Protein AF-A0A0G4M1A8-F1 (afdb_monomer_lite)

Radius of gyration: 38.31 Å; chains: 1; bounding box: 132×104×86 Å

Sequence (1268 aa):
MLSERKLGTSKRIHSDARVDEVEFDEALILASLCRKYLNLLHATSPAFDHCYAYTPDEILELPLMKVRIDEVLHDLPRRKSKRAMLAGSIADLLFPCHAGSLSPIIRYDADRVKLHAWAVLQRRYDMIVATVRNGRTRHGLTGQADPGVPAPVWASRILAQGPWNKDSHPISLKGPQALPMPVQIAEADDLAPFFHHLEQGGTHKLGASTTGHALDDGNGEPYYHVQGAEFPRGVVYEDGRMDLCKQVVGPDHIGDLMNSLRANEHVKHFLLGNNIIGPVGAHRIASFINALPSRMDTWYLAGNCIDAPSFKTLVDAMIKSDAITNVWLKRNPLGRSAAHDVYRLITETRNLRTLDLDQTEIGDAGFVEVFTNLAAYKDRLLPLENLYMNGTGFSEAAARALAQFLASPNCRLTSIYLSSNPIGDDGAAALASAFEVAPQVSRLLLQSTGLTTRGAQIICEALTSHPGIRCLDLGQAYATHDLGQAYNYIDEGAIQAITGLLTSTPSLASLNLGHCPITPLVLGQITTAALQSSLLAYVAVSIIPDSNIKKLGFVPSRDSKMRNASSYAASTKEQKALDQALQQHMEANVRSVYGEDMTYNRFMGEERRWLTNDRTDVRKIDSVYRNRDMGLARRGLVTLIKNWKEGDDTLERLFAAMPFFTIRSLVTALLLGNALALPAHEAETATKSPKDICNDGKLAAGNPRAAFFRKLVGDSAYSNHSRCPSPKDGPFKVGIIGGGVAGLYAAMILDSLDIDYDIHEASGRVGGRIFTHRFDQAAWDKSTPEDPAYYDYYDVGAMRFPPMPYMDRVIGNESWSLIPYLNARVSERDQVVQKSYIFQTNNTFRRFNGVTALIQEPNSASAERYDIPLFNATFDALSASEVWSDQVQTMVTALSNDFTTGFNKLMSYDSMSVRDFLLTKGFTNSEVDWMETMNDATGHYDTYSMAQAVLEEWIFTSADINKWTLINGGMDMITKAMNLIVKNKPVLNHRVTDVKKKPDGTLKVVVNGADEYDYAHVISTAPLGALQIINMTELGLSYYQNTAIRSLNYDPAAKIGLKFKTRWWEKLATGPFQGGQSFTDLPIRRCVYPSYGIDVPVAPGTMIASYTWGQDASRLGSYLNPHNPTNQEPYQPESIKTLVEVTLRDLAELNGVTYEFLESEFVDFHVYDWYGSAYSNGAFAIFGPGEFSSLMPWLMTPAANGHMHFGGEALSSGHAWIIGAVNSAWRTVYEILSVEGMNDKMKQFVDHWGIIDEVDMGWYNWSPEGKP

Structure (mmCIF, N/CA/C/O backbone):
data_AF-A0A0G4M1A8-F1
#
_entry.id   AF-A0A0G4M1A8-F1
#
loop_
_atom_site.group_PDB
_atom_site.id
_atom_site.type_symbol
_atom_site.label_atom_id
_atom_site.label_alt_id
_atom_site.label_comp_id
_atom_site.label_asym_id
_atom_site.label_entity_id
_atom_site.label_seq_id
_atom_site.pdbx_PDB_ins_code
_atom_site.Cartn_x
_atom_site.Cartn_y
_atom_site.Cartn_z
_atom_site.occupancy
_atom_site.B_iso_or_equiv
_atom_site.auth_seq_id
_atom_site.auth_comp_id
_atom_site.auth_asym_id
_atom_site.auth_atom_id
_atom_site.pdbx_PDB_model_num
ATOM 1 N N . MET A 1 1 ? -88.414 4.586 1.979 1.00 31.80 1 MET A N 1
ATOM 2 C CA . MET A 1 1 ? -89.621 3.986 1.374 1.00 31.80 1 MET A CA 1
ATOM 3 C C . MET A 1 1 ? -89.195 3.103 0.220 1.00 31.80 1 MET A C 1
ATOM 5 O O . MET A 1 1 ? -88.219 3.417 -0.445 1.00 31.80 1 MET A O 1
ATOM 9 N N . LEU A 1 2 ? -89.901 1.987 0.089 1.00 31.41 2 LEU A N 1
ATOM 10 C CA . LEU A 1 2 ? -89.702 0.859 -0.819 1.00 31.41 2 LEU A CA 1
ATOM 11 C C . LEU A 1 2 ? -89.771 1.209 -2.316 1.00 31.41 2 LEU A C 1
ATOM 13 O O . LEU A 1 2 ? -90.536 2.089 -2.701 1.00 31.41 2 LEU A O 1
ATOM 17 N N . SER A 1 3 ? -89.053 0.430 -3.135 1.00 28.64 3 SER A N 1
ATOM 18 C CA . SER A 1 3 ? -89.534 -0.359 -4.304 1.00 28.64 3 SER A CA 1
ATOM 19 C C . SER A 1 3 ? -88.384 -0.520 -5.313 1.00 28.64 3 SER A C 1
ATOM 21 O O . SER A 1 3 ? -87.838 0.453 -5.812 1.00 28.64 3 SER A O 1
ATOM 23 N N . GLU A 1 4 ? -87.732 -1.679 -5.419 1.00 31.84 4 GLU A N 1
ATOM 24 C CA . GLU A 1 4 ? -88.121 -2.919 -6.120 1.00 31.84 4 GLU A CA 1
ATOM 25 C C . GLU A 1 4 ? -88.467 -2.800 -7.624 1.00 31.84 4 GLU A C 1
ATOM 27 O O . GLU A 1 4 ? -89.561 -2.400 -8.000 1.00 31.84 4 GLU A O 1
ATOM 32 N N . ARG A 1 5 ? -87.528 -3.353 -8.419 1.00 34.56 5 ARG A N 1
ATOM 33 C CA . ARG A 1 5 ? -87.663 -4.265 -9.583 1.00 34.56 5 ARG A CA 1
ATOM 34 C C . ARG A 1 5 ? -88.269 -3.763 -10.905 1.00 34.56 5 ARG A C 1
ATOM 36 O O . ARG A 1 5 ? -89.436 -3.404 -10.969 1.00 34.56 5 ARG A O 1
ATOM 43 N N . LYS A 1 6 ? -87.528 -4.021 -12.001 1.00 29.86 6 LYS A N 1
ATOM 44 C CA . LYS A 1 6 ? -87.830 -5.002 -13.088 1.00 29.86 6 LYS A CA 1
ATOM 45 C C . LYS A 1 6 ? -86.693 -4.986 -14.141 1.00 29.86 6 LYS A C 1
ATOM 47 O O . LYS A 1 6 ? -86.309 -3.919 -14.587 1.00 29.86 6 LYS A O 1
ATOM 52 N N . LEU A 1 7 ? -85.960 -6.096 -14.325 1.00 30.05 7 LEU A N 1
ATOM 53 C CA . LEU A 1 7 ? -86.125 -7.205 -15.306 1.00 30.05 7 LEU A CA 1
ATOM 54 C C . LEU A 1 7 ? -85.423 -6.955 -16.657 1.00 30.05 7 LEU A C 1
ATOM 56 O O . LEU A 1 7 ? -85.746 -5.986 -17.330 1.00 30.05 7 LEU A O 1
ATOM 60 N N . GLY A 1 8 ? -84.562 -7.893 -17.094 1.00 24.55 8 GLY A N 1
ATOM 61 C CA . GLY A 1 8 ? -84.143 -7.982 -18.505 1.00 24.55 8 GLY A CA 1
ATOM 62 C C . GLY A 1 8 ? -82.822 -8.703 -18.827 1.00 24.55 8 GLY A C 1
ATOM 63 O O . GLY A 1 8 ? -81.864 -8.070 -19.236 1.00 24.55 8 GLY A O 1
ATOM 64 N N . THR A 1 9 ? -82.798 -10.024 -18.642 1.00 26.33 9 THR A N 1
ATOM 65 C CA . THR A 1 9 ? -82.062 -11.085 -19.382 1.00 26.33 9 THR A CA 1
ATOM 66 C C . THR A 1 9 ? -81.020 -10.774 -20.490 1.00 26.33 9 THR A C 1
ATOM 68 O O . THR A 1 9 ? -81.358 -10.227 -21.531 1.00 26.33 9 THR A O 1
ATOM 71 N N . SER A 1 10 ? -79.838 -11.402 -20.326 1.00 31.33 10 SER A N 1
ATOM 72 C CA . SER A 1 10 ? -79.071 -12.269 -21.265 1.00 31.33 10 SER A CA 1
ATOM 73 C C . SER A 1 10 ? -78.675 -11.786 -22.678 1.00 31.33 10 SER A C 1
ATOM 75 O O . SER A 1 10 ? -79.507 -11.768 -23.581 1.00 31.33 10 SER A O 1
ATOM 77 N N . LYS A 1 11 ? -77.356 -11.658 -22.930 1.00 28.28 11 LYS A N 1
ATOM 78 C CA . LYS A 1 11 ? -76.605 -12.557 -23.843 1.00 28.28 11 LYS A CA 1
ATOM 79 C C . LYS A 1 11 ? -75.080 -12.340 -23.791 1.00 28.28 11 LYS A C 1
ATOM 81 O O . LYS A 1 11 ? -74.595 -11.221 -23.695 1.00 28.28 11 LYS A O 1
ATOM 86 N N . ARG A 1 12 ? -74.374 -13.473 -23.864 1.00 33.91 12 ARG A N 1
ATOM 87 C CA . ARG A 1 12 ? -72.918 -13.709 -23.875 1.00 33.91 12 ARG A CA 1
ATOM 88 C C . ARG A 1 12 ? -72.150 -12.935 -24.952 1.00 33.91 12 ARG A C 1
ATOM 90 O O . ARG A 1 12 ? -72.615 -12.900 -26.086 1.00 33.91 12 ARG A O 1
ATOM 97 N N . ILE A 1 13 ? -70.893 -12.598 -24.644 1.00 27.44 13 ILE A N 1
ATOM 98 C CA . ILE A 1 13 ? -69.745 -12.847 -25.534 1.00 27.44 13 ILE A CA 1
ATOM 99 C C . ILE A 1 13 ? -68.613 -13.452 -24.683 1.00 27.44 13 ILE A C 1
ATOM 101 O O . ILE A 1 13 ? -68.282 -12.929 -23.625 1.00 27.44 13 ILE A O 1
ATOM 105 N N . HIS A 1 14 ? -68.095 -14.600 -25.124 1.00 35.84 14 HIS A N 1
ATOM 106 C CA . HIS A 1 14 ? -66.885 -15.246 -24.611 1.00 35.84 14 HIS A CA 1
ATOM 107 C C . HIS A 1 14 ? -65.640 -14.566 -25.197 1.00 35.84 14 HIS A C 1
ATOM 109 O O . HIS A 1 14 ? -65.536 -14.493 -26.418 1.00 35.84 14 HIS A O 1
ATOM 115 N N . SER A 1 15 ? -64.712 -14.164 -24.327 1.00 31.41 15 SER A N 1
ATOM 116 C CA . SER A 1 15 ? -63.248 -14.017 -24.502 1.00 31.41 15 SER A CA 1
ATOM 117 C C . SER A 1 15 ? -62.772 -13.320 -23.216 1.00 31.41 15 SER A C 1
ATOM 119 O O . SER A 1 15 ? -63.342 -12.292 -22.875 1.00 31.41 15 SER A O 1
ATOM 121 N N . ASP A 1 16 ? -61.858 -13.791 -22.377 1.00 33.62 16 ASP A N 1
ATOM 122 C CA . ASP A 1 16 ? -60.583 -14.447 -22.633 1.00 33.62 16 ASP A CA 1
ATOM 123 C C . ASP A 1 16 ? -60.143 -15.108 -21.312 1.00 33.62 16 ASP A C 1
ATOM 125 O O . ASP A 1 16 ? -59.979 -14.427 -20.302 1.00 33.62 16 ASP A O 1
ATOM 129 N N . ALA A 1 17 ? -59.957 -16.426 -21.286 1.00 36.88 17 ALA A N 1
ATOM 130 C CA . ALA A 1 17 ? -59.594 -17.177 -20.077 1.00 36.88 17 ALA A CA 1
ATOM 131 C C . ALA A 1 17 ? -58.076 -17.166 -19.795 1.00 36.88 17 ALA A C 1
ATOM 133 O O . ALA A 1 17 ? -57.524 -18.170 -19.366 1.00 36.88 17 ALA A O 1
ATOM 134 N N . ARG A 1 18 ? -57.377 -16.060 -20.089 1.00 37.94 18 ARG A N 1
ATOM 135 C CA . ARG A 1 18 ? -55.917 -15.939 -19.871 1.00 37.94 18 ARG A CA 1
ATOM 136 C C . ARG A 1 18 ? -55.494 -14.782 -18.962 1.00 37.94 18 ARG A C 1
ATOM 138 O O . ARG A 1 18 ? -54.322 -14.706 -18.620 1.00 37.94 18 ARG A O 1
ATOM 145 N N . VAL A 1 19 ? -56.414 -13.898 -18.562 1.00 41.03 19 VAL A N 1
ATOM 146 C CA . VAL A 1 19 ? -56.104 -12.768 -17.660 1.00 41.03 19 VAL A CA 1
ATOM 147 C C . VAL A 1 19 ? -56.340 -13.129 -16.182 1.00 41.03 19 VAL A C 1
ATOM 149 O O . VAL A 1 19 ? -55.617 -12.635 -15.324 1.00 41.03 19 VAL A O 1
ATOM 152 N N . ASP A 1 20 ? -57.261 -14.056 -15.885 1.00 52.03 20 ASP A N 1
ATOM 153 C CA . ASP A 1 20 ? -57.608 -14.434 -14.503 1.00 52.03 20 ASP A CA 1
ATOM 154 C C . ASP A 1 20 ? -56.571 -15.354 -13.822 1.00 52.03 20 ASP A C 1
ATOM 156 O O . ASP A 1 20 ? -56.407 -15.287 -12.607 1.00 52.03 20 ASP A O 1
ATOM 160 N N . GLU A 1 21 ? -55.834 -16.185 -14.572 1.00 53.28 21 GLU A N 1
ATOM 161 C CA . GLU A 1 21 ? -54.804 -17.067 -13.986 1.00 53.28 21 GLU A CA 1
ATOM 162 C C . GLU A 1 21 ? -53.546 -16.289 -13.563 1.00 53.28 21 GLU A C 1
ATOM 164 O O . GLU A 1 21 ? -53.005 -16.534 -12.488 1.00 53.28 21 GLU A O 1
ATOM 169 N N . VAL A 1 22 ? -53.129 -15.279 -14.341 1.00 54.22 22 VAL A N 1
ATOM 170 C CA . VAL A 1 22 ? -51.917 -14.488 -14.051 1.00 54.22 22 VAL A CA 1
ATOM 171 C C . VAL A 1 22 ? -52.103 -13.582 -12.827 1.00 54.22 22 VAL A C 1
ATOM 173 O O . VAL A 1 22 ? -51.199 -13.486 -11.997 1.00 54.22 22 VAL A O 1
ATOM 176 N N . GLU A 1 23 ? -53.270 -12.941 -12.667 1.00 63.88 23 GLU A N 1
ATOM 177 C CA . GLU A 1 23 ? -53.552 -12.146 -11.459 1.00 63.88 23 GLU A CA 1
ATOM 178 C C . GLU A 1 23 ? -53.715 -13.027 -10.211 1.00 63.88 23 GLU A C 1
ATOM 180 O O . GLU A 1 23 ? -53.376 -12.586 -9.110 1.00 63.88 23 GLU A O 1
ATOM 185 N N . PHE A 1 24 ? -54.195 -14.267 -10.358 1.00 72.56 24 PHE A N 1
ATOM 186 C CA . PHE A 1 24 ? -54.314 -15.204 -9.242 1.00 72.56 24 PHE A CA 1
ATOM 187 C C . PHE A 1 24 ? -52.947 -15.726 -8.778 1.00 72.56 24 PHE A C 1
ATOM 189 O O . PHE A 1 24 ? -52.682 -15.727 -7.575 1.00 72.56 24 PHE A O 1
ATOM 196 N N . ASP A 1 25 ? -52.054 -16.082 -9.704 1.00 78.50 25 ASP A N 1
ATOM 197 C CA . ASP A 1 25 ? -50.681 -16.489 -9.381 1.00 78.50 25 ASP A CA 1
ATOM 198 C C . ASP A 1 25 ? -49.896 -15.346 -8.719 1.00 78.50 25 ASP A C 1
ATOM 200 O O . ASP A 1 25 ? -49.219 -15.548 -7.705 1.00 78.50 25 ASP A O 1
ATOM 204 N N . GLU A 1 26 ? -50.050 -14.114 -9.216 1.00 87.19 26 GLU A N 1
ATOM 205 C CA . GLU A 1 26 ? -49.466 -12.929 -8.581 1.00 87.19 26 GLU A CA 1
ATOM 206 C C . GLU A 1 26 ? -50.050 -12.697 -7.177 1.00 87.19 26 GLU A C 1
ATOM 208 O O . GLU A 1 26 ? -49.302 -12.438 -6.229 1.00 87.19 26 GLU A O 1
ATOM 213 N N . ALA A 1 27 ? -51.370 -12.839 -7.000 1.00 87.50 27 ALA A N 1
ATOM 214 C CA . ALA A 1 27 ? -52.011 -12.731 -5.691 1.00 87.50 27 ALA A CA 1
ATOM 215 C C . ALA A 1 27 ? -51.476 -13.778 -4.705 1.00 87.50 27 ALA A C 1
ATOM 217 O O . ALA A 1 27 ? -51.257 -13.457 -3.535 1.00 87.50 27 ALA A O 1
ATOM 218 N N . LEU A 1 28 ? -51.236 -15.006 -5.171 1.00 88.00 28 LEU A N 1
ATOM 219 C CA . LEU A 1 28 ? -50.718 -16.111 -4.369 1.00 88.00 28 LEU A CA 1
ATOM 220 C C . LEU A 1 28 ? -49.285 -15.843 -3.896 1.00 88.00 28 LEU A C 1
ATOM 222 O O . LEU A 1 28 ? -48.985 -15.996 -2.708 1.00 88.00 28 LEU A O 1
ATOM 226 N N . ILE A 1 29 ? -48.418 -15.386 -4.805 1.00 88.75 29 ILE A N 1
ATOM 227 C CA . ILE A 1 29 ? -47.031 -15.017 -4.499 1.00 88.75 29 ILE A CA 1
ATOM 228 C C . ILE A 1 29 ? -47.008 -13.859 -3.497 1.00 88.75 29 ILE A C 1
ATOM 230 O O . ILE A 1 29 ? -46.365 -13.955 -2.449 1.00 88.75 29 ILE A O 1
ATOM 234 N N . LEU A 1 30 ? -47.757 -12.785 -3.768 1.00 91.75 30 LEU A N 1
ATOM 235 C CA . LEU A 1 30 ? -47.801 -11.609 -2.899 1.00 91.75 30 LEU A CA 1
ATOM 236 C C . LEU A 1 30 ? -48.398 -11.937 -1.525 1.00 91.75 30 LEU A C 1
ATOM 238 O O . LEU A 1 30 ? -47.857 -11.497 -0.513 1.00 91.75 30 LEU A O 1
ATOM 242 N N . ALA A 1 31 ? -49.458 -12.747 -1.453 1.00 90.94 31 ALA A N 1
ATOM 243 C CA . ALA A 1 31 ? -50.037 -13.197 -0.187 1.00 90.94 31 ALA A CA 1
ATOM 244 C C . ALA A 1 31 ? -49.063 -14.078 0.612 1.00 90.94 31 ALA A C 1
ATOM 246 O O . ALA A 1 31 ? -48.939 -13.910 1.827 1.00 90.94 31 ALA A O 1
ATOM 247 N N . SER A 1 32 ? -48.335 -14.982 -0.051 1.00 91.56 32 SER A N 1
ATOM 248 C CA . SER A 1 32 ? -47.306 -15.816 0.581 1.00 91.56 32 SER A CA 1
ATOM 249 C C . SER A 1 32 ? -46.194 -14.962 1.197 1.00 91.56 32 SER A C 1
ATOM 251 O O . SER A 1 32 ? -45.882 -15.098 2.386 1.00 91.56 32 SER A O 1
ATOM 253 N N . LEU A 1 33 ? -45.662 -14.005 0.431 1.00 90.94 33 LEU A N 1
ATOM 254 C CA . LEU A 1 33 ? -44.632 -13.081 0.905 1.00 90.94 33 LEU A CA 1
ATOM 255 C C . LEU A 1 33 ? -45.161 -12.172 2.025 1.00 90.94 33 LEU A C 1
ATOM 257 O O . LEU A 1 33 ? -44.501 -12.030 3.054 1.00 90.94 33 LEU A O 1
ATOM 261 N N . CYS A 1 34 ? -46.372 -11.617 1.894 1.00 92.38 34 CYS A N 1
ATOM 262 C CA . CYS A 1 34 ? -47.015 -10.848 2.962 1.00 92.38 34 CYS A CA 1
ATOM 263 C C . CYS A 1 34 ? -47.115 -11.664 4.255 1.00 92.38 34 CYS A C 1
ATOM 265 O O . CYS A 1 34 ? -46.738 -11.168 5.313 1.00 92.38 34 CYS A O 1
ATOM 267 N N . ARG A 1 35 ? -47.573 -12.920 4.187 1.00 92.44 35 ARG A N 1
ATOM 268 C CA . ARG A 1 35 ? -47.689 -13.799 5.360 1.00 92.44 35 ARG A CA 1
ATOM 269 C C . ARG A 1 35 ? -46.325 -14.075 5.992 1.00 92.44 35 ARG A C 1
ATOM 271 O O . ARG A 1 35 ? -46.188 -13.943 7.206 1.00 92.44 35 ARG A O 1
ATOM 278 N N . LYS A 1 36 ? -45.316 -14.399 5.177 1.00 92.06 36 LYS A N 1
ATOM 279 C CA . LYS A 1 36 ? -43.928 -14.602 5.621 1.00 92.06 36 LYS A CA 1
ATOM 280 C C . LYS A 1 36 ? -43.411 -13.383 6.388 1.00 92.06 36 LYS A C 1
ATOM 282 O O . LYS A 1 36 ? -42.967 -13.523 7.526 1.00 92.06 36 LYS A O 1
ATOM 287 N N . TYR A 1 37 ? -43.495 -12.192 5.795 1.00 91.25 37 TYR A N 1
ATOM 288 C CA . TYR A 1 37 ? -42.906 -10.990 6.384 1.00 91.25 37 TYR A CA 1
ATOM 289 C C . TYR A 1 37 ? -43.718 -10.414 7.542 1.00 91.25 37 TYR A C 1
ATOM 291 O O . TYR A 1 37 ? -43.115 -9.907 8.480 1.00 91.25 37 TYR A O 1
ATOM 299 N N . LEU A 1 38 ? -45.049 -10.536 7.549 1.00 89.31 38 LEU A N 1
ATOM 300 C CA . LEU A 1 38 ? -45.862 -10.155 8.711 1.00 89.31 38 LEU A CA 1
ATOM 301 C C . LEU A 1 38 ? -45.547 -11.032 9.926 1.00 89.31 38 LEU A C 1
ATOM 303 O O . LEU A 1 38 ? -45.407 -10.506 11.028 1.00 89.31 38 LEU A O 1
ATOM 307 N N . ASN A 1 39 ? -45.379 -12.344 9.726 1.00 89.19 39 ASN A N 1
ATOM 308 C CA . ASN A 1 39 ? -44.982 -13.258 10.797 1.00 89.19 39 ASN A CA 1
ATOM 309 C C . ASN A 1 39 ? -43.575 -12.939 11.312 1.00 89.19 39 ASN A C 1
ATOM 311 O O . ASN A 1 39 ? -43.364 -12.882 12.522 1.00 89.19 39 ASN A O 1
ATOM 315 N N . LEU A 1 40 ? -42.631 -12.687 10.400 1.00 86.56 40 LEU A N 1
ATOM 316 C CA . LEU A 1 40 ? -41.264 -12.326 10.760 1.00 86.56 40 LEU A CA 1
ATOM 317 C C . LEU A 1 40 ? -41.226 -11.008 11.545 1.00 86.56 40 LEU A C 1
ATOM 319 O O . LEU A 1 40 ? -40.658 -10.969 12.630 1.00 86.56 40 LEU A O 1
ATOM 323 N N . LEU A 1 41 ? -41.907 -9.968 11.053 1.00 86.50 41 LEU A N 1
ATOM 324 C CA . LEU A 1 41 ? -42.015 -8.666 11.713 1.00 86.50 41 LEU A CA 1
ATOM 325 C C . LEU A 1 41 ? -42.644 -8.786 13.108 1.00 86.50 41 LEU A C 1
ATOM 327 O O . LEU A 1 41 ? -42.177 -8.155 14.053 1.00 86.50 41 LEU A O 1
ATOM 331 N N . HIS A 1 42 ? -43.685 -9.612 13.251 1.00 85.88 42 HIS A N 1
ATOM 332 C CA . HIS A 1 42 ? -44.322 -9.858 14.542 1.00 85.88 42 HIS A CA 1
ATOM 333 C C . HIS A 1 42 ? -43.381 -10.561 15.530 1.00 85.88 42 HIS A C 1
ATOM 335 O O . HIS A 1 42 ? -43.376 -10.213 16.708 1.00 85.88 42 HIS A O 1
ATOM 341 N N . ALA A 1 43 ? -42.561 -11.503 15.055 1.00 84.62 43 ALA A N 1
ATOM 342 C CA . ALA A 1 43 ? -41.608 -12.234 15.884 1.00 84.62 43 ALA A CA 1
ATOM 343 C C . ALA A 1 43 ? -40.397 -11.382 16.301 1.00 84.62 43 ALA A C 1
ATOM 345 O O . ALA A 1 43 ? -39.940 -11.476 17.437 1.00 84.62 43 ALA A O 1
ATOM 346 N N . THR A 1 44 ? -39.868 -10.547 15.403 1.00 82.50 44 THR A N 1
ATOM 347 C CA . THR A 1 44 ? -38.614 -9.810 15.636 1.00 82.50 44 THR A CA 1
ATOM 348 C C . THR A 1 44 ? -38.817 -8.390 16.145 1.00 82.50 44 THR A C 1
ATOM 350 O O . THR A 1 44 ? -37.904 -7.803 16.721 1.00 82.50 44 THR A O 1
ATOM 353 N N . SER A 1 45 ? -39.965 -7.775 15.865 1.00 84.69 45 SER A N 1
ATOM 354 C CA . SER A 1 45 ? -40.238 -6.369 16.187 1.00 84.69 45 SER A CA 1
ATOM 355 C C . SER A 1 45 ? -41.718 -6.149 16.526 1.00 84.69 45 SER A C 1
ATOM 357 O O . SER A 1 45 ? -42.390 -5.341 15.880 1.00 84.69 45 SER A O 1
ATOM 359 N N . PRO A 1 46 ? -42.250 -6.824 17.567 1.00 81.31 46 PRO A N 1
ATOM 360 C CA . PRO A 1 46 ? -43.665 -6.736 17.944 1.00 81.31 46 PRO A CA 1
ATOM 361 C C . PRO A 1 46 ? -44.104 -5.320 18.349 1.00 81.31 46 PRO A C 1
ATOM 363 O O . PRO A 1 46 ? -45.284 -4.996 18.245 1.00 81.31 46 PRO A O 1
ATOM 366 N N . ALA A 1 47 ? -43.160 -4.476 18.778 1.00 82.31 47 ALA A N 1
ATOM 367 C CA . ALA A 1 47 ? -43.383 -3.081 19.159 1.00 82.31 47 ALA A CA 1
ATOM 368 C C . ALA A 1 47 ? -43.287 -2.083 17.985 1.00 82.31 47 ALA A C 1
ATOM 370 O O . ALA A 1 47 ? -43.336 -0.877 18.211 1.00 82.31 47 ALA A O 1
ATOM 371 N N . PHE A 1 48 ? -43.122 -2.548 16.739 1.00 88.88 48 PHE A N 1
ATOM 372 C CA . PHE A 1 48 ? -43.036 -1.656 15.583 1.00 88.88 48 PHE A CA 1
ATOM 373 C C . PHE A 1 48 ? -44.325 -0.839 15.398 1.00 88.88 48 PHE A C 1
ATOM 375 O O . PHE A 1 48 ? -45.408 -1.393 15.179 1.00 88.88 48 PHE A O 1
ATOM 382 N N . ASP A 1 49 ? -44.187 0.487 15.407 1.00 89.31 49 ASP A N 1
ATOM 383 C CA . ASP A 1 49 ? -45.277 1.429 15.192 1.00 89.31 49 ASP A CA 1
ATOM 384 C C . ASP A 1 49 ? -44.994 2.305 13.967 1.00 89.31 49 ASP A C 1
ATOM 386 O O . ASP A 1 49 ? -44.198 3.238 13.984 1.00 89.31 49 ASP A O 1
ATOM 390 N N . HIS A 1 50 ? -45.722 2.042 12.886 1.00 88.44 50 HIS A N 1
ATOM 391 C CA . HIS A 1 50 ? -45.640 2.810 11.647 1.00 88.44 50 HIS A CA 1
ATOM 392 C C . HIS A 1 50 ? -46.050 4.292 11.795 1.00 88.44 50 HIS A C 1
ATOM 394 O O . HIS A 1 50 ? -45.809 5.081 10.875 1.00 88.44 50 HIS A O 1
ATOM 400 N N . CYS A 1 51 ? -46.674 4.686 12.908 1.00 89.12 51 CYS A N 1
ATOM 401 C CA . CYS A 1 51 ? -47.019 6.068 13.244 1.00 89.12 51 CYS A CA 1
ATOM 402 C C . CYS A 1 51 ? -46.004 6.750 14.179 1.00 89.12 51 CYS A C 1
ATOM 404 O O . CYS A 1 51 ? -46.102 7.966 14.365 1.00 89.12 51 CYS A O 1
ATOM 406 N N . TYR A 1 52 ? -45.034 6.013 14.728 1.00 89.00 52 TYR A N 1
ATOM 407 C CA . TYR A 1 52 ? -43.977 6.564 15.575 1.00 89.00 52 TYR A CA 1
ATOM 408 C C . TYR A 1 52 ? -42.952 7.357 14.750 1.00 89.00 52 TYR A C 1
ATOM 410 O O . TYR A 1 52 ? -42.708 7.067 13.577 1.00 89.00 52 TYR A O 1
ATOM 418 N N . ALA A 1 53 ? -42.370 8.394 15.357 1.00 86.06 53 ALA A N 1
ATOM 419 C CA . ALA A 1 53 ? -41.372 9.251 14.728 1.00 86.06 53 ALA A CA 1
ATOM 420 C C . ALA A 1 53 ? -39.960 8.765 15.089 1.00 86.06 53 ALA A C 1
ATOM 422 O O . ALA A 1 53 ? -39.460 9.099 16.156 1.00 86.06 53 ALA A O 1
ATOM 423 N N . TYR A 1 54 ? -39.314 8.023 14.186 1.00 85.38 54 TYR A N 1
ATOM 424 C CA . TYR A 1 54 ? -37.995 7.418 14.408 1.00 85.38 54 TYR A CA 1
ATOM 425 C C . TYR A 1 54 ? -36.847 8.372 14.057 1.00 85.38 54 TYR A C 1
ATOM 427 O O . TYR A 1 54 ? -36.744 8.843 12.923 1.00 85.38 54 TYR A O 1
ATOM 435 N N . THR A 1 55 ? -35.955 8.652 14.997 1.00 76.94 55 THR A N 1
ATOM 436 C CA . THR A 1 55 ? -34.686 9.360 14.758 1.00 76.94 55 THR A CA 1
ATOM 437 C C . THR A 1 55 ? -33.732 8.527 13.884 1.00 76.94 55 THR A C 1
ATOM 439 O O . THR A 1 55 ? -33.901 7.312 13.783 1.00 76.94 55 THR A O 1
ATOM 442 N N . PRO A 1 56 ? -32.717 9.129 13.229 1.00 75.38 56 PRO A N 1
ATOM 443 C CA . PRO A 1 56 ? -31.718 8.369 12.471 1.00 75.38 56 PRO A CA 1
ATOM 444 C C . PRO A 1 56 ? -31.046 7.242 13.274 1.00 75.38 56 PRO A C 1
ATOM 446 O O . PRO A 1 56 ? -30.830 6.169 12.715 1.00 75.38 56 PRO A O 1
ATOM 449 N N . ASP A 1 57 ? -30.770 7.472 14.561 1.00 72.75 57 ASP A N 1
ATOM 450 C CA . ASP A 1 57 ? -30.134 6.492 15.450 1.00 72.75 57 ASP A CA 1
ATOM 451 C C . ASP A 1 57 ? -31.088 5.337 15.776 1.00 72.75 57 ASP A C 1
ATOM 453 O O . ASP A 1 57 ? -30.737 4.178 15.578 1.00 72.75 57 ASP A O 1
ATOM 457 N N . GLU A 1 58 ? -32.346 5.634 16.125 1.00 81.81 58 GLU A N 1
ATOM 458 C CA . GLU A 1 58 ? -33.370 4.597 16.320 1.00 81.81 58 GLU A CA 1
ATOM 459 C C . GLU A 1 58 ? -33.594 3.772 15.039 1.00 81.81 58 GLU A C 1
ATOM 461 O O . GLU A 1 58 ? -33.847 2.575 15.119 1.00 81.81 58 GLU A O 1
ATOM 466 N N . ILE A 1 59 ? -33.476 4.370 13.842 1.00 86.12 59 ILE A N 1
ATOM 467 C CA . ILE A 1 59 ? -33.547 3.621 12.573 1.00 86.12 59 ILE A CA 1
ATOM 468 C C . ILE A 1 59 ? -32.360 2.660 12.432 1.00 86.12 59 ILE A C 1
ATOM 470 O O . ILE A 1 59 ? -32.558 1.547 11.950 1.00 86.12 59 ILE A O 1
ATOM 474 N N . LEU A 1 60 ? -31.148 3.069 12.825 1.00 80.94 60 LEU A N 1
ATOM 475 C CA . LEU A 1 60 ? -29.953 2.217 12.789 1.00 80.94 60 LEU A CA 1
ATOM 476 C C . LEU A 1 60 ? -30.024 1.049 13.784 1.00 80.94 60 LEU A C 1
ATOM 478 O O . LEU A 1 60 ? -29.456 -0.008 13.513 1.00 80.94 60 LEU A O 1
ATOM 482 N N . GLU A 1 61 ? -30.738 1.225 14.894 1.00 84.56 61 GLU A N 1
ATOM 483 C CA . GLU A 1 61 ? -30.965 0.187 15.906 1.00 84.56 61 GLU A CA 1
ATOM 484 C C . GLU A 1 61 ? -32.044 -0.833 15.506 1.00 84.56 61 GLU A C 1
ATOM 486 O O . GLU A 1 61 ? -32.079 -1.947 16.038 1.00 84.56 61 GLU A O 1
ATOM 491 N N . LEU A 1 62 ? -32.921 -0.501 14.549 1.00 87.56 62 LEU A N 1
ATOM 492 C CA . LEU A 1 62 ? -33.919 -1.449 14.054 1.00 87.56 62 LEU A CA 1
ATOM 493 C C . LEU A 1 62 ? -33.245 -2.651 13.363 1.00 87.56 62 LEU A C 1
ATOM 495 O O . LEU A 1 62 ? -32.252 -2.494 12.649 1.00 87.56 62 LEU A O 1
ATOM 499 N N . PRO A 1 63 ? -33.818 -3.867 13.462 1.00 87.06 63 PRO A N 1
ATOM 500 C CA . PRO A 1 63 ? -33.263 -5.084 12.863 1.00 87.06 63 PRO A CA 1
ATOM 501 C C . PRO A 1 63 ? -33.458 -5.160 11.333 1.00 87.06 63 PRO A C 1
ATOM 503 O O . PRO A 1 63 ? -33.779 -6.215 10.787 1.00 87.06 63 PRO A O 1
ATOM 506 N N . LEU A 1 64 ? -33.243 -4.058 10.611 1.00 86.19 64 LEU A N 1
ATOM 507 C CA . LEU A 1 64 ? -33.500 -3.910 9.172 1.00 86.19 64 LEU A CA 1
ATOM 508 C C . LEU A 1 64 ? -32.520 -4.703 8.291 1.00 86.19 64 LEU A C 1
ATOM 510 O O . LEU A 1 64 ? -32.824 -4.963 7.130 1.00 86.19 64 LEU A O 1
ATOM 514 N N . MET A 1 65 ? -31.384 -5.151 8.841 1.00 78.25 65 MET A N 1
ATOM 515 C CA . MET A 1 65 ? -30.489 -6.127 8.197 1.00 78.25 65 MET A CA 1
ATOM 516 C C . MET A 1 65 ? -30.982 -7.572 8.332 1.00 78.25 65 MET A C 1
ATOM 518 O O . MET A 1 65 ? -30.726 -8.384 7.449 1.00 78.25 65 MET A O 1
ATOM 522 N N . LYS A 1 66 ? -31.683 -7.892 9.427 1.00 77.69 66 LYS A N 1
ATOM 523 C CA . LYS A 1 66 ? -32.207 -9.239 9.713 1.00 77.69 66 LYS A CA 1
ATOM 524 C C . LYS A 1 66 ? -33.589 -9.451 9.092 1.00 77.69 66 LYS A C 1
ATOM 526 O O . LYS A 1 66 ? -33.920 -10.560 8.689 1.00 77.69 66 LYS A O 1
ATOM 531 N N . VAL A 1 67 ? -34.387 -8.387 9.003 1.00 82.06 67 VAL A N 1
ATOM 532 C CA . VAL A 1 67 ? -35.739 -8.398 8.433 1.00 82.06 67 VAL A CA 1
ATOM 533 C C . VAL A 1 67 ? -35.797 -7.438 7.255 1.00 82.06 67 VAL A C 1
ATOM 535 O O . VAL A 1 67 ? -36.146 -6.264 7.387 1.00 82.06 67 VAL A O 1
ATOM 538 N N . ARG A 1 68 ? -35.441 -7.972 6.088 1.00 87.00 68 ARG A N 1
ATOM 539 C CA . ARG A 1 68 ? -35.541 -7.307 4.789 1.00 87.00 68 ARG A CA 1
ATOM 540 C C . ARG A 1 68 ? -36.815 -7.786 4.091 1.00 87.00 68 ARG A C 1
ATOM 542 O O . ARG A 1 68 ? -36.949 -8.972 3.817 1.00 87.00 68 ARG A O 1
ATOM 549 N N . ILE A 1 69 ? -37.752 -6.881 3.832 1.00 86.69 69 ILE A N 1
ATOM 550 C CA . ILE A 1 69 ? -38.913 -7.126 2.972 1.00 86.69 69 ILE A CA 1
ATOM 551 C C . ILE A 1 69 ? -38.467 -6.991 1.513 1.00 86.69 69 ILE A C 1
ATOM 553 O O . ILE A 1 69 ? -37.765 -6.032 1.180 1.00 86.69 69 ILE A O 1
ATOM 557 N N . ASP A 1 70 ? -38.890 -7.939 0.673 1.00 84.56 70 ASP A N 1
ATOM 558 C CA . ASP A 1 70 ? -38.600 -7.959 -0.764 1.00 84.56 70 ASP A CA 1
ATOM 559 C C . ASP A 1 70 ? -39.175 -6.743 -1.489 1.00 84.56 70 ASP A C 1
ATOM 561 O O . ASP A 1 70 ? -40.271 -6.265 -1.174 1.00 84.56 70 ASP A O 1
ATOM 565 N N . GLU A 1 71 ? -38.468 -6.287 -2.527 1.00 77.44 71 GLU A N 1
ATOM 566 C CA . GLU A 1 71 ? -38.830 -5.049 -3.215 1.00 77.44 71 GLU A CA 1
ATOM 567 C C . GLU A 1 71 ? -40.231 -5.089 -3.840 1.00 77.44 71 GLU A C 1
ATOM 569 O O . GLU A 1 71 ? -40.938 -4.080 -3.863 1.00 77.44 71 GLU A O 1
ATOM 574 N N . VAL A 1 72 ? -40.669 -6.275 -4.270 1.00 80.69 72 VAL A N 1
ATOM 575 C CA . VAL A 1 72 ? -41.988 -6.502 -4.875 1.00 80.69 72 VAL A CA 1
ATOM 576 C C . VAL A 1 72 ? -43.151 -6.102 -3.950 1.00 80.69 72 VAL A C 1
ATOM 578 O O . VAL A 1 72 ? -44.229 -5.746 -4.421 1.00 80.69 72 VAL A O 1
ATOM 581 N N . LEU A 1 73 ? -42.945 -6.093 -2.627 1.00 83.75 73 LEU A N 1
ATOM 582 C CA . LEU A 1 73 ? -43.971 -5.703 -1.655 1.00 83.75 73 LEU A CA 1
ATOM 583 C C . LEU A 1 73 ? -44.030 -4.191 -1.379 1.00 83.75 73 LEU A C 1
ATOM 585 O O . LEU A 1 73 ? -44.942 -3.741 -0.678 1.00 83.75 73 LEU A O 1
ATOM 589 N N . HIS A 1 74 ? -43.116 -3.384 -1.933 1.00 78.88 74 HIS A N 1
ATOM 590 C CA . HIS A 1 74 ? -43.191 -1.921 -1.819 1.00 78.88 74 HIS A CA 1
ATOM 591 C C . HIS A 1 74 ? -44.446 -1.350 -2.491 1.00 78.88 74 HIS A C 1
ATOM 593 O O . HIS A 1 74 ? -45.029 -0.393 -1.982 1.00 78.88 74 HIS A O 1
ATOM 599 N N . ASP A 1 75 ? -44.891 -1.960 -3.589 1.00 82.25 75 ASP A N 1
ATOM 600 C CA . ASP A 1 75 ? -45.965 -1.438 -4.438 1.00 82.25 75 ASP A CA 1
ATOM 601 C C . ASP A 1 75 ? -47.284 -2.214 -4.289 1.00 82.25 75 ASP A C 1
ATOM 603 O O . ASP A 1 75 ? -48.121 -2.235 -5.196 1.00 82.25 75 ASP A O 1
ATOM 607 N N . LEU A 1 76 ? -47.505 -2.828 -3.117 1.00 89.06 76 LEU A N 1
ATOM 608 C CA . LEU A 1 76 ? -48.737 -3.558 -2.816 1.00 89.06 76 LEU A CA 1
ATOM 609 C C . LEU A 1 76 ? -49.994 -2.713 -3.127 1.00 89.06 76 LEU A C 1
ATOM 611 O O . LEU A 1 76 ? -50.098 -1.553 -2.689 1.00 89.06 76 LEU A O 1
ATOM 615 N N . PRO A 1 77 ? -50.976 -3.283 -3.850 1.00 89.81 77 PRO A N 1
ATOM 616 C CA . PRO A 1 77 ? -52.124 -2.539 -4.345 1.00 89.81 77 PRO A CA 1
ATOM 617 C C . PRO A 1 77 ? -53.036 -2.055 -3.210 1.00 89.81 77 PRO A C 1
ATOM 619 O O . PRO A 1 77 ? -53.204 -2.698 -2.181 1.00 89.81 77 PRO A O 1
ATOM 622 N N . ARG A 1 78 ? -53.664 -0.888 -3.390 1.00 89.06 78 ARG A N 1
ATOM 623 C CA . ARG A 1 78 ? -54.635 -0.336 -2.421 1.00 89.06 78 ARG A CA 1
ATOM 624 C C . ARG A 1 78 ? -56.054 -0.714 -2.825 1.00 89.06 78 ARG A C 1
ATOM 626 O O . ARG A 1 78 ? -56.349 -0.730 -4.023 1.00 89.06 78 ARG A O 1
ATOM 633 N N . ARG A 1 79 ? -56.976 -0.823 -1.860 1.00 84.38 79 ARG A N 1
ATOM 634 C CA . ARG A 1 79 ? -58.405 -1.102 -2.134 1.00 84.38 79 ARG A CA 1
ATOM 635 C C . ARG A 1 79 ? -59.093 -0.118 -3.100 1.00 84.38 79 ARG A C 1
ATOM 637 O O . ARG A 1 79 ? -60.106 -0.453 -3.693 1.00 84.38 79 ARG A O 1
ATOM 644 N N . LYS A 1 80 ? -58.578 1.115 -3.233 1.00 84.38 80 LYS A N 1
ATOM 645 C CA . LYS A 1 80 ? -59.091 2.158 -4.154 1.00 84.38 80 LYS A CA 1
ATOM 646 C C . LYS A 1 80 ? -58.159 2.432 -5.346 1.00 84.38 80 LYS A C 1
ATOM 648 O O . LYS A 1 80 ? -58.232 3.502 -5.943 1.00 84.38 80 LYS A O 1
ATOM 653 N N . SER A 1 81 ? -57.218 1.533 -5.637 1.00 86.62 81 SER A N 1
ATOM 654 C CA . SER A 1 81 ? -56.271 1.685 -6.752 1.00 86.62 81 SER A CA 1
ATOM 655 C C . SER A 1 81 ? -56.798 1.056 -8.045 1.00 86.62 81 SER A C 1
ATOM 657 O O . SER A 1 81 ? -57.787 0.329 -8.029 1.00 86.62 81 SER A O 1
ATOM 659 N N . LYS A 1 82 ? -56.099 1.279 -9.168 1.00 83.88 82 LYS A N 1
ATOM 660 C CA . LYS A 1 82 ? -56.384 0.597 -10.445 1.00 83.88 82 LYS A CA 1
ATOM 661 C C . LYS A 1 82 ? -56.269 -0.935 -10.349 1.00 83.88 82 LYS A C 1
ATOM 663 O O . LYS A 1 82 ? -56.863 -1.624 -11.162 1.00 83.88 82 LYS A O 1
ATOM 668 N N . ARG A 1 83 ? -55.554 -1.450 -9.339 1.00 87.88 83 ARG A N 1
ATOM 669 C CA . ARG A 1 83 ? -55.367 -2.882 -9.042 1.00 87.88 83 ARG A CA 1
ATOM 670 C C . ARG A 1 83 ? -56.210 -3.341 -7.839 1.00 87.88 83 ARG A C 1
ATOM 672 O O . ARG A 1 83 ? -55.779 -4.179 -7.052 1.00 87.88 83 ARG A O 1
ATOM 679 N N . ALA A 1 84 ? -57.389 -2.746 -7.631 1.00 84.88 84 ALA A N 1
ATOM 680 C CA . ALA A 1 84 ? -58.249 -3.061 -6.484 1.00 84.88 84 ALA A CA 1
ATOM 681 C C . ALA A 1 84 ? -58.705 -4.534 -6.447 1.00 84.88 84 ALA A C 1
ATOM 683 O O . ALA A 1 84 ? -58.857 -5.081 -5.358 1.00 84.88 84 ALA A O 1
ATOM 684 N N . MET A 1 85 ? -58.868 -5.177 -7.611 1.00 83.88 85 MET A N 1
ATOM 685 C CA . MET A 1 85 ? -59.209 -6.605 -7.723 1.00 83.88 85 MET A CA 1
ATOM 686 C C . MET A 1 85 ? -58.097 -7.508 -7.171 1.00 83.88 85 MET A C 1
ATOM 688 O O . MET A 1 85 ? -58.367 -8.390 -6.355 1.00 83.88 85 MET A O 1
ATOM 692 N N . LEU A 1 86 ? -56.837 -7.221 -7.513 1.00 87.44 86 LEU A N 1
ATOM 693 C CA . LEU A 1 86 ? -55.674 -7.909 -6.948 1.00 87.44 86 LEU A CA 1
ATOM 694 C C . LEU A 1 86 ? -55.560 -7.694 -5.429 1.00 87.44 86 LEU A C 1
ATOM 696 O O . LEU A 1 86 ? -55.296 -8.638 -4.691 1.00 87.44 86 LEU A O 1
ATOM 700 N N . ALA A 1 87 ? -55.819 -6.474 -4.937 1.00 88.56 87 ALA A N 1
ATOM 701 C CA . ALA A 1 87 ? -55.857 -6.204 -3.494 1.00 88.56 87 ALA A CA 1
ATOM 702 C C . ALA A 1 87 ? -56.929 -7.043 -2.772 1.00 88.56 87 ALA A C 1
ATOM 704 O O . ALA A 1 87 ? -56.672 -7.544 -1.679 1.00 88.56 87 ALA A O 1
ATOM 705 N N . GLY A 1 88 ? -58.106 -7.212 -3.388 1.00 86.31 88 GLY A N 1
ATOM 706 C CA . GLY A 1 88 ? -59.158 -8.118 -2.913 1.00 86.31 88 GLY A CA 1
ATOM 707 C C . GLY A 1 88 ? -58.680 -9.566 -2.834 1.00 86.31 88 GLY A C 1
ATOM 708 O O . GLY A 1 88 ? -58.773 -10.186 -1.779 1.00 86.31 88 GLY A O 1
ATOM 709 N N . SER A 1 89 ? -58.071 -10.057 -3.914 1.00 88.75 89 SER A N 1
ATOM 710 C CA . SER A 1 89 ? -57.583 -11.438 -4.015 1.00 88.75 89 SER A CA 1
ATOM 711 C C . SER A 1 89 ? -56.489 -11.755 -2.986 1.00 88.75 89 SER A C 1
ATOM 713 O O . SER A 1 89 ? -56.546 -12.784 -2.315 1.00 88.75 89 SER A O 1
ATOM 715 N N . ILE A 1 90 ? -55.529 -10.845 -2.777 1.00 91.25 90 ILE A N 1
ATOM 716 C CA . ILE A 1 90 ? -54.495 -10.993 -1.737 1.00 91.25 90 ILE A CA 1
ATOM 717 C C . ILE A 1 90 ? -55.129 -11.011 -0.338 1.00 91.25 90 ILE A C 1
ATOM 719 O O . ILE A 1 90 ? -54.740 -11.814 0.513 1.00 91.25 90 ILE A O 1
ATOM 723 N N . ALA A 1 91 ? -56.100 -10.128 -0.085 1.00 90.50 91 ALA A N 1
ATOM 724 C CA . ALA A 1 91 ? -56.763 -10.026 1.209 1.00 90.50 91 ALA A CA 1
ATOM 725 C C . ALA A 1 91 ? -57.529 -11.305 1.574 1.00 90.50 91 ALA A C 1
ATOM 727 O O . ALA A 1 91 ? -57.415 -11.769 2.710 1.00 90.50 91 ALA A O 1
ATOM 728 N N . ASP A 1 92 ? -58.246 -11.893 0.615 1.00 88.75 92 ASP A N 1
ATOM 729 C CA . ASP A 1 92 ? -59.001 -13.133 0.811 1.00 88.75 92 ASP A CA 1
ATOM 730 C C . ASP A 1 92 ? -58.074 -14.339 1.045 1.00 88.75 92 ASP A C 1
ATOM 732 O O . ASP A 1 92 ? -58.361 -15.185 1.894 1.00 88.75 92 ASP A O 1
ATOM 736 N N . LEU A 1 93 ? -56.918 -14.388 0.369 1.00 90.62 93 LEU A N 1
ATOM 737 C CA . LEU A 1 93 ? -55.890 -15.417 0.587 1.00 90.62 93 LEU A CA 1
ATOM 738 C C . LEU A 1 93 ? -55.208 -15.292 1.958 1.00 90.62 93 LEU A C 1
ATOM 740 O O . LEU A 1 93 ? -54.880 -16.299 2.597 1.00 90.62 93 LEU A O 1
ATOM 744 N N . LEU A 1 94 ? -54.980 -14.061 2.425 1.00 89.25 94 LEU A N 1
ATOM 745 C CA . LEU A 1 94 ? -54.371 -13.793 3.727 1.00 89.25 94 LEU A CA 1
ATOM 746 C C . LEU A 1 94 ? -55.336 -14.054 4.885 1.00 89.25 94 LEU A C 1
ATOM 748 O O . LEU A 1 94 ? -54.913 -14.645 5.884 1.00 89.25 94 LEU A O 1
ATOM 752 N N . PHE A 1 95 ? -56.602 -13.650 4.738 1.00 90.25 95 PHE A N 1
ATOM 753 C CA . PHE A 1 95 ? -57.628 -13.681 5.783 1.00 90.25 95 PHE A CA 1
ATOM 754 C C . PHE A 1 95 ? -58.944 -14.302 5.280 1.00 90.25 95 PHE A C 1
ATOM 756 O O . PHE A 1 95 ? -59.929 -13.581 5.103 1.00 90.25 95 PHE A O 1
ATOM 763 N N . PRO A 1 96 ? -59.007 -15.632 5.095 1.00 84.25 96 PRO A N 1
ATOM 764 C CA . PRO A 1 96 ? -60.207 -16.291 4.590 1.00 84.25 96 PRO A CA 1
ATOM 765 C C . PRO A 1 96 ? -61.424 -16.027 5.489 1.00 84.25 96 PRO A C 1
ATOM 767 O O . PRO A 1 96 ? -61.361 -16.215 6.707 1.00 84.25 96 PRO A O 1
ATOM 770 N N . CYS A 1 97 ? -62.551 -15.612 4.906 1.00 82.50 97 CYS A N 1
ATOM 771 C CA . CYS A 1 97 ? -63.817 -15.446 5.624 1.00 82.50 97 CYS A CA 1
ATOM 772 C C . CYS A 1 97 ? -65.036 -15.724 4.727 1.00 82.50 97 CYS A C 1
ATOM 774 O O . CYS A 1 97 ? -64.901 -16.004 3.540 1.00 82.50 97 CYS A O 1
ATOM 776 N N . HIS A 1 98 ? -66.248 -15.631 5.284 1.00 76.31 98 HIS A N 1
ATOM 777 C CA . HIS A 1 98 ? -67.487 -15.814 4.521 1.00 76.31 98 HIS A CA 1
ATOM 778 C C . HIS A 1 98 ? -67.646 -14.769 3.403 1.00 76.31 98 HIS A C 1
ATOM 780 O O . HIS A 1 98 ? -67.307 -13.595 3.580 1.00 76.31 98 HIS A O 1
ATOM 786 N N . ALA A 1 99 ? -68.203 -15.202 2.269 1.00 69.88 99 ALA A N 1
ATOM 787 C CA . ALA A 1 99 ? -68.400 -14.372 1.085 1.00 69.88 99 ALA A CA 1
ATOM 788 C C . ALA A 1 99 ? -69.210 -13.096 1.401 1.00 69.88 99 ALA A C 1
ATOM 790 O O . ALA A 1 99 ? -70.279 -13.163 2.007 1.00 69.88 99 ALA A O 1
ATOM 791 N N . GLY A 1 100 ? -68.697 -11.934 0.979 1.00 69.38 100 GLY A N 1
ATOM 792 C CA . GLY A 1 100 ? -69.339 -10.620 1.150 1.00 69.38 100 GLY A CA 1
ATOM 793 C C . GLY A 1 100 ? -68.889 -9.802 2.371 1.00 69.38 100 GLY A C 1
ATOM 794 O O . GLY A 1 100 ? -69.351 -8.676 2.548 1.00 69.38 100 GLY A O 1
ATOM 795 N N . SER A 1 101 ? -67.986 -10.320 3.207 1.00 80.88 101 SER A N 1
ATOM 796 C CA . SER A 1 101 ? -67.421 -9.583 4.347 1.00 80.88 101 SER A CA 1
ATOM 797 C C . SER A 1 101 ? -66.303 -8.621 3.915 1.00 80.88 101 SER A C 1
ATOM 799 O O . SER A 1 101 ? -65.396 -8.996 3.181 1.00 80.88 101 SER A O 1
ATOM 801 N N . LEU A 1 102 ? -66.329 -7.377 4.415 1.00 84.19 102 LEU A N 1
ATOM 802 C CA . LEU A 1 102 ? -65.269 -6.375 4.188 1.00 84.19 102 LEU A CA 1
ATOM 803 C C . LEU A 1 102 ? -64.065 -6.534 5.136 1.00 84.19 102 LEU A C 1
ATOM 805 O O . LEU A 1 102 ? -63.085 -5.796 5.025 1.00 84.19 102 LEU A O 1
ATOM 809 N N . SER A 1 103 ? -64.126 -7.468 6.084 1.00 85.50 103 SER A N 1
ATOM 810 C CA . SER A 1 103 ? -63.080 -7.660 7.093 1.00 85.50 103 SER A CA 1
ATOM 811 C C . SER A 1 103 ? -61.700 -8.014 6.510 1.00 85.50 103 SER A C 1
ATOM 813 O O . SER A 1 103 ? -60.725 -7.419 6.977 1.00 85.50 103 SER A O 1
ATOM 815 N N . PRO A 1 104 ? -61.566 -8.894 5.489 1.00 88.50 104 PRO A N 1
ATOM 816 C CA . PRO A 1 104 ? -60.265 -9.233 4.904 1.00 88.50 104 PRO A CA 1
ATOM 817 C C . PRO A 1 104 ? -59.573 -8.016 4.303 1.00 88.50 104 PRO A C 1
ATOM 819 O O . PRO A 1 104 ? -58.424 -7.733 4.634 1.00 88.50 104 PRO A O 1
ATOM 822 N N . ILE A 1 105 ? -60.289 -7.240 3.482 1.00 88.25 105 ILE A N 1
ATOM 823 C CA . ILE A 1 105 ? -59.708 -6.090 2.782 1.00 88.25 105 ILE A CA 1
ATOM 824 C C . ILE A 1 105 ? -59.345 -4.944 3.738 1.00 88.25 105 ILE A C 1
ATOM 826 O O . ILE A 1 105 ? -58.363 -4.242 3.510 1.00 88.25 105 ILE A O 1
ATOM 830 N N . ILE A 1 106 ? -60.087 -4.769 4.841 1.00 86.81 106 ILE A N 1
ATOM 831 C CA . ILE A 1 106 ? -59.746 -3.795 5.894 1.00 86.81 106 ILE A CA 1
ATOM 832 C C . ILE A 1 106 ? -58.466 -4.215 6.626 1.00 86.81 106 ILE A C 1
ATOM 834 O O . ILE A 1 106 ? -57.593 -3.379 6.863 1.00 86.81 106 ILE A O 1
ATOM 838 N N . ARG A 1 107 ? -58.341 -5.502 6.970 1.00 89.56 107 ARG A N 1
ATOM 839 C CA . ARG A 1 107 ? -57.169 -6.037 7.674 1.00 89.56 107 ARG A CA 1
ATOM 840 C C . ARG A 1 107 ? -55.924 -6.019 6.787 1.00 89.56 107 ARG A C 1
ATOM 842 O O . ARG A 1 107 ? -54.873 -5.566 7.230 1.00 89.56 107 ARG A O 1
ATOM 849 N N . TYR A 1 108 ? -56.078 -6.385 5.516 1.00 92.75 108 TYR A N 1
ATOM 850 C CA . TYR A 1 108 ? -55.042 -6.246 4.498 1.00 92.75 108 TYR A CA 1
ATOM 851 C C . TYR A 1 108 ? -54.550 -4.803 4.363 1.00 92.75 108 TYR A C 1
ATOM 853 O O . TYR A 1 108 ? -53.346 -4.579 4.382 1.00 92.75 108 TYR A O 1
ATOM 861 N N . ASP A 1 109 ? -55.444 -3.810 4.280 1.00 89.12 109 ASP A N 1
ATOM 862 C CA . ASP A 1 109 ? -55.025 -2.407 4.156 1.00 89.12 109 ASP A CA 1
ATOM 863 C C . ASP A 1 109 ? -54.185 -1.949 5.364 1.00 89.12 109 ASP A C 1
ATOM 865 O O . ASP A 1 109 ? -53.229 -1.190 5.186 1.00 89.12 109 ASP A O 1
ATOM 869 N N . ALA A 1 110 ? -54.504 -2.422 6.575 1.00 86.69 110 ALA A N 1
ATOM 870 C CA . ALA A 1 110 ? -53.726 -2.135 7.781 1.00 86.69 110 ALA A CA 1
ATOM 871 C C . ALA A 1 110 ? -52.337 -2.801 7.749 1.00 86.69 110 ALA A C 1
ATOM 873 O O . ALA A 1 110 ? -51.326 -2.142 8.007 1.00 86.69 110 ALA A O 1
ATOM 874 N N . ASP A 1 111 ? -52.267 -4.078 7.377 1.00 90.19 111 ASP A N 1
ATOM 875 C CA . ASP A 1 111 ? -51.007 -4.825 7.302 1.00 90.19 111 ASP A CA 1
ATOM 876 C C . ASP A 1 111 ? -50.115 -4.351 6.144 1.00 90.19 111 ASP A C 1
ATOM 878 O O . ASP A 1 111 ? -48.897 -4.236 6.292 1.00 90.19 111 ASP A O 1
ATOM 882 N N . ARG A 1 112 ? -50.716 -3.935 5.027 1.00 91.31 112 ARG A N 1
ATOM 883 C CA . ARG A 1 112 ? -50.035 -3.286 3.900 1.00 91.31 112 ARG A CA 1
ATOM 884 C C . ARG A 1 112 ? -49.339 -1.995 4.328 1.00 91.31 112 ARG A C 1
ATOM 886 O O . ARG A 1 112 ? -48.211 -1.744 3.911 1.00 91.31 112 ARG A O 1
ATOM 893 N N . VAL A 1 113 ? -49.994 -1.160 5.143 1.00 88.75 113 VAL A N 1
ATOM 894 C CA . VAL A 1 113 ? -49.385 0.078 5.665 1.00 88.75 113 VAL A CA 1
ATOM 895 C C . VAL A 1 113 ? -48.179 -0.242 6.548 1.00 88.75 113 VAL A C 1
ATOM 897 O O . VAL A 1 113 ? -47.158 0.433 6.421 1.00 88.75 113 VAL A O 1
ATOM 900 N N . LYS A 1 114 ? -48.256 -1.288 7.381 1.00 88.44 114 LYS A N 1
ATOM 901 C CA . LYS A 1 114 ? -47.126 -1.735 8.210 1.00 88.44 114 LYS A CA 1
ATOM 902 C C . LYS A 1 114 ? -45.949 -2.231 7.370 1.00 88.44 114 LYS A C 1
ATOM 904 O O . LYS A 1 114 ? -44.836 -1.753 7.571 1.00 88.44 114 LYS A O 1
ATOM 909 N N . LEU A 1 115 ? -46.190 -3.126 6.408 1.00 89.81 115 LEU A N 1
ATOM 910 C CA . LEU A 1 115 ? -45.142 -3.643 5.517 1.00 89.81 115 LEU A CA 1
ATOM 911 C C . LEU A 1 115 ? -44.494 -2.517 4.703 1.00 89.81 115 LEU A C 1
ATOM 913 O O . LEU A 1 115 ? -43.272 -2.423 4.644 1.00 89.81 115 LEU A O 1
ATOM 917 N N . HIS A 1 116 ? -45.298 -1.605 4.149 1.00 87.94 116 HIS A N 1
ATOM 918 C CA . HIS A 1 116 ? -44.785 -0.444 3.423 1.00 87.94 116 HIS A CA 1
ATOM 919 C C . HIS A 1 116 ? -43.939 0.466 4.322 1.00 87.94 116 HIS A C 1
ATOM 921 O O . HIS A 1 116 ? -42.866 0.904 3.916 1.00 87.94 116 HIS A O 1
ATOM 927 N N . ALA A 1 117 ? -44.393 0.754 5.545 1.00 89.62 117 ALA A N 1
ATOM 928 C CA . ALA A 1 117 ? -43.652 1.583 6.491 1.00 89.62 117 ALA A CA 1
ATOM 929 C C . ALA A 1 117 ? -42.296 0.961 6.867 1.00 89.62 117 ALA A C 1
ATOM 931 O O . ALA A 1 117 ? -41.287 1.664 6.864 1.00 89.62 117 ALA A O 1
ATOM 932 N N . TRP A 1 118 ? -42.246 -0.351 7.109 1.00 90.50 118 TRP A N 1
ATOM 933 C CA . TRP A 1 118 ? -40.992 -1.066 7.364 1.00 90.50 118 TRP A CA 1
ATOM 934 C C . TRP A 1 118 ? -40.049 -1.025 6.157 1.00 90.50 118 TRP A C 1
ATOM 936 O O . TRP A 1 118 ? -38.866 -0.720 6.285 1.00 90.50 118 TRP A O 1
ATOM 946 N N . ALA A 1 119 ? -40.584 -1.222 4.956 1.00 87.38 119 ALA A N 1
ATOM 947 C CA . ALA A 1 119 ? -39.802 -1.178 3.730 1.00 87.38 119 ALA A CA 1
ATOM 948 C C . ALA A 1 119 ? -39.269 0.245 3.425 1.00 87.38 119 ALA A C 1
ATOM 950 O O . ALA A 1 119 ? -38.154 0.419 2.928 1.00 87.38 119 ALA A O 1
ATOM 951 N N . VAL A 1 120 ? -40.021 1.294 3.779 1.00 86.94 120 VAL A N 1
ATOM 952 C CA . VAL A 1 120 ? -39.529 2.682 3.754 1.00 86.94 120 VAL A CA 1
ATOM 953 C C . VAL A 1 120 ? -38.384 2.870 4.752 1.00 86.94 120 VAL A C 1
ATOM 955 O O . VAL A 1 120 ? -37.386 3.499 4.398 1.00 86.94 120 VAL A O 1
ATOM 958 N N . LEU A 1 121 ? -38.486 2.309 5.961 1.00 88.81 121 LEU A N 1
ATOM 959 C CA . LEU A 1 121 ? -37.396 2.336 6.940 1.00 88.81 121 LEU A CA 1
ATOM 960 C C . LEU A 1 121 ? -36.159 1.580 6.447 1.00 88.81 121 LEU A C 1
ATOM 962 O O . LEU A 1 121 ? -35.070 2.115 6.604 1.00 88.81 121 LEU A O 1
ATOM 966 N N . GLN A 1 122 ? -36.294 0.437 5.761 1.00 89.75 122 GLN A N 1
ATOM 967 C CA . GLN A 1 122 ? -35.162 -0.261 5.125 1.00 89.75 122 GLN A CA 1
ATOM 968 C C . GLN A 1 122 ? -34.407 0.657 4.154 1.00 89.75 122 GLN A C 1
ATOM 970 O O . GLN A 1 122 ? -33.196 0.815 4.266 1.00 89.75 122 GLN A O 1
ATOM 975 N N . ARG A 1 123 ? -35.121 1.351 3.254 1.00 84.75 123 ARG A N 1
ATOM 976 C CA . ARG A 1 123 ? -34.491 2.307 2.321 1.00 84.75 123 ARG A CA 1
ATOM 977 C C . ARG A 1 123 ? -33.812 3.470 3.048 1.00 84.75 123 ARG A C 1
ATOM 979 O O . ARG A 1 123 ? -32.809 4.004 2.572 1.00 84.75 123 ARG A O 1
ATOM 986 N N . ARG A 1 124 ? -34.370 3.914 4.182 1.00 84.44 124 ARG A N 1
ATOM 987 C CA . ARG A 1 124 ? -33.747 4.952 5.020 1.00 84.44 124 ARG A CA 1
ATOM 988 C C . ARG A 1 124 ? -32.506 4.427 5.714 1.00 84.44 124 ARG A C 1
ATOM 990 O O . ARG A 1 124 ? -31.494 5.110 5.655 1.00 84.44 124 ARG A O 1
ATOM 997 N N . TYR A 1 125 ? -32.565 3.235 6.281 1.00 85.75 125 TYR A N 1
ATOM 998 C CA . TYR A 1 125 ? -31.432 2.548 6.876 1.00 85.75 125 TYR A CA 1
ATOM 999 C C . TYR A 1 125 ? -30.291 2.399 5.874 1.00 85.75 125 TYR A C 1
ATOM 1001 O O . TYR A 1 125 ? -29.192 2.851 6.162 1.00 85.75 125 TYR A O 1
ATOM 1009 N N . ASP A 1 126 ? -30.554 1.918 4.658 1.00 80.25 126 ASP A N 1
ATOM 1010 C CA . ASP A 1 126 ? -29.520 1.783 3.621 1.00 80.25 126 ASP A CA 1
ATOM 1011 C C . ASP A 1 126 ? -28.880 3.125 3.266 1.00 80.25 126 ASP A C 1
ATOM 1013 O O . ASP A 1 126 ? -27.662 3.238 3.134 1.00 80.25 126 ASP A O 1
ATOM 1017 N N . MET A 1 127 ? -29.694 4.178 3.168 1.00 72.81 127 MET A N 1
ATOM 1018 C CA . MET A 1 127 ? -29.198 5.531 2.948 1.00 72.81 127 MET A CA 1
ATOM 1019 C C . MET A 1 127 ? -28.357 6.035 4.129 1.00 72.81 127 MET A C 1
ATOM 1021 O O . MET A 1 127 ? -27.335 6.676 3.892 1.00 72.81 127 MET A O 1
ATOM 1025 N N . ILE A 1 128 ? -28.770 5.782 5.374 1.00 72.50 128 ILE A N 1
ATOM 1026 C CA . ILE A 1 128 ? -28.056 6.212 6.583 1.00 72.50 128 ILE A CA 1
ATOM 1027 C C . ILE A 1 128 ? -26.747 5.433 6.719 1.00 72.50 128 ILE A C 1
ATOM 1029 O O . ILE A 1 128 ? -25.703 6.060 6.850 1.00 72.50 128 ILE A O 1
ATOM 1033 N N . VAL A 1 129 ? -26.765 4.107 6.574 1.00 68.75 129 VAL A N 1
ATOM 1034 C CA . VAL A 1 129 ? -25.570 3.251 6.576 1.00 68.75 129 VAL A CA 1
ATOM 1035 C C . VAL A 1 129 ? -24.606 3.662 5.471 1.00 68.75 129 VAL A C 1
ATOM 1037 O O . VAL A 1 129 ? -23.420 3.819 5.733 1.00 68.75 129 VAL A O 1
ATOM 1040 N N . ALA A 1 130 ? -25.084 3.929 4.253 1.00 58.56 130 ALA A N 1
ATOM 1041 C CA . ALA A 1 130 ? -24.230 4.441 3.183 1.00 58.56 130 ALA A CA 1
ATOM 1042 C C . ALA A 1 130 ? -23.667 5.837 3.504 1.00 58.56 130 ALA A C 1
ATOM 1044 O O . ALA A 1 130 ? -22.533 6.144 3.148 1.00 58.56 130 ALA A O 1
ATOM 1045 N N . THR A 1 131 ? -24.439 6.693 4.174 1.00 57.78 131 THR A N 1
ATOM 1046 C CA . THR A 1 131 ? -24.006 8.035 4.599 1.00 57.78 131 THR A CA 1
ATOM 1047 C C . THR A 1 131 ? -22.911 7.942 5.669 1.00 57.78 131 THR A C 1
ATOM 1049 O O . THR A 1 131 ? -21.876 8.592 5.526 1.00 57.78 131 THR A O 1
ATOM 1052 N N . VAL A 1 132 ? -23.093 7.066 6.665 1.00 57.16 132 VAL A N 1
ATOM 1053 C CA . VAL A 1 132 ? -22.122 6.747 7.724 1.00 57.16 132 VAL A CA 1
ATOM 1054 C C . VAL A 1 132 ? -20.856 6.127 7.130 1.00 57.16 132 VAL A C 1
ATOM 1056 O O . VAL A 1 132 ? -19.766 6.650 7.335 1.00 57.16 132 VAL A O 1
ATOM 1059 N N . ARG A 1 133 ? -20.996 5.079 6.309 1.00 47.84 133 ARG A N 1
ATOM 1060 C CA . ARG A 1 133 ? -19.882 4.372 5.659 1.00 47.84 133 ARG A CA 1
ATOM 1061 C C . ARG A 1 133 ? -19.029 5.291 4.793 1.00 47.84 133 ARG A C 1
ATOM 1063 O O . ARG A 1 133 ? -17.813 5.165 4.765 1.00 47.84 133 ARG A O 1
ATOM 1070 N N . ASN A 1 134 ? -19.666 6.206 4.066 1.00 45.44 134 ASN A N 1
ATOM 1071 C CA . ASN A 1 134 ? -18.966 7.084 3.133 1.00 45.44 134 ASN A CA 1
ATOM 1072 C C . ASN A 1 134 ? -18.486 8.393 3.786 1.00 45.44 134 ASN A C 1
ATOM 1074 O O . ASN A 1 134 ? -17.939 9.238 3.077 1.00 45.44 134 ASN A O 1
ATOM 1078 N N . GLY A 1 135 ? -18.728 8.606 5.088 1.00 47.19 135 GLY A N 1
ATOM 1079 C CA . GLY A 1 135 ? -18.347 9.835 5.789 1.00 47.19 135 GLY A CA 1
ATOM 1080 C C . GLY A 1 135 ? -18.915 11.105 5.143 1.00 47.19 135 GLY A C 1
ATOM 1081 O O . GLY A 1 135 ? -18.283 12.161 5.176 1.00 47.19 135 GLY A O 1
ATOM 1082 N N . ARG A 1 136 ? -20.089 11.012 4.507 1.00 47.19 136 ARG A N 1
ATOM 1083 C CA . ARG A 1 136 ? -20.759 12.144 3.849 1.00 47.19 136 ARG A CA 1
ATOM 1084 C C . ARG A 1 136 ? -21.853 12.665 4.770 1.00 47.19 136 ARG A C 1
ATOM 1086 O O . ARG A 1 136 ? -22.519 11.876 5.419 1.00 47.19 136 ARG A O 1
ATOM 1093 N N . THR A 1 137 ? -22.109 13.969 4.786 1.00 49.38 137 THR A N 1
ATOM 1094 C CA . THR A 1 137 ? -23.391 14.486 5.279 1.00 49.38 137 THR A CA 1
ATOM 1095 C C . THR A 1 137 ? -24.340 14.643 4.102 1.00 49.38 137 THR A C 1
ATOM 1097 O O . THR A 1 137 ? -24.027 15.279 3.097 1.00 49.38 137 THR A O 1
ATOM 1100 N N . ARG A 1 138 ? -25.512 14.012 4.189 1.00 46.47 138 ARG A N 1
ATOM 1101 C CA . ARG A 1 138 ? -26.628 14.250 3.265 1.00 46.47 138 ARG A CA 1
ATOM 1102 C C . ARG A 1 138 ? -27.619 15.161 3.980 1.00 46.47 138 ARG A C 1
ATOM 1104 O O . ARG A 1 138 ? -27.754 15.051 5.193 1.00 46.47 138 ARG A O 1
ATOM 1111 N N . HIS A 1 139 ? -28.306 16.047 3.258 1.00 44.03 139 HIS A N 1
ATOM 1112 C CA . HIS A 1 139 ? -29.306 16.953 3.839 1.00 44.03 139 HIS A CA 1
ATOM 1113 C C . HIS A 1 139 ? -30.244 16.209 4.814 1.00 44.03 139 HIS A C 1
ATOM 1115 O O . HIS A 1 139 ? -31.050 15.384 4.386 1.00 44.03 139 HIS A O 1
ATOM 1121 N N . GLY A 1 140 ? -30.111 16.498 6.113 1.00 46.88 140 GLY A N 1
ATOM 1122 C CA . GLY A 1 140 ? -30.883 15.881 7.196 1.00 46.88 140 GLY A CA 1
ATOM 1123 C C . GLY A 1 140 ? -30.307 14.647 7.887 1.00 46.88 140 GLY A C 1
ATOM 1124 O O . GLY A 1 140 ? -31.021 14.053 8.684 1.00 46.88 140 GLY A O 1
ATOM 1125 N N . LEU A 1 141 ? -29.044 14.285 7.646 1.00 53.47 141 LEU A N 1
ATOM 1126 C CA . LEU A 1 141 ? -28.308 13.285 8.428 1.00 53.47 141 LEU A CA 1
ATOM 1127 C C . LEU A 1 141 ? -27.062 13.931 9.042 1.00 53.47 141 LEU A C 1
ATOM 1129 O O . LEU A 1 141 ? -26.266 14.531 8.320 1.00 53.47 141 LEU A O 1
ATOM 1133 N N . THR A 1 142 ? -26.897 13.804 10.360 1.00 51.62 142 THR A N 1
ATOM 1134 C CA . THR A 1 142 ? -25.834 14.471 11.135 1.00 51.62 142 THR A CA 1
ATOM 1135 C C . THR A 1 142 ? -24.453 13.839 10.952 1.00 51.62 142 THR A C 1
ATOM 1137 O O . THR A 1 142 ? -23.475 14.364 11.465 1.00 51.62 142 THR A O 1
ATOM 1140 N N . GLY A 1 143 ? -24.334 12.729 10.209 1.00 50.00 143 GLY A N 1
ATOM 1141 C CA . GLY A 1 143 ? -23.037 12.109 9.921 1.00 50.00 143 GLY A CA 1
ATOM 1142 C C . GLY A 1 143 ? -22.261 11.737 11.188 1.00 50.00 143 GLY A C 1
ATOM 1143 O O . GLY A 1 143 ? -21.057 11.967 11.231 1.00 50.00 143 GLY A O 1
ATOM 1144 N N . GLN A 1 144 ? -22.965 11.192 12.191 1.00 52.94 144 GLN A N 1
ATOM 1145 C CA . GLN A 1 144 ? -22.483 10.898 13.553 1.00 52.94 144 GLN A CA 1
ATOM 1146 C C . GLN A 1 144 ? -22.305 12.115 14.482 1.00 52.94 144 GLN A C 1
ATOM 1148 O O . GLN A 1 144 ? -21.782 11.951 15.578 1.00 52.94 144 GLN A O 1
ATOM 1153 N N . ALA A 1 145 ? -22.719 13.326 14.091 1.00 51.84 145 ALA A N 1
ATOM 1154 C CA . ALA A 1 145 ? -22.793 14.455 15.022 1.00 51.84 145 ALA A CA 1
ATOM 1155 C C . ALA A 1 145 ? -24.061 14.383 15.895 1.00 51.84 145 ALA A C 1
ATOM 1157 O O . ALA A 1 145 ? -25.107 13.896 15.445 1.00 51.84 145 ALA A O 1
ATOM 1158 N N . ASP A 1 146 ? -23.972 14.907 17.120 1.00 54.66 146 ASP A N 1
ATOM 1159 C CA . ASP A 1 146 ? -25.095 14.943 18.056 1.00 54.66 146 ASP A CA 1
ATOM 1160 C C . ASP A 1 146 ? -26.304 15.711 17.486 1.00 54.66 146 ASP A C 1
ATOM 1162 O O . ASP A 1 146 ? -26.150 16.667 16.708 1.00 54.66 146 ASP A O 1
ATOM 1166 N N . PRO A 1 147 ? -27.539 15.338 17.870 1.00 51.88 147 PRO A N 1
ATOM 1167 C CA . PRO A 1 147 ? -28.732 16.074 17.474 1.00 51.88 147 PRO A CA 1
ATOM 1168 C C . PRO A 1 147 ? -28.630 17.563 17.837 1.00 51.88 147 PRO A C 1
ATOM 1170 O O . PRO A 1 147 ? -28.412 17.909 18.993 1.00 51.88 147 PRO A O 1
ATOM 1173 N N . GLY A 1 148 ? -28.822 18.443 16.850 1.00 51.06 148 GLY A N 1
ATOM 1174 C CA . GLY A 1 148 ? -28.724 19.899 17.031 1.00 51.06 148 GLY A CA 1
ATOM 1175 C C . GLY A 1 148 ? -27.405 20.517 16.558 1.00 51.06 148 GLY A C 1
ATOM 1176 O O . GLY A 1 148 ? -27.309 21.740 16.526 1.00 51.06 148 GLY A O 1
ATOM 1177 N N . VAL A 1 149 ? -26.428 19.713 16.121 1.00 57.22 149 VAL A N 1
ATOM 1178 C CA . VAL A 1 149 ? -25.164 20.206 15.554 1.00 57.22 149 VAL A CA 1
ATOM 1179 C C . VAL A 1 149 ? -25.300 20.451 14.039 1.00 57.22 149 VAL A C 1
ATOM 1181 O O . VAL A 1 149 ? -25.526 19.505 13.275 1.00 57.22 149 VAL A O 1
ATOM 1184 N N . PRO A 1 150 ? -25.149 21.695 13.546 1.00 52.03 150 PRO A N 1
ATOM 1185 C CA . PRO A 1 150 ? -25.189 22.006 12.121 1.00 52.03 150 PRO A CA 1
ATOM 1186 C C . PRO A 1 150 ? -23.819 21.740 11.480 1.00 52.03 150 PRO A C 1
ATOM 1188 O O . PRO A 1 150 ? -23.163 22.675 11.024 1.00 52.03 150 PRO A O 1
ATOM 1191 N N . ALA A 1 151 ? -23.347 20.487 11.458 1.00 55.12 151 ALA A N 1
ATOM 1192 C CA . ALA A 1 151 ? -21.989 20.223 10.984 1.00 55.12 151 ALA A CA 1
ATOM 1193 C C . ALA A 1 151 ? -21.797 18.945 10.135 1.00 55.12 151 ALA A C 1
ATOM 1195 O O . ALA A 1 151 ? -22.555 17.983 10.259 1.00 55.12 151 ALA A O 1
ATOM 1196 N N . PRO A 1 152 ? -20.791 18.932 9.236 1.00 59.88 152 PRO A N 1
ATOM 1197 C CA . PRO A 1 152 ? -20.292 17.756 8.528 1.00 59.88 152 PRO A CA 1
ATOM 1198 C C . PRO A 1 152 ? -19.592 16.740 9.443 1.00 59.88 152 PRO A C 1
ATOM 1200 O O . PRO A 1 152 ? -19.267 17.029 10.589 1.00 59.88 152 PRO A O 1
ATOM 1203 N N . VAL A 1 153 ? -19.248 15.582 8.871 1.00 59.09 153 VAL A N 1
ATOM 1204 C CA . VAL A 1 153 ? -18.591 14.424 9.517 1.00 59.09 153 VAL A CA 1
ATOM 1205 C C . VAL A 1 153 ? -17.324 14.747 10.316 1.00 59.09 153 VAL A C 1
ATOM 1207 O O . VAL A 1 153 ? -16.939 13.976 11.183 1.00 59.09 153 VAL A O 1
ATOM 1210 N N . TRP A 1 154 ? -16.643 15.863 10.064 1.00 64.75 154 TRP A N 1
ATOM 1211 C CA . TRP A 1 154 ? -15.458 16.213 10.846 1.00 64.75 154 TRP A CA 1
ATOM 1212 C C . TRP A 1 154 ? -15.801 16.841 12.213 1.00 64.75 154 TRP A C 1
ATOM 1214 O O . TRP A 1 154 ? -14.945 16.828 13.085 1.00 64.75 154 TRP A O 1
ATOM 1224 N N . ALA A 1 155 ? -17.037 17.286 12.472 1.00 73.81 155 ALA A N 1
ATOM 1225 C CA . ALA A 1 155 ? -17.441 17.752 13.804 1.00 73.81 155 ALA A CA 1
ATOM 1226 C C . ALA A 1 155 ? -17.396 16.643 14.859 1.00 73.81 155 ALA A C 1
ATOM 1228 O O . ALA A 1 155 ? -16.849 16.850 15.939 1.00 73.81 155 ALA A O 1
ATOM 1229 N N . SER A 1 156 ? -17.886 15.446 14.522 1.00 71.81 156 SER A N 1
ATOM 1230 C CA . SER A 1 156 ? -17.755 14.279 15.399 1.00 71.81 156 SER A CA 1
ATOM 1231 C C . SER A 1 156 ? -16.290 13.886 15.595 1.00 71.81 156 SER A C 1
ATOM 1233 O O . SER A 1 156 ? -15.919 13.489 16.690 1.00 71.81 156 SER A O 1
ATOM 1235 N N . ARG A 1 157 ? -15.428 14.068 14.582 1.00 81.50 157 ARG A N 1
ATOM 1236 C CA . ARG A 1 157 ? -13.980 13.805 14.691 1.00 81.50 157 ARG A CA 1
ATOM 1237 C C . ARG A 1 157 ? -13.271 14.780 15.630 1.00 81.50 157 ARG A C 1
ATOM 1239 O O . ARG A 1 157 ? -12.468 14.337 16.439 1.00 81.50 157 ARG A O 1
ATOM 1246 N N . ILE A 1 158 ? -13.574 16.079 15.546 1.00 86.25 158 ILE A N 1
ATOM 1247 C CA . ILE A 1 158 ? -13.005 17.094 16.449 1.00 86.25 158 ILE A CA 1
ATOM 1248 C C . ILE A 1 158 ? -13.461 16.829 17.890 1.00 86.25 158 ILE A C 1
ATOM 1250 O O . ILE A 1 158 ? -12.636 16.831 18.798 1.00 86.25 158 ILE A O 1
ATOM 1254 N N . LEU A 1 159 ? -14.755 16.552 18.098 1.00 83.88 159 LEU A N 1
ATOM 1255 C CA . LEU A 1 159 ? -15.294 16.226 19.423 1.00 83.88 159 LEU A CA 1
ATOM 1256 C C . LEU A 1 159 ? -14.701 14.932 19.992 1.00 83.88 159 LEU A C 1
ATOM 1258 O O . LEU A 1 159 ? -14.338 14.902 21.162 1.00 83.88 159 LEU A O 1
ATOM 1262 N N . ALA A 1 160 ? -14.573 13.886 19.169 1.00 83.06 160 ALA A N 1
ATOM 1263 C CA . ALA A 1 160 ? -13.985 12.614 19.580 1.00 83.06 160 ALA A CA 1
ATOM 1264 C C . ALA A 1 160 ? -12.490 12.737 19.903 1.00 83.06 160 ALA A C 1
ATOM 1266 O O . ALA A 1 160 ? -12.012 12.063 20.811 1.00 83.06 160 ALA A O 1
ATOM 1267 N N . GLN A 1 161 ? -11.758 13.591 19.178 1.00 90.62 161 GLN A N 1
ATOM 1268 C CA . GLN A 1 161 ? -10.360 13.885 19.487 1.00 90.62 161 GLN A CA 1
ATOM 1269 C C . GLN A 1 161 ? -10.230 14.645 20.813 1.00 90.62 161 GLN A C 1
ATOM 1271 O O . GLN A 1 161 ? -9.326 14.356 21.594 1.00 90.62 161 GLN A O 1
ATOM 1276 N N . GLY A 1 162 ? -11.096 15.634 21.053 1.00 91.94 162 GLY A N 1
ATOM 1277 C CA . GLY A 1 162 ? -10.894 16.588 22.139 1.00 91.94 162 GLY A CA 1
ATOM 1278 C C . GLY A 1 162 ? -9.652 17.473 21.922 1.00 91.94 162 GLY A C 1
ATOM 1279 O O . GLY A 1 162 ? -9.090 17.523 20.815 1.00 91.94 162 GLY A O 1
ATOM 1280 N N . PRO A 1 163 ? -9.201 18.183 22.975 1.00 94.88 163 PRO A N 1
ATOM 1281 C CA . PRO A 1 163 ? -7.898 18.837 22.988 1.00 94.88 163 PRO A CA 1
ATOM 1282 C C . PRO A 1 163 ? -6.792 17.847 22.633 1.00 94.88 163 PRO A C 1
ATOM 1284 O O . PRO A 1 163 ? -6.709 16.766 23.214 1.00 94.88 163 PRO A O 1
ATOM 1287 N N . TRP A 1 164 ? -5.938 18.209 21.674 1.00 94.69 164 TRP A N 1
ATOM 1288 C CA . TRP A 1 164 ? -4.857 17.324 21.261 1.00 94.69 164 TRP A CA 1
ATOM 1289 C C . TRP A 1 164 ? -3.870 17.098 22.409 1.00 94.69 164 TRP A C 1
ATOM 1291 O O . TRP A 1 164 ? -3.301 18.042 22.955 1.00 94.69 164 TRP A O 1
ATOM 1301 N N . ASN A 1 165 ? -3.644 15.829 22.742 1.00 88.62 165 ASN A N 1
ATOM 1302 C CA . ASN A 1 165 ? -2.628 15.403 23.691 1.00 88.62 165 ASN A CA 1
ATOM 1303 C C . ASN A 1 165 ? -1.543 14.610 22.946 1.00 88.62 165 ASN A C 1
ATOM 1305 O O . ASN A 1 165 ? -1.794 13.502 22.460 1.00 88.62 165 ASN A O 1
ATOM 1309 N N . LYS A 1 166 ? -0.339 15.195 22.899 1.00 87.00 166 LYS A N 1
ATOM 1310 C CA . LYS A 1 166 ? 0.848 14.672 22.204 1.00 87.00 166 LYS A CA 1
ATOM 1311 C C . LYS A 1 166 ? 1.262 13.274 22.679 1.00 87.00 166 LYS A C 1
ATOM 1313 O O . LYS A 1 166 ? 1.732 12.492 21.861 1.00 87.00 166 LYS A O 1
ATOM 1318 N N . ASP A 1 167 ? 1.058 12.955 23.957 1.00 81.56 167 ASP A N 1
ATOM 1319 C CA . ASP A 1 167 ? 1.461 11.671 24.542 1.00 81.56 167 ASP A CA 1
ATOM 1320 C C . ASP A 1 167 ? 0.500 10.549 24.131 1.00 81.56 167 ASP A C 1
ATOM 1322 O O . ASP A 1 167 ? 0.918 9.439 23.813 1.00 81.56 167 ASP A O 1
ATOM 1326 N N . SER A 1 168 ? -0.801 10.851 24.100 1.00 81.31 168 SER A N 1
ATOM 1327 C CA . SER A 1 168 ? -1.843 9.878 23.737 1.00 81.31 168 SER A CA 1
ATOM 1328 C C . SER A 1 168 ? -2.062 9.730 22.228 1.00 81.31 168 SER A C 1
ATOM 1330 O O . SER A 1 168 ? -2.512 8.684 21.766 1.00 81.31 168 SER A O 1
ATOM 1332 N N . HIS A 1 169 ? -1.761 10.775 21.454 1.00 86.31 169 HIS A N 1
ATOM 1333 C CA . HIS A 1 169 ? -1.886 10.791 20.001 1.00 86.31 169 HIS A CA 1
ATOM 1334 C C . HIS A 1 169 ? -0.627 11.415 19.380 1.00 86.31 169 HIS A C 1
ATOM 1336 O O . HIS A 1 169 ? -0.660 12.569 18.929 1.00 86.31 169 HIS A O 1
ATOM 1342 N N . PRO A 1 170 ? 0.503 10.682 19.395 1.00 87.75 170 PRO A N 1
ATOM 1343 C CA . PRO A 1 170 ? 1.748 11.170 18.830 1.00 87.75 170 PRO A CA 1
ATOM 1344 C C . PRO A 1 170 ? 1.630 11.286 17.310 1.00 87.75 170 PRO A C 1
ATOM 1346 O O . PRO A 1 170 ? 1.178 10.367 16.629 1.00 87.75 170 PRO A O 1
ATOM 1349 N N . ILE A 1 171 ? 2.079 12.417 16.773 1.00 92.94 171 ILE A N 1
ATOM 1350 C CA . ILE A 1 171 ? 2.124 12.674 15.333 1.00 92.94 171 ILE A CA 1
ATOM 1351 C C . ILE A 1 171 ? 3.579 12.641 14.874 1.00 92.94 171 ILE A C 1
ATOM 1353 O O . ILE A 1 171 ? 4.462 13.209 15.517 1.00 92.94 171 ILE A O 1
ATOM 1357 N N . SER A 1 172 ? 3.826 11.984 13.741 1.00 91.75 172 SER A N 1
ATOM 1358 C CA . SER A 1 172 ? 5.161 11.876 13.153 1.00 91.75 172 SER A CA 1
ATOM 1359 C C . SER A 1 172 ? 5.762 13.246 12.827 1.00 91.75 172 SER A C 1
ATOM 1361 O O . SER A 1 172 ? 5.190 14.026 12.063 1.00 91.75 172 SER A O 1
ATOM 1363 N N . LEU A 1 173 ? 6.979 13.488 13.321 1.00 95.31 173 LEU A N 1
ATOM 1364 C CA . LEU A 1 173 ? 7.776 14.671 12.978 1.00 95.31 173 LEU A CA 1
ATOM 1365 C C . LEU A 1 173 ? 8.501 14.549 11.628 1.00 95.31 173 LEU A C 1
ATOM 1367 O O . LEU A 1 173 ? 9.124 15.506 11.180 1.00 95.31 173 LEU A O 1
ATOM 1371 N N . LYS A 1 174 ? 8.429 13.390 10.958 1.00 89.00 174 LYS A N 1
ATOM 1372 C CA . LYS A 1 174 ? 8.916 13.235 9.573 1.00 89.00 174 LYS A CA 1
ATOM 1373 C C . LYS A 1 174 ? 7.949 13.846 8.549 1.00 89.00 174 LYS A C 1
ATOM 1375 O O . LYS A 1 174 ? 8.344 14.128 7.425 1.00 89.00 174 LYS A O 1
ATOM 1380 N N . GLY A 1 175 ? 6.700 14.067 8.961 1.00 88.88 175 GLY A N 1
ATOM 1381 C CA . GLY A 1 175 ? 5.602 14.455 8.087 1.00 88.88 175 GLY A CA 1
ATOM 1382 C C . GLY A 1 175 ? 4.900 13.257 7.435 1.00 88.88 175 GLY A C 1
ATOM 1383 O O . GLY A 1 175 ? 5.422 12.142 7.463 1.00 88.88 175 GLY A O 1
ATOM 1384 N N . PRO A 1 176 ? 3.686 13.464 6.896 1.00 88.62 176 PRO A N 1
ATOM 1385 C CA . PRO A 1 176 ? 3.013 12.519 6.010 1.00 88.62 176 PRO A CA 1
ATOM 1386 C C . PRO A 1 176 ? 3.856 12.173 4.780 1.00 88.62 176 PRO A C 1
ATOM 1388 O O . PRO A 1 176 ? 4.571 13.027 4.255 1.00 88.62 176 PRO A O 1
ATOM 1391 N N . GLN A 1 177 ? 3.694 10.947 4.286 1.00 86.06 177 GLN A N 1
ATOM 1392 C CA . GLN A 1 177 ? 4.368 10.466 3.084 1.00 86.06 177 GLN A CA 1
ATOM 1393 C C . GLN A 1 177 ? 3.984 11.296 1.847 1.00 86.06 177 GLN A C 1
ATOM 1395 O O . GLN A 1 177 ? 2.806 11.566 1.588 1.00 86.06 177 GLN A O 1
ATOM 1400 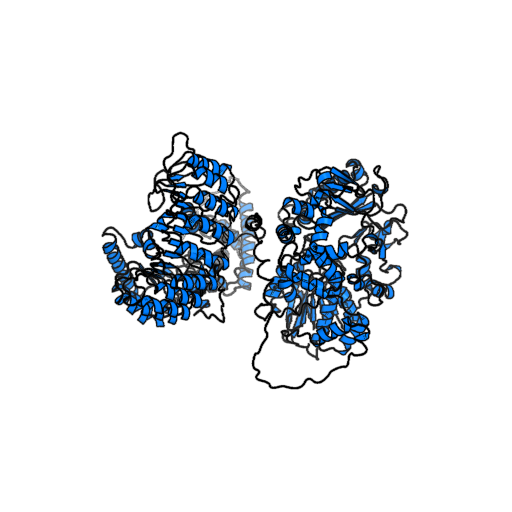N N . ALA A 1 178 ? 4.978 11.660 1.045 1.00 88.75 178 ALA A N 1
ATOM 1401 C CA . ALA A 1 178 ? 4.861 12.457 -0.164 1.00 88.75 178 ALA A CA 1
ATOM 1402 C C . ALA A 1 178 ? 4.549 11.584 -1.390 1.00 88.75 178 ALA A C 1
ATOM 1404 O O . ALA A 1 178 ? 5.288 11.557 -2.371 1.00 88.75 178 ALA A O 1
ATOM 1405 N N . LEU A 1 179 ? 3.428 10.863 -1.359 1.00 82.06 179 LEU A N 1
ATOM 1406 C CA . LEU A 1 179 ? 2.972 10.077 -2.511 1.00 82.06 179 LEU A CA 1
ATOM 1407 C C . LEU A 1 179 ? 2.269 10.983 -3.522 1.00 82.06 179 LEU A C 1
ATOM 1409 O O . LEU A 1 179 ? 1.457 11.784 -3.077 1.00 82.06 179 LEU A O 1
ATOM 1413 N N . PRO A 1 180 ? 2.447 10.869 -4.849 1.00 84.31 180 PRO A N 1
ATOM 1414 C CA . PRO A 1 180 ? 1.549 11.498 -5.828 1.00 84.31 180 PRO A CA 1
ATOM 1415 C C . PRO A 1 180 ? 0.159 10.828 -5.830 1.00 84.31 180 PRO A C 1
ATOM 1417 O O . PRO A 1 180 ? -0.055 9.797 -5.194 1.00 84.31 180 PRO A O 1
ATOM 1420 N N . MET A 1 181 ? -0.825 11.418 -6.512 1.00 83.06 181 MET A N 1
ATOM 1421 C CA . MET A 1 181 ? -2.118 10.762 -6.750 1.00 83.06 181 MET A CA 1
ATOM 1422 C C . MET A 1 181 ? -1.991 9.633 -7.784 1.00 83.06 181 MET A C 1
ATOM 1424 O O . MET A 1 181 ? -1.238 9.826 -8.738 1.00 83.06 181 MET A O 1
ATOM 1428 N N . PRO A 1 182 ? -2.794 8.555 -7.665 1.00 83.12 182 PRO A N 1
ATOM 1429 C CA . PRO A 1 182 ? -2.849 7.463 -8.640 1.00 83.12 182 PRO A CA 1
ATOM 1430 C C . PRO A 1 182 ? -3.126 7.953 -10.055 1.00 83.12 182 PRO A C 1
ATOM 1432 O O . PRO A 1 182 ? -4.124 8.643 -10.286 1.00 83.12 182 PRO A O 1
ATOM 1435 N N . VAL A 1 183 ? -2.238 7.600 -10.983 1.00 82.06 183 VAL A N 1
ATOM 1436 C CA . VAL A 1 183 ? -2.273 8.003 -12.392 1.00 82.06 183 VAL A CA 1
ATOM 1437 C C . VAL A 1 183 ? -1.613 6.953 -13.285 1.00 82.06 183 VAL A C 1
ATOM 1439 O O . VAL A 1 183 ? -0.778 6.189 -12.819 1.00 82.06 183 VAL A O 1
ATOM 1442 N N . GLN A 1 184 ? -1.971 6.950 -14.569 1.00 81.62 184 GLN A N 1
ATOM 1443 C CA . GLN A 1 184 ? -1.385 6.091 -15.603 1.00 81.62 184 GLN A CA 1
ATOM 1444 C C . GLN A 1 184 ? -0.702 6.953 -16.659 1.00 81.62 184 GLN A C 1
ATOM 1446 O O . GLN A 1 184 ? -1.280 7.968 -17.049 1.00 81.62 184 GLN A O 1
ATOM 1451 N N . ILE A 1 185 ? 0.503 6.562 -17.087 1.00 82.81 185 ILE A N 1
ATOM 1452 C CA . ILE A 1 185 ? 1.283 7.280 -18.107 1.00 82.81 185 ILE A CA 1
ATOM 1453 C C . ILE A 1 185 ? 0.462 7.369 -19.398 1.00 82.81 185 ILE A C 1
ATOM 1455 O O . ILE A 1 185 ? -0.180 6.398 -19.795 1.00 82.81 185 ILE A O 1
ATOM 1459 N N . ALA A 1 186 ? 0.418 8.559 -19.996 1.00 87.38 186 ALA A N 1
ATOM 1460 C CA . ALA A 1 186 ? -0.307 8.786 -21.237 1.00 87.38 186 ALA A CA 1
ATOM 1461 C C . ALA A 1 186 ? 0.449 8.202 -22.433 1.00 87.38 186 ALA A C 1
ATOM 1463 O O . ALA A 1 186 ? 1.671 8.274 -22.487 1.00 87.38 186 ALA A O 1
ATOM 1464 N N . GLU A 1 187 ? -0.295 7.698 -23.414 1.00 87.88 187 GLU A N 1
ATOM 1465 C CA . GLU A 1 187 ? 0.266 7.236 -24.682 1.00 87.88 187 GLU A CA 1
ATOM 1466 C C . GLU A 1 187 ? 0.883 8.402 -25.472 1.00 87.88 187 GLU A C 1
ATOM 1468 O O . GLU A 1 187 ? 0.377 9.530 -25.454 1.00 87.88 187 GLU A O 1
ATOM 1473 N N . ALA A 1 188 ? 1.948 8.128 -26.227 1.00 89.69 188 ALA A N 1
ATOM 1474 C CA . ALA A 1 188 ? 2.653 9.151 -27.004 1.00 89.69 188 ALA A CA 1
ATOM 1475 C C . ALA A 1 188 ? 1.735 9.884 -28.006 1.00 89.69 188 ALA A C 1
ATOM 1477 O O . ALA A 1 188 ? 1.836 11.104 -28.169 1.00 89.69 188 ALA A O 1
ATOM 1478 N N . ASP A 1 189 ? 0.803 9.159 -28.634 1.00 91.25 189 ASP A N 1
ATOM 1479 C CA . ASP A 1 189 ? -0.125 9.698 -29.637 1.00 91.25 189 ASP A CA 1
ATOM 1480 C C . ASP A 1 189 ? -1.081 10.754 -29.059 1.00 91.25 189 ASP A C 1
ATOM 1482 O O . ASP A 1 189 ? -1.431 11.720 -29.742 1.00 91.25 189 ASP A O 1
ATOM 1486 N N . ASP A 1 190 ? -1.456 10.623 -27.783 1.00 91.12 190 ASP A N 1
ATOM 1487 C CA . ASP A 1 190 ? -2.312 11.586 -27.082 1.00 91.12 190 ASP A CA 1
ATOM 1488 C C . ASP A 1 190 ? -1.587 12.928 -26.842 1.00 91.12 190 ASP A C 1
ATOM 1490 O O . ASP A 1 190 ? -2.216 13.992 -26.795 1.00 91.12 190 ASP A O 1
ATOM 1494 N N . LEU A 1 191 ? -0.261 12.885 -26.669 1.00 94.56 191 LEU A N 1
ATOM 1495 C CA . LEU A 1 191 ? 0.596 14.034 -26.351 1.00 94.56 191 LEU A CA 1
ATOM 1496 C C . LEU A 1 191 ? 1.160 14.722 -27.604 1.00 94.56 191 LEU A C 1
ATOM 1498 O O . LEU A 1 191 ? 1.388 15.938 -27.595 1.00 94.56 191 LEU A O 1
ATOM 1502 N N . ALA A 1 192 ? 1.355 13.973 -28.692 1.00 95.00 192 ALA A N 1
ATOM 1503 C CA . ALA A 1 192 ? 1.992 14.449 -29.919 1.00 95.00 192 ALA A CA 1
ATOM 1504 C C . ALA A 1 192 ? 1.373 15.739 -30.505 1.00 95.00 192 ALA A C 1
ATOM 1506 O O . ALA A 1 192 ? 2.140 16.645 -30.848 1.00 95.00 192 ALA A O 1
ATOM 1507 N N . PRO A 1 193 ? 0.031 15.916 -30.571 1.00 95.62 193 PRO A N 1
ATOM 1508 C CA . PRO A 1 193 ? -0.578 17.164 -31.038 1.00 95.62 193 PRO A CA 1
ATOM 1509 C C . PRO A 1 193 ? -0.121 18.404 -30.262 1.00 95.62 193 PRO A C 1
ATOM 1511 O O . PRO A 1 193 ? 0.115 19.463 -30.846 1.00 95.62 193 PRO A O 1
ATOM 1514 N N . PHE A 1 194 ? 0.013 18.266 -28.942 1.00 96.25 194 PHE A N 1
ATOM 1515 C CA . PHE A 1 194 ? 0.413 19.352 -28.058 1.00 96.25 194 PHE A CA 1
ATOM 1516 C C . PHE A 1 194 ? 1.896 19.675 -28.209 1.00 96.25 194 PHE A C 1
ATOM 1518 O O . PHE A 1 194 ? 2.268 20.840 -28.352 1.00 96.25 194 PHE A O 1
ATOM 1525 N N . PHE A 1 195 ? 2.743 18.644 -28.236 1.00 96.19 195 PHE A N 1
ATOM 1526 C CA . PHE A 1 195 ? 4.188 18.815 -28.387 1.00 96.19 195 PHE A CA 1
ATOM 1527 C C . PHE A 1 195 ? 4.527 19.436 -29.742 1.00 96.19 195 PHE A C 1
ATOM 1529 O O . PHE A 1 195 ? 5.302 20.386 -29.800 1.00 96.19 195 PHE A O 1
ATOM 1536 N N . HIS A 1 196 ? 3.880 18.992 -30.820 1.00 95.06 196 HIS A N 1
ATOM 1537 C CA . HIS A 1 196 ? 4.079 19.571 -32.147 1.00 95.06 196 HIS A CA 1
ATOM 1538 C C . HIS A 1 196 ? 3.696 21.057 -32.203 1.00 95.06 196 HIS A C 1
ATOM 1540 O O . HIS A 1 196 ? 4.413 21.872 -32.785 1.00 95.06 196 HIS A O 1
ATOM 1546 N N . HIS A 1 197 ? 2.589 21.434 -31.552 1.00 95.75 197 HIS A N 1
ATOM 1547 C CA . HIS A 1 197 ? 2.186 22.838 -31.455 1.00 95.75 197 HIS A CA 1
ATOM 1548 C C . HIS A 1 197 ? 3.229 23.680 -30.713 1.00 95.75 197 HIS A C 1
ATOM 1550 O O . HIS A 1 197 ? 3.574 24.771 -31.164 1.00 95.75 197 HIS A O 1
ATOM 1556 N N . LEU A 1 198 ? 3.771 23.174 -29.601 1.00 95.69 198 LEU A N 1
ATOM 1557 C CA . LEU A 1 198 ? 4.819 23.865 -28.845 1.00 95.69 198 LEU A CA 1
ATOM 1558 C C . LEU A 1 198 ? 6.114 24.013 -29.650 1.00 95.69 198 LEU A C 1
ATOM 1560 O O . LEU A 1 198 ? 6.677 25.110 -29.667 1.00 95.69 198 LEU A O 1
ATOM 1564 N N . GLU A 1 199 ? 6.530 22.956 -30.351 1.00 95.38 199 GLU A N 1
ATOM 1565 C CA . GLU A 1 199 ? 7.739 22.912 -31.183 1.00 95.38 199 GLU A CA 1
ATOM 1566 C C . GLU A 1 199 ? 7.718 23.966 -32.300 1.00 95.38 199 GLU A C 1
ATOM 1568 O O . GLU A 1 199 ? 8.742 24.570 -32.615 1.00 95.38 199 GLU A O 1
ATOM 1573 N N . GLN A 1 200 ? 6.537 24.269 -32.844 1.00 92.81 200 GLN A N 1
ATOM 1574 C CA . GLN A 1 200 ? 6.341 25.322 -33.847 1.00 92.81 200 GLN A CA 1
ATOM 1575 C C . GLN A 1 200 ? 6.252 26.741 -33.258 1.00 92.81 200 GLN A C 1
ATOM 1577 O O . GLN A 1 200 ? 5.950 27.693 -33.979 1.00 92.81 200 GLN A O 1
ATOM 1582 N N . GLY A 1 201 ? 6.487 26.910 -31.953 1.00 92.38 201 GLY A N 1
ATOM 1583 C CA . GLY A 1 201 ? 6.326 28.194 -31.267 1.00 92.38 201 GLY A CA 1
ATOM 1584 C C . GLY A 1 201 ? 4.861 28.580 -31.039 1.00 92.38 201 GLY A C 1
ATOM 1585 O O . GLY A 1 201 ? 4.541 29.763 -30.913 1.00 92.38 201 GLY A O 1
ATOM 1586 N N . GLY A 1 202 ? 3.962 27.594 -31.004 1.00 93.38 202 GLY A N 1
ATOM 1587 C CA . GLY A 1 202 ? 2.530 27.788 -30.829 1.00 93.38 202 GLY A CA 1
ATOM 1588 C C . GLY A 1 202 ? 2.157 28.512 -29.532 1.00 93.38 202 GLY A C 1
ATOM 1589 O O . GLY A 1 202 ? 2.834 28.422 -28.505 1.00 93.38 202 GLY A O 1
ATOM 1590 N N . THR A 1 203 ? 1.042 29.243 -29.584 1.00 95.25 203 THR A N 1
ATOM 1591 C CA . THR A 1 203 ? 0.486 30.024 -28.464 1.00 95.25 203 THR A CA 1
ATOM 1592 C C . THR A 1 203 ? -0.956 29.585 -28.175 1.00 95.25 203 THR A C 1
ATOM 1594 O O . THR A 1 203 ? -1.399 28.545 -28.654 1.00 95.25 203 THR A O 1
ATOM 1597 N N . HIS A 1 204 ? -1.730 30.379 -27.437 1.00 94.75 204 HIS A N 1
ATOM 1598 C CA . HIS A 1 204 ? -3.179 30.184 -27.292 1.00 94.75 204 HIS A CA 1
ATOM 1599 C C . HIS A 1 204 ? -3.973 30.348 -28.603 1.00 94.75 204 HIS A C 1
ATOM 1601 O O . HIS A 1 204 ? -5.153 30.010 -28.647 1.00 94.75 204 HIS A O 1
ATOM 1607 N N . LYS A 1 205 ? -3.366 30.901 -29.665 1.00 93.06 205 LYS A N 1
ATOM 1608 C CA . LYS A 1 205 ? -4.010 31.077 -30.974 1.00 93.06 205 LYS A CA 1
ATOM 1609 C C . LYS A 1 205 ? -3.773 29.855 -31.856 1.00 93.06 205 LYS A C 1
ATOM 1611 O O . LYS A 1 205 ? -2.630 29.450 -32.058 1.00 93.06 205 LYS A O 1
ATOM 1616 N N . LEU A 1 206 ? -4.857 29.318 -32.410 1.00 90.12 206 LEU A N 1
ATOM 1617 C CA . LEU A 1 206 ? -4.842 28.168 -33.314 1.00 90.12 206 LEU A CA 1
ATOM 1618 C C . LEU A 1 206 ? -4.735 28.627 -34.775 1.00 90.12 206 LEU A C 1
ATOM 1620 O O . LEU A 1 206 ? -5.398 29.581 -35.184 1.00 90.12 206 LEU A O 1
ATOM 1624 N N . GLY A 1 207 ? -3.886 27.955 -35.553 1.00 80.12 207 GLY A N 1
ATOM 1625 C CA . GLY A 1 207 ? -3.762 28.138 -36.998 1.00 80.12 207 GLY A CA 1
ATOM 1626 C C . GLY A 1 207 ? -4.644 27.159 -37.780 1.00 80.12 207 GLY A C 1
ATOM 1627 O O . GLY A 1 207 ? -5.213 26.226 -37.221 1.00 80.12 207 GLY A O 1
ATOM 1628 N N . ALA A 1 208 ? -4.731 27.339 -39.102 1.00 71.56 208 ALA A N 1
ATOM 1629 C CA . ALA A 1 208 ? -5.562 26.493 -39.971 1.00 71.56 208 ALA A CA 1
ATOM 1630 C C . ALA A 1 208 ? -5.117 25.015 -40.030 1.00 71.56 208 ALA A C 1
ATOM 1632 O O . ALA A 1 208 ? -5.897 24.161 -40.437 1.00 71.56 208 ALA A O 1
ATOM 1633 N N . SER A 1 209 ? -3.872 24.719 -39.643 1.00 65.38 209 SER A N 1
ATOM 1634 C CA . SER A 1 209 ? -3.284 23.373 -39.610 1.00 65.38 209 SER A CA 1
ATOM 1635 C C . SER A 1 209 ? -3.206 22.766 -38.204 1.00 65.38 209 SER A C 1
ATOM 1637 O O . SER A 1 209 ? -2.636 21.689 -38.046 1.00 65.38 209 SER A O 1
ATOM 1639 N N . THR A 1 210 ? -3.719 23.446 -37.173 1.00 74.69 210 THR A N 1
ATOM 1640 C CA . THR A 1 210 ? -3.610 22.995 -35.779 1.00 74.69 210 THR A CA 1
ATOM 1641 C C . THR A 1 210 ? -4.780 22.078 -35.413 1.00 74.69 210 THR A C 1
ATOM 1643 O O . THR A 1 210 ? -5.924 22.370 -35.743 1.00 74.69 210 THR A O 1
ATOM 1646 N N . THR A 1 211 ? -4.509 20.977 -34.710 1.00 84.25 211 THR A N 1
ATOM 1647 C CA . THR A 1 211 ? -5.512 19.967 -34.312 1.00 84.25 211 THR A CA 1
ATOM 1648 C C . THR A 1 211 ? -6.230 20.277 -32.990 1.00 84.25 211 THR A C 1
ATOM 1650 O O . THR A 1 211 ? -7.145 19.549 -32.608 1.00 84.25 211 THR A O 1
ATOM 1653 N N . GLY A 1 212 ? -5.827 21.338 -32.282 1.00 89.00 212 GLY A N 1
ATOM 1654 C CA . GLY A 1 212 ? -6.475 21.806 -31.051 1.00 89.00 212 GLY A CA 1
ATOM 1655 C C . GLY A 1 212 ? -7.759 22.608 -31.301 1.00 89.00 212 GLY A C 1
ATOM 1656 O O . GLY A 1 212 ? -8.069 22.981 -32.431 1.00 89.00 212 GLY A O 1
ATOM 1657 N N . HIS A 1 213 ? -8.492 22.910 -30.229 1.00 93.62 213 HIS A N 1
ATOM 1658 C CA . HIS A 1 213 ? -9.700 23.744 -30.245 1.00 93.62 213 HIS A CA 1
ATOM 1659 C C . HIS A 1 213 ? -9.631 24.851 -29.183 1.00 93.62 213 HIS A C 1
ATOM 1661 O O . HIS A 1 213 ? -8.802 24.816 -28.273 1.00 93.62 213 HIS A O 1
ATOM 1667 N N . ALA A 1 214 ? -10.454 25.890 -29.334 1.00 93.12 214 ALA A N 1
ATOM 1668 C CA . ALA A 1 214 ? -10.490 26.983 -28.368 1.00 93.12 214 ALA A CA 1
ATOM 1669 C C . ALA A 1 214 ? -11.036 26.483 -27.022 1.00 93.12 214 ALA A C 1
ATOM 1671 O O . ALA A 1 214 ? -12.053 25.791 -26.981 1.00 93.12 214 ALA A O 1
ATOM 1672 N N . LEU A 1 215 ? -10.371 26.859 -25.928 1.00 91.31 215 LEU A N 1
ATOM 1673 C CA . LEU A 1 215 ? -10.768 26.504 -24.569 1.00 91.31 215 LEU A CA 1
ATOM 1674 C C . LEU A 1 215 ? -12.188 27.009 -24.272 1.00 91.31 215 LEU A C 1
ATOM 1676 O O . LEU A 1 215 ? -12.470 28.200 -24.431 1.00 91.31 215 LEU A O 1
ATOM 1680 N N . ASP A 1 216 ? -13.050 26.102 -23.807 1.00 86.62 216 ASP A N 1
ATOM 1681 C CA . ASP A 1 216 ? -14.454 26.375 -23.453 1.00 86.62 216 ASP A CA 1
ATOM 1682 C C . ASP A 1 216 ? -15.230 27.097 -24.573 1.00 86.62 216 ASP A C 1
ATOM 1684 O O . ASP A 1 216 ? -15.877 28.120 -24.346 1.00 86.62 216 ASP A O 1
ATOM 1688 N N . ASP A 1 217 ? -15.095 26.615 -25.813 1.00 84.75 217 ASP A N 1
ATOM 1689 C CA . ASP A 1 217 ? -15.718 27.196 -27.013 1.00 84.75 217 ASP A CA 1
ATOM 1690 C C . ASP A 1 217 ? -15.365 28.683 -27.243 1.00 84.75 217 ASP A C 1
ATOM 1692 O O . ASP A 1 217 ? -16.126 29.442 -27.846 1.00 84.75 217 ASP A O 1
ATOM 1696 N N . GLY A 1 218 ? -14.195 29.120 -26.761 1.00 83.81 218 GLY A N 1
ATOM 1697 C CA . GLY A 1 218 ? -13.723 30.507 -26.855 1.00 83.81 218 GLY A CA 1
ATOM 1698 C C . GLY A 1 218 ? -14.143 31.407 -25.687 1.00 83.81 218 GLY A C 1
ATOM 1699 O O . GLY A 1 218 ? -13.819 32.596 -25.679 1.00 83.81 218 GLY A O 1
ATOM 1700 N N . ASN A 1 219 ? -14.820 30.867 -24.670 1.00 83.75 219 ASN A N 1
ATOM 1701 C CA . ASN A 1 219 ? -15.137 31.608 -23.442 1.00 83.75 219 ASN A CA 1
ATOM 1702 C C . ASN A 1 219 ? -13.940 31.704 -22.476 1.00 83.75 219 ASN A C 1
ATOM 1704 O O . ASN A 1 219 ? -13.951 32.532 -21.557 1.00 83.75 219 ASN A O 1
ATOM 1708 N N . GLY A 1 220 ? -12.893 30.905 -22.714 1.00 85.06 220 GLY A N 1
ATOM 1709 C CA . GLY A 1 220 ? -11.663 30.892 -21.930 1.00 85.06 220 GLY A CA 1
ATOM 1710 C C . GLY A 1 220 ? -11.783 30.125 -20.611 1.00 85.06 220 GLY A C 1
ATOM 1711 O O . GLY A 1 220 ? -12.741 29.407 -20.347 1.00 85.06 220 GLY A O 1
ATOM 1712 N N . GLU A 1 221 ? -10.764 30.248 -19.763 1.00 84.19 221 GLU A N 1
ATOM 1713 C CA . GLU A 1 221 ? -10.713 29.567 -18.470 1.00 84.19 221 GLU A CA 1
ATOM 1714 C C . GLU A 1 221 ? -11.869 30.008 -17.549 1.00 84.19 221 GLU A C 1
ATOM 1716 O O . GLU A 1 221 ? -12.126 31.216 -17.422 1.00 84.19 221 GLU A O 1
ATOM 1721 N N . PRO A 1 222 ? -12.496 29.069 -16.810 1.00 67.75 222 PRO A N 1
ATOM 1722 C CA . PRO A 1 222 ? -13.467 29.404 -15.775 1.00 67.75 222 PRO A CA 1
ATOM 1723 C C . PRO A 1 222 ? -12.915 30.452 -14.793 1.00 67.75 222 PRO A C 1
ATOM 1725 O O . PRO A 1 222 ? -11.750 30.387 -14.403 1.00 67.75 222 PRO A O 1
ATOM 1728 N N . TYR A 1 223 ? -13.760 31.396 -14.366 1.00 70.75 223 TYR A N 1
ATOM 1729 C CA . TYR A 1 223 ? -13.482 32.482 -13.401 1.00 70.75 223 TYR A CA 1
ATOM 1730 C C . TYR A 1 223 ? -12.642 33.665 -13.894 1.00 70.75 223 TYR A C 1
ATOM 1732 O O . TYR A 1 223 ? -12.790 34.759 -13.354 1.00 70.75 223 TYR A O 1
ATOM 1740 N N . TYR A 1 224 ? -11.780 33.482 -14.895 1.00 79.12 224 TYR A N 1
ATOM 1741 C CA . TYR A 1 224 ? -10.845 34.536 -15.311 1.00 79.12 224 TYR A CA 1
ATOM 1742 C C . TYR A 1 224 ? -10.930 34.905 -16.789 1.00 79.12 224 TYR A C 1
ATOM 1744 O O . TYR A 1 224 ? -10.285 35.871 -17.189 1.00 79.12 224 TYR A O 1
ATOM 1752 N N . HIS A 1 225 ? -11.687 34.144 -17.587 1.00 82.19 225 HIS A N 1
ATOM 1753 C CA . HIS A 1 225 ? -11.902 34.385 -19.017 1.00 82.19 225 HIS A CA 1
ATOM 1754 C C . HIS A 1 225 ? -10.603 34.464 -19.840 1.00 82.19 225 HIS A C 1
ATOM 1756 O O . HIS A 1 225 ? -10.562 35.093 -20.896 1.00 82.19 225 HIS A O 1
ATOM 1762 N N . VAL A 1 226 ? -9.529 33.827 -19.356 1.00 91.19 226 VAL A N 1
ATOM 1763 C CA . VAL A 1 226 ? -8.239 33.776 -20.056 1.00 91.19 226 VAL A CA 1
ATOM 1764 C C . VAL A 1 226 ? -8.360 32.818 -21.226 1.00 91.19 226 VAL A C 1
ATOM 1766 O O . VAL A 1 226 ? -8.693 31.648 -21.036 1.00 91.19 226 VAL A O 1
ATOM 1769 N N . GLN A 1 227 ? -8.076 33.307 -22.427 1.00 94.75 227 GLN A N 1
ATOM 1770 C CA . GLN A 1 227 ? -8.177 32.508 -23.642 1.00 94.75 227 GLN A CA 1
ATOM 1771 C C . GLN A 1 227 ? -7.118 31.399 -23.657 1.00 94.75 227 GLN A C 1
ATOM 1773 O O . GLN A 1 227 ? -6.031 31.542 -23.090 1.00 94.75 227 GLN A O 1
ATOM 1778 N N . GLY A 1 228 ? -7.427 30.279 -24.307 1.00 94.62 228 GLY A N 1
ATOM 1779 C CA . GLY A 1 228 ? -6.528 29.131 -24.370 1.00 94.62 228 GLY A CA 1
ATOM 1780 C C . GLY A 1 228 ? -6.775 28.254 -25.590 1.00 94.62 228 GLY A C 1
ATOM 1781 O O . GLY A 1 228 ? -7.884 28.217 -26.119 1.00 94.62 228 GLY A O 1
ATOM 1782 N N . ALA A 1 229 ? -5.732 27.545 -26.008 1.00 95.38 229 ALA A N 1
ATOM 1783 C CA . ALA A 1 229 ? -5.808 26.453 -26.970 1.00 95.38 229 ALA A CA 1
ATOM 1784 C C . ALA A 1 229 ? -5.757 25.126 -26.205 1.00 95.38 229 ALA A C 1
ATOM 1786 O O . ALA A 1 229 ? -4.774 24.859 -25.509 1.00 95.38 229 ALA A O 1
ATOM 1787 N N . GLU A 1 230 ? -6.813 24.325 -26.322 1.00 94.81 230 GLU A N 1
ATOM 1788 C CA . GLU A 1 230 ? -6.960 23.019 -25.684 1.00 94.81 230 GLU A CA 1
ATOM 1789 C C . GLU A 1 230 ? -6.746 21.887 -26.700 1.00 94.81 230 GLU A C 1
ATOM 1791 O O . GLU A 1 230 ? -7.243 21.913 -27.829 1.00 94.81 230 GLU A O 1
ATOM 1796 N N . PHE A 1 231 ? -5.972 20.890 -26.283 1.00 94.81 231 PHE A N 1
ATOM 1797 C CA . PHE A 1 231 ? -5.589 19.711 -27.057 1.00 94.81 231 PHE A CA 1
ATOM 1798 C C . PHE A 1 231 ? -6.107 18.452 -26.347 1.00 94.81 231 PHE A C 1
ATOM 1800 O O . PHE A 1 231 ? -6.559 18.560 -25.205 1.00 94.81 231 PHE A O 1
ATOM 1807 N N . PRO A 1 232 ? -6.035 17.253 -26.964 1.00 93.00 232 PRO A N 1
ATOM 1808 C CA . PRO A 1 232 ? -6.403 16.009 -26.279 1.00 93.00 232 PRO A CA 1
ATOM 1809 C C . PRO A 1 232 ? -5.714 15.864 -24.916 1.00 93.00 232 PRO A C 1
ATOM 1811 O O . PRO A 1 232 ? -6.343 15.475 -23.933 1.00 93.00 232 PRO A O 1
ATOM 1814 N N . ARG A 1 233 ? -4.440 16.271 -24.851 1.00 92.56 233 ARG A N 1
ATOM 1815 C CA . ARG A 1 233 ? -3.683 16.476 -23.619 1.00 92.56 233 ARG A CA 1
ATOM 1816 C C . ARG A 1 233 ? -3.039 17.850 -23.646 1.00 92.56 233 ARG A C 1
ATOM 1818 O O . ARG A 1 233 ? -2.232 18.152 -24.516 1.00 92.56 233 ARG A O 1
ATOM 1825 N N . GLY A 1 234 ? -3.347 18.656 -22.645 1.00 94.62 234 GLY A N 1
ATOM 1826 C CA . GLY A 1 234 ? -2.661 19.917 -22.397 1.00 94.62 234 GLY A CA 1
ATOM 1827 C C . GLY A 1 234 ? -3.379 21.162 -22.910 1.00 94.62 234 GLY A C 1
ATOM 1828 O O . GLY A 1 234 ? -4.234 21.114 -23.793 1.00 94.62 234 GLY A O 1
ATOM 1829 N N . VAL A 1 235 ? -3.046 22.297 -22.295 1.00 95.75 235 VAL A N 1
ATOM 1830 C CA . VAL A 1 235 ? -3.583 23.618 -22.649 1.00 95.75 235 VAL A CA 1
ATOM 1831 C C . VAL A 1 235 ? -2.457 24.647 -22.662 1.00 95.75 235 VAL A C 1
ATOM 1833 O O . VAL A 1 235 ? -1.646 24.685 -21.734 1.00 95.75 235 VAL A O 1
ATOM 1836 N N . VAL A 1 236 ? -2.426 25.512 -23.678 1.00 96.62 236 VAL A N 1
ATOM 1837 C CA . VAL A 1 236 ? -1.600 26.733 -23.683 1.00 96.62 236 VAL A CA 1
ATOM 1838 C C . VAL A 1 236 ? -2.509 27.948 -23.554 1.00 96.62 236 VAL A C 1
ATOM 1840 O O . VAL A 1 236 ? -3.422 28.135 -24.357 1.00 96.62 236 VAL A O 1
ATOM 1843 N N . TYR A 1 237 ? -2.245 28.788 -22.557 1.00 96.19 237 TYR A N 1
ATOM 1844 C CA . TYR A 1 237 ? -3.052 29.967 -22.247 1.00 96.19 237 TYR A CA 1
ATOM 1845 C C . TYR A 1 237 ? -2.442 31.245 -22.816 1.00 96.19 237 TYR A C 1
ATOM 1847 O O . TYR A 1 237 ? -1.237 31.346 -23.059 1.00 96.19 237 TYR A O 1
ATOM 1855 N N . GLU A 1 238 ? -3.288 32.257 -22.985 1.00 95.81 238 GLU A N 1
ATOM 1856 C CA . GLU A 1 238 ? -2.898 33.605 -23.399 1.00 95.81 238 GLU A CA 1
ATOM 1857 C C . GLU A 1 238 ? -1.861 34.222 -22.461 1.00 95.81 238 GLU A C 1
ATOM 1859 O O . GLU A 1 238 ? -0.937 34.893 -22.911 1.00 95.81 238 GLU A O 1
ATOM 1864 N N . ASP A 1 239 ? -1.953 33.921 -21.169 1.00 94.44 239 ASP A N 1
ATOM 1865 C CA . ASP A 1 239 ? -1.125 34.512 -20.125 1.00 94.44 239 ASP A CA 1
ATOM 1866 C C . ASP A 1 239 ? 0.207 33.777 -19.872 1.00 94.44 239 ASP A C 1
ATOM 1868 O O . ASP A 1 239 ? 0.806 33.942 -18.805 1.00 94.44 239 ASP A O 1
ATOM 1872 N N . GLY A 1 240 ? 0.652 32.967 -20.841 1.00 96.06 240 GLY A N 1
ATOM 1873 C CA . GLY A 1 240 ? 1.948 32.279 -20.843 1.00 96.06 240 GLY A CA 1
ATOM 1874 C C . GLY A 1 240 ? 1.992 30.974 -20.042 1.00 96.06 240 GLY A C 1
ATOM 1875 O O . GLY A 1 240 ? 3.072 30.409 -19.858 1.00 96.06 240 GLY A O 1
ATOM 1876 N N . ARG A 1 241 ? 0.854 30.475 -19.542 1.00 97.00 241 ARG A N 1
ATOM 1877 C CA . ARG A 1 241 ? 0.783 29.153 -18.898 1.00 97.00 241 ARG A CA 1
ATOM 1878 C C . ARG A 1 241 ? 0.746 28.027 -19.927 1.00 97.00 241 ARG A C 1
ATOM 1880 O O . ARG A 1 241 ? 0.050 28.121 -20.935 1.00 97.00 241 ARG A O 1
ATOM 1887 N N . MET A 1 242 ? 1.431 26.937 -19.603 1.00 96.38 242 MET A N 1
ATOM 1888 C CA . MET A 1 242 ? 1.265 25.625 -20.221 1.00 96.38 242 MET A CA 1
ATOM 1889 C C . MET A 1 242 ? 0.831 24.643 -19.133 1.00 96.38 242 MET A C 1
ATOM 1891 O O . MET A 1 242 ? 1.547 24.491 -18.146 1.00 96.38 242 MET A O 1
ATOM 1895 N N . ASP A 1 243 ? -0.325 24.001 -19.297 1.00 96.00 243 ASP A N 1
ATOM 1896 C CA . ASP A 1 243 ? -0.936 23.126 -18.292 1.00 96.00 243 ASP A CA 1
ATOM 1897 C C . ASP A 1 243 ? -1.066 21.695 -18.792 1.00 96.00 243 ASP A C 1
ATOM 1899 O O . ASP A 1 243 ? -1.852 21.416 -19.691 1.00 96.00 243 ASP A O 1
ATOM 1903 N N . LEU A 1 244 ? -0.313 20.798 -18.159 1.00 95.19 244 LEU A N 1
ATOM 1904 C CA . LEU A 1 244 ? -0.385 19.347 -18.308 1.00 95.19 244 LEU A CA 1
ATOM 1905 C C . LEU A 1 244 ? -0.685 18.681 -16.955 1.00 95.19 244 LEU A C 1
ATOM 1907 O O . LEU A 1 244 ? -0.304 17.535 -16.715 1.00 95.19 244 LEU A O 1
ATOM 1911 N N . CYS A 1 245 ? -1.347 19.373 -16.022 1.00 92.69 245 CYS A N 1
ATOM 1912 C CA . CYS A 1 245 ? -1.645 18.782 -14.721 1.00 92.69 245 CYS A CA 1
ATOM 1913 C C . CYS A 1 245 ? -2.507 17.521 -14.875 1.00 92.69 245 CYS A C 1
ATOM 1915 O O . CYS A 1 245 ? -3.567 17.552 -15.503 1.00 92.69 245 CYS A O 1
ATOM 1917 N N . LYS A 1 246 ? -2.055 16.423 -14.260 1.00 87.00 246 LYS A N 1
ATOM 1918 C CA . LYS A 1 246 ? -2.650 15.082 -14.316 1.00 87.00 246 LYS A CA 1
ATOM 1919 C C . LYS A 1 246 ? -2.773 14.500 -15.729 1.00 87.00 246 LYS A C 1
ATOM 1921 O O . LYS A 1 246 ? -3.550 13.572 -15.923 1.00 87.00 246 LYS A O 1
ATOM 1926 N N . GLN A 1 247 ? -2.031 15.036 -16.702 1.00 90.88 247 GLN A N 1
ATOM 1927 C CA . GLN A 1 247 ? -1.975 14.480 -18.059 1.00 90.88 247 GLN A CA 1
ATOM 1928 C C . GLN A 1 247 ? -0.924 13.376 -18.201 1.00 90.88 247 GLN A C 1
ATOM 1930 O O . GLN A 1 247 ? -0.903 12.699 -19.215 1.00 90.88 247 GLN A O 1
ATOM 1935 N N . VAL A 1 248 ? -0.137 13.160 -17.144 1.00 87.00 248 VAL A N 1
ATOM 1936 C CA . VAL A 1 248 ? 0.740 12.009 -16.909 1.00 87.00 248 VAL A CA 1
ATOM 1937 C C . VAL A 1 248 ? 1.766 11.790 -18.015 1.00 87.00 248 VAL A C 1
ATOM 1939 O O . VAL A 1 248 ? 1.831 10.745 -18.649 1.00 87.00 248 VAL A O 1
ATOM 1942 N N . VAL A 1 249 ? 2.607 12.802 -18.209 1.00 90.81 249 VAL A N 1
ATOM 1943 C CA . VAL A 1 249 ? 3.742 12.758 -19.141 1.00 90.81 249 VAL A CA 1
ATOM 1944 C C . VAL A 1 249 ? 4.717 11.620 -18.804 1.00 90.81 249 VAL A C 1
ATOM 1946 O O . VAL A 1 249 ? 5.283 11.015 -19.709 1.00 90.81 249 VAL A O 1
ATOM 1949 N N . GLY A 1 250 ? 4.913 11.317 -17.515 1.00 89.44 250 GLY A N 1
ATOM 1950 C CA . GLY A 1 250 ? 5.820 10.258 -17.075 1.00 89.44 250 GLY A CA 1
ATOM 1951 C C . GLY A 1 250 ? 7.298 10.521 -17.412 1.00 89.44 250 GLY A C 1
ATOM 1952 O O . GLY A 1 250 ? 7.653 11.572 -17.961 1.00 89.44 250 GLY A O 1
ATOM 1953 N N . PRO A 1 251 ? 8.194 9.587 -17.056 1.00 85.88 251 PRO A N 1
ATOM 1954 C CA . PRO A 1 251 ? 9.608 9.636 -17.432 1.00 85.88 251 PRO A CA 1
ATOM 1955 C C . PRO A 1 251 ? 9.822 9.461 -18.944 1.00 85.88 251 PRO A C 1
ATOM 1957 O O . PRO A 1 251 ? 10.834 9.928 -19.468 1.00 85.88 251 PRO A O 1
ATOM 1960 N N . ASP A 1 252 ? 8.862 8.846 -19.636 1.00 84.69 252 ASP A N 1
ATOM 1961 C CA . ASP A 1 252 ? 8.985 8.447 -21.039 1.00 84.69 252 ASP A CA 1
ATOM 1962 C C . ASP A 1 252 ? 8.868 9.642 -21.990 1.00 84.69 252 ASP A C 1
ATOM 1964 O O . ASP A 1 252 ? 9.633 9.760 -22.946 1.00 84.69 252 ASP A O 1
ATOM 1968 N N . HIS A 1 253 ? 7.967 10.586 -21.695 1.00 93.81 253 HIS A N 1
ATOM 1969 C CA . HIS A 1 253 ? 7.640 11.680 -22.619 1.00 93.81 253 HIS A CA 1
ATOM 1970 C C . HIS A 1 253 ? 8.143 13.053 -22.162 1.00 93.81 253 HIS A C 1
ATOM 1972 O O . HIS A 1 253 ? 8.070 14.033 -22.907 1.00 93.81 253 HIS A O 1
ATOM 1978 N N . ILE A 1 254 ? 8.700 13.162 -20.950 1.00 95.31 254 ILE A N 1
ATOM 1979 C CA . ILE A 1 254 ? 9.208 14.441 -20.429 1.00 95.31 254 ILE A CA 1
ATOM 1980 C C . ILE A 1 254 ? 10.377 14.974 -21.265 1.00 95.31 254 ILE A C 1
ATOM 1982 O O . ILE A 1 254 ? 10.528 16.185 -21.407 1.00 95.31 254 ILE A O 1
ATOM 1986 N N . GLY A 1 255 ? 11.182 14.093 -21.869 1.00 93.50 255 GLY A N 1
ATOM 1987 C CA . GLY A 1 255 ? 12.236 14.489 -22.806 1.00 93.50 255 GLY A CA 1
ATOM 1988 C C . GLY A 1 255 ? 11.686 15.239 -24.021 1.00 93.50 255 GLY A C 1
ATOM 1989 O O . GLY A 1 255 ? 12.163 16.332 -24.333 1.00 93.50 255 GLY A O 1
ATOM 1990 N N . ASP A 1 256 ? 10.650 14.689 -24.650 1.00 96.25 256 ASP A N 1
ATOM 1991 C CA . ASP A 1 256 ? 10.014 15.265 -25.837 1.00 96.25 256 ASP A CA 1
ATOM 1992 C C . ASP A 1 256 ? 9.270 16.557 -25.510 1.00 96.25 256 ASP A C 1
ATOM 1994 O O . ASP A 1 256 ? 9.415 17.549 -26.227 1.00 96.25 256 ASP A O 1
ATOM 1998 N N . LEU A 1 257 ? 8.585 16.606 -24.362 1.00 97.38 257 LEU A N 1
ATOM 1999 C CA . LEU A 1 257 ? 8.000 17.845 -23.854 1.00 97.38 257 LEU A CA 1
ATOM 2000 C C . LEU A 1 257 ? 9.067 18.938 -23.706 1.00 97.38 257 LEU A C 1
ATOM 2002 O O . LEU A 1 257 ? 8.904 20.038 -24.239 1.00 97.38 257 LEU A O 1
ATOM 2006 N N . MET A 1 258 ? 10.185 18.649 -23.030 1.00 97.75 258 MET A N 1
ATOM 2007 C CA . MET A 1 258 ? 11.250 19.640 -22.850 1.00 97.75 258 MET A CA 1
ATOM 2008 C C . MET A 1 258 ? 11.898 20.055 -24.177 1.00 97.75 258 MET A C 1
ATOM 2010 O O . MET A 1 258 ? 12.297 21.213 -24.316 1.00 97.75 258 MET A O 1
ATOM 2014 N N . ASN A 1 259 ? 11.992 19.150 -25.154 1.00 96.44 259 ASN A N 1
ATOM 2015 C CA . ASN A 1 259 ? 12.501 19.461 -26.490 1.00 96.44 259 ASN A CA 1
ATOM 2016 C C . ASN A 1 259 ? 11.546 20.369 -27.270 1.00 96.44 259 ASN A C 1
ATOM 2018 O O . ASN A 1 259 ? 11.998 21.384 -27.803 1.00 96.44 259 ASN A O 1
ATOM 2022 N N . SER A 1 260 ? 10.242 20.077 -27.255 1.00 96.44 260 SER A N 1
ATOM 2023 C CA . SER A 1 260 ? 9.223 20.906 -27.914 1.00 96.44 260 SER A CA 1
ATOM 2024 C C . SER A 1 260 ? 9.210 22.350 -27.397 1.00 96.44 260 SER A C 1
ATOM 2026 O O . SER A 1 260 ? 8.991 23.297 -28.147 1.00 96.44 260 SER A O 1
ATOM 2028 N N . LEU A 1 261 ? 9.544 22.552 -26.120 1.00 97.19 261 LEU A N 1
ATOM 2029 C CA . LEU A 1 261 ? 9.600 23.875 -25.498 1.00 97.19 261 LEU A CA 1
ATOM 2030 C C . LEU A 1 261 ? 10.846 24.694 -25.856 1.00 97.19 261 LEU A C 1
ATOM 2032 O O . LEU A 1 261 ? 10.896 25.880 -25.535 1.00 97.19 261 LEU A O 1
ATOM 2036 N N . ARG A 1 262 ? 11.867 24.118 -26.507 1.00 95.31 262 ARG A N 1
ATOM 2037 C CA . ARG A 1 262 ? 13.119 24.843 -26.806 1.00 95.31 262 ARG A CA 1
ATOM 2038 C C . ARG A 1 262 ? 12.905 26.013 -27.764 1.00 95.31 262 ARG A C 1
ATOM 2040 O O . ARG A 1 262 ? 13.499 27.072 -27.559 1.00 95.31 262 ARG A O 1
ATOM 2047 N N . ALA A 1 263 ? 12.059 25.822 -28.775 1.00 90.38 263 ALA A N 1
ATOM 2048 C CA . ALA A 1 263 ? 11.696 26.852 -29.748 1.00 90.38 263 ALA A CA 1
ATOM 2049 C C . ALA A 1 263 ? 10.549 27.760 -29.263 1.00 90.38 263 ALA A C 1
ATOM 2051 O O . ALA A 1 263 ? 10.312 28.818 -29.843 1.00 90.38 263 ALA A O 1
ATOM 2052 N N . ASN A 1 264 ? 9.847 27.375 -28.191 1.00 95.75 264 ASN A N 1
ATOM 2053 C CA . ASN A 1 264 ? 8.706 28.120 -27.681 1.00 95.75 264 ASN A CA 1
ATOM 2054 C C . ASN A 1 264 ? 9.141 29.255 -26.743 1.00 95.75 264 ASN A C 1
ATOM 2056 O O . ASN A 1 264 ? 9.721 29.024 -25.682 1.00 95.75 264 ASN A O 1
ATOM 2060 N N . GLU A 1 265 ? 8.826 30.498 -27.109 1.00 94.75 265 GLU A N 1
ATOM 2061 C CA . GLU A 1 265 ? 9.142 31.671 -26.281 1.00 94.75 265 GLU A CA 1
ATOM 2062 C C . GLU A 1 265 ? 7.946 32.224 -25.498 1.00 94.75 265 GLU A C 1
ATOM 2064 O O . GLU A 1 265 ? 8.129 33.073 -24.622 1.00 94.75 265 GLU A O 1
ATOM 2069 N N . HIS A 1 266 ? 6.741 31.740 -25.812 1.00 97.12 266 HIS A N 1
ATOM 2070 C CA . HIS A 1 266 ? 5.476 32.191 -25.231 1.00 97.12 266 HIS A CA 1
ATOM 2071 C C . HIS A 1 266 ? 5.261 31.641 -23.823 1.00 97.12 266 HIS A C 1
ATOM 2073 O O . HIS A 1 266 ? 4.801 32.362 -22.938 1.00 97.12 266 HIS A O 1
ATOM 2079 N N . VAL A 1 267 ? 5.594 30.368 -23.598 1.00 97.88 267 VAL A N 1
ATOM 2080 C CA . VAL A 1 267 ? 5.401 29.731 -22.292 1.00 97.88 267 VAL A CA 1
ATOM 2081 C C . VAL A 1 267 ? 6.400 30.289 -21.274 1.00 97.88 267 VAL A C 1
ATOM 2083 O O . VAL A 1 267 ? 7.611 30.275 -21.493 1.00 97.88 267 VAL A O 1
ATOM 2086 N N . LYS A 1 268 ? 5.861 30.760 -20.144 1.00 97.75 268 LYS A N 1
ATOM 2087 C CA . LYS A 1 268 ? 6.585 31.303 -18.980 1.00 97.75 268 LYS A CA 1
ATOM 2088 C C . LYS A 1 268 ? 6.248 30.599 -17.670 1.00 97.75 268 LYS A C 1
ATOM 2090 O O . LYS A 1 268 ? 7.021 30.671 -16.714 1.00 97.75 268 LYS A O 1
ATOM 2095 N N . HIS A 1 269 ? 5.112 29.909 -17.622 1.00 97.81 269 HIS A N 1
ATOM 2096 C CA . HIS A 1 269 ? 4.644 29.201 -16.438 1.00 97.81 269 HIS A CA 1
ATOM 2097 C C . HIS A 1 269 ? 4.400 27.733 -16.794 1.00 97.81 269 HIS A C 1
ATOM 2099 O O . HIS A 1 269 ? 3.490 27.408 -17.559 1.00 97.81 269 HIS A O 1
ATOM 2105 N N . PHE A 1 270 ? 5.244 26.858 -16.254 1.00 97.81 270 PHE A N 1
ATOM 2106 C CA . PHE A 1 270 ? 5.281 25.435 -16.568 1.00 97.81 270 PHE A CA 1
ATOM 2107 C C . PHE A 1 270 ? 4.505 24.640 -15.511 1.00 97.81 270 PHE A C 1
ATOM 2109 O O . PHE A 1 270 ? 4.976 24.488 -14.381 1.00 97.81 270 PHE A O 1
ATOM 2116 N N . LEU A 1 271 ? 3.297 24.174 -15.853 1.00 97.50 271 LEU A N 1
ATOM 2117 C CA . LEU A 1 271 ? 2.401 23.470 -14.932 1.00 97.50 271 LEU A CA 1
ATOM 2118 C C . LEU A 1 271 ? 2.373 21.983 -15.254 1.00 97.50 271 LEU A C 1
ATOM 2120 O O . LEU A 1 271 ? 1.676 21.529 -16.161 1.00 97.50 271 LEU A O 1
ATOM 2124 N N . LEU A 1 272 ? 3.099 21.222 -14.444 1.00 95.75 272 LEU A N 1
ATOM 2125 C CA . LEU A 1 272 ? 3.277 19.788 -14.600 1.00 95.75 272 LEU A CA 1
ATOM 2126 C C . LEU A 1 272 ? 2.874 19.044 -13.319 1.00 95.75 272 LEU A C 1
ATOM 2128 O O . LEU A 1 272 ? 3.563 18.142 -12.856 1.00 95.75 272 LEU A O 1
ATOM 2132 N N . GLY A 1 273 ? 1.736 19.403 -12.724 1.00 93.25 273 GLY A N 1
ATOM 2133 C CA . GLY A 1 273 ? 1.265 18.780 -11.485 1.00 93.25 273 GLY A CA 1
ATOM 2134 C C . GLY A 1 273 ? 0.807 17.330 -11.671 1.00 93.25 273 GLY A C 1
ATOM 2135 O O . GLY A 1 273 ? -0.003 17.053 -12.544 1.00 93.25 273 GLY A O 1
ATOM 2136 N N . ASN A 1 274 ? 1.252 16.419 -10.814 1.00 91.56 274 ASN A N 1
ATOM 2137 C CA . ASN A 1 274 ? 0.892 15.004 -10.763 1.00 91.56 274 ASN A CA 1
ATOM 2138 C C . ASN A 1 274 ? 1.192 14.225 -12.056 1.00 91.56 274 ASN A C 1
ATOM 2140 O O . ASN A 1 274 ? 0.315 13.535 -12.579 1.00 91.56 274 ASN A O 1
ATOM 2144 N N . ASN A 1 275 ? 2.412 14.383 -12.582 1.00 93.50 275 ASN A N 1
ATOM 2145 C CA . ASN A 1 275 ? 2.874 13.758 -13.827 1.00 93.50 275 ASN A CA 1
ATOM 2146 C C . ASN A 1 275 ? 3.932 12.671 -13.633 1.00 93.50 275 ASN A C 1
ATOM 2148 O O . ASN A 1 275 ? 4.363 12.106 -14.632 1.00 93.50 275 ASN A O 1
ATOM 2152 N N . ILE A 1 276 ? 4.318 12.378 -12.384 1.00 91.62 276 ILE A N 1
ATOM 2153 C CA . ILE A 1 276 ? 5.160 11.230 -12.015 1.00 91.62 276 ILE A CA 1
ATOM 2154 C C . ILE A 1 276 ? 6.459 11.099 -12.838 1.00 91.62 276 ILE A C 1
ATOM 2156 O O . ILE A 1 276 ? 6.880 10.004 -13.176 1.00 91.62 276 ILE A O 1
ATOM 2160 N N . ILE A 1 277 ? 7.107 12.218 -13.177 1.00 91.31 277 ILE A N 1
ATOM 2161 C CA . ILE A 1 277 ? 8.280 12.225 -14.075 1.00 91.31 277 ILE A CA 1
ATOM 2162 C C . ILE A 1 277 ? 9.567 11.641 -13.463 1.00 91.31 277 ILE A C 1
ATOM 2164 O O . ILE A 1 277 ? 10.539 11.403 -14.185 1.00 91.31 277 ILE A O 1
ATOM 2168 N N . GLY A 1 278 ? 9.596 11.470 -12.140 1.00 88.69 278 GLY A N 1
ATOM 2169 C CA . GLY A 1 278 ? 10.707 10.897 -11.391 1.00 88.69 278 GLY A CA 1
ATOM 2170 C C . GLY A 1 278 ? 12.039 11.649 -11.542 1.00 88.69 278 GLY A C 1
ATOM 2171 O O . GLY A 1 278 ? 12.093 12.788 -12.032 1.00 88.69 278 GLY A O 1
ATOM 2172 N N . PRO A 1 279 ? 13.149 10.997 -11.156 1.00 84.75 279 PRO A N 1
ATOM 2173 C CA . PRO A 1 279 ? 14.499 11.528 -11.329 1.00 84.75 279 PRO A CA 1
ATOM 2174 C C . PRO A 1 279 ? 14.832 11.900 -12.777 1.00 84.75 279 PRO A C 1
ATOM 2176 O O . PRO A 1 279 ? 15.445 12.941 -13.024 1.00 84.75 279 PRO A O 1
ATOM 2179 N N . VAL A 1 280 ? 14.395 11.098 -13.754 1.00 84.19 280 VAL A N 1
ATOM 2180 C CA . VAL A 1 280 ? 14.642 11.350 -15.185 1.00 84.19 280 VAL A CA 1
ATOM 2181 C C . VAL A 1 280 ? 14.101 12.719 -15.592 1.00 84.19 280 VAL A C 1
ATOM 2183 O O . VAL A 1 280 ? 14.832 13.535 -16.161 1.00 84.19 280 VAL A O 1
ATOM 2186 N N . GLY A 1 281 ? 12.847 13.018 -15.249 1.00 89.81 281 GLY A N 1
ATOM 2187 C CA . GLY A 1 281 ? 12.237 14.304 -15.565 1.00 89.81 281 GLY A CA 1
ATOM 2188 C C . GLY A 1 281 ? 12.914 15.485 -14.886 1.00 89.81 281 GLY A C 1
ATOM 2189 O O . GLY A 1 281 ? 13.138 16.508 -15.534 1.00 89.81 281 GLY A O 1
ATOM 2190 N N . ALA A 1 282 ? 13.319 15.337 -13.622 1.00 93.81 282 ALA A N 1
ATOM 2191 C CA . ALA A 1 282 ? 14.078 16.367 -12.916 1.00 93.81 282 ALA A CA 1
ATOM 2192 C C . ALA A 1 282 ? 15.391 16.715 -13.644 1.00 93.81 282 ALA A C 1
ATOM 2194 O O . ALA A 1 282 ? 15.699 17.892 -13.840 1.00 93.81 282 ALA A O 1
ATOM 2195 N N . HIS A 1 283 ? 16.122 15.714 -14.146 1.00 88.81 283 HIS A N 1
ATOM 2196 C CA . HIS A 1 283 ? 17.344 15.933 -14.927 1.00 88.81 283 HIS A CA 1
ATOM 2197 C C . HIS A 1 283 ? 17.065 16.597 -16.285 1.00 88.81 283 HIS A C 1
ATOM 2199 O O . HIS A 1 283 ? 17.808 17.492 -16.700 1.00 88.81 283 HIS A O 1
ATOM 2205 N N . ARG A 1 284 ? 15.983 16.214 -16.980 1.00 94.06 284 ARG A N 1
ATOM 2206 C CA . ARG A 1 284 ? 15.576 16.854 -18.247 1.00 94.06 284 ARG A CA 1
ATOM 2207 C C . ARG A 1 284 ? 15.207 18.324 -18.043 1.00 94.06 284 ARG A C 1
ATOM 2209 O O . ARG A 1 284 ? 15.646 19.174 -18.819 1.00 94.06 284 ARG A O 1
ATOM 2216 N N . ILE A 1 285 ? 14.476 18.634 -16.974 1.00 97.81 285 ILE A N 1
ATOM 2217 C CA . ILE A 1 285 ? 14.132 20.007 -16.593 1.00 97.81 285 ILE A CA 1
ATOM 2218 C C . ILE A 1 285 ? 15.393 20.798 -16.223 1.00 97.81 285 ILE A C 1
ATOM 2220 O O . ILE A 1 285 ? 15.593 21.899 -16.735 1.00 97.81 285 ILE A O 1
ATOM 2224 N N . ALA A 1 286 ? 16.291 20.236 -15.410 1.00 97.44 286 ALA A N 1
ATOM 2225 C CA . ALA A 1 286 ? 17.556 20.884 -15.063 1.00 97.44 286 ALA A CA 1
ATOM 2226 C C . ALA A 1 286 ? 18.413 21.176 -16.308 1.00 97.44 286 ALA A C 1
ATOM 2228 O O . ALA A 1 286 ? 18.987 22.258 -16.435 1.00 97.44 286 ALA A O 1
ATOM 2229 N N . SER A 1 287 ? 18.479 20.243 -17.264 1.00 96.44 287 SER A N 1
ATOM 2230 C CA . SER A 1 287 ? 19.168 20.446 -18.545 1.00 96.44 287 SER A CA 1
ATOM 2231 C C . SER A 1 287 ? 18.557 21.600 -19.345 1.00 96.44 287 SER A C 1
ATOM 2233 O O . SER A 1 287 ? 19.286 22.440 -19.877 1.00 96.44 287 SER A O 1
ATOM 2235 N N . PHE A 1 288 ? 17.226 21.690 -19.388 1.00 97.94 288 PHE A N 1
ATOM 2236 C CA . PHE A 1 288 ? 16.529 22.795 -20.037 1.00 97.94 288 PHE A CA 1
ATOM 2237 C C . PHE A 1 288 ? 16.823 24.140 -19.366 1.00 97.94 288 PHE A C 1
ATOM 2239 O O . PHE A 1 288 ? 17.152 25.093 -20.065 1.00 97.94 288 PHE A O 1
ATOM 2246 N N . ILE A 1 289 ? 16.774 24.210 -18.030 1.00 97.81 289 ILE A N 1
ATOM 2247 C CA . ILE A 1 289 ? 17.101 25.430 -17.276 1.00 97.81 289 ILE A CA 1
ATOM 2248 C C . ILE A 1 289 ? 18.547 25.855 -17.547 1.00 97.81 289 ILE A C 1
ATOM 2250 O O . ILE A 1 289 ? 18.791 27.021 -17.822 1.00 97.81 289 ILE A O 1
ATOM 2254 N N . ASN A 1 290 ? 19.511 24.931 -17.535 1.00 96.75 290 ASN A N 1
ATOM 2255 C CA . ASN A 1 290 ? 20.905 25.280 -17.832 1.00 96.75 290 ASN A CA 1
ATOM 2256 C C . ASN A 1 290 ? 21.082 25.807 -19.268 1.00 96.75 290 ASN A C 1
ATOM 2258 O O . ASN A 1 290 ? 21.884 26.711 -19.489 1.00 96.75 290 ASN A O 1
ATOM 2262 N N . ALA A 1 291 ? 20.351 25.254 -20.240 1.00 96.81 291 ALA A N 1
ATOM 2263 C CA . ALA A 1 291 ? 20.423 25.698 -21.631 1.00 96.81 291 ALA A CA 1
ATOM 2264 C C . ALA A 1 291 ? 19.706 27.039 -21.866 1.00 96.81 291 ALA A C 1
ATOM 2266 O O . ALA A 1 291 ? 20.148 27.838 -22.688 1.00 96.81 291 ALA A O 1
ATOM 2267 N N . LEU A 1 292 ? 18.589 27.271 -21.172 1.00 96.75 292 LEU A N 1
ATOM 2268 C CA . LEU A 1 292 ? 17.690 28.408 -21.365 1.00 96.75 292 LEU A CA 1
ATOM 2269 C C . LEU A 1 292 ? 17.269 29.004 -20.002 1.00 96.75 292 LEU A C 1
ATOM 2271 O O . LEU A 1 292 ? 16.084 28.980 -19.652 1.00 96.75 292 LEU A O 1
ATOM 2275 N N . PRO A 1 293 ? 18.209 29.565 -19.215 1.00 94.38 293 PRO A N 1
ATOM 2276 C CA . PRO A 1 293 ? 17.968 29.930 -17.815 1.00 94.38 293 PRO A CA 1
ATOM 2277 C C . PRO A 1 293 ? 16.908 31.014 -17.644 1.00 94.38 293 PRO A C 1
ATOM 2279 O O . PRO A 1 293 ? 16.211 31.032 -16.637 1.00 94.38 293 PRO A O 1
ATOM 2282 N N . SER A 1 294 ? 16.724 31.888 -18.631 1.00 92.75 294 SER A N 1
ATOM 2283 C CA . SER A 1 294 ? 15.739 32.975 -18.578 1.00 92.75 294 SER A CA 1
ATOM 2284 C C . SER A 1 294 ? 14.372 32.604 -19.168 1.00 92.75 294 SER A C 1
ATOM 2286 O O . SER A 1 294 ? 13.554 33.488 -19.432 1.00 92.75 294 SER A O 1
ATOM 2288 N N . ARG A 1 295 ? 14.125 31.320 -19.469 1.00 95.00 295 ARG A N 1
ATOM 2289 C CA . ARG A 1 295 ? 12.933 30.926 -20.230 1.00 95.00 295 ARG A CA 1
ATOM 2290 C C . ARG A 1 295 ? 11.658 30.904 -19.393 1.00 95.00 295 ARG A C 1
ATOM 2292 O O . ARG A 1 295 ? 10.649 31.375 -19.908 1.00 95.00 295 ARG A O 1
ATOM 2299 N N . MET A 1 296 ? 11.711 30.386 -18.164 1.00 96.50 296 MET A N 1
ATOM 2300 C CA . MET A 1 296 ? 10.538 30.129 -17.319 1.00 96.50 296 MET A CA 1
ATOM 2301 C C . MET A 1 296 ? 10.625 30.866 -15.984 1.00 96.50 296 MET A C 1
ATOM 2303 O O . MET A 1 296 ? 11.638 30.782 -15.289 1.00 96.50 296 MET A O 1
ATOM 2307 N N . ASP A 1 297 ? 9.518 31.491 -15.594 1.00 97.50 297 ASP A N 1
ATOM 2308 C CA . ASP A 1 297 ? 9.398 32.240 -14.343 1.00 97.50 297 ASP A CA 1
ATOM 2309 C C . ASP A 1 297 ? 8.830 31.357 -13.223 1.00 97.50 297 ASP A C 1
ATOM 2311 O O . ASP A 1 297 ? 9.108 31.565 -12.040 1.00 97.50 297 ASP A O 1
ATOM 2315 N N . THR A 1 298 ? 7.982 30.384 -13.584 1.00 98.38 298 THR A N 1
ATOM 2316 C CA . THR A 1 298 ? 7.245 29.529 -12.643 1.00 98.38 298 THR A CA 1
ATOM 2317 C C . THR A 1 298 ? 7.380 28.057 -12.997 1.00 98.38 298 THR A C 1
ATOM 2319 O O . THR A 1 298 ? 7.032 27.651 -14.106 1.00 98.38 298 THR A O 1
ATOM 2322 N N . TRP A 1 299 ? 7.803 27.263 -12.014 1.00 98.12 299 TRP A N 1
ATOM 2323 C CA . TRP A 1 299 ? 7.896 25.808 -12.094 1.00 98.12 299 TRP A CA 1
ATOM 2324 C C . TRP A 1 299 ? 6.904 25.174 -11.121 1.00 98.12 299 TRP A C 1
ATOM 2326 O O . TRP A 1 299 ? 7.137 25.150 -9.912 1.00 98.12 299 TRP A O 1
ATOM 2336 N N . TYR A 1 300 ? 5.785 24.669 -11.641 1.00 97.69 300 TYR A N 1
ATOM 2337 C CA . TYR A 1 300 ? 4.796 23.935 -10.858 1.00 97.69 300 TYR A CA 1
ATOM 2338 C C . TYR A 1 300 ? 4.977 22.430 -11.057 1.00 97.69 300 TYR A C 1
ATOM 2340 O O . TYR A 1 300 ? 4.477 21.850 -12.021 1.00 97.69 300 TYR A O 1
ATOM 2348 N N . LEU A 1 301 ? 5.718 21.811 -10.135 1.00 97.25 301 LEU A N 1
ATOM 2349 C CA . LEU A 1 301 ? 6.200 20.429 -10.203 1.00 97.25 301 LEU A CA 1
ATOM 2350 C C . LEU A 1 301 ? 5.613 19.550 -9.088 1.00 97.25 301 LEU A C 1
ATOM 2352 O O . LEU A 1 301 ? 6.233 18.570 -8.677 1.00 97.25 301 LEU A O 1
ATOM 2356 N N . ALA A 1 302 ? 4.407 19.852 -8.610 1.00 94.31 302 ALA A N 1
ATOM 2357 C CA . ALA A 1 302 ? 3.741 19.049 -7.584 1.00 94.31 302 ALA A CA 1
ATOM 2358 C C . ALA A 1 302 ? 3.546 17.582 -8.030 1.00 94.31 302 ALA A C 1
ATOM 2360 O O . ALA A 1 302 ? 3.186 17.358 -9.177 1.00 94.31 302 ALA A O 1
ATOM 2361 N N . GLY A 1 303 ? 3.714 16.589 -7.152 1.00 92.75 303 GLY A N 1
ATOM 2362 C CA . GLY A 1 303 ? 3.373 15.182 -7.418 1.00 92.75 303 GLY A CA 1
ATOM 2363 C C . GLY A 1 303 ? 4.192 14.525 -8.534 1.00 92.75 303 GLY A C 1
ATOM 2364 O O . GLY A 1 303 ? 3.623 13.874 -9.409 1.00 92.75 303 GLY A O 1
ATOM 2365 N N . ASN A 1 304 ? 5.507 14.736 -8.555 1.00 95.06 304 ASN A N 1
ATOM 2366 C CA . ASN A 1 304 ? 6.375 14.295 -9.650 1.00 95.06 304 ASN A CA 1
ATOM 2367 C C . ASN A 1 304 ? 7.412 13.245 -9.259 1.00 95.06 304 ASN A C 1
ATOM 2369 O O . ASN A 1 304 ? 8.238 12.901 -10.098 1.00 95.06 304 ASN A O 1
ATOM 2373 N N . CYS A 1 305 ? 7.357 12.716 -8.035 1.00 92.12 305 CYS A N 1
ATOM 2374 C CA . CYS A 1 305 ? 8.332 11.742 -7.536 1.00 92.12 305 CYS A CA 1
ATOM 2375 C C . CYS A 1 305 ? 9.779 12.276 -7.572 1.00 92.12 305 CYS A C 1
ATOM 2377 O O . CYS A 1 305 ? 10.714 11.527 -7.835 1.00 92.12 305 CYS A O 1
ATOM 2379 N N . ILE A 1 306 ? 9.967 13.580 -7.342 1.00 92.75 306 ILE A N 1
ATOM 2380 C CA . ILE A 1 306 ? 11.293 14.202 -7.246 1.00 92.75 306 ILE A CA 1
ATOM 2381 C C . ILE A 1 306 ? 11.851 13.910 -5.851 1.00 92.75 306 ILE A C 1
ATOM 2383 O O . ILE A 1 306 ? 11.287 14.356 -4.855 1.00 92.75 306 ILE A O 1
ATOM 2387 N N . ASP A 1 307 ? 12.945 13.164 -5.783 1.00 89.50 307 ASP A N 1
ATOM 2388 C CA . ASP A 1 307 ? 13.646 12.844 -4.539 1.00 89.50 307 ASP A CA 1
ATOM 2389 C C . ASP A 1 307 ? 14.715 13.895 -4.176 1.00 89.50 307 ASP A C 1
ATOM 2391 O O . ASP A 1 307 ? 14.951 14.851 -4.922 1.00 89.50 307 ASP A O 1
ATOM 2395 N N . ALA A 1 308 ? 15.375 13.736 -3.023 1.00 90.06 308 ALA A N 1
ATOM 2396 C CA . ALA A 1 308 ? 16.413 14.665 -2.557 1.00 90.06 308 ALA A CA 1
ATOM 2397 C C . ALA A 1 308 ? 17.560 14.876 -3.574 1.00 90.06 308 ALA A C 1
ATOM 2399 O O . ALA A 1 308 ? 17.868 16.031 -3.884 1.00 90.06 308 ALA A O 1
ATOM 2400 N N . PRO A 1 309 ? 18.193 13.817 -4.127 1.00 89.44 309 PRO A N 1
ATOM 2401 C CA . PRO A 1 309 ? 19.257 13.975 -5.121 1.00 89.44 309 PRO A CA 1
ATOM 2402 C C . PRO A 1 309 ? 18.794 14.690 -6.395 1.00 89.44 309 PRO A C 1
ATOM 2404 O O . PRO A 1 309 ? 19.484 15.574 -6.904 1.00 89.44 309 PRO A O 1
ATOM 2407 N N . SER A 1 310 ? 17.606 14.358 -6.899 1.00 91.94 310 SER A N 1
ATOM 2408 C CA . SER A 1 310 ? 17.052 14.993 -8.098 1.00 91.94 310 SER A CA 1
ATOM 2409 C C . SER A 1 310 ? 16.674 16.448 -7.847 1.00 91.94 310 SER A C 1
ATOM 2411 O O . SER A 1 310 ? 16.880 17.308 -8.707 1.00 91.94 310 SER A O 1
ATOM 2413 N N . PHE A 1 311 ? 16.160 16.749 -6.654 1.00 97.62 311 PHE A N 1
ATOM 2414 C CA . PHE A 1 311 ? 15.899 18.113 -6.224 1.00 97.62 311 PHE A CA 1
ATOM 2415 C C . PHE A 1 311 ? 17.184 18.929 -6.144 1.00 97.62 311 PHE A C 1
ATOM 2417 O O . PHE A 1 311 ? 17.219 20.038 -6.670 1.00 97.62 311 PHE A O 1
ATOM 2424 N N . LYS A 1 312 ? 18.267 18.366 -5.601 1.00 96.62 312 LYS A N 1
ATOM 2425 C CA . LYS A 1 312 ? 19.586 18.999 -5.647 1.00 96.62 312 LYS A CA 1
ATOM 2426 C C . LYS A 1 312 ? 20.007 19.344 -7.080 1.00 96.62 312 LYS A C 1
ATOM 2428 O O . LYS A 1 312 ? 20.427 20.474 -7.330 1.00 96.62 312 LYS A O 1
ATOM 2433 N N . THR A 1 313 ? 19.852 18.419 -8.030 1.00 94.88 313 THR A N 1
ATOM 2434 C CA . THR A 1 313 ? 20.152 18.681 -9.451 1.00 94.88 313 THR A CA 1
ATOM 2435 C C . THR A 1 313 ? 19.318 19.836 -10.012 1.00 94.88 313 THR A C 1
ATOM 2437 O O . THR A 1 313 ? 19.835 20.674 -10.757 1.00 94.88 313 THR A O 1
ATOM 2440 N N . LEU A 1 314 ? 18.035 19.915 -9.645 1.00 97.88 314 LEU A N 1
ATOM 2441 C CA . LEU A 1 314 ? 17.179 21.042 -10.015 1.00 97.88 314 LEU A CA 1
ATOM 2442 C C . LEU A 1 314 ? 17.675 22.347 -9.391 1.00 97.88 314 LEU A C 1
ATOM 2444 O O . LEU A 1 314 ? 17.821 23.327 -10.116 1.00 97.88 314 LEU A O 1
ATOM 2448 N N . VAL A 1 315 ? 17.985 22.364 -8.092 1.00 98.50 315 VAL A N 1
ATOM 2449 C CA . VAL A 1 315 ? 18.502 23.549 -7.390 1.00 98.50 315 VAL A CA 1
ATOM 2450 C C . VAL A 1 315 ? 19.788 24.044 -8.047 1.00 98.50 315 VAL A C 1
ATOM 2452 O O . VAL A 1 315 ? 19.873 25.224 -8.375 1.00 98.50 315 VAL A O 1
ATOM 2455 N N . ASP A 1 316 ? 20.738 23.156 -8.352 1.00 97.50 316 ASP A N 1
ATOM 2456 C CA . ASP A 1 316 ? 21.999 23.510 -9.018 1.00 97.50 316 ASP A CA 1
ATOM 2457 C C . ASP A 1 316 ? 21.794 24.176 -10.395 1.00 97.50 316 ASP A C 1
ATOM 2459 O O . ASP A 1 316 ? 22.646 24.947 -10.849 1.00 97.50 316 ASP A O 1
ATOM 2463 N N . ALA A 1 317 ? 20.670 23.910 -11.067 1.00 98.00 317 ALA A N 1
ATOM 2464 C CA . ALA A 1 317 ? 20.271 24.615 -12.283 1.00 98.00 317 ALA A CA 1
ATOM 2465 C C . ALA A 1 317 ? 19.496 25.912 -11.981 1.00 98.00 317 ALA A C 1
ATOM 2467 O O . ALA A 1 317 ? 19.778 26.950 -12.580 1.00 98.00 317 ALA A O 1
ATOM 2468 N N . MET A 1 318 ? 18.537 25.871 -11.052 1.00 98.06 318 MET A N 1
ATOM 2469 C CA . MET A 1 318 ? 17.638 26.983 -10.725 1.00 98.06 318 MET A CA 1
ATOM 2470 C C . MET A 1 318 ? 18.378 28.202 -10.173 1.00 98.06 318 MET A C 1
ATOM 2472 O O . MET A 1 318 ? 18.051 29.321 -10.558 1.00 98.06 318 MET A O 1
ATOM 2476 N N . ILE A 1 319 ? 19.419 28.010 -9.357 1.00 97.31 319 ILE A N 1
ATOM 2477 C CA . ILE A 1 319 ? 20.213 29.116 -8.788 1.00 97.31 319 ILE A CA 1
ATOM 2478 C C . ILE A 1 319 ? 20.949 29.946 -9.852 1.00 97.31 319 ILE A C 1
ATOM 2480 O O . ILE A 1 319 ? 21.360 31.071 -9.590 1.00 97.31 319 ILE A O 1
ATOM 2484 N N . LYS A 1 320 ? 21.118 29.402 -11.065 1.00 95.44 320 LYS A N 1
ATOM 2485 C CA . LYS A 1 320 ? 21.730 30.103 -12.204 1.00 95.44 320 LYS A CA 1
ATOM 2486 C C . LYS A 1 320 ? 20.712 30.913 -13.008 1.00 95.44 320 LYS A C 1
ATOM 2488 O O . LYS A 1 320 ? 21.097 31.633 -13.927 1.00 95.44 320 LYS A O 1
ATOM 2493 N N . SER A 1 321 ? 19.420 30.761 -12.718 1.00 95.94 321 SER A N 1
ATOM 2494 C CA . SER A 1 321 ? 18.352 31.487 -13.390 1.00 95.94 321 SER A CA 1
ATOM 2495 C C . SER A 1 321 ? 18.027 32.784 -12.660 1.00 95.94 321 SER A C 1
ATOM 2497 O O . SER A 1 321 ? 17.625 32.784 -11.498 1.00 95.94 321 SER A O 1
ATOM 2499 N N . ASP A 1 322 ? 18.092 33.892 -13.393 1.00 93.50 322 ASP A N 1
ATOM 2500 C CA . ASP A 1 322 ? 17.562 35.175 -12.932 1.00 93.50 322 ASP A CA 1
ATOM 2501 C C . ASP A 1 322 ? 16.047 35.325 -13.194 1.00 93.50 322 ASP A C 1
ATOM 2503 O O . ASP A 1 322 ? 15.450 36.304 -12.750 1.00 93.50 322 ASP A O 1
ATOM 2507 N N . ALA A 1 323 ? 15.400 34.394 -13.905 1.00 96.56 323 ALA A N 1
ATOM 2508 C CA . ALA A 1 323 ? 13.969 34.487 -14.232 1.00 96.56 323 ALA A CA 1
ATOM 2509 C C . ALA A 1 323 ? 13.062 33.828 -13.184 1.00 96.56 323 ALA A C 1
ATOM 2511 O O . ALA A 1 323 ? 11.932 34.271 -12.980 1.00 96.56 323 ALA A O 1
ATOM 2512 N N . ILE A 1 324 ? 13.543 32.783 -12.502 1.00 98.25 324 ILE A N 1
ATOM 2513 C CA . ILE A 1 324 ? 12.711 31.999 -11.585 1.00 98.25 324 ILE A CA 1
ATOM 2514 C C . ILE A 1 324 ? 12.257 32.855 -10.403 1.00 98.25 324 ILE A C 1
ATOM 2516 O O . ILE A 1 324 ? 13.058 33.367 -9.618 1.00 98.25 324 ILE A O 1
ATOM 2520 N N . THR A 1 325 ? 10.937 32.950 -10.263 1.00 97.81 325 THR A N 1
ATOM 2521 C CA . THR A 1 325 ? 10.274 33.631 -9.149 1.00 97.81 325 THR A CA 1
ATOM 2522 C C . THR A 1 325 ? 9.444 32.682 -8.295 1.00 97.81 325 THR A C 1
ATOM 2524 O O . THR A 1 325 ? 9.249 32.968 -7.116 1.00 97.81 325 THR A O 1
ATOM 2527 N N . ASN A 1 326 ? 9.001 31.545 -8.845 1.00 98.00 326 ASN A N 1
ATOM 2528 C CA . ASN A 1 326 ? 8.046 30.650 -8.191 1.00 98.00 326 ASN A CA 1
ATOM 2529 C C . ASN A 1 326 ? 8.396 29.171 -8.409 1.00 98.00 326 ASN A C 1
ATOM 2531 O O . ASN A 1 326 ? 8.519 28.728 -9.556 1.00 98.00 326 ASN A O 1
ATOM 2535 N N . VAL A 1 327 ? 8.476 28.393 -7.327 1.00 98.38 327 VAL A N 1
ATOM 2536 C CA . VAL A 1 327 ? 8.740 26.944 -7.367 1.00 98.38 327 VAL A CA 1
ATOM 2537 C C . VAL A 1 327 ? 7.748 26.209 -6.466 1.00 98.38 327 VAL A C 1
ATOM 2539 O O . VAL A 1 327 ? 7.621 26.534 -5.288 1.00 98.38 327 VAL A O 1
ATOM 2542 N N . TRP A 1 328 ? 7.054 25.208 -7.011 1.00 97.88 328 TRP A N 1
ATOM 2543 C CA . TRP A 1 328 ? 6.070 24.410 -6.272 1.00 97.88 328 TRP A CA 1
ATOM 2544 C C . TRP A 1 328 ? 6.399 22.925 -6.333 1.00 97.88 328 TRP A C 1
ATOM 2546 O O . TRP A 1 328 ? 6.477 22.354 -7.423 1.00 97.88 328 TRP A O 1
ATOM 2556 N N . LEU A 1 329 ? 6.570 22.307 -5.165 1.00 97.12 329 LEU A N 1
ATOM 2557 C CA . LEU A 1 329 ? 7.107 20.953 -5.015 1.00 97.12 329 LEU A CA 1
ATOM 2558 C C . LEU A 1 329 ? 6.194 20.039 -4.205 1.00 97.12 329 LEU A C 1
ATOM 2560 O O . LEU A 1 329 ? 6.609 18.937 -3.855 1.00 97.12 329 LEU A O 1
ATOM 2564 N N . LYS A 1 330 ? 4.954 20.452 -3.938 1.00 94.75 330 LYS A N 1
ATOM 2565 C CA . LYS A 1 330 ? 3.980 19.669 -3.183 1.00 94.75 330 LYS A CA 1
ATOM 2566 C C . LYS A 1 330 ? 3.980 18.180 -3.527 1.00 94.75 330 LYS A C 1
ATOM 2568 O O . LYS A 1 330 ? 3.839 17.840 -4.700 1.00 94.75 330 LYS A O 1
ATOM 2573 N N . ARG A 1 331 ? 4.008 17.297 -2.522 1.00 93.38 331 ARG A N 1
ATOM 2574 C CA . ARG A 1 331 ? 3.965 15.827 -2.704 1.00 93.38 331 ARG A CA 1
ATOM 2575 C C . ARG A 1 331 ? 5.119 15.298 -3.569 1.00 93.38 331 ARG A C 1
ATOM 2577 O O . ARG A 1 331 ? 4.899 14.515 -4.491 1.00 93.38 331 ARG A O 1
ATOM 2584 N N . ASN A 1 332 ? 6.336 15.756 -3.291 1.00 95.19 332 ASN A N 1
ATOM 2585 C CA . ASN A 1 332 ? 7.570 15.149 -3.789 1.00 95.19 332 ASN A CA 1
ATOM 2586 C C . ASN A 1 332 ? 8.397 14.645 -2.597 1.00 95.19 332 ASN A C 1
ATOM 2588 O O . ASN A 1 332 ? 8.530 15.401 -1.634 1.00 95.19 332 ASN A O 1
ATOM 2592 N N . PRO A 1 333 ? 8.940 13.416 -2.630 1.00 92.31 333 PRO A N 1
ATOM 2593 C CA . PRO A 1 333 ? 9.659 12.811 -1.506 1.00 92.31 333 PRO A CA 1
ATOM 2594 C C . PRO A 1 333 ? 11.073 13.393 -1.347 1.00 92.31 333 PRO A C 1
ATOM 2596 O O . PRO A 1 333 ? 12.077 12.699 -1.496 1.00 92.31 333 PRO A O 1
ATOM 2599 N N . LEU A 1 334 ? 11.166 14.691 -1.044 1.00 94.19 334 LEU A N 1
ATOM 2600 C CA . LEU A 1 334 ? 12.441 15.387 -0.870 1.00 94.19 334 LEU A CA 1
ATOM 2601 C C . LEU A 1 334 ? 13.207 14.847 0.341 1.00 94.19 334 LEU A C 1
ATOM 2603 O O . LEU A 1 334 ? 14.424 14.706 0.288 1.00 94.19 334 LEU A O 1
ATOM 2607 N N . GLY A 1 335 ? 12.498 14.532 1.426 1.00 91.12 335 GLY A N 1
ATOM 2608 C CA . GLY A 1 335 ? 13.105 13.996 2.638 1.00 91.12 335 GLY A CA 1
ATOM 2609 C C . GLY A 1 335 ? 13.961 15.020 3.398 1.00 91.12 335 GLY A C 1
ATOM 2610 O O . GLY A 1 335 ? 14.261 16.119 2.926 1.00 91.12 335 GLY A O 1
ATOM 2611 N N . ARG A 1 336 ? 14.407 14.649 4.604 1.00 94.06 336 ARG A N 1
ATOM 2612 C CA . ARG A 1 336 ? 15.235 15.515 5.467 1.00 94.06 336 ARG A CA 1
ATOM 2613 C C . ARG A 1 336 ? 16.536 15.981 4.805 1.00 94.06 336 ARG A C 1
ATOM 2615 O O . ARG A 1 336 ? 16.969 17.103 5.054 1.00 94.06 336 ARG A O 1
ATOM 2622 N N . SER A 1 337 ? 17.178 15.140 3.994 1.00 91.81 337 SER A N 1
ATOM 2623 C CA . SER A 1 337 ? 18.469 15.458 3.361 1.00 91.81 337 SER A CA 1
ATOM 2624 C C . SER A 1 337 ? 18.398 16.647 2.399 1.00 91.81 337 SER A C 1
ATOM 2626 O O . SER A 1 337 ? 19.422 17.281 2.163 1.00 91.81 337 SER A O 1
ATOM 2628 N N . ALA A 1 338 ? 17.209 17.002 1.902 1.00 96.25 338 ALA A N 1
ATOM 2629 C CA . ALA A 1 338 ? 17.005 18.173 1.055 1.00 96.25 338 ALA A CA 1
ATOM 2630 C C . ALA A 1 338 ? 17.065 19.517 1.810 1.00 96.25 338 ALA A C 1
ATOM 2632 O O . ALA A 1 338 ? 17.044 20.564 1.166 1.00 96.25 338 ALA A O 1
ATOM 2633 N N . ALA A 1 339 ? 17.144 19.526 3.149 1.00 97.81 339 ALA A N 1
ATOM 2634 C CA . ALA A 1 339 ? 17.148 20.749 3.961 1.00 97.81 339 ALA A CA 1
ATOM 2635 C C . ALA A 1 339 ? 18.212 21.765 3.505 1.00 97.81 339 ALA A C 1
ATOM 2637 O O . ALA A 1 339 ? 17.915 22.947 3.311 1.00 97.81 339 ALA A O 1
ATOM 2638 N N . HIS A 1 340 ? 19.435 21.300 3.250 1.00 97.25 340 HIS A N 1
ATOM 2639 C CA . HIS A 1 340 ? 20.504 22.166 2.767 1.00 97.25 340 HIS A CA 1
ATOM 2640 C C . HIS A 1 340 ? 20.202 22.756 1.379 1.00 97.25 340 HIS A C 1
ATOM 2642 O O . HIS A 1 340 ? 20.391 23.952 1.159 1.00 97.25 340 HIS A O 1
ATOM 2648 N N . ASP A 1 341 ? 19.683 21.956 0.446 1.00 98.56 341 ASP A N 1
ATOM 2649 C CA . ASP A 1 341 ? 19.357 22.433 -0.901 1.00 98.56 341 ASP A CA 1
ATOM 2650 C C . ASP A 1 341 ? 18.126 23.354 -0.917 1.00 98.56 341 ASP A C 1
ATOM 2652 O O . ASP A 1 341 ? 18.075 24.279 -1.725 1.00 98.56 341 ASP A O 1
ATOM 2656 N N . VAL A 1 342 ? 17.183 23.207 0.022 1.00 98.69 342 VAL A N 1
ATOM 2657 C CA . VAL A 1 342 ? 16.114 24.200 0.250 1.00 98.69 342 VAL A CA 1
ATOM 2658 C C . VAL A 1 342 ? 16.705 25.532 0.714 1.00 98.69 342 VAL A C 1
ATOM 2660 O O . VAL A 1 342 ? 16.354 26.582 0.174 1.00 98.69 342 VAL A O 1
ATOM 2663 N N . TYR A 1 343 ? 17.632 25.509 1.677 1.00 98.62 343 TYR A N 1
ATOM 2664 C CA . TYR A 1 343 ? 18.343 26.712 2.116 1.00 98.62 343 TYR A CA 1
ATOM 2665 C C . TYR A 1 343 ? 19.077 27.393 0.946 1.00 98.62 343 TYR A C 1
ATOM 2667 O O . TYR A 1 343 ? 18.960 28.610 0.770 1.00 98.62 343 TYR A O 1
ATOM 2675 N N . ARG A 1 344 ? 19.773 26.619 0.104 1.00 98.38 344 ARG A N 1
ATOM 2676 C CA . ARG A 1 344 ? 20.446 27.131 -1.101 1.00 98.38 344 ARG A CA 1
ATOM 2677 C C . ARG A 1 344 ? 19.463 27.711 -2.107 1.00 98.38 344 ARG A C 1
ATOM 2679 O O . ARG A 1 344 ? 19.661 28.828 -2.570 1.00 98.38 344 ARG A O 1
ATOM 2686 N N . LEU A 1 345 ? 18.368 27.010 -2.400 1.00 98.50 345 LEU A N 1
ATOM 2687 C CA . LEU A 1 345 ? 17.335 27.493 -3.315 1.00 98.50 345 LEU A CA 1
ATOM 2688 C C . LEU A 1 345 ? 16.812 28.872 -2.881 1.00 98.50 345 LEU A C 1
ATOM 2690 O O . LEU A 1 345 ? 16.685 29.762 -3.720 1.00 98.50 345 LEU A O 1
ATOM 2694 N N . ILE A 1 346 ? 16.569 29.067 -1.581 1.00 98.50 346 ILE A N 1
ATOM 2695 C CA . ILE A 1 346 ? 16.085 30.336 -1.016 1.00 98.50 346 ILE A CA 1
ATOM 2696 C C . ILE A 1 346 ? 17.149 31.440 -1.083 1.00 98.50 346 ILE A C 1
ATOM 2698 O O . ILE A 1 346 ? 16.838 32.580 -1.433 1.00 98.50 346 ILE A O 1
ATOM 2702 N N . THR A 1 347 ? 18.394 31.132 -0.727 1.00 97.94 347 THR A N 1
ATOM 2703 C CA . THR A 1 347 ? 19.455 32.142 -0.574 1.00 97.94 347 THR A CA 1
ATOM 2704 C C . THR A 1 347 ? 20.135 32.512 -1.890 1.00 97.94 347 THR A C 1
ATOM 2706 O O . THR A 1 347 ? 20.437 33.689 -2.117 1.00 97.94 347 THR A O 1
ATOM 2709 N N . GLU A 1 348 ? 20.313 31.550 -2.792 1.00 97.56 348 GLU A N 1
ATOM 2710 C CA . GLU A 1 348 ? 21.072 31.703 -4.036 1.00 97.56 348 GLU A CA 1
ATOM 2711 C C . GLU A 1 348 ? 20.180 32.054 -5.241 1.00 97.56 348 GLU A C 1
ATOM 2713 O O . GLU A 1 348 ? 20.632 32.767 -6.135 1.00 97.56 348 GLU A O 1
ATOM 2718 N N . THR A 1 349 ? 18.896 31.669 -5.260 1.00 96.81 349 THR A N 1
ATOM 2719 C CA . THR A 1 349 ? 17.992 32.072 -6.357 1.00 96.81 349 THR A CA 1
ATOM 2720 C C . THR A 1 349 ? 17.626 33.544 -6.222 1.00 96.81 349 THR A C 1
ATOM 2722 O O . THR A 1 349 ? 17.020 33.984 -5.238 1.00 96.81 349 THR A O 1
ATOM 2725 N N . ARG A 1 350 ? 17.999 34.351 -7.218 1.00 93.00 350 ARG A N 1
ATOM 2726 C CA . ARG A 1 350 ? 18.000 35.812 -7.085 1.00 93.00 350 ARG A CA 1
ATOM 2727 C C . ARG A 1 350 ? 16.623 36.411 -6.810 1.00 93.00 350 ARG A C 1
ATOM 2729 O O . ARG A 1 350 ? 16.547 37.348 -6.015 1.00 93.00 350 ARG A O 1
ATOM 2736 N N . ASN A 1 351 ? 15.580 35.861 -7.432 1.00 96.38 351 ASN A N 1
ATOM 2737 C CA . ASN A 1 351 ? 14.240 36.448 -7.488 1.00 96.38 351 ASN A CA 1
ATOM 2738 C C . ASN A 1 351 ? 13.127 35.533 -6.936 1.00 96.38 351 ASN A C 1
ATOM 2740 O O . ASN A 1 351 ? 11.954 35.806 -7.180 1.00 96.38 351 ASN A O 1
ATOM 2744 N N . LEU A 1 352 ? 13.461 34.474 -6.183 1.00 97.75 352 LEU A N 1
ATOM 2745 C CA . LEU A 1 352 ? 12.478 33.520 -5.653 1.00 97.75 352 LEU A CA 1
ATOM 2746 C C . LEU A 1 352 ? 11.550 34.170 -4.612 1.00 97.75 352 LEU A C 1
ATOM 2748 O O . LEU A 1 352 ? 11.952 34.419 -3.479 1.00 97.75 352 LEU A O 1
ATOM 2752 N N . ARG A 1 353 ? 10.294 34.413 -4.988 1.00 97.12 353 ARG A N 1
ATOM 2753 C CA . ARG A 1 353 ? 9.261 35.017 -4.133 1.00 97.12 353 ARG A CA 1
ATOM 2754 C C . ARG A 1 353 ? 8.344 33.985 -3.493 1.00 97.12 353 ARG A C 1
ATOM 2756 O O . ARG A 1 353 ? 7.924 34.192 -2.356 1.00 97.12 353 ARG A O 1
ATOM 2763 N N . THR A 1 354 ? 8.069 32.878 -4.182 1.00 98.38 354 THR A N 1
ATOM 2764 C CA . THR A 1 354 ? 7.138 31.851 -3.700 1.00 98.38 354 THR A CA 1
ATOM 2765 C C . THR A 1 354 ? 7.757 30.461 -3.763 1.00 98.38 354 THR A C 1
ATOM 2767 O O . THR A 1 354 ? 8.224 30.027 -4.819 1.00 98.38 354 THR A O 1
ATOM 2770 N N . LEU A 1 355 ? 7.725 29.759 -2.630 1.00 98.50 355 LEU A N 1
ATOM 2771 C CA . LEU A 1 355 ? 8.181 28.379 -2.508 1.00 98.50 355 LEU A CA 1
ATOM 2772 C C . LEU A 1 355 ? 7.116 27.524 -1.819 1.00 98.50 355 LEU A C 1
ATOM 2774 O O . LEU A 1 355 ? 6.641 27.862 -0.735 1.00 98.50 355 LEU A O 1
ATOM 2778 N N . ASP A 1 356 ? 6.766 26.401 -2.436 1.00 98.19 356 ASP A N 1
ATOM 2779 C CA . ASP A 1 356 ? 5.846 25.419 -1.870 1.00 98.19 356 ASP A CA 1
ATOM 2780 C C . ASP A 1 356 ? 6.537 24.080 -1.604 1.00 98.19 356 ASP A C 1
ATOM 2782 O O . ASP A 1 356 ? 7.141 23.483 -2.494 1.00 98.19 356 ASP A O 1
ATOM 2786 N N . LEU A 1 357 ? 6.435 23.644 -0.348 1.00 98.12 357 LEU A N 1
ATOM 2787 C CA . LEU A 1 357 ? 7.037 22.447 0.238 1.00 98.12 357 LEU A CA 1
ATOM 2788 C C . LEU A 1 357 ? 5.985 21.579 0.951 1.00 98.12 357 LEU A C 1
ATOM 2790 O O . LEU A 1 357 ? 6.337 20.749 1.790 1.00 98.12 357 LEU A O 1
ATOM 2794 N N . ASP A 1 358 ? 4.697 21.763 0.645 1.00 97.06 358 ASP A N 1
ATOM 2795 C CA . ASP A 1 358 ? 3.602 20.953 1.186 1.00 97.06 358 ASP A CA 1
ATOM 2796 C C . ASP A 1 358 ? 3.892 19.448 1.032 1.00 97.06 358 ASP A C 1
ATOM 2798 O O . ASP A 1 358 ? 4.082 18.969 -0.085 1.00 97.06 358 ASP A O 1
ATOM 2802 N N . GLN A 1 359 ? 3.839 18.667 2.116 1.00 95.25 359 GLN A N 1
ATOM 2803 C CA . GLN A 1 359 ? 4.023 17.205 2.064 1.00 95.25 359 GLN A CA 1
ATOM 2804 C C . GLN A 1 359 ? 5.274 16.788 1.277 1.00 95.25 359 GLN A C 1
ATOM 2806 O O . GLN A 1 359 ? 5.175 16.089 0.272 1.00 95.25 359 GLN A O 1
ATOM 2811 N N . THR A 1 360 ? 6.443 17.270 1.699 1.00 95.88 360 THR A N 1
ATOM 2812 C CA . THR A 1 360 ? 7.737 16.958 1.062 1.00 95.88 360 THR A CA 1
ATOM 2813 C C . THR A 1 360 ? 8.669 16.101 1.917 1.00 95.88 360 THR A C 1
ATOM 2815 O O . THR A 1 360 ? 9.815 15.867 1.544 1.00 95.88 360 THR A O 1
ATOM 2818 N N . GLU A 1 361 ? 8.199 15.641 3.081 1.00 94.12 361 GLU A N 1
ATOM 2819 C CA . GLU A 1 361 ? 8.962 14.790 4.014 1.00 94.12 361 GLU A CA 1
ATOM 2820 C C . GLU A 1 361 ? 10.288 15.394 4.523 1.00 94.12 361 GLU A C 1
ATOM 2822 O O . GLU A 1 361 ? 11.135 14.685 5.066 1.00 94.12 361 GLU A O 1
ATOM 2827 N N . ILE A 1 362 ? 10.483 16.714 4.404 1.00 96.31 362 ILE A N 1
ATOM 2828 C CA . ILE A 1 362 ? 11.649 17.411 4.984 1.00 96.31 362 ILE A CA 1
ATOM 2829 C C . ILE A 1 362 ? 11.723 17.181 6.504 1.00 96.31 362 ILE A C 1
ATOM 2831 O O . ILE A 1 362 ? 12.810 17.047 7.073 1.00 96.31 362 ILE A O 1
ATOM 2835 N N . GLY A 1 363 ? 10.562 17.087 7.158 1.00 96.88 363 GLY A N 1
ATOM 2836 C CA . GLY A 1 363 ? 10.456 16.832 8.587 1.00 96.88 363 GLY A CA 1
ATOM 2837 C C . GLY A 1 363 ? 10.869 18.021 9.453 1.00 96.88 363 GLY A C 1
ATOM 2838 O O . GLY A 1 363 ? 11.506 18.977 9.007 1.00 96.88 363 GLY A O 1
ATOM 2839 N N . ASP A 1 364 ? 10.529 17.937 10.737 1.00 98.31 364 ASP A N 1
ATOM 2840 C CA . ASP A 1 364 ? 10.832 18.963 11.736 1.00 98.31 364 ASP A CA 1
ATOM 2841 C C . ASP A 1 364 ? 12.326 19.309 11.782 1.00 98.31 364 ASP A C 1
ATOM 2843 O O . ASP A 1 364 ? 12.702 20.469 11.634 1.00 98.31 364 ASP A O 1
ATOM 2847 N N . ALA A 1 365 ? 13.190 18.296 11.8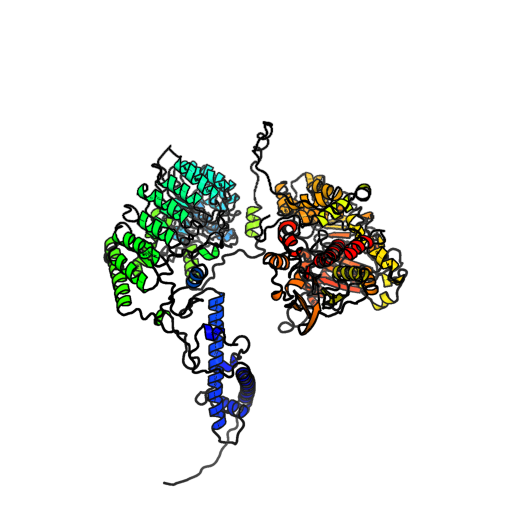95 1.00 96.88 365 ALA A N 1
ATOM 2848 C CA . ALA A 1 365 ? 14.635 18.493 11.983 1.00 96.88 365 ALA A CA 1
ATOM 2849 C C . ALA A 1 365 ? 15.225 19.171 10.733 1.00 96.88 365 ALA A C 1
ATOM 2851 O O . ALA A 1 365 ? 16.172 19.946 10.853 1.00 96.88 365 ALA A O 1
ATOM 2852 N N . GLY A 1 366 ? 14.678 18.891 9.544 1.00 97.75 366 GLY A N 1
ATOM 2853 C CA . GLY A 1 366 ? 15.097 19.555 8.310 1.00 97.75 366 GLY A CA 1
ATOM 2854 C C . GLY A 1 366 ? 14.695 21.030 8.296 1.00 97.75 366 GLY A C 1
ATOM 2855 O O . GLY A 1 366 ? 15.504 21.887 7.948 1.00 97.75 366 GLY A O 1
ATOM 2856 N N . PHE A 1 367 ? 13.484 21.361 8.753 1.00 98.50 367 PHE A N 1
ATOM 2857 C CA . PHE A 1 367 ? 13.058 22.758 8.867 1.00 98.50 367 PHE A CA 1
ATOM 2858 C C . PHE A 1 367 ? 13.779 23.526 9.977 1.00 98.50 367 PHE A C 1
ATOM 2860 O O . PHE A 1 367 ? 14.075 24.703 9.782 1.00 98.50 367 PHE A O 1
ATOM 2867 N N . VAL A 1 368 ? 14.125 22.883 11.098 1.00 98.62 368 VAL A N 1
ATOM 2868 C CA . VAL A 1 368 ? 15.010 23.479 12.113 1.00 98.62 368 VAL A CA 1
ATOM 2869 C C . VAL A 1 368 ? 16.320 23.923 11.463 1.00 98.62 368 VAL A C 1
ATOM 2871 O O . VAL A 1 368 ? 16.699 25.082 11.594 1.00 98.62 368 VAL A O 1
ATOM 2874 N N . GLU A 1 369 ? 16.968 23.040 10.700 1.00 98.06 369 GLU A N 1
ATOM 2875 C CA . GLU A 1 369 ? 18.209 23.360 9.989 1.00 98.06 369 GLU A CA 1
ATOM 2876 C C . GLU A 1 369 ? 18.028 24.522 9.001 1.00 98.06 369 GLU A C 1
ATOM 2878 O O . GLU A 1 369 ? 18.781 25.499 9.055 1.00 98.06 369 GLU A O 1
ATOM 2883 N N . VAL A 1 370 ? 17.003 24.457 8.140 1.00 98.56 370 VAL A N 1
ATOM 2884 C CA . VAL A 1 370 ? 16.699 25.513 7.161 1.00 98.56 370 VAL A CA 1
ATOM 2885 C C . VAL A 1 370 ? 16.544 26.862 7.857 1.00 98.56 370 VAL A C 1
ATOM 2887 O O . VAL A 1 370 ? 17.229 27.818 7.496 1.00 98.56 370 VAL A O 1
ATOM 2890 N N . PHE A 1 371 ? 15.679 26.964 8.866 1.00 98.62 371 PHE A N 1
ATOM 2891 C CA . PHE A 1 371 ? 15.378 28.256 9.478 1.00 98.62 371 PHE A CA 1
ATOM 2892 C C . PHE A 1 371 ? 16.482 28.773 10.391 1.00 98.62 371 PHE A C 1
ATOM 2894 O O . PHE A 1 371 ? 16.706 29.981 10.414 1.00 98.62 371 PHE A O 1
ATOM 2901 N N . THR A 1 372 ? 17.226 27.902 11.076 1.00 98.25 372 THR A N 1
ATOM 2902 C CA . THR A 1 372 ? 18.426 28.323 11.811 1.00 98.25 372 THR A CA 1
ATOM 2903 C C . THR A 1 372 ? 19.456 28.932 10.858 1.00 98.25 372 THR A C 1
ATOM 2905 O O . THR A 1 372 ? 19.977 30.017 11.128 1.00 98.25 372 THR A O 1
ATOM 2908 N N . ASN A 1 373 ? 19.691 28.305 9.702 1.00 98.31 373 ASN A N 1
ATOM 2909 C CA . ASN A 1 373 ? 20.623 28.828 8.704 1.00 98.31 373 ASN A CA 1
ATOM 2910 C C . ASN A 1 373 ? 20.107 30.127 8.059 1.00 98.31 373 ASN A C 1
ATOM 2912 O O . ASN A 1 373 ? 20.865 31.084 7.906 1.00 98.31 373 ASN A O 1
ATOM 2916 N N . LEU A 1 374 ? 18.810 30.216 7.741 1.00 98.44 374 LEU A N 1
ATOM 2917 C CA . LEU A 1 374 ? 18.203 31.442 7.207 1.00 98.44 374 LEU A CA 1
ATOM 2918 C C . LEU A 1 374 ? 18.222 32.602 8.217 1.00 98.44 374 LEU A C 1
ATOM 2920 O O . LEU A 1 374 ? 18.446 33.748 7.831 1.00 98.44 374 LEU A O 1
ATOM 2924 N N . ALA A 1 375 ? 18.037 32.337 9.512 1.00 97.50 375 ALA A N 1
ATOM 2925 C CA . ALA A 1 375 ? 18.162 33.354 10.559 1.00 97.50 375 ALA A CA 1
ATOM 2926 C C . ALA A 1 375 ? 19.602 33.900 10.658 1.00 97.50 375 ALA A C 1
ATOM 2928 O O . ALA A 1 375 ? 19.819 35.103 10.875 1.00 97.50 375 ALA A O 1
ATOM 2929 N N . ALA A 1 376 ? 20.589 33.026 10.443 1.00 97.25 376 ALA A N 1
ATOM 2930 C CA . ALA A 1 376 ? 22.004 33.376 10.405 1.00 97.25 376 ALA A CA 1
ATOM 2931 C C . ALA A 1 376 ? 22.435 34.070 9.099 1.00 97.25 376 ALA A C 1
ATOM 2933 O O . ALA A 1 376 ? 23.472 34.729 9.095 1.00 97.25 376 ALA A O 1
ATOM 2934 N N . TYR A 1 377 ? 21.652 33.990 8.020 1.00 97.19 377 TYR A N 1
ATOM 2935 C CA . TYR A 1 377 ? 22.000 34.553 6.713 1.00 97.19 377 TYR A CA 1
ATOM 2936 C C . TYR A 1 377 ? 22.092 36.088 6.731 1.00 97.19 377 TYR A C 1
ATOM 2938 O O . TYR A 1 377 ? 21.131 36.778 7.096 1.00 97.19 377 TYR A O 1
ATOM 2946 N N . LYS A 1 378 ? 23.248 36.639 6.323 1.00 94.69 378 LYS A N 1
ATOM 2947 C CA . LYS A 1 378 ? 23.536 38.089 6.357 1.00 94.69 378 LYS A CA 1
ATOM 2948 C C . LYS A 1 378 ? 23.816 38.743 5.002 1.00 94.69 378 LYS A C 1
ATOM 2950 O O . LYS A 1 378 ? 23.832 39.969 4.956 1.00 94.69 378 LYS A O 1
ATOM 2955 N N . ASP A 1 379 ? 23.976 37.980 3.923 1.00 94.12 379 ASP A N 1
ATOM 2956 C CA . ASP A 1 379 ? 24.531 38.523 2.673 1.00 94.12 379 ASP A CA 1
ATOM 2957 C C . ASP A 1 379 ? 23.586 39.491 1.952 1.00 94.12 379 ASP A C 1
ATOM 2959 O O . ASP A 1 379 ? 24.028 40.491 1.386 1.00 94.12 379 ASP A O 1
ATOM 2963 N N . ARG A 1 380 ? 22.278 39.204 1.956 1.00 94.81 380 ARG A N 1
ATOM 2964 C CA . ARG A 1 380 ? 21.262 40.064 1.338 1.00 94.81 380 ARG A CA 1
ATOM 2965 C C . ARG A 1 380 ? 19.885 39.876 1.956 1.00 94.81 380 ARG A C 1
ATOM 2967 O O . ARG A 1 380 ? 19.592 38.867 2.594 1.00 94.81 380 ARG A O 1
ATOM 2974 N N . LEU A 1 381 ? 19.011 40.828 1.656 1.00 96.12 381 LEU A N 1
ATOM 2975 C CA . LEU A 1 381 ? 17.579 40.690 1.867 1.00 96.12 381 LEU A CA 1
ATOM 2976 C C . LEU A 1 381 ? 17.023 39.591 0.948 1.00 96.12 381 LEU A C 1
ATOM 2978 O O . LEU A 1 381 ? 17.194 39.660 -0.274 1.00 96.12 381 LEU A O 1
ATOM 2982 N N . LEU A 1 382 ? 16.364 38.587 1.528 1.00 97.50 382 LEU A N 1
ATOM 2983 C CA . LEU A 1 382 ? 15.797 37.475 0.770 1.00 97.50 382 LEU A CA 1
ATOM 2984 C C . LEU A 1 382 ? 14.482 37.899 0.096 1.00 97.50 382 LEU A C 1
ATOM 2986 O O . LEU A 1 382 ? 13.641 38.516 0.750 1.00 97.50 382 LEU A O 1
ATOM 2990 N N . PRO A 1 383 ? 14.273 37.576 -1.194 1.00 96.25 383 PRO A N 1
ATOM 2991 C CA . PRO A 1 383 ? 13.051 37.929 -1.923 1.00 96.25 383 PRO A CA 1
ATOM 2992 C C . PRO A 1 383 ? 11.831 37.077 -1.542 1.00 96.25 383 PRO A C 1
ATOM 2994 O O . PRO A 1 383 ? 10.737 37.379 -2.005 1.00 96.25 383 PRO A O 1
ATOM 2997 N N . LEU A 1 384 ? 12.008 36.027 -0.731 1.00 98.06 384 LEU A N 1
ATOM 2998 C CA . LEU A 1 384 ? 10.955 35.076 -0.384 1.00 98.06 384 LEU A CA 1
ATOM 2999 C C . LEU A 1 384 ? 9.839 35.752 0.428 1.00 98.06 384 LEU A C 1
ATOM 3001 O O . LEU A 1 384 ? 10.061 36.221 1.545 1.00 98.06 384 LEU A O 1
ATOM 3005 N N . GLU A 1 385 ? 8.632 35.758 -0.131 1.00 98.00 385 GLU A N 1
ATOM 3006 C CA . GLU A 1 385 ? 7.437 36.402 0.422 1.00 98.00 385 GLU A CA 1
ATOM 3007 C C . GLU A 1 385 ? 6.366 35.387 0.843 1.00 98.00 385 GLU A C 1
ATOM 3009 O O . GLU A 1 385 ? 5.647 35.650 1.811 1.00 98.00 385 GLU A O 1
ATOM 3014 N N . ASN A 1 386 ? 6.271 34.234 0.168 1.00 98.12 386 ASN A N 1
ATOM 3015 C CA . ASN A 1 386 ? 5.262 33.203 0.430 1.00 98.12 386 ASN A CA 1
ATOM 3016 C C . ASN A 1 386 ? 5.917 31.823 0.584 1.00 98.12 386 ASN A C 1
ATOM 3018 O O . ASN A 1 386 ? 6.643 31.378 -0.309 1.00 98.12 386 ASN A O 1
ATOM 3022 N N . LEU A 1 387 ? 5.640 31.136 1.697 1.00 98.12 387 LEU A N 1
ATOM 3023 C CA . LEU A 1 387 ? 6.215 29.822 1.992 1.00 98.12 387 LEU A CA 1
ATOM 3024 C C . LEU A 1 387 ? 5.146 28.832 2.458 1.00 98.12 387 LEU A C 1
ATOM 3026 O O . LEU A 1 387 ? 4.557 29.003 3.531 1.00 98.12 387 LEU A O 1
ATOM 3030 N N . TYR A 1 388 ? 4.928 27.789 1.655 1.00 98.31 388 TYR A N 1
ATOM 3031 C CA . TYR A 1 388 ? 3.952 26.738 1.934 1.00 98.31 388 TYR A CA 1
ATOM 3032 C C . TYR A 1 388 ? 4.627 25.502 2.530 1.00 98.31 388 TYR A C 1
ATOM 3034 O O . TYR A 1 388 ? 5.560 24.966 1.941 1.00 98.31 388 TYR A O 1
ATOM 3042 N N . MET A 1 389 ? 4.192 25.070 3.715 1.00 97.94 389 MET A N 1
ATOM 3043 C CA . MET A 1 389 ? 4.783 23.958 4.475 1.00 97.94 389 MET A CA 1
ATOM 3044 C C . MET A 1 389 ? 3.696 23.125 5.167 1.00 97.94 389 MET A C 1
ATOM 3046 O O . MET A 1 389 ? 3.867 22.681 6.302 1.00 97.94 389 MET A O 1
ATOM 3050 N N . ASN A 1 390 ? 2.542 22.940 4.528 1.00 97.56 390 ASN A N 1
ATOM 3051 C CA . ASN A 1 390 ? 1.438 22.203 5.132 1.00 97.56 390 ASN A CA 1
ATOM 3052 C C . ASN A 1 390 ? 1.739 20.695 5.145 1.00 97.56 390 ASN A C 1
ATOM 3054 O O . ASN A 1 390 ? 2.139 20.132 4.123 1.00 97.56 390 ASN A O 1
ATOM 3058 N N . GLY A 1 391 ? 1.493 20.021 6.272 1.00 96.38 391 GLY A N 1
ATOM 3059 C CA . GLY A 1 391 ? 1.675 18.571 6.376 1.00 96.38 391 GLY A CA 1
ATOM 3060 C C . GLY A 1 391 ? 3.104 18.125 6.109 1.00 96.38 391 GLY A C 1
ATOM 3061 O O . GLY A 1 391 ? 3.326 17.331 5.206 1.00 96.38 391 GLY A O 1
ATOM 3062 N N . THR A 1 392 ? 4.070 18.638 6.863 1.00 95.75 392 THR A N 1
ATOM 3063 C CA . THR A 1 392 ? 5.496 18.317 6.707 1.00 95.75 392 THR A CA 1
ATOM 3064 C C . THR A 1 392 ? 6.144 17.765 7.976 1.00 95.75 392 THR A C 1
ATOM 3066 O O . THR A 1 392 ? 7.330 17.454 7.964 1.00 95.75 392 THR A O 1
ATOM 3069 N N . GLY A 1 393 ? 5.377 17.606 9.061 1.00 95.75 393 GLY A N 1
ATOM 3070 C CA . GLY A 1 393 ? 5.886 17.153 10.361 1.00 95.75 393 GLY A CA 1
ATOM 3071 C C . GLY A 1 393 ? 6.428 18.287 11.230 1.00 95.75 393 GLY A C 1
ATOM 3072 O O . GLY A 1 393 ? 7.067 18.022 12.238 1.00 95.75 393 GLY A O 1
ATOM 3073 N N . PHE A 1 394 ? 6.168 19.538 10.849 1.00 97.56 394 PHE A N 1
ATOM 3074 C CA . PHE A 1 394 ? 6.660 20.747 11.501 1.00 97.56 394 PHE A CA 1
ATOM 3075 C C . PHE A 1 394 ? 6.159 20.865 12.954 1.00 97.56 394 PHE A C 1
ATOM 3077 O O . PHE A 1 394 ? 4.956 20.960 13.193 1.00 97.56 394 PHE A O 1
ATOM 3084 N N . SER A 1 395 ? 7.065 20.877 13.931 1.00 97.19 395 SER A N 1
ATOM 3085 C CA . SER A 1 395 ? 6.723 20.896 15.359 1.00 97.19 395 SER A CA 1
ATOM 3086 C C . SER A 1 395 ? 7.084 22.220 16.041 1.00 97.19 395 SER A C 1
ATOM 3088 O O . SER A 1 395 ? 7.422 23.215 15.397 1.00 97.19 395 SER A O 1
ATOM 3090 N N . GLU A 1 396 ? 7.036 22.233 17.373 1.00 97.19 396 GLU A N 1
ATOM 3091 C CA . GLU A 1 396 ? 7.539 23.321 18.213 1.00 97.19 396 GLU A CA 1
ATOM 3092 C C . GLU A 1 396 ? 8.995 23.711 17.898 1.00 97.19 396 GLU A C 1
ATOM 3094 O O . GLU A 1 396 ? 9.326 24.899 17.888 1.00 97.19 396 GLU A O 1
ATOM 3099 N N . ALA A 1 397 ? 9.881 22.745 17.639 1.00 97.94 397 ALA A N 1
ATOM 3100 C CA . ALA A 1 397 ? 11.292 23.044 17.409 1.00 97.94 397 ALA A CA 1
ATOM 3101 C C . ALA A 1 397 ? 11.493 23.831 16.105 1.00 97.94 397 ALA A C 1
ATOM 3103 O O . ALA A 1 397 ? 12.129 24.891 16.121 1.00 97.94 397 ALA A O 1
ATOM 3104 N N . ALA A 1 398 ? 10.888 23.379 15.002 1.00 98.44 398 ALA A N 1
ATOM 3105 C CA . ALA A 1 398 ? 10.886 24.125 13.748 1.00 98.44 398 ALA A CA 1
ATOM 3106 C C . ALA A 1 398 ? 10.169 25.480 13.882 1.00 98.44 398 ALA A C 1
ATOM 3108 O O . ALA A 1 398 ? 10.628 26.471 13.315 1.00 98.44 398 ALA A O 1
ATOM 3109 N N . ALA A 1 399 ? 9.104 25.571 14.690 1.00 98.44 399 ALA A N 1
ATOM 3110 C CA . ALA A 1 399 ? 8.410 26.832 14.970 1.00 98.44 399 ALA A CA 1
ATOM 3111 C C . ALA A 1 399 ? 9.319 27.862 15.649 1.00 98.44 399 ALA A C 1
ATOM 3113 O O . ALA A 1 399 ? 9.327 29.031 15.263 1.00 98.44 399 ALA A O 1
ATOM 3114 N N . ARG A 1 400 ? 10.143 27.427 16.606 1.00 98.38 400 ARG A N 1
ATOM 3115 C CA . ARG A 1 400 ? 11.145 28.277 17.261 1.00 98.38 400 ARG A CA 1
ATOM 3116 C C . ARG A 1 400 ? 12.225 28.749 16.286 1.00 98.38 400 ARG A C 1
ATOM 3118 O O . ARG A 1 400 ? 12.609 29.915 16.331 1.00 98.38 400 ARG A O 1
ATOM 3125 N N . ALA A 1 401 ? 12.694 27.878 15.395 1.00 98.56 401 ALA A N 1
ATOM 3126 C CA . ALA A 1 401 ? 13.665 28.257 14.370 1.00 98.56 401 ALA A CA 1
ATOM 3127 C C . ALA A 1 401 ? 13.061 29.254 13.360 1.00 98.56 401 ALA A C 1
ATOM 3129 O O . ALA A 1 401 ? 13.678 30.272 13.048 1.00 98.56 401 ALA A O 1
ATOM 3130 N N . LEU A 1 402 ? 11.821 29.025 12.909 1.00 98.56 402 LEU A N 1
ATOM 3131 C CA . LEU A 1 402 ? 11.097 29.960 12.045 1.00 98.56 402 LEU A CA 1
ATOM 3132 C C . LEU A 1 402 ? 10.909 31.322 12.724 1.00 98.56 402 LEU A C 1
ATOM 3134 O O . LEU A 1 402 ? 11.151 32.343 12.089 1.00 98.56 402 LEU A O 1
ATOM 3138 N N . ALA A 1 403 ? 10.549 31.356 14.009 1.00 98.25 403 ALA A N 1
ATOM 3139 C CA . ALA A 1 403 ? 10.427 32.595 14.777 1.00 98.25 403 ALA A CA 1
ATOM 3140 C C . ALA A 1 403 ? 11.732 33.422 14.760 1.00 98.25 403 ALA A C 1
ATOM 3142 O O . ALA A 1 403 ? 11.698 34.633 14.544 1.00 98.25 403 ALA A O 1
ATOM 3143 N N . GLN A 1 404 ? 12.893 32.769 14.885 1.00 97.81 404 GLN A N 1
ATOM 3144 C CA . GLN A 1 404 ? 14.198 33.435 14.762 1.00 97.81 404 GLN A CA 1
ATOM 3145 C C . GLN A 1 404 ? 14.435 34.001 13.357 1.00 97.81 404 GLN A C 1
ATOM 3147 O O . GLN A 1 404 ? 14.974 35.100 13.220 1.00 97.81 404 GLN A O 1
ATOM 3152 N N . PHE A 1 405 ? 14.025 33.282 12.308 1.00 98.25 405 PHE A N 1
ATOM 3153 C CA . PHE A 1 405 ? 14.131 33.786 10.940 1.00 98.25 405 PHE A CA 1
ATOM 3154 C C . PHE A 1 405 ? 13.192 34.973 10.689 1.00 98.25 405 PHE A C 1
ATOM 3156 O O . PHE A 1 405 ? 13.618 35.954 10.089 1.00 98.25 405 PHE A O 1
ATOM 3163 N N . LEU A 1 406 ? 11.953 34.936 11.186 1.00 97.69 406 LEU A N 1
ATOM 3164 C CA . LEU A 1 406 ? 11.000 36.049 11.071 1.00 97.69 406 LEU A CA 1
ATOM 3165 C C . LEU A 1 406 ? 11.515 37.339 11.721 1.00 97.69 406 LEU A C 1
ATOM 3167 O O . LEU A 1 406 ? 11.282 38.419 11.180 1.00 97.69 406 LEU A O 1
ATOM 3171 N N . ALA A 1 407 ? 12.247 37.218 12.830 1.00 94.88 407 ALA A N 1
ATOM 3172 C CA . ALA A 1 407 ? 12.894 38.335 13.517 1.00 94.88 407 ALA A CA 1
ATOM 3173 C C . ALA A 1 407 ? 14.182 38.834 12.823 1.00 94.88 407 ALA A C 1
ATOM 3175 O O . ALA A 1 407 ? 14.757 39.845 13.230 1.00 94.88 407 ALA A O 1
ATOM 3176 N N . SER A 1 408 ? 14.675 38.137 11.793 1.00 94.88 408 SER A N 1
ATOM 3177 C CA . SER A 1 408 ? 15.874 38.544 11.056 1.00 94.88 408 SER A CA 1
ATOM 3178 C C . SER A 1 408 ? 15.573 39.731 10.128 1.00 94.88 408 SER A C 1
ATOM 3180 O O . SER A 1 408 ? 14.592 39.684 9.385 1.00 94.88 408 SER A O 1
ATOM 3182 N N . PRO A 1 409 ? 16.455 40.749 10.040 1.00 91.88 409 PRO A N 1
ATOM 3183 C CA . PRO A 1 409 ? 16.263 41.893 9.139 1.00 91.88 409 PRO A CA 1
ATOM 3184 C C . PRO A 1 409 ? 16.278 41.517 7.648 1.00 91.88 409 PRO A C 1
ATOM 3186 O O . PRO A 1 409 ? 15.880 42.317 6.806 1.00 91.88 409 PRO A O 1
ATOM 3189 N N . ASN A 1 410 ? 16.743 40.308 7.316 1.00 94.06 410 ASN A N 1
ATOM 3190 C CA . ASN A 1 410 ? 16.814 39.800 5.947 1.00 94.06 410 ASN A CA 1
ATOM 3191 C C . ASN A 1 410 ? 15.594 38.957 5.539 1.00 94.06 410 ASN A C 1
ATOM 3193 O O . ASN A 1 410 ? 15.562 38.442 4.419 1.00 94.06 410 ASN A O 1
ATOM 3197 N N . CYS A 1 411 ? 14.600 38.805 6.417 1.00 96.44 411 CYS A N 1
ATOM 3198 C CA . CYS A 1 411 ? 13.370 38.078 6.130 1.00 96.44 411 CYS A CA 1
ATOM 3199 C C . CYS A 1 411 ? 12.298 39.008 5.545 1.00 96.44 411 CYS A C 1
ATOM 3201 O O . CYS A 1 411 ? 11.971 40.042 6.123 1.00 96.44 411 CYS A O 1
ATOM 3203 N N . ARG A 1 412 ? 11.709 38.616 4.408 1.00 96.12 412 ARG A N 1
ATOM 3204 C CA . ARG A 1 412 ? 10.550 39.291 3.793 1.00 96.12 412 ARG A CA 1
ATOM 3205 C C . ARG A 1 412 ? 9.285 38.440 3.800 1.00 96.12 412 ARG A C 1
ATOM 3207 O O . ARG A 1 412 ? 8.326 38.772 3.109 1.00 96.12 412 ARG A O 1
ATOM 3214 N N . LEU A 1 413 ? 9.273 37.350 4.563 1.00 97.69 413 LEU A N 1
ATOM 3215 C CA . LEU A 1 413 ? 8.177 36.395 4.533 1.00 97.69 413 LEU A CA 1
ATOM 3216 C C . LEU A 1 413 ? 6.886 37.055 5.037 1.00 97.69 413 LEU A C 1
ATOM 3218 O O . LEU A 1 413 ? 6.776 37.423 6.203 1.00 97.69 413 LEU A O 1
ATOM 3222 N N . THR A 1 414 ? 5.913 37.204 4.142 1.00 97.56 414 THR A N 1
ATOM 3223 C CA . THR A 1 414 ? 4.619 37.837 4.430 1.00 97.56 414 THR A CA 1
ATOM 3224 C C . THR A 1 414 ? 3.507 36.817 4.637 1.00 97.56 414 THR A C 1
ATOM 3226 O O . THR A 1 414 ? 2.495 37.142 5.261 1.00 97.56 414 THR A O 1
ATOM 3229 N N . SER A 1 415 ? 3.663 35.604 4.097 1.00 98.25 415 SER A N 1
ATOM 3230 C CA . SER A 1 415 ? 2.625 34.570 4.090 1.00 98.25 415 SER A CA 1
ATOM 3231 C C . SER A 1 415 ? 3.196 33.216 4.486 1.00 98.25 415 SER A C 1
ATOM 3233 O O . SER A 1 415 ? 4.104 32.703 3.830 1.00 98.25 415 SER A O 1
ATOM 3235 N N . ILE A 1 416 ? 2.645 32.650 5.558 1.00 98.25 416 ILE A N 1
ATOM 3236 C CA . ILE A 1 416 ? 3.134 31.434 6.206 1.00 98.25 416 ILE A CA 1
ATOM 3237 C C . ILE A 1 416 ? 1.997 30.414 6.259 1.00 98.25 416 ILE A C 1
ATOM 3239 O O . ILE A 1 416 ? 0.962 30.660 6.889 1.00 98.25 416 ILE A O 1
ATOM 3243 N N . TYR A 1 417 ? 2.205 29.260 5.622 1.00 98.19 417 TYR A N 1
ATOM 3244 C CA . TYR A 1 417 ? 1.225 28.177 5.582 1.00 98.19 417 TYR A CA 1
ATOM 3245 C C . TYR A 1 417 ? 1.768 26.950 6.301 1.00 98.19 417 TYR A C 1
ATOM 3247 O O . TYR A 1 417 ? 2.693 26.297 5.824 1.00 98.19 417 TYR A O 1
ATOM 3255 N N . LEU A 1 418 ? 1.185 26.649 7.456 1.00 98.19 418 LEU A N 1
ATOM 3256 C CA . LEU A 1 418 ? 1.663 25.632 8.390 1.00 98.19 418 LEU A CA 1
ATOM 3257 C C . LEU A 1 418 ? 0.571 24.631 8.774 1.00 98.19 418 LEU A C 1
ATOM 3259 O O . LEU A 1 418 ? 0.722 23.889 9.739 1.00 98.19 418 LEU A O 1
ATOM 3263 N N . SER A 1 419 ? -0.527 24.593 8.031 1.00 97.81 419 SER A N 1
ATOM 3264 C CA . SER A 1 419 ? -1.684 23.763 8.352 1.00 97.81 419 SER A CA 1
ATOM 3265 C C . SER A 1 419 ? -1.333 22.272 8.361 1.00 97.81 419 SER A C 1
ATOM 3267 O O . SER A 1 419 ? -0.484 21.818 7.597 1.00 97.81 419 SER A O 1
ATOM 3269 N N . SER A 1 420 ? -2.045 21.481 9.169 1.00 97.31 420 SER A N 1
ATOM 3270 C CA . SER A 1 420 ? -1.857 20.026 9.271 1.00 97.31 420 SER A CA 1
ATOM 3271 C C . SER A 1 420 ? -0.451 19.630 9.742 1.00 97.31 420 SER A C 1
ATOM 3273 O O . SER A 1 420 ? 0.148 18.729 9.171 1.00 97.31 420 SER A O 1
ATOM 3275 N N . ASN A 1 421 ? 0.084 20.310 10.758 1.00 98.19 421 ASN A N 1
ATOM 3276 C CA . ASN A 1 421 ? 1.396 20.030 11.350 1.00 98.19 421 ASN A CA 1
ATOM 3277 C C . ASN A 1 421 ? 1.324 19.924 12.884 1.00 98.19 421 ASN A C 1
ATOM 3279 O O . ASN A 1 421 ? 0.542 20.650 13.492 1.00 98.19 421 ASN A O 1
ATOM 3283 N N . PRO A 1 422 ? 2.160 19.101 13.540 1.00 96.69 422 PRO A N 1
ATOM 3284 C CA . PRO A 1 422 ? 2.132 18.883 14.991 1.00 96.69 422 PRO A CA 1
ATOM 3285 C C . PRO A 1 422 ? 2.768 20.021 15.819 1.00 96.69 422 PRO A C 1
ATOM 3287 O O . PRO A 1 422 ? 3.685 19.796 16.610 1.00 96.69 422 PRO A O 1
ATOM 3290 N N . ILE A 1 423 ? 2.277 21.252 15.665 1.00 97.31 423 ILE A N 1
ATOM 3291 C CA . ILE A 1 423 ? 2.840 22.453 16.307 1.00 97.31 423 ILE A CA 1
ATOM 3292 C C . ILE A 1 423 ? 2.463 22.510 17.795 1.00 97.31 423 ILE A C 1
ATOM 3294 O O . ILE A 1 423 ? 3.333 22.627 18.662 1.00 97.31 423 ILE A O 1
ATOM 3298 N N . GLY A 1 424 ? 1.167 22.390 18.100 1.00 96.88 424 GLY A N 1
ATOM 3299 C CA . GLY A 1 424 ? 0.625 22.506 19.456 1.00 96.88 424 GLY A CA 1
ATOM 3300 C C . GLY A 1 424 ? 0.849 23.875 20.112 1.00 96.88 424 GLY A C 1
ATOM 3301 O O . GLY A 1 424 ? 1.388 24.805 19.512 1.00 96.88 424 GLY A O 1
ATOM 3302 N N . ASP A 1 425 ? 0.434 23.999 21.373 1.00 98.00 425 ASP A N 1
ATOM 3303 C CA . ASP A 1 425 ? 0.423 25.287 22.084 1.00 98.00 425 ASP A CA 1
ATOM 3304 C C . ASP A 1 425 ? 1.818 25.894 22.282 1.00 98.00 425 ASP A C 1
ATOM 3306 O O . ASP A 1 425 ? 1.991 27.102 22.131 1.00 98.00 425 ASP A O 1
ATOM 3310 N N . ASP A 1 426 ? 2.827 25.075 22.580 1.00 96.62 426 ASP A N 1
ATOM 3311 C CA . ASP A 1 426 ? 4.195 25.564 22.794 1.00 96.62 426 ASP A CA 1
ATOM 3312 C C . ASP A 1 426 ? 4.833 26.052 21.483 1.00 96.62 426 ASP A C 1
ATOM 3314 O O . ASP A 1 426 ? 5.557 27.049 21.468 1.00 96.62 426 ASP A O 1
ATOM 3318 N N . GLY A 1 427 ? 4.505 25.412 20.356 1.00 97.25 427 GLY A N 1
ATOM 3319 C CA . GLY A 1 427 ? 4.901 25.896 19.037 1.00 97.25 427 GLY A CA 1
ATOM 3320 C C . GLY A 1 427 ? 4.185 27.196 18.662 1.00 97.25 427 GLY A C 1
ATOM 3321 O O . GLY A 1 427 ? 4.810 28.102 18.113 1.00 97.25 427 GLY A O 1
ATOM 3322 N N . ALA A 1 428 ? 2.906 27.342 19.026 1.00 97.88 428 ALA A N 1
ATOM 3323 C CA . ALA A 1 428 ? 2.190 28.614 18.908 1.00 97.88 428 ALA A CA 1
ATOM 3324 C C . ALA A 1 428 ? 2.844 29.724 19.744 1.00 97.88 428 ALA A C 1
ATOM 3326 O O . ALA A 1 428 ? 3.030 30.829 19.238 1.00 97.88 428 ALA A O 1
ATOM 3327 N N . ALA A 1 429 ? 3.259 29.428 20.978 1.00 97.88 429 ALA A N 1
ATOM 3328 C CA . ALA A 1 429 ? 3.999 30.370 21.816 1.00 97.88 429 ALA A CA 1
ATOM 3329 C C . ALA A 1 429 ? 5.342 30.779 21.200 1.00 97.88 429 ALA A C 1
ATOM 3331 O O . ALA A 1 429 ? 5.702 31.958 21.225 1.00 97.88 429 ALA A O 1
ATOM 3332 N N . ALA A 1 430 ? 6.057 29.830 20.592 1.00 97.62 430 ALA A N 1
ATOM 3333 C CA . ALA A 1 430 ? 7.290 30.117 19.874 1.00 97.62 430 ALA A CA 1
ATOM 3334 C C . ALA A 1 430 ? 7.053 31.079 18.696 1.00 97.62 430 ALA A C 1
ATOM 3336 O O . ALA A 1 430 ? 7.743 32.092 18.595 1.00 97.62 430 ALA A O 1
ATOM 3337 N N . LEU A 1 431 ? 6.050 30.828 17.847 1.00 97.62 431 LEU A N 1
ATOM 3338 C CA . LEU A 1 431 ? 5.708 31.740 16.745 1.00 97.62 431 LEU A CA 1
ATOM 3339 C C . LEU A 1 431 ? 5.277 33.125 17.245 1.00 97.62 431 LEU A C 1
ATOM 3341 O O . LEU A 1 431 ? 5.753 34.137 16.734 1.00 97.62 431 LEU A O 1
ATOM 3345 N N . ALA A 1 432 ? 4.418 33.164 18.266 1.00 96.81 432 ALA A N 1
ATOM 3346 C CA . ALA A 1 432 ? 3.893 34.392 18.854 1.00 96.81 432 ALA A CA 1
ATOM 3347 C C . ALA A 1 432 ? 5.001 35.356 19.303 1.00 96.81 432 ALA A C 1
ATOM 3349 O O . ALA A 1 432 ? 4.886 36.561 19.091 1.00 96.81 432 ALA A O 1
ATOM 3350 N N . SER A 1 433 ? 6.105 34.826 19.844 1.00 94.88 433 SER A N 1
ATOM 3351 C CA . SER A 1 433 ? 7.242 35.636 20.302 1.00 94.88 433 SER A CA 1
ATOM 3352 C C . SER A 1 433 ? 7.949 36.440 19.201 1.00 94.88 433 SER A C 1
ATOM 3354 O O . SER A 1 433 ? 8.668 37.385 19.514 1.00 94.88 433 SER A O 1
ATOM 3356 N N . ALA A 1 434 ? 7.754 36.096 17.921 1.00 94.00 434 ALA A N 1
ATOM 3357 C CA . ALA A 1 434 ? 8.356 36.824 16.806 1.00 94.00 434 ALA A CA 1
ATOM 3358 C C . ALA A 1 434 ? 7.455 37.922 16.225 1.00 94.00 434 ALA A C 1
ATOM 3360 O O . ALA A 1 434 ? 7.968 38.817 15.557 1.00 94.00 434 ALA A O 1
ATOM 3361 N N . PHE A 1 435 ? 6.135 37.888 16.448 1.00 93.38 435 PHE A N 1
ATOM 3362 C CA . PHE A 1 435 ? 5.214 38.800 15.755 1.00 93.38 435 PHE A CA 1
ATOM 3363 C C . PHE A 1 435 ? 5.377 40.267 16.167 1.00 93.38 435 PHE A C 1
ATOM 3365 O O . PHE A 1 435 ? 5.172 41.146 15.339 1.00 93.38 435 PHE A O 1
ATOM 3372 N N . GLU A 1 436 ? 5.845 40.557 17.383 1.00 87.69 436 GLU A N 1
ATOM 3373 C CA . GLU A 1 436 ? 6.155 41.937 17.791 1.00 87.69 436 GLU A CA 1
ATOM 3374 C C . GLU A 1 436 ? 7.252 42.577 16.915 1.00 87.69 436 GLU A C 1
ATOM 3376 O O . GLU A 1 436 ? 7.219 43.774 16.635 1.00 87.69 436 GLU A O 1
ATOM 3381 N N . VAL A 1 437 ? 8.204 41.769 16.435 1.00 90.81 437 VAL A N 1
ATOM 3382 C CA . VAL A 1 437 ? 9.374 42.218 15.661 1.00 90.81 437 VAL A CA 1
ATOM 3383 C C . VAL A 1 437 ? 9.309 41.840 14.178 1.00 90.81 437 VAL A C 1
ATOM 3385 O O . VAL A 1 437 ? 10.246 42.130 13.436 1.00 90.81 437 VAL A O 1
ATOM 3388 N N . ALA A 1 438 ? 8.205 41.234 13.729 1.00 95.12 438 ALA A N 1
ATOM 3389 C CA . ALA A 1 438 ? 7.994 40.783 12.354 1.00 95.12 438 ALA A CA 1
ATOM 3390 C C . ALA A 1 438 ? 6.759 41.448 11.700 1.00 95.12 438 ALA A C 1
ATOM 3392 O O . ALA A 1 438 ? 5.841 40.751 11.250 1.00 95.12 438 ALA A O 1
ATOM 3393 N N . PRO A 1 439 ? 6.720 42.794 11.586 1.00 94.44 439 PRO A N 1
ATOM 3394 C CA . PRO A 1 439 ? 5.549 43.533 11.100 1.00 94.44 439 PRO A CA 1
ATOM 3395 C C . PRO A 1 439 ? 5.169 43.213 9.646 1.00 94.44 439 PRO A C 1
ATOM 3397 O O . PRO A 1 439 ? 4.064 43.537 9.213 1.00 94.44 439 PRO A O 1
ATOM 3400 N N . GLN A 1 440 ? 6.070 42.588 8.881 1.00 95.38 440 GLN A N 1
ATOM 3401 C CA . GLN A 1 440 ? 5.838 42.146 7.507 1.00 95.38 440 GLN A CA 1
ATOM 3402 C C . GLN A 1 440 ? 4.851 40.973 7.394 1.00 95.38 440 GLN A C 1
ATOM 3404 O O . GLN A 1 440 ? 4.310 40.743 6.310 1.00 95.38 440 GLN A O 1
ATOM 3409 N N . VAL A 1 441 ? 4.619 40.212 8.473 1.00 97.44 441 VAL A N 1
ATOM 3410 C CA . VAL A 1 441 ? 3.738 39.037 8.440 1.00 97.44 441 VAL A CA 1
ATOM 3411 C C . VAL A 1 441 ? 2.288 39.480 8.253 1.00 97.44 441 VAL A C 1
ATOM 3413 O O . VAL A 1 441 ? 1.722 40.220 9.057 1.00 97.44 441 VAL A O 1
ATOM 3416 N N . SER A 1 442 ? 1.674 38.994 7.175 1.00 97.38 442 SER A N 1
ATOM 3417 C CA . SER A 1 442 ? 0.333 39.390 6.740 1.00 97.38 442 SER A CA 1
ATOM 3418 C C . SER A 1 442 ? -0.666 38.239 6.675 1.00 97.38 442 SER A C 1
ATOM 3420 O O . SER A 1 442 ? -1.866 38.460 6.840 1.00 97.38 442 SER A O 1
ATOM 3422 N N . ARG A 1 443 ? -0.208 37.003 6.461 1.00 98.25 443 ARG A N 1
ATOM 3423 C CA . ARG A 1 443 ? -1.069 35.818 6.395 1.00 98.25 443 ARG A CA 1
ATOM 3424 C C . ARG A 1 443 ? -0.463 34.682 7.205 1.00 98.25 443 ARG A C 1
ATOM 3426 O O . ARG A 1 443 ? 0.663 34.270 6.933 1.00 98.25 443 ARG A O 1
ATOM 3433 N N . LEU A 1 444 ? -1.233 34.169 8.159 1.00 98.19 444 LEU A N 1
ATOM 3434 C CA . LEU A 1 444 ? -0.858 33.046 9.011 1.00 98.19 444 LEU A CA 1
ATOM 3435 C C . LEU A 1 444 ? -1.955 31.978 8.971 1.00 98.19 444 LEU A C 1
ATOM 3437 O O . LEU A 1 444 ? -3.080 32.210 9.418 1.00 98.19 444 LEU A O 1
ATOM 3441 N N . LEU A 1 445 ? -1.627 30.811 8.414 1.00 98.06 445 LEU A N 1
ATOM 3442 C CA . LEU A 1 445 ? -2.550 29.684 8.303 1.00 98.06 445 LEU A CA 1
ATOM 3443 C C . LEU A 1 445 ? -2.059 28.521 9.168 1.00 98.06 445 LEU A C 1
ATOM 3445 O O . LEU A 1 445 ? -1.047 27.891 8.863 1.00 98.06 445 LEU A O 1
ATOM 3449 N N . LEU A 1 446 ? -2.808 28.237 10.231 1.00 98.25 446 LEU A N 1
ATOM 3450 C CA . LEU A 1 446 ? -2.531 27.244 11.271 1.00 98.25 446 LEU A CA 1
ATOM 3451 C C . LEU A 1 446 ? -3.717 26.284 11.424 1.00 98.25 446 LEU A C 1
ATOM 3453 O O . LEU A 1 446 ? -4.115 25.934 12.533 1.00 98.25 446 LEU A O 1
ATOM 3457 N N . GLN A 1 447 ? -4.324 25.873 10.312 1.00 97.69 447 GLN A N 1
ATOM 3458 C CA . GLN A 1 447 ? -5.470 24.975 10.368 1.00 97.69 447 GLN A CA 1
ATOM 3459 C C . GLN A 1 447 ? -5.032 23.586 10.814 1.00 97.69 447 GLN A C 1
ATOM 3461 O O . GLN A 1 447 ? -4.102 23.030 10.231 1.00 97.69 447 GLN A O 1
ATOM 3466 N N . SER A 1 448 ? -5.736 22.985 11.771 1.00 96.94 448 SER A N 1
ATOM 3467 C CA . SER A 1 448 ? -5.431 21.635 12.265 1.00 96.94 448 SER A CA 1
ATOM 3468 C C . SER A 1 448 ? -3.948 21.438 12.607 1.00 96.94 448 SER A C 1
ATOM 3470 O O . SER A 1 448 ? -3.265 20.598 12.022 1.00 96.94 448 SER A O 1
ATOM 3472 N N . THR A 1 449 ? -3.430 22.265 13.506 1.00 97.88 449 THR A N 1
ATOM 3473 C CA . THR A 1 449 ? -2.047 22.194 13.989 1.00 97.88 449 THR A CA 1
ATOM 3474 C C . THR A 1 449 ? -1.944 21.694 15.432 1.00 97.88 449 THR A C 1
ATOM 3476 O O . THR A 1 449 ? -0.914 21.853 16.092 1.00 97.88 449 THR A O 1
ATOM 3479 N N . GLY A 1 450 ? -3.029 21.091 15.930 1.00 96.56 450 GLY A N 1
ATOM 3480 C CA . GLY A 1 450 ? -3.147 20.602 17.299 1.00 96.56 450 GLY A CA 1
ATOM 3481 C C . GLY A 1 450 ? -3.221 21.708 18.356 1.00 96.56 450 GLY A C 1
ATOM 3482 O O . GLY A 1 450 ? -2.902 21.460 19.515 1.00 96.56 450 GLY A O 1
ATOM 3483 N N . LEU A 1 451 ? -3.605 22.934 17.989 1.00 97.75 451 LEU A N 1
ATOM 3484 C CA . LEU A 1 451 ? -3.779 24.013 18.964 1.00 97.75 451 LEU A CA 1
ATOM 3485 C C . LEU A 1 451 ? -4.960 23.720 19.879 1.00 97.75 451 LEU A C 1
ATOM 3487 O O . LEU A 1 451 ? -6.043 23.361 19.410 1.00 97.75 451 LEU A O 1
ATOM 3491 N N . THR A 1 452 ? -4.769 23.942 21.174 1.00 97.00 452 THR A N 1
ATOM 3492 C CA . THR A 1 452 ? -5.870 24.028 22.129 1.00 97.00 452 THR A CA 1
ATOM 3493 C C . THR A 1 452 ? -6.305 25.487 22.291 1.00 97.00 452 THR A C 1
ATOM 3495 O O . THR A 1 452 ? -5.738 26.408 21.689 1.00 97.00 452 THR A O 1
ATOM 3498 N N . THR A 1 453 ? -7.294 25.725 23.151 1.00 97.31 453 THR A N 1
ATOM 3499 C CA . THR A 1 453 ? -7.680 27.065 23.607 1.00 97.31 453 THR A CA 1
ATOM 3500 C C . THR A 1 453 ? -6.479 27.919 24.027 1.00 97.31 453 THR A C 1
ATOM 3502 O O . THR A 1 453 ? -6.426 29.093 23.665 1.00 97.31 453 THR A O 1
ATOM 3505 N N . ARG A 1 454 ? -5.483 27.342 24.718 1.00 97.50 454 ARG A N 1
ATOM 3506 C CA . ARG A 1 454 ? -4.283 28.071 25.162 1.00 97.50 454 ARG A CA 1
ATOM 3507 C C . ARG A 1 454 ? -3.459 28.572 23.975 1.00 97.50 454 ARG A C 1
ATOM 3509 O O . ARG A 1 454 ? -3.109 29.747 23.931 1.00 97.50 454 ARG A O 1
ATOM 3516 N N . GLY A 1 455 ? -3.160 27.710 23.005 1.00 97.69 455 GLY A N 1
ATOM 3517 C CA . GLY A 1 455 ? -2.413 28.101 21.808 1.00 97.69 455 GLY A CA 1
ATOM 3518 C C . GLY A 1 455 ? -3.143 29.169 20.993 1.00 97.69 455 GLY A C 1
ATOM 3519 O O . GLY A 1 455 ? -2.523 30.125 20.529 1.00 97.69 455 GLY A O 1
ATOM 3520 N N . ALA A 1 456 ? -4.470 29.058 20.875 1.00 97.88 456 ALA A N 1
ATOM 3521 C CA . ALA A 1 456 ? -5.292 30.060 20.200 1.00 97.88 456 ALA A CA 1
ATOM 3522 C C . ALA A 1 456 ? -5.279 31.423 20.915 1.00 97.88 456 ALA A C 1
ATOM 3524 O O . ALA A 1 456 ? -5.158 32.447 20.245 1.00 97.88 456 ALA A O 1
ATOM 3525 N N . GLN A 1 457 ? -5.358 31.449 22.253 1.00 98.50 457 GLN A N 1
ATOM 3526 C CA . GLN A 1 457 ? -5.225 32.683 23.041 1.00 98.50 457 GLN A CA 1
ATOM 3527 C C . GLN A 1 457 ? -3.884 33.364 22.769 1.00 98.50 457 GLN A C 1
ATOM 3529 O O . GLN A 1 457 ? -3.865 34.531 22.391 1.00 98.50 457 GLN A O 1
ATOM 3534 N N . ILE A 1 458 ? -2.787 32.609 22.861 1.00 98.44 458 ILE A N 1
ATOM 3535 C CA . ILE A 1 458 ? -1.427 33.124 22.667 1.00 98.44 458 ILE A CA 1
ATOM 3536 C C . ILE A 1 458 ? -1.254 33.754 21.277 1.00 98.44 458 ILE A C 1
ATOM 3538 O O . ILE A 1 458 ? -0.722 34.857 21.159 1.00 98.44 458 ILE A O 1
ATOM 3542 N N . ILE A 1 459 ? -1.732 33.088 20.219 1.00 98.44 459 ILE A N 1
ATOM 3543 C CA . ILE A 1 459 ? -1.656 33.622 18.851 1.00 98.44 459 ILE A CA 1
ATOM 3544 C C . ILE A 1 459 ? -2.526 34.876 18.692 1.00 98.44 459 ILE A C 1
ATOM 3546 O O . ILE A 1 459 ? -2.062 35.871 18.139 1.00 98.44 459 ILE A O 1
ATOM 3550 N N . CYS A 1 460 ? -3.773 34.855 19.171 1.00 98.25 460 CYS A N 1
ATOM 3551 C CA . CYS A 1 460 ? -4.682 35.999 19.059 1.00 98.25 460 CYS A CA 1
ATOM 3552 C C . CYS A 1 460 ? -4.176 37.222 19.839 1.00 98.25 460 CYS A C 1
ATOM 3554 O O . CYS A 1 460 ? -4.234 38.338 19.327 1.00 98.25 460 CYS A O 1
ATOM 3556 N N . GLU A 1 461 ? -3.649 37.026 21.047 1.00 97.94 461 GLU A N 1
ATOM 3557 C CA . GLU A 1 461 ? -3.070 38.093 21.869 1.00 97.94 461 GLU A CA 1
ATOM 3558 C C . GLU A 1 461 ? -1.828 38.693 21.206 1.00 97.94 461 GLU A C 1
ATOM 3560 O O . GLU A 1 461 ? -1.743 39.911 21.073 1.00 97.94 461 GLU A O 1
ATOM 3565 N N . ALA A 1 462 ? -0.913 37.863 20.697 1.00 97.19 462 ALA A N 1
ATOM 3566 C CA . ALA A 1 462 ? 0.291 38.341 20.014 1.00 97.19 462 ALA A CA 1
ATOM 3567 C C . ALA A 1 462 ? -0.002 39.089 18.702 1.00 97.19 462 ALA A C 1
ATOM 3569 O O . ALA A 1 462 ? 0.758 39.968 18.301 1.00 97.19 462 ALA A O 1
ATOM 3570 N N . LEU A 1 463 ? -1.103 38.752 18.027 1.00 97.38 463 LEU A N 1
ATOM 3571 C CA . LEU A 1 463 ? -1.545 39.434 16.808 1.00 97.38 463 LEU A CA 1
ATOM 3572 C C . LEU A 1 463 ? -2.452 40.641 17.082 1.00 97.38 463 LEU A C 1
ATOM 3574 O O . LEU A 1 463 ? -2.774 41.384 16.152 1.00 97.38 463 LEU A O 1
ATOM 3578 N N . THR A 1 464 ? -2.862 40.863 18.332 1.00 96.31 464 THR A N 1
ATOM 3579 C CA . THR A 1 464 ? -3.699 42.005 18.702 1.00 96.31 464 THR A CA 1
ATOM 3580 C C . THR A 1 464 ? -2.933 43.303 18.463 1.00 96.31 464 THR A C 1
ATOM 3582 O O . THR A 1 464 ? -1.857 43.517 19.011 1.00 96.31 464 THR A O 1
ATOM 3585 N N . SER A 1 465 ? -3.505 44.202 17.661 1.00 92.81 465 SER A N 1
ATOM 3586 C CA . SER A 1 465 ? -2.859 45.443 17.199 1.00 92.81 465 SER A CA 1
ATOM 3587 C C . SER A 1 465 ? -1.642 45.236 16.282 1.00 92.81 465 SER A C 1
ATOM 3589 O O . SER A 1 465 ? -0.921 46.197 16.008 1.00 92.81 465 SER A O 1
ATOM 3591 N N . HIS A 1 466 ? -1.407 44.022 15.765 1.00 95.75 466 HIS A N 1
ATOM 3592 C CA . HIS A 1 466 ? -0.308 43.778 14.833 1.00 95.75 466 HIS A CA 1
ATOM 3593 C C . HIS A 1 466 ? -0.533 44.561 13.522 1.00 95.75 466 HIS A C 1
ATOM 3595 O O . HIS A 1 466 ? -1.569 44.402 12.864 1.00 95.75 466 HIS A O 1
ATOM 3601 N N . PRO A 1 467 ? 0.427 45.394 13.081 1.00 92.62 467 PRO A N 1
ATOM 3602 C CA . PRO A 1 467 ? 0.186 46.371 12.017 1.00 92.62 467 PRO A CA 1
ATOM 3603 C C . PRO A 1 467 ? -0.016 45.730 10.637 1.00 92.62 467 PRO A C 1
ATOM 3605 O O . PRO A 1 467 ? -0.713 46.292 9.794 1.00 92.62 467 PRO A O 1
ATOM 3608 N N . GLY A 1 468 ? 0.577 44.555 10.403 1.00 93.31 468 GLY A N 1
ATOM 3609 C CA . GLY A 1 468 ? 0.592 43.903 9.092 1.00 93.31 468 GLY A CA 1
ATOM 3610 C C . GLY A 1 468 ? -0.398 42.755 8.902 1.00 93.31 468 GLY A C 1
ATOM 3611 O O . GLY A 1 468 ? -0.607 42.346 7.760 1.00 93.31 468 GLY A O 1
ATOM 3612 N N . ILE A 1 469 ? -1.014 42.222 9.969 1.00 97.31 469 ILE A N 1
ATOM 3613 C CA . ILE A 1 469 ? -1.776 40.967 9.868 1.00 97.31 469 ILE A CA 1
ATOM 3614 C C . ILE A 1 469 ? -3.099 41.203 9.136 1.00 97.31 469 ILE A C 1
ATOM 3616 O O . ILE A 1 469 ? -3.882 42.071 9.502 1.00 97.31 469 ILE A O 1
ATOM 3620 N N . ARG A 1 470 ? -3.355 40.421 8.087 1.00 97.00 470 ARG A N 1
ATOM 3621 C CA . ARG A 1 470 ? -4.558 40.511 7.245 1.00 97.00 470 ARG A CA 1
ATOM 3622 C C . ARG A 1 470 ? -5.387 39.237 7.262 1.00 97.00 470 ARG A C 1
ATOM 3624 O O . ARG A 1 470 ? -6.599 39.317 7.087 1.00 97.00 470 ARG A O 1
ATOM 3631 N N . CYS A 1 471 ? -4.770 38.077 7.459 1.00 97.88 471 CYS A N 1
ATOM 3632 C CA . CYS A 1 471 ? -5.472 36.799 7.503 1.00 97.88 471 CYS A CA 1
ATOM 3633 C C . CYS A 1 471 ? -4.937 35.913 8.623 1.00 97.88 471 CYS A C 1
ATOM 3635 O O . CYS A 1 471 ? -3.743 35.615 8.654 1.00 97.88 471 CYS A O 1
ATOM 3637 N N . LEU A 1 472 ? -5.851 35.428 9.462 1.00 98.25 472 LEU A N 1
ATOM 3638 C CA . LEU A 1 472 ? -5.603 34.371 10.431 1.00 98.25 472 LEU A CA 1
ATOM 3639 C C . LEU A 1 472 ? -6.582 33.217 10.191 1.00 98.25 472 LEU A C 1
ATOM 3641 O O . LEU A 1 472 ? -7.801 33.411 10.199 1.00 98.25 472 LEU A O 1
ATOM 3645 N N . ASP A 1 473 ? -6.052 32.014 9.981 1.00 97.94 473 ASP A N 1
ATOM 3646 C CA . ASP A 1 473 ? -6.855 30.797 9.845 1.00 97.94 473 ASP A CA 1
ATOM 3647 C C . ASP A 1 473 ? -6.446 29.770 10.908 1.00 97.94 473 ASP A C 1
ATOM 3649 O O . ASP A 1 473 ? -5.355 29.208 10.847 1.00 97.94 473 ASP A O 1
ATOM 3653 N N . LEU A 1 474 ? -7.320 29.555 11.890 1.00 97.62 474 LEU A N 1
ATOM 3654 C CA . LEU A 1 474 ? -7.180 28.596 12.992 1.00 97.62 474 LEU A CA 1
ATOM 3655 C C . LEU A 1 474 ? -8.165 27.425 12.865 1.00 97.62 474 LEU A C 1
ATOM 3657 O O . LEU A 1 474 ? -8.296 26.629 13.795 1.00 97.62 474 LEU A O 1
ATOM 3661 N N . GLY A 1 475 ? -8.895 27.338 11.751 1.00 93.44 475 GLY A N 1
ATOM 3662 C CA . GLY A 1 475 ? -9.938 26.340 11.564 1.00 93.44 475 GLY A CA 1
ATOM 3663 C C . GLY A 1 475 ? -9.403 24.929 11.324 1.00 93.44 475 GLY A C 1
ATOM 3664 O O . GLY A 1 475 ? -8.277 24.566 11.660 1.00 93.44 475 GLY A O 1
ATOM 3665 N N . GLN A 1 476 ? -10.236 24.108 10.700 1.00 89.62 476 GLN A N 1
ATOM 3666 C CA . GLN A 1 476 ? -9.897 22.745 10.304 1.00 89.62 476 GLN A CA 1
ATOM 3667 C C . GLN A 1 476 ? -9.516 22.661 8.822 1.00 89.62 476 GLN A C 1
ATOM 3669 O O . GLN A 1 476 ? -10.217 23.184 7.950 1.00 89.62 476 GLN A O 1
ATOM 3674 N N . ALA A 1 477 ? -8.445 21.929 8.523 1.00 90.75 477 ALA A N 1
ATOM 3675 C CA . ALA A 1 477 ? -8.076 21.575 7.157 1.00 90.75 477 ALA A CA 1
ATOM 3676 C C . ALA A 1 477 ? -8.833 20.318 6.685 1.00 90.75 477 ALA A C 1
ATOM 3678 O O . ALA A 1 477 ? -9.051 19.368 7.435 1.00 90.75 477 ALA A O 1
ATOM 3679 N N . TYR A 1 478 ? -9.207 20.266 5.402 1.00 82.69 478 TYR A N 1
ATOM 3680 C CA . TYR A 1 478 ? -9.909 19.100 4.841 1.00 82.69 478 TYR A CA 1
ATOM 3681 C C . TYR A 1 478 ? -9.068 17.816 4.863 1.00 82.69 478 TYR A C 1
ATOM 3683 O O . TYR A 1 478 ? -9.623 16.727 4.989 1.00 82.69 478 TYR A O 1
ATOM 3691 N N . ALA A 1 479 ? -7.745 17.946 4.743 1.00 84.50 479 ALA A N 1
ATOM 3692 C CA . ALA A 1 479 ? -6.818 16.821 4.664 1.00 84.50 479 ALA A CA 1
ATOM 3693 C C . ALA A 1 479 ? -6.409 16.260 6.039 1.00 84.50 479 ALA A C 1
ATOM 3695 O O . ALA A 1 479 ? -5.696 15.269 6.082 1.00 84.50 479 ALA A O 1
ATOM 3696 N N . THR A 1 480 ? -6.849 16.852 7.158 1.00 90.38 480 THR A N 1
ATOM 3697 C CA . THR A 1 480 ? -6.364 16.503 8.509 1.00 90.38 480 THR A CA 1
ATOM 3698 C C . THR A 1 480 ? -6.465 15.018 8.822 1.00 90.38 480 THR A C 1
ATOM 3700 O O . THR A 1 480 ? -5.481 14.415 9.227 1.00 90.38 480 THR A O 1
ATOM 3703 N N . HIS A 1 481 ? -7.626 14.413 8.566 1.00 84.19 481 HIS A N 1
ATOM 3704 C CA . HIS A 1 481 ? -7.814 12.984 8.801 1.00 84.19 481 HIS A CA 1
ATOM 3705 C C . HIS A 1 481 ? -7.012 12.121 7.820 1.00 84.19 481 HIS A C 1
ATOM 3707 O O . HIS A 1 481 ? -6.384 11.159 8.245 1.00 84.19 481 HIS A O 1
ATOM 3713 N N . ASP A 1 482 ? -7.000 12.486 6.532 1.00 82.69 482 ASP A N 1
ATOM 3714 C CA . ASP A 1 482 ? -6.268 11.742 5.495 1.00 82.69 482 ASP A CA 1
ATOM 3715 C C . ASP A 1 482 ? -4.749 11.739 5.762 1.00 82.69 482 ASP A C 1
ATOM 3717 O O . ASP A 1 482 ? -4.059 10.796 5.397 1.00 82.69 482 ASP A O 1
ATOM 3721 N N . LEU A 1 483 ? -4.231 12.792 6.402 1.00 88.00 483 LEU A N 1
ATOM 3722 C CA . LEU A 1 483 ? -2.818 12.953 6.750 1.00 88.00 483 LEU A CA 1
ATOM 3723 C C . LEU A 1 483 ? -2.476 12.466 8.169 1.00 88.00 483 LEU A C 1
ATOM 3725 O O . LEU A 1 483 ? -1.331 12.629 8.595 1.00 88.00 483 LEU A O 1
ATOM 3729 N N . GLY A 1 484 ? -3.448 11.936 8.922 1.00 90.62 484 GLY A N 1
ATOM 3730 C CA . GLY A 1 484 ? -3.249 11.514 10.313 1.00 90.62 484 GLY A CA 1
ATOM 3731 C C . GLY A 1 484 ? -2.780 12.646 11.238 1.00 90.62 484 GLY A C 1
ATOM 3732 O O . GLY A 1 484 ? -1.900 12.436 12.065 1.00 90.62 484 GLY A O 1
ATOM 3733 N N . GLN A 1 485 ? -3.302 13.861 11.046 1.00 94.06 485 GLN A N 1
ATOM 3734 C CA . GLN A 1 485 ? -2.920 15.060 11.803 1.00 94.06 485 GLN A CA 1
ATOM 3735 C C . GLN A 1 485 ? -3.982 15.429 12.846 1.00 94.06 485 GLN A C 1
ATOM 3737 O O . GLN A 1 485 ? -5.137 15.016 12.739 1.00 94.06 485 GLN A O 1
ATOM 3742 N N . ALA A 1 486 ? -3.608 16.254 13.826 1.00 94.75 486 ALA A N 1
ATOM 3743 C CA . ALA A 1 486 ? -4.508 16.694 14.889 1.00 94.75 486 ALA A CA 1
ATOM 3744 C C . ALA A 1 486 ? -5.335 17.915 14.478 1.00 94.75 486 ALA A C 1
ATOM 3746 O O . ALA A 1 486 ? -4.821 18.899 13.945 1.00 94.75 486 ALA A O 1
ATOM 3747 N N . TYR A 1 487 ? -6.624 17.888 14.798 1.00 95.31 487 TYR A N 1
ATOM 3748 C CA . TYR A 1 487 ? -7.487 19.060 14.729 1.00 95.31 487 TYR A CA 1
ATOM 3749 C C . TYR A 1 487 ? -7.123 20.080 15.811 1.00 95.31 487 TYR A C 1
ATOM 3751 O O . TYR A 1 487 ? -6.690 19.709 16.902 1.00 95.31 487 TYR A O 1
ATOM 3759 N N . ASN A 1 488 ? -7.368 21.361 15.529 1.00 96.94 488 ASN A N 1
ATOM 3760 C CA . ASN A 1 488 ? -7.413 22.374 16.579 1.00 96.94 488 ASN A CA 1
ATOM 3761 C C . ASN A 1 488 ? -8.688 22.179 17.411 1.00 96.94 488 ASN A C 1
ATOM 3763 O O . ASN A 1 488 ? -9.747 21.868 16.864 1.00 96.94 488 ASN A O 1
ATOM 3767 N N . TYR A 1 489 ? -8.595 22.396 18.719 1.00 95.94 489 TYR A N 1
ATOM 3768 C CA . TYR A 1 489 ? -9.710 22.303 19.656 1.00 95.94 489 TYR A CA 1
ATOM 3769 C C . TYR A 1 489 ? -9.781 23.593 20.478 1.00 95.94 489 TYR A C 1
ATOM 3771 O O . TYR A 1 489 ? -9.134 23.730 21.515 1.00 95.94 489 TYR A O 1
ATOM 3779 N N . ILE A 1 490 ? -10.533 24.566 19.962 1.00 95.94 490 ILE A N 1
ATOM 3780 C CA . ILE A 1 490 ? -10.632 25.919 20.521 1.00 95.94 490 ILE A CA 1
ATOM 3781 C C . ILE A 1 490 ? -12.014 26.084 21.142 1.00 95.94 490 ILE A C 1
ATOM 3783 O O . ILE A 1 490 ? -13.005 26.189 20.418 1.00 95.94 490 ILE A O 1
ATOM 3787 N N . ASP A 1 491 ? -12.075 26.080 22.468 1.00 94.50 491 ASP A N 1
ATOM 3788 C CA . ASP A 1 491 ? -13.314 26.263 23.221 1.00 94.50 491 ASP A CA 1
ATOM 3789 C C . ASP A 1 491 ? -13.541 27.725 23.645 1.00 94.50 491 ASP A C 1
ATOM 3791 O O . ASP A 1 491 ? -12.858 28.663 23.216 1.00 94.50 491 ASP A O 1
ATOM 3795 N N . GLU A 1 492 ? -14.555 27.927 24.482 1.00 94.81 492 GLU A N 1
ATOM 3796 C CA . GLU A 1 492 ? -15.021 29.239 24.927 1.00 94.81 492 GLU A CA 1
ATOM 3797 C C . GLU A 1 492 ? -13.976 30.040 25.708 1.00 94.81 492 GLU A C 1
ATOM 3799 O O . GLU A 1 492 ? -14.083 31.265 25.769 1.00 94.81 492 GLU A O 1
ATOM 3804 N N . GLY A 1 493 ? -12.938 29.397 26.258 1.00 95.44 493 GLY A N 1
ATOM 3805 C CA . GLY A 1 493 ? -11.879 30.096 26.985 1.00 95.44 493 GLY A CA 1
ATOM 3806 C C . GLY A 1 493 ? -11.119 31.108 26.117 1.00 95.44 493 GLY A C 1
ATOM 3807 O O . GLY A 1 493 ? -10.601 32.095 26.635 1.00 95.44 493 GLY A O 1
ATOM 3808 N N . ALA A 1 494 ? -11.101 30.938 24.791 1.00 96.12 494 ALA A N 1
ATOM 3809 C CA . ALA A 1 494 ? -10.402 31.840 23.873 1.00 96.12 494 ALA A CA 1
ATOM 3810 C C . ALA A 1 494 ? -11.186 33.123 23.533 1.00 96.12 494 ALA A C 1
ATOM 3812 O O . ALA A 1 494 ? -10.669 33.977 22.810 1.00 96.12 494 ALA A O 1
ATOM 3813 N N . ILE A 1 495 ? -12.414 33.297 24.045 1.00 96.00 495 ILE A N 1
ATOM 3814 C CA . ILE A 1 495 ? -13.294 34.411 23.662 1.00 96.00 495 ILE A CA 1
ATOM 3815 C C . ILE A 1 495 ? -12.649 35.791 23.841 1.00 96.00 495 ILE A C 1
ATOM 3817 O O . ILE A 1 495 ? -12.720 36.620 22.933 1.00 96.00 495 ILE A O 1
ATOM 3821 N N . GLN A 1 496 ? -12.007 36.054 24.982 1.00 96.19 496 GLN A N 1
ATOM 3822 C CA . GLN A 1 496 ? -11.432 37.371 25.264 1.00 96.19 496 GLN A CA 1
ATOM 3823 C C . GLN A 1 496 ? -10.317 37.716 24.268 1.00 96.19 496 GLN A C 1
ATOM 3825 O O . GLN A 1 496 ? -10.315 38.807 23.704 1.00 96.19 496 GLN A O 1
ATOM 3830 N N . ALA A 1 497 ? -9.420 36.768 23.997 1.00 97.81 497 ALA A N 1
ATOM 3831 C CA . ALA A 1 497 ? -8.337 36.948 23.038 1.00 97.81 497 ALA A CA 1
ATOM 3832 C C . ALA A 1 497 ? -8.864 37.151 21.605 1.00 97.81 497 ALA A C 1
ATOM 3834 O O . ALA A 1 497 ? -8.423 38.057 20.901 1.00 97.81 497 ALA A O 1
ATOM 3835 N N . ILE A 1 498 ? -9.855 36.356 21.179 1.00 97.81 498 ILE A N 1
ATOM 3836 C CA . ILE A 1 498 ? -10.448 36.465 19.836 1.00 97.81 498 ILE A CA 1
ATOM 3837 C C . ILE A 1 498 ? -11.183 37.803 19.665 1.00 97.81 498 ILE A C 1
ATOM 3839 O O . ILE A 1 498 ? -11.013 38.478 18.652 1.00 97.81 498 ILE A O 1
ATOM 3843 N N . THR A 1 499 ? -11.999 38.207 20.642 1.00 97.06 499 THR A N 1
ATOM 3844 C CA . THR A 1 499 ? -12.718 39.493 20.589 1.00 97.06 499 THR A CA 1
ATOM 3845 C C . THR A 1 499 ? -11.754 40.679 20.611 1.00 97.06 499 THR A C 1
ATOM 3847 O O . THR A 1 499 ? -11.919 41.588 19.803 1.00 97.06 499 THR A O 1
ATOM 3850 N N . GLY A 1 500 ? -10.707 40.632 21.443 1.00 96.69 500 GLY A N 1
ATOM 3851 C CA . GLY A 1 500 ? -9.654 41.649 21.484 1.00 96.69 500 GLY A CA 1
ATOM 3852 C C . GLY A 1 500 ? -8.912 41.800 20.154 1.00 96.69 500 GLY A C 1
ATOM 3853 O O . GLY A 1 500 ? -8.712 42.929 19.698 1.00 96.69 500 GLY A O 1
ATOM 3854 N N . LEU A 1 501 ? -8.585 40.684 19.491 1.00 97.44 501 LEU A N 1
ATOM 3855 C CA . LEU A 1 501 ? -8.006 40.684 18.146 1.00 97.44 501 LEU A CA 1
ATOM 3856 C C . LEU A 1 501 ? -8.936 41.392 17.147 1.00 97.44 501 LEU A C 1
ATOM 3858 O O . LEU A 1 501 ? -8.485 42.280 16.425 1.00 97.44 501 LEU A O 1
ATOM 3862 N N . LEU A 1 502 ? -10.226 41.032 17.132 1.00 97.12 502 LEU A N 1
ATOM 3863 C CA . LEU A 1 502 ? -11.228 41.579 16.207 1.00 97.12 502 LEU A CA 1
ATOM 3864 C C . LEU A 1 502 ? -11.445 43.088 16.368 1.00 97.12 502 LEU A C 1
ATOM 3866 O O . LEU A 1 502 ? -11.593 43.790 15.369 1.00 97.12 502 LEU A O 1
ATOM 3870 N N . THR A 1 503 ? -11.477 43.589 17.605 1.00 95.31 503 THR A N 1
ATOM 3871 C CA . THR A 1 503 ? -11.778 45.002 17.880 1.00 95.31 503 THR A CA 1
ATOM 3872 C C . THR A 1 503 ? -10.557 45.912 17.801 1.00 95.31 503 THR A C 1
ATOM 3874 O O . THR A 1 503 ? -10.711 47.110 17.579 1.00 95.31 503 THR A O 1
ATOM 3877 N N . SER A 1 504 ? -9.349 45.371 17.988 1.00 95.44 504 SER A N 1
ATOM 3878 C CA . SER A 1 504 ? -8.119 46.172 18.104 1.00 95.44 504 SER A CA 1
ATOM 3879 C C . SER A 1 504 ? -7.174 46.038 16.904 1.00 95.44 504 SER A C 1
ATOM 3881 O O . SER A 1 504 ? -6.122 46.669 16.885 1.00 95.44 504 SER A O 1
ATOM 3883 N N . THR A 1 505 ? -7.533 45.244 15.888 1.00 95.81 505 THR A N 1
ATOM 3884 C CA . THR A 1 505 ? -6.662 44.956 14.730 1.00 95.81 505 THR A CA 1
ATOM 3885 C C . THR A 1 505 ? -7.363 45.298 13.411 1.00 95.81 505 THR A C 1
ATOM 3887 O O . THR A 1 505 ? -7.864 44.412 12.720 1.00 95.81 505 THR A O 1
ATOM 3890 N N . PRO A 1 506 ? -7.415 46.585 13.019 1.00 90.94 506 PRO A N 1
ATOM 3891 C CA . PRO A 1 506 ? -8.162 47.038 11.839 1.00 90.94 506 PRO A CA 1
ATOM 3892 C C . PRO A 1 506 ? -7.554 46.586 10.499 1.00 90.94 506 PRO A C 1
ATOM 3894 O O . PRO A 1 506 ? -8.192 46.709 9.455 1.00 90.94 506 PRO A O 1
ATOM 3897 N N . SER A 1 507 ? -6.321 46.082 10.503 1.00 93.69 507 SER A N 1
ATOM 3898 C CA . SER A 1 507 ? -5.662 45.470 9.344 1.00 93.69 507 SER A CA 1
ATOM 3899 C C . SER A 1 507 ? -6.215 44.076 9.011 1.00 93.69 507 SER A C 1
ATOM 3901 O O . SER A 1 507 ? -6.090 43.632 7.863 1.00 93.69 507 SER A O 1
ATOM 3903 N N . LEU A 1 508 ? -6.852 43.398 9.978 1.00 97.12 508 LEU A N 1
ATOM 3904 C CA . LEU A 1 508 ? -7.357 42.039 9.820 1.00 97.12 508 LEU A CA 1
ATOM 3905 C C . LEU A 1 508 ? -8.564 42.022 8.872 1.00 97.12 508 LEU A C 1
ATOM 3907 O O . LEU A 1 508 ? -9.630 42.545 9.177 1.00 97.12 508 LEU A O 1
ATOM 3911 N N . ALA A 1 509 ? -8.398 41.373 7.723 1.00 96.56 509 ALA A N 1
ATOM 3912 C CA . ALA A 1 509 ? -9.416 41.240 6.685 1.00 96.56 509 ALA A CA 1
ATOM 3913 C C . ALA A 1 509 ? -10.095 39.858 6.686 1.00 96.56 509 ALA A C 1
ATOM 3915 O O . ALA A 1 509 ? -11.188 39.712 6.138 1.00 96.56 509 ALA A O 1
ATOM 3916 N N . SER A 1 510 ? -9.470 38.837 7.280 1.00 97.12 510 SER A N 1
ATOM 3917 C CA . SER A 1 510 ? -10.016 37.480 7.361 1.00 97.12 510 SER A CA 1
ATOM 3918 C C . SER A 1 510 ? -9.705 36.815 8.696 1.00 97.12 510 SER A C 1
ATOM 3920 O O . SER A 1 510 ? -8.535 36.690 9.061 1.00 97.12 510 SER A O 1
ATOM 3922 N N . LEU A 1 511 ? -10.741 36.298 9.360 1.00 97.50 511 LEU A N 1
ATOM 3923 C CA . LEU A 1 511 ? -10.612 35.372 10.484 1.00 97.50 511 LEU A CA 1
ATOM 3924 C C . LEU A 1 511 ? -11.421 34.105 10.207 1.00 97.50 511 LEU A C 1
ATOM 3926 O O . LEU A 1 511 ? -12.629 34.157 9.965 1.00 97.50 511 LEU A O 1
ATOM 3930 N N . ASN A 1 512 ? -10.762 32.956 10.278 1.00 96.19 512 ASN A N 1
ATOM 3931 C CA . ASN A 1 512 ? -11.409 31.661 10.132 1.00 96.19 512 ASN A CA 1
ATOM 3932 C C . ASN A 1 512 ? -11.097 30.792 11.352 1.00 96.19 512 ASN A C 1
ATOM 3934 O O . ASN A 1 512 ? -9.982 30.310 11.512 1.00 96.19 512 ASN A O 1
ATOM 3938 N N . LEU A 1 513 ? -12.094 30.603 12.212 1.00 93.94 513 LEU A N 1
ATOM 3939 C CA . LEU A 1 513 ? -12.081 29.624 13.304 1.00 93.94 513 LEU A CA 1
ATOM 3940 C C . LEU A 1 513 ? -12.636 28.271 12.847 1.00 93.94 513 LEU A C 1
ATOM 3942 O O . LEU A 1 513 ? -12.566 27.289 13.580 1.00 93.94 513 LEU A O 1
ATOM 3946 N N . GLY A 1 514 ? -13.197 28.223 11.636 1.00 88.25 514 GLY A N 1
ATOM 3947 C CA . GLY A 1 514 ? -13.796 27.038 11.064 1.00 88.25 514 GLY A CA 1
ATOM 3948 C C . GLY A 1 514 ? -14.931 26.543 11.942 1.00 88.25 514 GLY A C 1
ATOM 3949 O O . GLY A 1 514 ? -15.890 27.264 12.212 1.00 88.25 514 GLY A O 1
ATOM 3950 N N . HIS A 1 515 ? -14.815 25.302 12.371 1.00 86.56 515 HIS A N 1
ATOM 3951 C CA . HIS A 1 515 ? -15.779 24.650 13.216 1.00 86.56 515 HIS A CA 1
ATOM 3952 C C . HIS A 1 515 ? -15.145 24.270 14.541 1.00 86.56 515 HIS A C 1
ATOM 3954 O O . HIS A 1 515 ? -14.176 23.514 14.590 1.00 86.56 515 HIS A O 1
ATOM 3960 N N . CYS A 1 516 ? -15.706 24.820 15.608 1.00 88.50 516 CYS A N 1
ATOM 3961 C CA . CYS A 1 516 ? -15.053 24.884 16.900 1.00 88.50 516 CYS A CA 1
ATOM 3962 C C . CYS A 1 516 ? -16.002 24.475 18.032 1.00 88.50 516 CYS A C 1
ATOM 3964 O O . CYS A 1 516 ? -17.222 24.678 17.932 1.00 88.50 516 CYS A O 1
ATOM 3966 N N . PRO A 1 517 ? -15.464 23.898 19.120 1.00 90.44 517 PRO A N 1
ATOM 3967 C CA . PRO A 1 517 ? -16.221 23.543 20.314 1.00 90.44 517 PRO A CA 1
ATOM 3968 C C . PRO A 1 517 ? -16.577 24.782 21.167 1.00 90.44 517 PRO A C 1
ATOM 3970 O O . PRO A 1 517 ? -16.292 24.837 22.357 1.00 90.44 517 PRO A O 1
ATOM 3973 N N . ILE A 1 518 ? -17.224 25.780 20.560 1.00 90.75 518 ILE A N 1
ATOM 3974 C CA . ILE A 1 518 ? -17.749 26.989 21.215 1.00 90.75 518 ILE A CA 1
ATOM 3975 C C . ILE A 1 518 ? -19.271 26.940 21.122 1.00 90.75 518 ILE A C 1
ATOM 3977 O O . ILE A 1 518 ? -19.795 26.675 20.037 1.00 90.75 518 ILE A O 1
ATOM 3981 N N . THR A 1 519 ? -20.008 27.181 22.209 1.00 87.50 519 THR A N 1
ATOM 3982 C CA . THR A 1 519 ? -21.477 27.148 22.143 1.00 87.50 519 THR A CA 1
ATOM 3983 C C . THR A 1 519 ? -22.018 28.269 21.249 1.00 87.50 519 THR A C 1
ATOM 3985 O O . THR A 1 519 ? -21.386 29.322 21.100 1.00 87.50 519 THR A O 1
ATOM 3988 N N . PRO A 1 520 ? -23.222 28.103 20.671 1.00 82.38 520 PRO A N 1
ATOM 3989 C CA . PRO A 1 520 ? -23.860 29.156 19.882 1.00 82.38 520 PRO A CA 1
ATOM 3990 C C . PRO A 1 520 ? -23.971 30.503 20.618 1.00 82.38 520 PRO A C 1
ATOM 3992 O O . PRO A 1 520 ? -23.781 31.551 20.005 1.00 82.38 520 PRO A O 1
ATOM 3995 N N . LEU A 1 521 ? -24.213 30.485 21.937 1.00 83.75 521 LEU A N 1
ATOM 3996 C CA . LEU A 1 521 ? -24.315 31.695 22.759 1.00 83.75 521 LEU A CA 1
ATOM 3997 C C . LEU A 1 521 ? -23.002 32.493 22.770 1.00 83.75 521 LEU A C 1
ATOM 3999 O O . LEU A 1 521 ? -23.007 33.706 22.559 1.00 83.75 521 LEU A O 1
ATOM 4003 N N . VAL A 1 522 ? -21.878 31.816 23.007 1.00 89.44 522 VAL A N 1
ATOM 4004 C CA . VAL A 1 522 ? -20.551 32.444 23.067 1.00 89.44 522 VAL A CA 1
ATOM 4005 C C . VAL A 1 522 ? -20.075 32.857 21.672 1.00 89.44 522 VAL A C 1
ATOM 4007 O O . VAL A 1 522 ? -19.528 33.949 21.510 1.00 89.44 522 VAL A O 1
ATOM 4010 N N . LEU A 1 523 ? -20.384 32.079 20.627 1.00 90.00 523 LEU A N 1
ATOM 4011 C CA . LEU A 1 523 ? -20.160 32.506 19.240 1.00 90.00 523 LEU A CA 1
ATOM 4012 C C . LEU A 1 523 ? -20.926 33.785 18.883 1.00 90.00 523 LEU A C 1
ATOM 4014 O O . LEU A 1 523 ? -20.413 34.596 18.109 1.00 90.00 523 LEU A O 1
ATOM 4018 N N . GLY A 1 524 ? -22.114 34.005 19.451 1.00 89.56 524 GLY A N 1
ATOM 4019 C CA . GLY A 1 524 ? -22.850 35.261 19.300 1.00 89.56 524 GLY A CA 1
ATOM 4020 C C . GLY A 1 524 ? -22.070 36.475 19.824 1.00 89.56 524 GLY A C 1
ATOM 4021 O O . GLY A 1 524 ? -22.088 37.541 19.206 1.00 89.56 524 GLY A O 1
ATOM 4022 N N . GLN A 1 525 ? -21.305 36.318 20.908 1.00 92.94 525 GLN A N 1
ATOM 4023 C CA . GLN A 1 525 ? -20.453 37.386 21.447 1.00 92.94 525 GLN A CA 1
ATOM 4024 C C . GLN A 1 525 ? -19.268 37.685 20.516 1.00 92.94 525 GLN A C 1
ATOM 4026 O O . GLN A 1 525 ? -19.013 38.848 20.202 1.00 92.94 525 GLN A O 1
ATOM 4031 N N . ILE A 1 526 ? -18.604 36.648 19.992 1.00 95.00 526 ILE A N 1
ATOM 4032 C CA . ILE A 1 526 ? -17.524 36.803 18.999 1.00 95.00 526 ILE A CA 1
ATOM 4033 C C . ILE A 1 526 ? -18.058 37.454 17.716 1.00 95.00 526 ILE A C 1
ATOM 4035 O O . ILE A 1 526 ? -17.450 38.376 17.177 1.00 95.00 526 ILE A O 1
ATOM 4039 N N . THR A 1 527 ? -19.240 37.035 17.262 1.00 94.31 527 THR A N 1
ATOM 4040 C CA . THR A 1 527 ? -19.920 37.608 16.092 1.00 94.31 527 THR A CA 1
ATOM 4041 C C . THR A 1 527 ? -20.272 39.081 16.307 1.00 94.31 527 THR A C 1
ATOM 4043 O O . THR A 1 527 ? -20.120 39.893 15.398 1.00 94.31 527 THR A O 1
ATOM 4046 N N . THR A 1 528 ? -20.670 39.457 17.524 1.00 94.81 528 THR A N 1
ATOM 4047 C CA . THR A 1 528 ? -20.911 40.861 17.888 1.00 94.81 528 THR A CA 1
ATOM 4048 C C . THR A 1 528 ? -19.626 41.691 17.830 1.00 94.81 528 THR A C 1
ATOM 4050 O O . THR A 1 528 ? -19.656 42.818 17.345 1.00 94.81 528 THR A O 1
ATOM 4053 N N . ALA A 1 529 ? -18.484 41.143 18.256 1.00 95.69 529 ALA A N 1
ATOM 4054 C CA . ALA A 1 529 ? -17.189 41.806 18.086 1.00 95.69 529 ALA A CA 1
ATOM 4055 C C . ALA A 1 529 ? -16.790 41.916 16.601 1.00 95.69 529 ALA A C 1
ATOM 4057 O O . ALA A 1 529 ? -16.279 42.948 16.174 1.00 95.69 529 ALA A O 1
ATOM 4058 N N . ALA A 1 530 ? -17.090 40.900 15.783 1.00 95.62 530 ALA A N 1
ATOM 4059 C CA . ALA A 1 530 ? -16.834 40.934 14.341 1.00 95.62 530 ALA A CA 1
ATOM 4060 C C . ALA A 1 530 ? -17.603 42.063 13.619 1.00 95.62 530 ALA A C 1
ATOM 4062 O O . ALA A 1 530 ? -17.076 42.629 12.661 1.00 95.62 530 ALA A O 1
ATOM 4063 N N . LEU A 1 531 ? -18.791 42.453 14.105 1.00 95.44 531 LEU A N 1
ATOM 4064 C CA . LEU A 1 531 ? -19.538 43.631 13.618 1.00 95.44 531 LEU A CA 1
ATOM 4065 C C . LEU A 1 531 ? -18.817 44.968 13.849 1.00 95.44 531 LEU A C 1
ATOM 4067 O O . LEU A 1 531 ? -19.179 45.970 13.244 1.00 95.44 531 LEU A O 1
ATOM 4071 N N . GLN A 1 532 ? -17.819 45.011 14.729 1.00 93.19 532 GLN A N 1
ATOM 4072 C CA . GLN A 1 532 ? -17.013 46.209 14.988 1.00 93.19 532 GLN A CA 1
ATOM 4073 C C . GLN A 1 532 ? -15.694 46.200 14.199 1.00 93.19 532 GLN A C 1
ATOM 4075 O O . GLN A 1 532 ? -14.937 47.166 14.255 1.00 93.19 532 GLN A O 1
ATOM 4080 N N . SER A 1 533 ? -15.417 45.118 13.465 1.00 94.06 533 SER A N 1
ATOM 4081 C CA . SER A 1 533 ? -14.178 44.920 12.714 1.00 94.06 533 SER A CA 1
ATOM 4082 C C . SER A 1 533 ? -14.288 45.375 11.252 1.00 94.06 533 SER A C 1
ATOM 4084 O O . SER A 1 533 ? -15.380 45.567 10.711 1.00 94.06 533 SER A O 1
ATOM 4086 N N . SER A 1 534 ? -13.139 45.472 10.587 1.00 92.62 534 SER A N 1
ATOM 4087 C CA . SER A 1 534 ? -12.978 45.681 9.139 1.00 92.62 534 SER A CA 1
ATOM 4088 C C . SER A 1 534 ? -12.928 44.371 8.335 1.00 92.62 534 SER A C 1
ATOM 4090 O O . SER A 1 534 ? -12.526 44.372 7.168 1.00 92.62 534 SER A O 1
ATOM 4092 N N . LEU A 1 535 ? -13.320 43.241 8.938 1.00 96.69 535 LEU A N 1
ATOM 4093 C CA . LEU A 1 535 ? -13.283 41.938 8.281 1.00 96.69 535 LEU A CA 1
ATOM 4094 C C . LEU A 1 535 ? -14.086 41.932 6.974 1.00 96.69 535 LEU A C 1
ATOM 4096 O O . LEU A 1 535 ? -15.191 42.465 6.880 1.00 96.69 535 LEU A O 1
ATOM 4100 N N . LEU A 1 536 ? -13.523 41.247 5.985 1.00 96.88 536 LEU A N 1
ATOM 4101 C CA . LEU A 1 536 ? -14.159 40.903 4.718 1.00 96.88 536 LEU A CA 1
ATOM 4102 C C . LEU A 1 536 ? -14.646 39.452 4.732 1.00 96.88 536 LEU A C 1
ATOM 4104 O O . LEU A 1 536 ? -15.607 39.112 4.053 1.00 96.88 536 LEU A O 1
ATOM 4108 N N . ALA A 1 537 ? -13.993 38.577 5.502 1.00 95.25 537 ALA A N 1
ATOM 4109 C CA . ALA A 1 537 ? -14.390 37.185 5.663 1.00 95.25 537 ALA A CA 1
ATOM 4110 C C . ALA A 1 537 ? -14.318 36.754 7.133 1.00 95.25 537 ALA A C 1
ATOM 4112 O O . ALA A 1 537 ? -13.289 36.899 7.791 1.00 95.25 537 ALA A O 1
ATOM 4113 N N . TYR A 1 538 ? -15.408 36.169 7.624 1.00 94.38 538 TYR A N 1
ATOM 4114 C CA . TYR A 1 538 ? -15.502 35.589 8.959 1.00 94.38 538 TYR A CA 1
ATOM 4115 C C . TYR A 1 538 ? -16.144 34.207 8.864 1.00 94.38 538 TYR A C 1
ATOM 4117 O O . TYR A 1 538 ? -17.195 34.050 8.242 1.00 94.38 538 TYR A O 1
ATOM 4125 N N . VAL A 1 539 ? -15.502 33.195 9.448 1.00 91.31 539 VAL A N 1
ATOM 4126 C CA . VAL A 1 539 ? -16.053 31.837 9.531 1.00 91.31 539 VAL A CA 1
ATOM 4127 C C . VAL A 1 539 ? -15.846 31.296 10.935 1.00 91.31 539 VAL A C 1
ATOM 4129 O O . VAL A 1 539 ? -14.713 31.076 11.354 1.00 91.31 539 VAL A O 1
ATOM 4132 N N . ALA A 1 540 ? -16.950 31.052 11.633 1.00 90.19 540 ALA A N 1
ATOM 4133 C CA . ALA A 1 540 ? -16.985 30.340 12.900 1.00 90.19 540 ALA A CA 1
ATOM 4134 C C . ALA A 1 540 ? -18.330 29.619 13.017 1.00 90.19 540 ALA A C 1
ATOM 4136 O O . ALA A 1 540 ? -19.384 30.231 12.844 1.00 90.19 540 ALA A O 1
ATOM 4137 N N . VAL A 1 541 ? -18.301 28.316 13.275 1.00 85.69 541 VAL A N 1
ATOM 4138 C CA . VAL A 1 541 ? -19.499 27.480 13.355 1.00 85.69 541 VAL A CA 1
ATOM 4139 C C . VAL A 1 541 ? -19.376 26.549 14.555 1.00 85.69 541 VAL A C 1
ATOM 4141 O O . VAL A 1 541 ? -18.377 25.852 14.710 1.00 85.69 541 VAL A O 1
ATOM 4144 N N . SER A 1 542 ? -20.409 26.503 15.393 1.00 84.50 542 SER A N 1
ATOM 4145 C CA . SER A 1 542 ? -20.410 25.618 16.559 1.00 84.50 542 SER A CA 1
ATOM 4146 C C . SER A 1 542 ? -20.501 24.153 16.138 1.00 84.50 542 SER A C 1
ATOM 4148 O O . SER A 1 542 ? -21.318 23.798 15.281 1.00 84.50 542 SER A O 1
ATOM 4150 N N . ILE A 1 543 ? -19.696 23.301 16.774 1.00 81.56 543 ILE A N 1
ATOM 4151 C CA . ILE A 1 543 ? -19.869 21.839 16.735 1.00 81.56 543 ILE A CA 1
ATOM 4152 C C . ILE A 1 543 ? -20.536 21.283 17.996 1.00 81.56 543 ILE A C 1
ATOM 4154 O O . ILE A 1 543 ? -20.726 20.077 18.085 1.00 81.56 543 ILE A O 1
ATOM 4158 N N . ILE A 1 544 ? -20.895 22.137 18.959 1.00 80.69 544 ILE A N 1
ATOM 4159 C CA . ILE A 1 544 ? -21.569 21.727 20.195 1.00 80.69 544 ILE A CA 1
ATOM 4160 C C . ILE A 1 544 ? -23.088 21.776 19.971 1.00 80.69 544 ILE A C 1
ATOM 4162 O O . ILE A 1 544 ? -23.585 22.755 19.406 1.00 80.69 544 ILE A O 1
ATOM 4166 N N . PRO A 1 545 ? -23.845 20.746 20.391 1.00 67.44 545 PRO A N 1
ATOM 4167 C CA . PRO A 1 545 ? -25.294 20.737 20.240 1.00 67.44 545 PRO A CA 1
ATOM 4168 C C . PRO A 1 545 ? -25.953 21.873 21.032 1.00 67.44 545 PRO A C 1
ATOM 4170 O O . PRO A 1 545 ? -25.666 22.083 22.211 1.00 67.44 545 PRO A O 1
ATOM 4173 N N . ASP A 1 546 ? -26.887 22.581 20.393 1.00 66.38 546 ASP A N 1
ATOM 4174 C CA . ASP A 1 546 ? -27.787 23.499 21.093 1.00 66.38 546 ASP A CA 1
ATOM 4175 C C . ASP A 1 546 ? -28.848 22.684 21.840 1.00 66.38 546 ASP A C 1
ATOM 4177 O O . ASP A 1 546 ? -29.722 22.055 21.233 1.00 66.38 546 ASP A O 1
ATOM 4181 N N . SER A 1 547 ? -28.783 22.711 23.171 1.00 62.03 547 SER A N 1
ATOM 4182 C CA . SER A 1 547 ? -29.698 21.986 24.056 1.00 62.03 547 SER A CA 1
ATOM 4183 C C . SER A 1 547 ? -31.169 22.405 23.905 1.00 62.03 547 SER A C 1
ATOM 4185 O O . SER A 1 547 ? -32.056 21.682 24.362 1.00 62.03 547 SER A O 1
ATOM 4187 N N . ASN A 1 548 ? -31.456 23.521 23.224 1.00 60.38 548 ASN A N 1
ATOM 4188 C CA . ASN A 1 548 ? -32.813 23.998 22.955 1.00 60.38 548 ASN A CA 1
ATOM 4189 C C . ASN A 1 548 ? -33.435 23.429 21.661 1.00 60.38 548 ASN A C 1
ATOM 4191 O O . ASN A 1 548 ? -34.638 23.605 21.434 1.00 60.38 548 ASN A O 1
ATOM 4195 N N . ILE A 1 549 ? -32.669 22.736 20.805 1.00 61.38 549 ILE A N 1
ATOM 4196 C CA . ILE A 1 549 ? -33.172 22.157 19.546 1.00 61.38 549 ILE A CA 1
ATOM 4197 C C . ILE A 1 549 ? -33.776 20.762 19.797 1.00 61.38 549 ILE A C 1
ATOM 4199 O O . ILE A 1 549 ? -33.105 19.832 20.239 1.00 61.38 549 ILE A O 1
ATOM 4203 N N . LYS A 1 550 ? -35.066 20.576 19.472 1.00 58.03 550 LYS A N 1
ATOM 4204 C CA . LYS A 1 550 ? -35.751 19.271 19.595 1.00 58.03 550 LYS A CA 1
ATOM 4205 C C . LYS A 1 550 ? -35.198 18.233 18.606 1.00 58.03 550 LYS A C 1
ATOM 4207 O O . LYS A 1 550 ? -35.101 18.512 17.411 1.00 58.03 550 LYS A O 1
ATOM 4212 N N . LYS A 1 551 ? -34.954 17.001 19.081 1.00 58.41 551 LYS A N 1
ATOM 4213 C CA . LYS A 1 551 ? -34.627 15.831 18.240 1.00 58.41 551 LYS A CA 1
ATOM 4214 C C . LYS A 1 551 ? -35.773 15.546 17.254 1.00 58.41 551 LYS A C 1
ATOM 4216 O O . LYS A 1 551 ? -36.936 15.486 17.654 1.00 58.41 551 LYS A O 1
ATOM 4221 N N . LEU A 1 552 ? -35.458 15.398 15.966 1.00 61.44 552 LEU A N 1
ATOM 4222 C CA . LEU A 1 552 ? -36.435 15.146 14.898 1.00 61.44 552 LEU A CA 1
ATOM 4223 C C . LEU A 1 552 ? -36.531 13.649 14.588 1.00 61.44 552 LEU A C 1
ATOM 4225 O O . LEU A 1 552 ? -35.512 13.006 14.349 1.00 61.44 552 LEU A O 1
ATOM 4229 N N . GLY A 1 553 ? -37.759 13.132 14.524 1.00 70.69 553 GLY A N 1
ATOM 4230 C CA . GLY A 1 553 ? -38.057 11.776 14.064 1.00 70.69 553 GLY A CA 1
ATOM 4231 C C . GLY A 1 553 ? -38.735 11.757 12.689 1.00 70.69 553 GLY A C 1
ATOM 4232 O O . GLY A 1 553 ? -39.417 12.707 12.300 1.00 70.69 553 GLY A O 1
ATOM 4233 N N . PHE A 1 554 ? -38.542 10.667 11.956 1.00 83.69 554 PHE A N 1
ATOM 4234 C CA . PHE A 1 554 ? -39.151 10.335 10.674 1.00 83.69 554 PHE A CA 1
ATOM 4235 C C . PHE A 1 554 ? -40.328 9.380 10.897 1.00 83.69 554 PHE A C 1
ATOM 4237 O O . PHE A 1 554 ? -40.149 8.290 11.437 1.00 83.69 554 PHE A O 1
ATOM 4244 N N . VAL A 1 555 ? -41.530 9.776 10.471 1.00 89.31 555 VAL A N 1
ATOM 4245 C CA . VAL A 1 555 ? -42.742 8.955 10.595 1.00 89.31 555 VAL A CA 1
ATOM 4246 C C . VAL A 1 555 ? -42.958 8.159 9.301 1.00 89.31 555 VAL A C 1
ATOM 4248 O O . VAL A 1 555 ? -43.413 8.729 8.305 1.00 89.31 555 VAL A O 1
ATOM 4251 N N . PRO A 1 556 ? -42.701 6.839 9.271 1.00 88.50 556 PRO A N 1
ATOM 4252 C CA . PRO A 1 556 ? -42.627 6.067 8.028 1.00 88.50 556 PRO A CA 1
ATOM 4253 C C . PRO A 1 556 ? -43.966 5.915 7.292 1.00 88.50 556 PRO A C 1
ATOM 4255 O O . PRO A 1 556 ? -43.982 5.645 6.091 1.00 88.50 556 PRO A O 1
ATOM 4258 N N . SER A 1 557 ? -45.099 6.122 7.970 1.00 83.62 557 SER A N 1
ATOM 4259 C CA . SER A 1 557 ? -46.427 6.133 7.340 1.00 83.62 557 SER A CA 1
ATOM 4260 C C . SER A 1 557 ? -46.818 7.465 6.686 1.00 83.62 557 SER A C 1
ATOM 4262 O O . SER A 1 557 ? -47.770 7.486 5.901 1.00 83.62 557 SER A O 1
ATOM 4264 N N . ARG A 1 558 ? -46.128 8.575 6.997 1.00 83.19 558 ARG A N 1
ATOM 4265 C CA . ARG A 1 558 ? -46.526 9.940 6.584 1.00 83.19 558 ARG A CA 1
ATOM 4266 C C . ARG A 1 558 ? -45.431 10.700 5.844 1.00 83.19 558 ARG A C 1
ATOM 4268 O O . ARG A 1 558 ? -45.745 11.483 4.949 1.00 83.19 558 ARG A O 1
ATOM 4275 N N . ASP A 1 559 ? -44.171 10.484 6.205 1.00 78.56 559 ASP A N 1
ATOM 4276 C CA . ASP A 1 559 ? -43.053 11.268 5.699 1.00 78.56 559 ASP A CA 1
ATOM 4277 C C . ASP A 1 559 ? -42.441 10.641 4.440 1.00 78.56 559 ASP A C 1
ATOM 4279 O O . ASP A 1 559 ? -42.071 9.469 4.391 1.00 78.56 559 ASP A O 1
ATOM 4283 N N . SER A 1 560 ? -42.274 11.461 3.402 1.00 71.38 560 SER A N 1
ATOM 4284 C CA . SER A 1 560 ? -41.620 11.059 2.150 1.00 71.38 560 SER A CA 1
ATOM 4285 C C . SER A 1 560 ? -40.128 11.407 2.106 1.00 71.38 560 SER A C 1
ATOM 4287 O O . SER A 1 560 ? -39.406 10.891 1.251 1.00 71.38 560 SER A O 1
ATOM 4289 N N . LYS A 1 561 ? -39.638 12.254 3.025 1.00 70.06 561 LYS A N 1
ATOM 4290 C CA . LYS A 1 561 ? -38.235 12.687 3.157 1.00 70.06 561 LYS A CA 1
ATOM 4291 C C . LYS A 1 561 ? -37.884 12.913 4.636 1.00 70.06 561 LYS A C 1
ATOM 4293 O O . LYS A 1 561 ? -38.745 13.328 5.404 1.00 70.06 561 LYS A O 1
ATOM 4298 N N . MET A 1 562 ? -36.624 12.674 5.009 1.00 66.44 562 MET A N 1
ATOM 4299 C CA . MET A 1 562 ? -36.071 13.113 6.301 1.00 66.44 562 MET A CA 1
ATOM 4300 C C . MET A 1 562 ? -36.077 14.645 6.361 1.00 66.44 562 MET A C 1
ATOM 4302 O O . MET A 1 562 ? -35.685 15.303 5.393 1.00 66.44 562 MET A O 1
ATOM 4306 N N . ARG A 1 563 ? -36.525 15.218 7.480 1.00 58.19 563 ARG A N 1
ATOM 4307 C CA . ARG A 1 563 ? -36.448 16.669 7.709 1.00 58.19 563 ARG A CA 1
ATOM 4308 C C . ARG A 1 563 ? -35.005 17.046 8.049 1.00 58.19 563 ARG A C 1
ATOM 4310 O O . ARG A 1 563 ? -34.317 16.291 8.723 1.00 58.19 563 ARG A O 1
ATOM 4317 N N . ASN A 1 564 ? -34.530 18.195 7.566 1.00 53.44 564 ASN A N 1
ATOM 4318 C CA . ASN A 1 564 ? -33.136 18.590 7.766 1.00 53.44 564 ASN A CA 1
ATOM 4319 C C . ASN A 1 564 ? -32.913 19.168 9.177 1.00 53.44 564 ASN A C 1
ATOM 4321 O O . ASN A 1 564 ? -33.687 20.026 9.594 1.00 53.44 564 ASN A O 1
ATOM 4325 N N . ALA A 1 565 ? -31.846 18.780 9.883 1.00 48.62 565 ALA A N 1
ATOM 4326 C CA . ALA A 1 565 ? -31.440 19.421 11.139 1.00 48.62 565 ALA A CA 1
ATOM 4327 C C . ALA A 1 565 ? -31.269 20.946 10.968 1.00 48.62 565 ALA A C 1
ATOM 4329 O O . ALA A 1 565 ? -31.738 21.725 11.795 1.00 48.62 565 ALA A O 1
ATOM 4330 N N . SER A 1 566 ? -30.748 21.391 9.816 1.00 47.25 566 SER A N 1
ATOM 4331 C CA . SER A 1 566 ? -30.617 22.820 9.497 1.00 47.25 566 SER A CA 1
ATOM 4332 C C . SER A 1 566 ? -31.954 23.535 9.241 1.00 47.25 566 SER A C 1
ATOM 4334 O O . SER A 1 566 ? -31.979 24.757 9.163 1.00 47.25 566 SER A O 1
ATOM 4336 N N . SER A 1 567 ? -33.072 22.806 9.105 1.00 43.50 567 SER A N 1
ATOM 4337 C CA . SER A 1 567 ? -34.416 23.400 8.978 1.00 43.50 567 SER A CA 1
ATOM 4338 C C . SER A 1 567 ? -35.066 23.743 10.327 1.00 43.50 567 SER A C 1
ATOM 4340 O O . SER A 1 567 ? -36.086 24.427 10.343 1.00 43.50 567 SER A O 1
ATOM 4342 N N . TYR A 1 568 ? -34.457 23.318 11.445 1.00 45.53 568 TYR A N 1
ATOM 4343 C CA . TYR A 1 568 ? -34.919 23.576 12.816 1.00 45.53 568 TYR A CA 1
ATOM 4344 C C . TYR A 1 568 ? -33.836 24.102 13.763 1.00 45.53 568 TYR A C 1
ATOM 4346 O O . TYR A 1 568 ? -34.114 24.255 14.952 1.00 45.53 568 TYR A O 1
ATOM 4354 N N . ALA A 1 569 ? -32.677 24.524 13.246 1.00 50.50 569 ALA A N 1
ATOM 4355 C CA . ALA A 1 569 ? -31.999 25.673 13.835 1.00 50.50 569 ALA A CA 1
ATOM 4356 C C . ALA A 1 569 ? -32.943 26.878 13.675 1.00 50.50 569 ALA A C 1
ATOM 4358 O O . ALA A 1 569 ? -32.772 27.751 12.825 1.00 50.50 569 ALA A O 1
ATOM 4359 N N . ALA A 1 570 ? -34.026 26.899 14.450 1.00 45.47 570 ALA A N 1
ATOM 4360 C CA . ALA A 1 570 ? -34.704 28.119 14.792 1.00 45.47 570 ALA A CA 1
ATOM 4361 C C . ALA A 1 570 ? -33.715 28.850 15.693 1.00 45.47 570 ALA A C 1
ATOM 4363 O O . ALA A 1 570 ? -33.875 28.869 16.907 1.00 45.47 570 ALA A O 1
ATOM 4364 N N . SER A 1 571 ? -32.669 29.410 15.075 1.00 55.72 571 SER A N 1
ATOM 4365 C CA . SER A 1 571 ? -31.917 30.502 15.656 1.00 55.72 571 SER A CA 1
ATOM 4366 C C . SER A 1 571 ? -32.956 31.421 16.277 1.00 55.72 571 SER A C 1
ATOM 4368 O O . SER A 1 571 ? -33.981 31.730 15.640 1.00 55.72 571 SER A O 1
ATOM 4370 N N . THR A 1 572 ? -32.756 31.753 17.554 1.00 66.06 572 THR A N 1
ATOM 4371 C CA . THR A 1 572 ? -33.650 32.676 18.244 1.00 66.06 572 THR A CA 1
ATOM 4372 C C . THR A 1 572 ? -33.809 33.917 17.371 1.00 66.06 572 THR A C 1
ATOM 4374 O O . THR A 1 572 ? -32.982 34.210 16.497 1.00 66.06 572 THR A O 1
ATOM 4377 N N . LYS A 1 573 ? -34.903 34.657 17.553 1.00 73.56 573 LYS A N 1
ATOM 4378 C CA . LYS A 1 573 ? -35.099 35.891 16.789 1.00 73.56 573 LYS A CA 1
ATOM 4379 C C . LYS A 1 573 ? -33.867 36.809 16.900 1.00 73.56 573 LYS A C 1
ATOM 4381 O O . LYS A 1 573 ? -33.538 37.458 15.911 1.00 73.56 573 LYS A O 1
ATOM 4386 N N . GLU A 1 574 ? -33.171 36.799 18.045 1.00 75.62 574 GLU A N 1
ATOM 4387 C CA . GLU A 1 574 ? -31.894 37.502 18.215 1.00 75.62 574 GLU A CA 1
ATOM 4388 C C . GLU A 1 574 ? -30.769 36.927 17.345 1.00 75.62 574 GLU A C 1
ATOM 4390 O O . GLU A 1 574 ? -30.141 37.691 16.620 1.00 75.62 574 GLU A O 1
ATOM 4395 N N . GLN A 1 575 ? -30.534 35.609 17.341 1.00 75.69 575 GLN A N 1
ATOM 4396 C CA . GLN A 1 575 ? -29.460 35.008 16.536 1.00 75.69 575 GLN A CA 1
ATOM 4397 C C . GLN A 1 575 ? -29.675 35.226 15.028 1.00 75.69 575 GLN A C 1
ATOM 4399 O O . GLN A 1 575 ? -28.734 35.563 14.320 1.00 75.69 575 GLN A O 1
ATOM 4404 N N . LYS A 1 576 ? -30.918 35.131 14.527 1.00 80.12 576 LYS A N 1
ATOM 4405 C CA . LYS A 1 576 ? -31.221 35.461 13.117 1.00 80.12 576 LYS A CA 1
ATOM 4406 C C . LYS A 1 576 ? -30.927 36.916 12.785 1.00 80.12 576 LYS A C 1
ATOM 4408 O O . LYS A 1 576 ? -30.428 37.200 11.701 1.00 80.12 576 LYS A O 1
ATOM 4413 N N . ALA A 1 577 ? -31.281 37.827 13.691 1.00 85.44 577 ALA A N 1
ATOM 4414 C CA . ALA A 1 577 ? -30.997 39.244 13.515 1.00 85.44 577 ALA A CA 1
ATOM 4415 C C . ALA A 1 577 ? -29.483 39.506 13.525 1.00 85.44 577 ALA A C 1
ATOM 4417 O O . ALA A 1 577 ? -29.005 40.298 12.718 1.00 85.44 577 ALA A O 1
ATOM 4418 N N . LEU A 1 578 ? -28.733 38.803 14.379 1.00 87.25 578 LEU A N 1
ATOM 4419 C CA . LEU A 1 578 ? -27.278 38.894 14.454 1.00 87.25 578 LEU A CA 1
ATOM 4420 C C . LEU A 1 578 ? -26.596 38.355 13.187 1.00 87.25 578 LEU A C 1
ATOM 4422 O O . LEU A 1 578 ? -25.747 39.042 12.629 1.00 87.25 578 LEU A O 1
ATOM 4426 N N . ASP A 1 579 ? -27.006 37.187 12.684 1.00 85.50 579 ASP A N 1
ATOM 4427 C CA . ASP A 1 579 ? -26.480 36.613 11.436 1.00 85.50 579 ASP A CA 1
ATOM 4428 C C . ASP A 1 579 ? -26.769 37.531 10.232 1.00 85.50 579 ASP A C 1
ATOM 4430 O O . ASP A 1 579 ? -25.911 37.739 9.373 1.00 85.50 579 ASP A O 1
ATOM 4434 N N . GLN A 1 580 ? -27.969 38.126 10.180 1.00 89.81 580 GLN A N 1
ATOM 4435 C CA . GLN A 1 580 ? -28.337 39.112 9.158 1.00 89.81 580 GLN A CA 1
ATOM 4436 C C . GLN A 1 580 ? -27.495 40.386 9.260 1.00 89.81 580 GLN A C 1
ATOM 4438 O O . GLN A 1 580 ? -27.023 40.881 8.236 1.00 89.81 580 GLN A O 1
ATOM 4443 N N . ALA A 1 581 ? -27.289 40.907 10.473 1.00 94.00 581 ALA A N 1
ATOM 4444 C CA . ALA A 1 581 ? -26.439 42.070 10.704 1.00 94.00 581 ALA A CA 1
ATOM 4445 C C . ALA A 1 581 ? -24.990 41.784 10.290 1.00 94.00 581 ALA A C 1
ATOM 4447 O O . ALA A 1 581 ? -24.373 42.610 9.625 1.00 94.00 581 ALA A O 1
ATOM 4448 N N . LEU A 1 582 ? -24.470 40.594 10.613 1.00 93.69 582 LEU A N 1
ATOM 4449 C CA . LEU A 1 582 ? -23.135 40.158 10.211 1.00 93.69 582 LEU A CA 1
ATOM 4450 C C . LEU A 1 582 ? -23.010 40.116 8.690 1.00 93.69 582 LEU A C 1
ATOM 4452 O O . LEU A 1 582 ? -22.061 40.669 8.143 1.00 93.69 582 LEU A O 1
ATOM 4456 N N . GLN A 1 583 ? -23.970 39.498 8.000 1.00 91.75 583 GLN A N 1
ATOM 4457 C CA . GLN A 1 583 ? -23.957 39.428 6.542 1.00 91.75 583 GLN A CA 1
ATOM 4458 C C . GLN A 1 583 ? -23.988 40.826 5.908 1.00 91.75 583 GLN A C 1
ATOM 4460 O O . GLN A 1 583 ? -23.212 41.086 4.992 1.00 91.75 583 GLN A O 1
ATOM 4465 N N . GLN A 1 584 ? -24.835 41.731 6.410 1.00 94.62 584 GLN A N 1
ATOM 4466 C CA . GLN A 1 584 ? -24.907 43.117 5.932 1.00 94.62 584 GLN A CA 1
ATOM 4467 C C . GLN A 1 584 ? -23.604 43.882 6.182 1.00 94.62 584 GLN A C 1
ATOM 4469 O O . GLN A 1 584 ? -23.139 44.593 5.295 1.00 94.62 584 GLN A O 1
ATOM 4474 N N . HIS A 1 585 ? -23.002 43.714 7.362 1.00 95.88 585 HIS A N 1
ATOM 4475 C CA . HIS A 1 585 ? -21.729 44.340 7.720 1.00 95.88 585 HIS A CA 1
ATOM 4476 C C . HIS A 1 585 ? -20.589 43.857 6.822 1.00 95.88 585 HIS A C 1
ATOM 4478 O O . HIS A 1 585 ? -19.866 44.662 6.242 1.00 95.88 585 HIS A O 1
ATOM 4484 N N . MET A 1 586 ? -20.473 42.540 6.631 1.00 95.81 586 MET A N 1
ATOM 4485 C CA . MET A 1 586 ? -19.459 41.959 5.750 1.00 95.81 586 MET A CA 1
ATOM 4486 C C . MET A 1 586 ? -19.671 42.380 4.291 1.00 95.81 586 MET A C 1
ATOM 4488 O O . MET A 1 586 ? -18.705 42.677 3.595 1.00 95.81 586 MET A O 1
ATOM 4492 N N . GLU A 1 587 ? -20.920 42.451 3.820 1.00 95.69 587 GLU A N 1
ATOM 4493 C CA . GLU A 1 587 ? -21.243 42.955 2.482 1.00 95.69 587 GLU A CA 1
ATOM 4494 C C . GLU A 1 587 ? -20.860 44.430 2.316 1.00 95.69 587 GLU A C 1
ATOM 4496 O O . GLU A 1 587 ? -20.270 44.788 1.300 1.00 95.69 587 GLU A O 1
ATOM 4501 N N . ALA A 1 588 ? -21.132 45.275 3.315 1.00 96.25 588 ALA A N 1
ATOM 4502 C CA . ALA A 1 588 ? -20.726 46.679 3.307 1.00 96.25 588 ALA A CA 1
ATOM 4503 C C . ALA A 1 588 ? -19.196 46.829 3.268 1.00 96.25 588 ALA A C 1
ATOM 4505 O O . ALA A 1 588 ? -18.673 47.584 2.446 1.00 96.25 588 ALA A O 1
ATOM 4506 N N . ASN A 1 589 ? -18.469 46.058 4.082 1.00 96.31 589 ASN A N 1
ATOM 4507 C CA . ASN A 1 589 ? -17.007 46.054 4.067 1.00 96.31 589 ASN A CA 1
ATOM 4508 C C . ASN A 1 589 ? -16.470 45.589 2.701 1.00 96.31 589 ASN A C 1
ATOM 4510 O O . ASN A 1 589 ? -15.619 46.247 2.101 1.00 96.31 589 ASN A O 1
ATOM 4514 N N . VAL A 1 590 ? -17.010 44.498 2.150 1.00 96.75 590 VAL A N 1
ATOM 4515 C CA . VAL A 1 590 ? -16.664 44.007 0.807 1.00 96.75 590 VAL A CA 1
ATOM 4516 C C . VAL A 1 590 ? -16.913 45.069 -0.262 1.00 96.75 590 VAL A C 1
ATOM 4518 O O . VAL A 1 590 ? -16.022 45.314 -1.074 1.00 96.75 590 VAL A O 1
ATOM 4521 N N . ARG A 1 591 ? -18.066 45.745 -0.247 1.00 96.56 591 ARG A N 1
ATOM 4522 C CA . ARG A 1 591 ? -18.367 46.835 -1.187 1.00 96.56 591 ARG A CA 1
ATOM 4523 C C . ARG A 1 591 ? -17.396 47.999 -1.064 1.00 96.56 591 ARG A C 1
ATOM 4525 O O . ARG A 1 591 ? -16.959 48.530 -2.080 1.00 96.56 591 ARG A O 1
ATOM 4532 N N . SER A 1 592 ? -16.991 48.353 0.153 1.00 95.56 592 SER A N 1
ATOM 4533 C CA . SER A 1 592 ? -16.027 49.438 0.358 1.00 95.56 592 SER A CA 1
ATOM 4534 C C . SER A 1 592 ? -14.645 49.145 -0.245 1.00 95.56 592 SER A C 1
ATOM 4536 O O . SER A 1 592 ? -13.942 50.073 -0.638 1.00 95.56 592 SER A O 1
ATOM 4538 N N . VAL A 1 593 ? -14.266 47.865 -0.361 1.00 93.75 593 VAL A N 1
ATOM 4539 C CA . VAL A 1 593 ? -12.972 47.436 -0.920 1.00 93.75 593 VAL A CA 1
ATOM 4540 C C . VAL A 1 593 ? -13.055 47.104 -2.415 1.00 93.75 593 VAL A C 1
ATOM 4542 O O . VAL A 1 593 ? -12.132 47.428 -3.159 1.00 93.75 593 VAL A O 1
ATOM 4545 N N . TYR A 1 594 ? -14.137 46.463 -2.868 1.00 92.50 594 TYR A N 1
ATOM 4546 C CA . TYR A 1 594 ? -14.276 45.919 -4.230 1.00 92.50 594 TYR A CA 1
ATOM 4547 C C . TYR A 1 594 ? -15.286 46.670 -5.116 1.00 92.50 594 TYR A C 1
ATOM 4549 O O . TYR A 1 594 ? -15.441 46.324 -6.287 1.00 92.50 594 TYR A O 1
ATOM 4557 N N . GLY A 1 595 ? -15.953 47.696 -4.583 1.00 93.19 595 GLY A N 1
ATOM 4558 C CA . GLY A 1 595 ? -16.974 48.493 -5.266 1.00 93.19 595 GLY A CA 1
ATOM 4559 C C . GLY A 1 595 ? -18.410 48.069 -4.937 1.00 93.19 595 GLY A C 1
ATOM 4560 O O . GLY A 1 595 ? -18.675 46.929 -4.558 1.00 93.19 595 GLY A O 1
ATOM 4561 N N . GLU A 1 596 ? -19.353 48.998 -5.121 1.00 92.56 596 GLU A N 1
ATOM 4562 C CA . GLU A 1 596 ? -20.772 48.851 -4.741 1.00 92.56 596 GLU A CA 1
ATOM 4563 C C . GLU A 1 596 ? -21.482 47.649 -5.396 1.00 92.56 596 GLU A C 1
ATOM 4565 O O . GLU A 1 596 ? -22.366 47.034 -4.793 1.00 92.56 596 GLU A O 1
ATOM 4570 N N . ASP A 1 597 ? -21.058 47.253 -6.598 1.00 91.06 597 ASP A N 1
ATOM 4571 C CA . ASP A 1 597 ? -21.645 46.130 -7.342 1.00 91.06 597 ASP A CA 1
ATOM 4572 C C . ASP A 1 597 ? -21.212 44.745 -6.812 1.00 91.06 597 ASP A C 1
ATOM 4574 O O . ASP A 1 597 ? -21.761 43.713 -7.219 1.00 91.06 597 ASP A O 1
ATOM 4578 N N . MET A 1 598 ? -20.224 44.681 -5.910 1.00 93.00 598 MET A N 1
ATOM 4579 C CA . MET A 1 598 ? -19.765 43.421 -5.326 1.00 93.00 598 MET A CA 1
ATOM 4580 C C . MET A 1 598 ? -20.722 42.958 -4.220 1.00 93.00 598 MET A C 1
ATOM 4582 O O . MET A 1 598 ? -20.834 43.580 -3.168 1.00 93.00 598 MET A O 1
ATOM 4586 N N . THR A 1 599 ? -21.393 41.823 -4.430 1.00 91.81 599 THR A N 1
ATOM 4587 C CA . THR A 1 599 ? -22.191 41.176 -3.373 1.00 91.81 599 THR A CA 1
ATOM 4588 C C . THR A 1 599 ? -21.319 40.276 -2.508 1.00 91.81 599 THR A C 1
ATOM 4590 O O . THR A 1 599 ? -20.324 39.718 -2.978 1.00 91.81 599 THR A O 1
ATOM 4593 N N . TYR A 1 600 ? -21.737 40.046 -1.262 1.00 90.75 600 TYR A N 1
ATOM 4594 C CA . TYR A 1 600 ? -21.006 39.160 -0.356 1.00 90.75 600 TYR A CA 1
ATOM 4595 C C . TYR A 1 600 ? -20.867 37.732 -0.903 1.00 90.75 600 TYR A C 1
ATOM 4597 O O . TYR A 1 600 ? -19.792 37.141 -0.847 1.00 90.75 600 TYR A O 1
ATOM 4605 N N . ASN A 1 601 ? -21.928 37.188 -1.510 1.00 87.88 601 ASN A N 1
ATOM 4606 C CA . ASN A 1 601 ? -21.898 35.852 -2.114 1.00 87.88 601 ASN A CA 1
ATOM 4607 C C . ASN A 1 601 ? -20.914 35.765 -3.286 1.00 87.88 601 ASN A C 1
ATOM 4609 O O . ASN A 1 601 ? -20.183 34.780 -3.395 1.00 87.88 601 ASN A O 1
ATOM 4613 N N . ARG A 1 602 ? -20.876 36.793 -4.144 1.00 88.25 602 ARG A N 1
ATOM 4614 C CA . ARG A 1 602 ? -19.925 36.857 -5.258 1.00 88.25 602 ARG A CA 1
ATOM 4615 C C . ARG A 1 602 ? -18.491 36.943 -4.741 1.00 88.25 602 ARG A C 1
ATOM 4617 O O . ARG A 1 602 ? -17.649 36.155 -5.155 1.00 88.25 602 ARG A O 1
ATOM 4624 N N . PHE A 1 603 ? -18.238 37.808 -3.762 1.00 93.69 603 PHE A N 1
ATOM 4625 C CA . PHE A 1 603 ? -16.939 37.910 -3.102 1.00 93.69 603 PHE A CA 1
ATOM 4626 C C . PHE A 1 603 ? -16.489 36.575 -2.488 1.00 93.69 603 PHE A C 1
ATOM 4628 O O . PHE A 1 603 ? -15.365 36.135 -2.726 1.00 93.69 603 PHE A O 1
ATOM 4635 N N . MET A 1 604 ? -17.369 35.894 -1.749 1.00 88.50 604 MET A N 1
ATOM 4636 C CA . MET A 1 604 ? -17.066 34.597 -1.137 1.00 88.50 604 MET A CA 1
ATOM 4637 C C . MET A 1 604 ? -16.771 33.505 -2.176 1.00 88.50 604 MET A C 1
ATOM 4639 O O . MET A 1 604 ? -15.987 32.600 -1.887 1.00 88.50 604 MET A O 1
ATOM 4643 N N . GLY A 1 605 ? -17.380 33.585 -3.364 1.00 80.12 605 GLY A N 1
ATOM 4644 C CA . GLY A 1 605 ? -17.173 32.646 -4.468 1.00 80.12 605 GLY A CA 1
ATOM 4645 C C . GLY A 1 605 ? -15.944 32.929 -5.339 1.00 80.12 605 GLY A C 1
ATOM 4646 O O . GLY A 1 605 ? -15.345 31.980 -5.841 1.00 80.12 605 GLY A O 1
ATOM 4647 N N . GLU A 1 606 ? -15.564 34.197 -5.507 1.00 82.31 606 GLU A N 1
ATOM 4648 C CA . GLU A 1 606 ? -14.555 34.627 -6.491 1.00 82.31 606 GLU A CA 1
ATOM 4649 C C . GLU A 1 606 ? -13.291 35.209 -5.833 1.00 82.31 606 GLU A C 1
ATOM 4651 O O . GLU A 1 606 ? -12.176 34.778 -6.123 1.00 82.31 606 GLU A O 1
ATOM 4656 N N . GLU A 1 607 ? -13.444 36.164 -4.914 1.00 88.56 607 GLU A N 1
ATOM 4657 C CA . GLU A 1 607 ? -12.338 37.015 -4.447 1.00 88.56 607 GLU A CA 1
ATOM 4658 C C . GLU A 1 607 ? -11.757 36.588 -3.088 1.00 88.56 607 GLU A C 1
ATOM 4660 O O . GLU A 1 607 ? -10.571 36.809 -2.831 1.00 88.56 607 GLU A O 1
ATOM 4665 N N . ARG A 1 608 ? -12.532 35.903 -2.231 1.00 91.62 608 ARG A N 1
ATOM 4666 C CA . ARG A 1 608 ? -12.083 35.447 -0.898 1.00 91.62 608 ARG A CA 1
ATOM 4667 C C . ARG A 1 608 ? -10.770 34.660 -0.953 1.00 91.62 608 ARG A C 1
ATOM 4669 O O . ARG A 1 608 ? -9.956 34.766 -0.038 1.00 91.62 608 ARG A O 1
ATOM 4676 N N . ARG A 1 609 ? -10.547 33.856 -1.999 1.00 87.88 609 ARG A N 1
ATOM 4677 C CA . ARG A 1 609 ? -9.339 33.021 -2.141 1.00 87.88 609 ARG A CA 1
ATOM 4678 C C . ARG A 1 609 ? -8.046 33.841 -2.059 1.00 87.88 609 ARG A C 1
ATOM 4680 O O . ARG A 1 609 ? -7.046 33.331 -1.561 1.00 87.88 609 ARG A O 1
ATOM 4687 N N . TRP A 1 610 ? -8.072 35.099 -2.490 1.00 90.94 610 TRP A N 1
ATOM 4688 C CA . TRP A 1 610 ? -6.913 35.997 -2.470 1.00 90.94 610 TRP A CA 1
ATOM 4689 C C . TRP A 1 610 ? -6.647 36.630 -1.100 1.00 90.94 610 TRP A C 1
ATOM 4691 O O . TRP A 1 610 ? -5.603 37.243 -0.891 1.00 90.94 610 TRP A O 1
ATOM 4701 N N . LEU A 1 611 ? -7.557 36.454 -0.138 1.00 91.69 611 LEU A N 1
ATOM 4702 C CA . LEU A 1 611 ? -7.272 36.768 1.262 1.00 91.69 611 LEU A CA 1
ATOM 4703 C C . LEU A 1 611 ? -6.362 35.722 1.896 1.00 91.69 611 LEU A C 1
ATOM 4705 O O . LEU A 1 611 ? -5.554 36.058 2.756 1.00 91.69 611 LEU A O 1
ATOM 4709 N N . THR A 1 612 ? -6.475 34.468 1.455 1.00 89.50 612 THR A N 1
ATOM 4710 C CA . THR A 1 612 ? -5.690 33.353 1.986 1.00 89.50 612 THR A CA 1
ATOM 4711 C C . THR A 1 612 ? -4.520 32.963 1.089 1.00 89.50 612 THR A C 1
ATOM 4713 O O . THR A 1 612 ? -3.670 32.209 1.531 1.00 89.50 612 THR A O 1
ATOM 4716 N N . ASN A 1 613 ? -4.422 33.474 -0.139 1.00 89.75 613 ASN A N 1
ATOM 4717 C CA . ASN A 1 613 ? -3.341 33.177 -1.086 1.00 89.75 613 ASN A CA 1
ATOM 4718 C C . ASN A 1 613 ? -2.765 34.465 -1.667 1.00 89.75 613 ASN A C 1
ATOM 4720 O O . ASN A 1 613 ? -3.467 35.472 -1.769 1.00 89.75 613 ASN A O 1
ATOM 4724 N N . ASP A 1 614 ? -1.509 34.438 -2.103 1.00 86.69 614 ASP A N 1
ATOM 4725 C CA . ASP A 1 614 ? -1.010 35.496 -2.972 1.00 86.69 614 ASP A CA 1
ATOM 4726 C C . ASP A 1 614 ? -1.752 35.452 -4.325 1.00 86.69 614 ASP A C 1
ATOM 4728 O O . ASP A 1 614 ? -2.023 34.389 -4.876 1.00 86.69 614 ASP A O 1
ATOM 4732 N N . ARG A 1 615 ? -2.177 36.610 -4.846 1.00 87.25 615 ARG A N 1
ATOM 4733 C CA . ARG A 1 615 ? -2.911 36.660 -6.124 1.00 87.25 615 ARG A CA 1
ATOM 4734 C C . ARG A 1 615 ? -1.984 36.529 -7.322 1.00 87.25 615 ARG A C 1
ATOM 4736 O O . ARG A 1 615 ? -2.401 36.011 -8.349 1.00 87.25 615 ARG A O 1
ATOM 4743 N N . THR A 1 616 ? -0.758 37.020 -7.209 1.00 88.00 616 THR A N 1
ATOM 4744 C CA . THR A 1 616 ? 0.159 37.147 -8.343 1.00 88.00 616 THR A CA 1
ATOM 4745 C C . THR A 1 616 ? 0.705 35.797 -8.792 1.00 88.00 616 THR A C 1
ATOM 4747 O O . THR A 1 616 ? 0.643 35.500 -9.982 1.00 88.00 616 THR A O 1
ATOM 4750 N N . ASP A 1 617 ? 1.187 34.963 -7.868 1.00 90.44 617 ASP A N 1
ATOM 4751 C CA . ASP A 1 617 ? 1.892 33.725 -8.202 1.00 90.44 617 ASP A CA 1
ATOM 4752 C C . ASP A 1 617 ? 0.950 32.521 -8.183 1.00 90.44 617 ASP A C 1
ATOM 4754 O O . ASP A 1 617 ? 0.968 31.722 -9.121 1.00 90.44 617 ASP A O 1
ATOM 4758 N N . VAL A 1 618 ? 0.037 32.422 -7.204 1.00 88.69 618 VAL A N 1
ATOM 4759 C CA . VAL A 1 618 ? -0.956 31.325 -7.182 1.00 88.69 618 VAL A CA 1
ATOM 4760 C C . VAL A 1 618 ? -1.855 31.349 -8.419 1.00 88.69 618 VAL A C 1
ATOM 4762 O O . VAL A 1 618 ? -2.201 30.293 -8.953 1.00 88.69 618 VAL A O 1
ATOM 4765 N N . ARG A 1 619 ? -2.208 32.532 -8.941 1.00 88.38 619 ARG A N 1
ATOM 4766 C CA . ARG A 1 619 ? -2.982 32.639 -10.191 1.00 88.38 619 ARG A CA 1
ATOM 4767 C C . ARG A 1 619 ? -2.277 31.950 -11.356 1.00 88.38 619 ARG A C 1
ATOM 4769 O O . ARG A 1 619 ? -2.955 31.379 -12.212 1.00 88.38 619 ARG A O 1
ATOM 4776 N N . LYS A 1 620 ? -0.942 31.982 -11.387 1.00 91.56 620 LYS A N 1
ATOM 4777 C CA . LYS A 1 620 ? -0.125 31.403 -12.459 1.00 91.56 620 LYS A CA 1
ATOM 4778 C C . LYS A 1 620 ? 0.001 29.890 -12.393 1.00 91.56 620 LYS A C 1
ATOM 4780 O O . LYS A 1 620 ? 0.528 29.314 -13.332 1.00 91.56 620 LYS A O 1
ATOM 4785 N N . ILE A 1 621 ? -0.542 29.244 -11.363 1.00 90.75 621 ILE A N 1
ATOM 4786 C CA . ILE A 1 621 ? -0.587 27.781 -11.255 1.00 90.75 621 ILE A CA 1
ATOM 4787 C C . ILE A 1 621 ? -2.011 27.215 -11.243 1.00 90.75 621 ILE A C 1
ATOM 4789 O O . ILE A 1 621 ? -2.194 26.020 -11.008 1.00 90.75 621 ILE A O 1
ATOM 4793 N N . ASP A 1 622 ? -3.040 28.041 -11.466 1.00 86.94 622 ASP A N 1
ATOM 4794 C CA . ASP A 1 622 ? -4.410 27.548 -11.609 1.00 86.94 622 ASP A CA 1
ATOM 4795 C C . ASP A 1 622 ? -4.518 26.645 -12.841 1.00 86.94 622 ASP A C 1
ATOM 4797 O O . ASP A 1 622 ? -4.091 27.012 -13.932 1.00 86.94 622 ASP A O 1
ATOM 4801 N N . SER A 1 623 ? -5.024 25.430 -12.628 1.00 86.75 623 SER A N 1
ATOM 4802 C CA . SER A 1 623 ? -5.118 24.394 -13.653 1.00 86.75 623 SER A CA 1
ATOM 4803 C C . SER A 1 623 ? -6.575 24.073 -13.942 1.00 86.75 623 SER A C 1
ATOM 4805 O O . SER A 1 623 ? -7.365 23.838 -13.015 1.00 86.75 623 SER A O 1
ATOM 4807 N N . VAL A 1 624 ? -6.918 23.999 -15.228 1.00 83.38 624 VAL A N 1
ATOM 4808 C CA . VAL A 1 624 ? -8.280 23.683 -15.663 1.00 83.38 624 VAL A CA 1
ATOM 4809 C C . VAL A 1 624 ? -8.651 22.242 -15.314 1.00 83.38 624 VAL A C 1
ATOM 4811 O O . VAL A 1 624 ? -9.761 22.000 -14.844 1.00 83.38 624 VAL A O 1
ATOM 4814 N N . TYR A 1 625 ? -7.712 21.298 -15.427 1.00 82.38 625 TYR A N 1
ATOM 4815 C CA . TYR A 1 625 ? -7.936 19.886 -15.104 1.00 82.38 625 TYR A CA 1
ATOM 4816 C C . TYR A 1 625 ? -8.279 19.695 -13.629 1.00 82.38 625 TYR A C 1
ATOM 4818 O O . TYR A 1 625 ? -9.281 19.072 -13.278 1.00 82.38 625 TYR A O 1
ATOM 4826 N N . ARG A 1 626 ? -7.506 20.330 -12.741 1.00 77.56 626 ARG A N 1
ATOM 4827 C CA . ARG A 1 626 ? -7.756 20.284 -11.295 1.00 77.56 626 ARG A CA 1
ATOM 4828 C C . ARG A 1 626 ? -9.114 20.888 -10.934 1.00 77.56 626 ARG A C 1
ATOM 4830 O O . ARG A 1 626 ? -9.815 20.335 -10.088 1.00 77.56 626 ARG A O 1
ATOM 4837 N N . ASN A 1 627 ? -9.496 21.991 -11.573 1.00 76.75 627 ASN A N 1
ATOM 4838 C CA . ASN A 1 627 ? -10.774 22.652 -11.321 1.00 76.75 627 ASN A CA 1
ATOM 4839 C C . ASN A 1 627 ? -11.964 21.838 -11.862 1.00 76.75 627 ASN A C 1
ATOM 4841 O O . ASN A 1 627 ? -12.965 21.682 -11.156 1.00 76.75 627 ASN A O 1
ATOM 4845 N N . ARG A 1 628 ? -11.843 21.259 -13.065 1.00 80.50 628 ARG A N 1
ATOM 4846 C CA . ARG A 1 628 ? -12.863 20.393 -13.681 1.00 80.50 628 ARG A CA 1
ATOM 4847 C C . ARG A 1 628 ? -13.086 19.119 -12.869 1.00 80.50 628 ARG A C 1
ATOM 4849 O O . ARG A 1 628 ? -14.230 18.860 -12.499 1.00 80.50 628 ARG A O 1
ATOM 4856 N N . ASP A 1 629 ? -12.028 18.395 -12.500 1.00 73.81 629 ASP A N 1
ATOM 4857 C CA . ASP A 1 629 ? -12.115 17.190 -11.659 1.00 73.81 629 ASP A CA 1
ATOM 4858 C C . ASP A 1 629 ? -12.815 17.477 -10.333 1.00 73.81 629 ASP A C 1
ATOM 4860 O O . ASP A 1 629 ? -13.705 16.746 -9.898 1.00 73.81 629 ASP A O 1
ATOM 4864 N N . MET A 1 630 ? -12.430 18.578 -9.684 1.00 67.44 630 MET A N 1
ATOM 4865 C CA . MET A 1 630 ? -13.011 18.979 -8.410 1.00 67.44 630 MET A CA 1
ATOM 4866 C C . MET A 1 630 ? -14.488 19.367 -8.573 1.00 67.44 630 MET A C 1
ATOM 4868 O O . MET A 1 630 ? -15.311 19.033 -7.721 1.00 67.44 630 MET A O 1
ATOM 4872 N N . GLY A 1 631 ? -14.853 20.019 -9.681 1.00 64.44 631 GLY A N 1
ATOM 4873 C CA . GLY A 1 631 ? -16.239 20.328 -10.034 1.00 64.44 631 GLY A CA 1
ATOM 4874 C C . GLY A 1 631 ? -17.081 19.086 -10.351 1.00 64.44 631 GLY A C 1
ATOM 4875 O O . GLY A 1 631 ? -18.233 18.993 -9.923 1.00 64.44 631 GLY A O 1
ATOM 4876 N N . LEU A 1 632 ? -16.523 18.103 -11.063 1.00 70.19 632 LEU A N 1
ATOM 4877 C CA . LEU A 1 632 ? -17.159 16.806 -11.322 1.00 70.19 632 LEU A CA 1
ATOM 4878 C C . LEU A 1 632 ? -17.351 16.018 -10.022 1.00 70.19 632 LEU A C 1
ATOM 4880 O O . LEU A 1 632 ? -18.447 15.515 -9.771 1.00 70.19 632 LEU A O 1
ATOM 4884 N N . ALA A 1 633 ? -16.340 15.996 -9.153 1.00 61.75 633 ALA A N 1
ATOM 4885 C CA . ALA A 1 633 ? -16.414 15.346 -7.851 1.00 61.75 633 ALA A CA 1
ATOM 4886 C C . ALA A 1 633 ? -17.460 15.987 -6.926 1.00 61.75 633 ALA A C 1
ATOM 4888 O O . ALA A 1 633 ? -18.249 15.275 -6.306 1.00 61.75 633 ALA A O 1
ATOM 4889 N N . ARG A 1 634 ? -17.552 17.326 -6.887 1.00 59.59 634 ARG A N 1
ATOM 4890 C CA . ARG A 1 634 ? -18.599 18.050 -6.133 1.00 59.59 634 ARG A CA 1
ATOM 4891 C C . ARG A 1 634 ? -20.011 17.728 -6.623 1.00 59.59 634 ARG A C 1
ATOM 4893 O O . ARG A 1 634 ? -20.932 17.660 -5.815 1.00 59.59 634 ARG A O 1
ATOM 4900 N N . ARG A 1 635 ? -20.180 17.510 -7.931 1.00 60.16 635 ARG A N 1
ATOM 4901 C CA . ARG A 1 635 ? -21.452 17.084 -8.542 1.00 60.16 635 ARG A CA 1
ATOM 4902 C C . ARG A 1 635 ? -21.716 15.579 -8.404 1.00 60.16 635 ARG A C 1
ATOM 4904 O O . ARG A 1 635 ? -22.781 15.122 -8.803 1.00 60.16 635 ARG A O 1
ATOM 4911 N N . GLY A 1 636 ? -20.778 14.817 -7.834 1.00 51.56 636 GLY A N 1
ATOM 4912 C CA . GLY A 1 636 ? -20.881 13.366 -7.668 1.00 51.56 636 GLY A CA 1
ATOM 4913 C C . GLY A 1 636 ? -20.717 12.570 -8.964 1.00 51.56 636 GLY A C 1
ATOM 4914 O O . GLY A 1 636 ? -21.092 11.404 -8.995 1.00 51.56 636 GLY A O 1
ATOM 4915 N N . LEU A 1 637 ? -20.180 13.191 -10.019 1.00 54.31 637 LEU A N 1
ATOM 4916 C CA . LEU A 1 637 ? -19.984 12.573 -11.334 1.00 54.31 637 LEU A CA 1
ATOM 4917 C C . LEU A 1 637 ? -18.692 11.745 -11.407 1.00 54.31 637 LEU A C 1
ATOM 4919 O O . LEU A 1 637 ? -18.601 10.831 -12.215 1.00 54.31 637 LEU A O 1
ATOM 4923 N N . VAL A 1 638 ? -17.708 12.048 -10.555 1.00 58.06 638 VAL A N 1
ATOM 4924 C CA . VAL A 1 638 ? -16.435 11.317 -10.439 1.00 58.06 638 VAL A CA 1
ATOM 4925 C C . VAL A 1 638 ? -16.079 11.169 -8.958 1.00 58.06 638 VAL A C 1
ATOM 4927 O O . VAL A 1 638 ? -16.385 12.044 -8.149 1.00 58.06 638 VAL A O 1
ATOM 4930 N N . THR A 1 639 ? -15.430 10.067 -8.578 1.00 59.88 639 THR A N 1
ATOM 4931 C CA . THR A 1 639 ? -14.848 9.902 -7.237 1.00 59.88 639 THR A CA 1
ATOM 4932 C C . THR A 1 639 ? -13.340 10.089 -7.326 1.00 59.88 639 THR A C 1
ATOM 4934 O O . THR A 1 639 ? -12.685 9.421 -8.118 1.00 59.88 639 THR A O 1
ATOM 4937 N N . LEU A 1 640 ? -12.786 10.997 -6.521 1.00 63.59 640 LEU A N 1
ATOM 4938 C CA . LEU A 1 640 ? -11.339 11.200 -6.461 1.00 63.59 640 LEU A CA 1
ATOM 4939 C C . LEU A 1 640 ? -10.691 10.008 -5.748 1.00 63.59 640 LEU A C 1
ATOM 4941 O O . LEU A 1 640 ? -10.915 9.810 -4.552 1.00 63.59 640 LEU A O 1
ATOM 4945 N N . ILE A 1 641 ? -9.904 9.226 -6.486 1.00 68.25 641 ILE A N 1
ATOM 4946 C CA . ILE A 1 641 ? -9.115 8.115 -5.947 1.00 68.25 641 ILE A CA 1
ATOM 4947 C C . ILE A 1 641 ? -7.911 8.712 -5.215 1.00 68.25 641 ILE A C 1
ATOM 4949 O O . ILE A 1 641 ? -7.145 9.475 -5.799 1.00 68.25 641 ILE A O 1
ATOM 4953 N N . LYS A 1 642 ? -7.782 8.424 -3.917 1.00 65.12 642 LYS A N 1
ATOM 4954 C CA . LYS A 1 642 ? -6.746 9.025 -3.059 1.00 65.12 642 LYS A CA 1
ATOM 4955 C C . LYS A 1 642 ? -5.509 8.143 -2.877 1.00 65.12 642 LYS A C 1
ATOM 4957 O O . LYS A 1 642 ? -4.429 8.694 -2.700 1.00 65.12 642 LYS A O 1
ATOM 4962 N N . ASN A 1 643 ? -5.678 6.823 -2.964 1.00 71.00 643 ASN A N 1
ATOM 4963 C CA . ASN A 1 643 ? -4.644 5.828 -2.680 1.00 71.00 643 ASN A CA 1
ATOM 4964 C C . ASN A 1 643 ? -4.385 4.969 -3.918 1.00 71.00 643 ASN A C 1
ATOM 4966 O O . ASN A 1 643 ? -5.329 4.650 -4.647 1.00 71.00 643 ASN A O 1
ATOM 4970 N N . TRP A 1 644 ? -3.121 4.607 -4.130 1.00 71.56 644 TRP A N 1
ATOM 4971 C CA . TRP A 1 644 ? -2.713 3.626 -5.136 1.00 71.56 644 TRP A CA 1
ATOM 4972 C C . TRP A 1 644 ? -3.288 2.251 -4.769 1.00 71.56 644 TRP A C 1
ATOM 4974 O O . TRP A 1 644 ? -3.578 1.996 -3.596 1.00 71.56 644 TRP A O 1
ATOM 4984 N N . LYS A 1 645 ? -3.557 1.405 -5.768 1.00 68.00 645 LYS A N 1
ATOM 4985 C CA . LYS A 1 645 ? -4.108 0.065 -5.529 1.00 68.00 645 LYS A CA 1
ATOM 4986 C C . LYS A 1 645 ? -2.991 -0.884 -5.097 1.00 68.00 645 LYS A C 1
ATOM 4988 O O . LYS A 1 645 ? -1.852 -0.726 -5.510 1.00 68.00 645 LYS A O 1
ATOM 4993 N N . GLU A 1 646 ? -3.344 -1.875 -4.291 1.00 50.03 646 GLU A N 1
ATOM 4994 C CA . GLU A 1 646 ? -2.467 -3.006 -3.979 1.00 50.03 646 GLU A CA 1
ATOM 4995 C C . GLU A 1 646 ? -2.091 -3.728 -5.289 1.00 50.03 646 GLU A C 1
ATOM 4997 O O . GLU A 1 646 ? -2.979 -4.033 -6.090 1.00 50.03 646 GLU A O 1
ATOM 5002 N N . GLY A 1 647 ? -0.788 -3.901 -5.543 1.00 51.94 647 GLY A N 1
ATOM 5003 C CA . GLY A 1 647 ? -0.246 -4.418 -6.808 1.00 51.94 647 GLY A CA 1
ATOM 5004 C C . GLY A 1 647 ? -0.067 -3.392 -7.943 1.00 51.94 647 GLY A C 1
ATOM 5005 O O . GLY A 1 647 ? 0.199 -3.799 -9.070 1.00 51.94 647 GLY A O 1
ATOM 5006 N N . ASP A 1 648 ? -0.240 -2.084 -7.696 1.00 59.06 648 ASP A N 1
ATOM 5007 C CA . ASP A 1 648 ? 0.094 -1.025 -8.665 1.00 59.06 648 ASP A CA 1
ATOM 5008 C C . ASP A 1 648 ? 1.570 -0.619 -8.535 1.00 59.06 648 ASP A C 1
ATOM 5010 O O . ASP A 1 648 ? 1.942 0.226 -7.720 1.00 59.06 648 ASP A O 1
ATOM 5014 N N . ASP A 1 649 ? 2.395 -1.232 -9.376 1.00 64.56 649 ASP A N 1
ATOM 5015 C CA . ASP A 1 649 ? 3.849 -1.073 -9.423 1.00 64.56 649 ASP A CA 1
ATOM 5016 C C . ASP A 1 649 ? 4.309 0.249 -10.071 1.00 64.56 649 ASP A C 1
ATOM 5018 O O . ASP A 1 649 ? 5.503 0.462 -10.269 1.00 64.56 649 ASP A O 1
ATOM 5022 N N . THR A 1 650 ? 3.399 1.164 -10.438 1.00 66.62 650 THR A N 1
ATOM 5023 C CA . THR A 1 650 ? 3.758 2.382 -11.190 1.00 66.62 650 THR A CA 1
ATOM 5024 C C . THR A 1 650 ? 4.771 3.237 -10.430 1.00 66.62 650 THR A C 1
ATOM 5026 O O . THR A 1 650 ? 5.721 3.738 -11.026 1.00 66.62 650 THR A O 1
ATOM 5029 N N . LEU A 1 651 ? 4.605 3.405 -9.112 1.00 68.06 651 LEU A N 1
ATOM 5030 C CA . LEU A 1 651 ? 5.578 4.139 -8.295 1.00 68.06 651 LEU A CA 1
ATOM 5031 C C . LEU A 1 651 ? 6.878 3.357 -8.104 1.00 68.06 651 LEU A C 1
ATOM 5033 O O . LEU A 1 651 ? 7.948 3.957 -8.152 1.00 68.06 651 LEU A O 1
ATOM 5037 N N . GLU A 1 652 ? 6.792 2.040 -7.941 1.00 64.75 652 GLU A N 1
ATOM 5038 C CA . GLU A 1 652 ? 7.950 1.156 -7.772 1.00 64.75 652 GLU A CA 1
ATOM 5039 C C . GLU A 1 652 ? 8.831 1.177 -9.027 1.00 64.75 652 GLU A C 1
ATOM 5041 O O . GLU A 1 652 ? 10.021 1.473 -8.932 1.00 64.75 652 GLU A O 1
ATOM 5046 N N . ARG A 1 653 ? 8.241 1.050 -10.224 1.00 64.88 653 ARG A N 1
ATOM 5047 C CA . ARG A 1 653 ? 8.932 1.201 -11.517 1.00 64.88 653 ARG A CA 1
ATOM 5048 C C . ARG A 1 653 ? 9.609 2.563 -11.678 1.00 64.88 653 ARG A C 1
ATOM 5050 O O . ARG A 1 653 ? 10.715 2.643 -12.211 1.00 64.88 653 ARG A O 1
ATOM 5057 N N . LEU A 1 654 ? 8.976 3.641 -11.211 1.00 61.19 654 LEU A N 1
ATOM 5058 C CA . LEU A 1 654 ? 9.537 4.995 -11.297 1.00 61.19 654 LEU A CA 1
ATOM 5059 C C . LEU A 1 654 ? 10.744 5.206 -10.388 1.00 61.19 654 LEU A C 1
ATOM 5061 O O . LEU A 1 654 ? 11.689 5.891 -10.783 1.00 61.19 654 LEU A O 1
ATOM 5065 N N . PHE A 1 655 ? 10.708 4.648 -9.178 1.00 57.19 655 PHE A N 1
ATOM 5066 C CA . PHE A 1 655 ? 11.820 4.739 -8.235 1.00 57.19 655 PHE A CA 1
ATOM 5067 C C . PHE A 1 655 ? 12.929 3.717 -8.540 1.00 57.19 655 PHE A C 1
ATOM 5069 O O . PHE A 1 655 ? 14.089 3.998 -8.242 1.00 57.19 655 PHE A O 1
ATOM 5076 N N . ALA A 1 656 ? 12.616 2.606 -9.217 1.00 53.53 656 ALA A N 1
ATOM 5077 C CA . ALA A 1 656 ? 13.585 1.609 -9.682 1.00 53.53 656 ALA A CA 1
ATOM 5078 C C . ALA A 1 656 ? 14.410 2.057 -10.911 1.00 53.53 656 ALA A C 1
ATOM 5080 O O . ALA A 1 656 ? 15.488 1.525 -11.163 1.00 53.53 656 ALA A O 1
ATOM 5081 N N . ALA A 1 657 ? 13.956 3.060 -11.675 1.00 42.78 657 ALA A N 1
ATOM 5082 C CA . ALA A 1 657 ? 14.584 3.507 -12.927 1.00 42.78 657 ALA A CA 1
ATOM 5083 C C . ALA A 1 657 ? 15.827 4.428 -12.774 1.00 42.78 657 ALA A C 1
ATOM 5085 O O . ALA A 1 657 ? 16.137 5.200 -13.685 1.00 42.78 657 ALA A O 1
ATOM 5086 N N . MET A 1 658 ? 16.554 4.401 -11.647 1.00 41.25 658 MET A N 1
ATOM 5087 C CA . MET A 1 658 ? 17.692 5.311 -11.409 1.00 41.25 658 MET A CA 1
ATOM 5088 C C . MET A 1 658 ? 18.988 4.907 -12.148 1.00 41.25 658 MET A C 1
ATOM 5090 O O . MET A 1 658 ? 19.511 3.819 -11.913 1.00 41.25 658 MET A O 1
ATOM 5094 N N . PRO A 1 659 ? 19.617 5.809 -12.932 1.00 35.38 659 PRO A N 1
ATOM 5095 C CA . PRO A 1 659 ? 21.009 5.680 -13.346 1.00 35.38 659 PRO A CA 1
ATOM 5096 C C . PRO A 1 659 ? 21.957 6.397 -12.362 1.00 35.38 659 PRO A C 1
ATOM 5098 O O . PRO A 1 659 ? 21.739 7.542 -11.970 1.00 35.38 659 PRO A O 1
ATOM 5101 N N . PHE A 1 660 ? 23.040 5.712 -11.994 1.00 34.72 660 PHE A N 1
ATOM 5102 C CA . PHE A 1 660 ? 24.172 6.163 -11.172 1.00 34.72 660 PHE A CA 1
ATOM 5103 C C . PHE A 1 660 ? 24.628 7.622 -11.389 1.00 34.72 660 PHE A C 1
ATOM 5105 O O . PHE A 1 660 ? 24.992 7.981 -12.503 1.00 34.72 660 PHE A O 1
ATOM 5112 N N . PHE A 1 661 ? 24.835 8.374 -10.294 1.00 28.36 661 PHE A N 1
ATOM 5113 C CA . PHE A 1 661 ? 25.984 9.288 -10.141 1.00 28.36 661 PHE A CA 1
ATOM 5114 C C . PHE A 1 661 ? 26.465 9.384 -8.669 1.00 28.36 661 PHE A C 1
ATOM 5116 O O . PHE A 1 661 ? 25.971 10.150 -7.849 1.00 28.36 661 PHE A O 1
ATOM 5123 N N . THR A 1 662 ? 27.521 8.606 -8.394 1.00 29.64 662 THR A N 1
ATOM 5124 C CA . THR A 1 662 ? 28.624 8.796 -7.421 1.00 29.64 662 THR A CA 1
ATOM 5125 C C . THR A 1 662 ? 28.391 8.729 -5.896 1.00 29.64 662 THR A C 1
ATOM 5127 O O . THR A 1 662 ? 28.291 9.750 -5.226 1.00 29.64 662 THR A O 1
ATOM 5130 N N . ILE A 1 663 ? 28.618 7.538 -5.313 1.00 30.44 663 ILE A N 1
ATOM 5131 C CA . ILE A 1 663 ? 29.339 7.378 -4.030 1.00 30.44 663 ILE A CA 1
ATOM 5132 C C . ILE A 1 663 ? 30.794 7.024 -4.363 1.00 30.44 663 ILE A C 1
ATOM 5134 O O . ILE A 1 663 ? 31.186 5.863 -4.439 1.00 30.44 663 ILE A O 1
ATOM 5138 N N . ARG A 1 664 ? 31.618 8.049 -4.598 1.00 30.55 664 ARG A N 1
ATOM 5139 C CA . ARG A 1 664 ? 33.086 7.913 -4.622 1.00 30.55 664 ARG A CA 1
ATOM 5140 C C . ARG A 1 664 ? 33.785 8.905 -3.686 1.00 30.55 664 ARG A C 1
ATOM 5142 O O . ARG A 1 664 ? 34.967 9.172 -3.855 1.00 30.55 664 ARG A O 1
ATOM 5149 N N . SER A 1 665 ? 33.079 9.412 -2.669 1.00 29.33 665 SER A N 1
ATOM 5150 C CA . SER A 1 665 ? 33.610 10.445 -1.760 1.00 29.33 665 SER A CA 1
ATOM 5151 C C . SER A 1 665 ? 33.492 10.143 -0.261 1.00 29.33 665 SER A C 1
ATOM 5153 O O . SER A 1 665 ? 33.853 11.000 0.535 1.00 29.33 665 SER A O 1
ATOM 5155 N N . LEU A 1 666 ? 33.076 8.940 0.158 1.00 29.73 666 LEU A N 1
ATOM 5156 C CA . LEU A 1 666 ? 33.038 8.588 1.591 1.00 29.73 666 LEU A CA 1
ATOM 5157 C C . LEU A 1 666 ? 34.192 7.686 2.066 1.00 29.73 666 LEU A C 1
ATOM 5159 O O . LEU A 1 666 ? 34.372 7.500 3.265 1.00 29.73 666 LEU A O 1
ATOM 5163 N N . VAL A 1 667 ? 35.017 7.166 1.150 1.00 32.06 667 VAL A N 1
ATOM 5164 C CA . VAL A 1 667 ? 36.123 6.243 1.487 1.00 32.06 667 VAL A CA 1
ATOM 5165 C C . VAL A 1 667 ? 37.409 6.983 1.900 1.00 32.06 667 VAL A C 1
ATOM 5167 O O . VAL A 1 667 ? 38.324 6.381 2.449 1.00 32.06 667 VAL A O 1
ATOM 5170 N N . THR A 1 668 ? 37.485 8.307 1.734 1.00 27.97 668 THR A N 1
ATOM 5171 C CA . THR A 1 668 ? 38.695 9.088 2.073 1.00 27.97 668 THR A CA 1
ATOM 5172 C C . THR A 1 668 ? 38.630 9.769 3.451 1.00 27.97 668 THR A C 1
ATOM 5174 O O . THR A 1 668 ? 39.654 10.234 3.938 1.00 27.97 668 THR A O 1
ATOM 5177 N N . ALA A 1 669 ? 37.474 9.789 4.128 1.00 28.22 669 ALA A N 1
ATOM 5178 C CA . ALA A 1 669 ? 37.310 10.486 5.414 1.00 28.22 669 ALA A CA 1
ATOM 5179 C C . ALA A 1 669 ? 37.452 9.593 6.667 1.00 28.22 669 ALA A C 1
ATOM 5181 O O . ALA A 1 669 ? 37.549 10.117 7.770 1.00 28.22 669 ALA A O 1
ATOM 5182 N N . LEU A 1 670 ? 37.504 8.263 6.525 1.00 29.83 670 LEU A N 1
ATOM 5183 C CA . LEU A 1 670 ? 37.525 7.325 7.664 1.00 29.83 670 LEU A CA 1
ATOM 5184 C C . LEU A 1 670 ? 38.885 6.653 7.925 1.00 29.83 670 LEU A C 1
ATOM 5186 O O . LEU A 1 670 ? 38.981 5.776 8.777 1.00 29.83 670 LEU A O 1
ATOM 5190 N N . LEU A 1 671 ? 39.954 7.085 7.246 1.00 30.84 671 LEU A N 1
ATOM 5191 C CA . LEU A 1 671 ? 41.313 6.557 7.452 1.00 30.84 671 LEU A CA 1
ATOM 5192 C C . LEU A 1 671 ? 42.234 7.431 8.321 1.00 30.84 671 LEU A C 1
ATOM 5194 O O . LEU A 1 671 ? 43.425 7.144 8.415 1.00 30.84 671 LEU A O 1
ATOM 5198 N N . LEU A 1 672 ? 41.723 8.457 9.005 1.00 33.34 672 LEU A N 1
ATOM 5199 C CA . LEU A 1 672 ? 42.536 9.279 9.909 1.00 33.34 672 LEU A CA 1
ATOM 5200 C C . LEU A 1 672 ? 41.774 9.618 11.195 1.00 33.34 672 LEU A C 1
ATOM 5202 O O . LEU A 1 672 ? 40.913 10.490 11.191 1.00 33.34 672 LEU A O 1
ATOM 5206 N N . GLY A 1 673 ? 42.152 8.972 12.304 1.00 27.17 673 GLY A N 1
ATOM 5207 C CA . GLY A 1 673 ? 41.894 9.508 13.646 1.00 27.17 673 GLY A CA 1
ATOM 5208 C C . GLY A 1 673 ? 41.379 8.521 14.690 1.00 27.17 673 GLY A C 1
ATOM 5209 O O . GLY A 1 673 ? 40.307 8.724 15.246 1.00 27.17 673 GLY A O 1
ATOM 5210 N N . ASN A 1 674 ? 42.167 7.495 15.020 1.00 35.66 674 ASN A N 1
ATOM 5211 C CA . ASN A 1 674 ? 42.100 6.895 16.353 1.00 35.66 674 ASN A CA 1
ATOM 5212 C C . ASN A 1 674 ? 42.544 7.926 17.406 1.00 35.66 674 ASN A C 1
ATOM 5214 O O . ASN A 1 674 ? 43.563 8.583 17.196 1.00 35.66 674 ASN A O 1
ATOM 5218 N N . ALA A 1 675 ? 41.843 7.938 18.547 1.00 30.45 675 ALA A N 1
ATOM 5219 C CA . ALA A 1 675 ? 42.341 8.126 19.921 1.00 30.45 675 ALA A CA 1
ATOM 5220 C C . ALA A 1 675 ? 41.562 9.182 20.729 1.00 30.45 675 ALA A C 1
ATOM 5222 O O . ALA A 1 675 ? 41.712 10.378 20.510 1.00 30.45 675 ALA A O 1
ATOM 5223 N N . LEU A 1 676 ? 40.804 8.715 21.730 1.00 28.28 676 LEU A N 1
ATOM 5224 C CA . LEU A 1 676 ? 40.992 8.987 23.169 1.00 28.28 676 LEU A CA 1
ATOM 5225 C C . LEU A 1 676 ? 39.668 8.804 23.924 1.00 28.28 676 LEU A C 1
ATOM 5227 O O . LEU A 1 676 ? 38.655 9.435 23.640 1.00 28.28 676 LEU A O 1
ATOM 5231 N N . ALA A 1 677 ? 39.713 7.890 24.885 1.00 26.94 677 ALA A N 1
ATOM 5232 C CA . ALA A 1 677 ? 38.613 7.458 25.723 1.00 26.94 677 ALA A CA 1
ATOM 5233 C C . ALA A 1 677 ? 38.478 8.311 27.002 1.00 26.94 677 ALA A C 1
ATOM 5235 O O . ALA A 1 677 ? 39.493 8.624 27.618 1.00 26.94 677 ALA A O 1
ATOM 5236 N N . LEU A 1 678 ? 37.214 8.501 27.423 1.00 28.55 678 LEU A N 1
ATOM 5237 C CA . LEU A 1 678 ? 36.688 8.572 28.810 1.00 28.55 678 LEU A CA 1
ATOM 5238 C C . LEU A 1 678 ? 37.079 9.782 29.707 1.00 28.55 678 LEU A C 1
ATOM 5240 O O . LEU A 1 678 ? 38.072 10.444 29.419 1.00 28.55 678 LEU A O 1
ATOM 5244 N N . PRO A 1 679 ? 36.333 10.085 30.811 1.00 33.69 679 PRO A N 1
ATOM 5245 C CA . PRO A 1 679 ? 35.333 9.249 31.502 1.00 33.69 679 PRO A CA 1
ATOM 5246 C C . PRO A 1 679 ? 33.980 9.907 31.865 1.00 33.69 679 PRO A C 1
ATOM 5248 O O . PRO A 1 679 ? 33.855 11.121 32.014 1.00 33.69 679 PRO A O 1
ATOM 5251 N N . ALA A 1 680 ? 32.976 9.053 32.090 1.00 24.38 680 ALA A N 1
ATOM 5252 C CA . ALA A 1 680 ? 31.757 9.371 32.831 1.00 24.38 680 ALA A CA 1
ATOM 5253 C C . ALA A 1 680 ? 31.960 9.051 34.324 1.00 24.38 680 ALA A C 1
ATOM 5255 O O . ALA A 1 680 ? 32.605 8.057 34.656 1.00 24.38 680 ALA A O 1
ATOM 5256 N N . HIS A 1 681 ? 31.416 9.895 35.204 1.00 26.83 681 HIS A N 1
ATOM 5257 C CA . HIS A 1 681 ? 31.431 9.713 36.657 1.00 26.83 681 HIS A CA 1
ATOM 5258 C C . HIS A 1 681 ? 30.162 8.984 37.127 1.00 26.83 681 HIS A C 1
ATOM 5260 O O . HIS A 1 681 ? 29.054 9.310 36.705 1.00 26.83 681 HIS A O 1
ATOM 5266 N N . GLU A 1 682 ? 30.372 8.004 38.003 1.00 28.97 682 GLU A N 1
ATOM 5267 C CA . GLU A 1 682 ? 29.399 7.111 38.638 1.00 28.97 682 GLU A CA 1
ATOM 5268 C C . GLU A 1 682 ? 28.461 7.802 39.642 1.00 28.97 682 GLU A C 1
ATOM 5270 O O . GLU A 1 682 ? 28.859 8.739 40.337 1.00 28.97 682 GLU A O 1
ATOM 5275 N N . ALA A 1 683 ? 27.268 7.222 39.821 1.00 25.25 683 ALA A N 1
ATOM 5276 C CA . ALA A 1 683 ? 26.654 7.073 41.140 1.00 25.25 683 ALA A CA 1
ATOM 5277 C C . ALA A 1 683 ? 25.799 5.787 41.204 1.00 25.25 683 ALA A C 1
ATOM 5279 O O . ALA A 1 683 ? 24.749 5.669 40.574 1.00 25.25 683 ALA A O 1
ATOM 5280 N N . GLU A 1 684 ? 26.332 4.837 41.971 1.00 26.25 684 GLU A N 1
ATOM 5281 C CA . GLU A 1 684 ? 25.758 3.637 42.601 1.00 26.25 684 GLU A CA 1
ATOM 5282 C C . GLU A 1 684 ? 24.439 3.893 43.370 1.00 26.25 684 GLU A C 1
ATOM 5284 O O . GLU A 1 684 ? 24.143 5.033 43.706 1.00 26.25 684 GLU A O 1
ATOM 5289 N N . THR A 1 685 ? 23.625 2.952 43.865 1.00 27.20 685 THR A N 1
ATOM 5290 C CA . THR A 1 685 ? 23.326 1.507 43.743 1.00 27.20 685 THR A CA 1
ATOM 5291 C C . THR A 1 685 ? 22.076 1.291 44.627 1.00 27.20 685 THR A C 1
ATOM 5293 O O . THR A 1 685 ? 21.875 2.019 45.598 1.00 27.20 685 THR A O 1
ATOM 5296 N N . ALA A 1 686 ? 21.278 0.246 44.382 1.00 24.06 686 ALA A N 1
ATOM 5297 C CA . ALA A 1 686 ? 20.699 -0.551 45.472 1.00 24.06 686 ALA A CA 1
ATOM 5298 C C . ALA A 1 686 ? 20.307 -1.941 44.955 1.00 24.06 686 ALA A C 1
ATOM 5300 O O . ALA A 1 686 ? 19.340 -2.127 44.221 1.00 24.06 686 ALA A O 1
ATOM 5301 N N . THR A 1 687 ? 21.118 -2.913 45.347 1.00 27.92 687 THR A N 1
ATOM 5302 C CA . THR A 1 687 ? 21.071 -4.331 45.008 1.00 27.92 687 THR A CA 1
ATOM 5303 C C . THR A 1 687 ? 20.046 -5.105 45.848 1.00 27.92 687 THR A C 1
ATOM 5305 O O . THR A 1 687 ? 19.860 -4.850 47.038 1.00 27.92 687 THR A O 1
ATOM 5308 N N . LYS A 1 688 ? 19.454 -6.149 45.253 1.00 26.34 688 LYS A N 1
ATOM 5309 C CA . LYS A 1 688 ? 19.069 -7.382 45.959 1.00 26.34 688 LYS A CA 1
ATOM 5310 C C . LYS A 1 688 ? 19.634 -8.576 45.190 1.00 26.34 688 LYS A C 1
ATOM 5312 O O . LYS A 1 688 ? 19.599 -8.604 43.966 1.00 26.34 688 LYS A O 1
ATOM 5317 N N . SER A 1 689 ? 20.231 -9.496 45.938 1.00 25.55 689 SER A N 1
ATOM 5318 C CA . SER A 1 689 ? 21.144 -10.549 45.489 1.00 25.55 689 SER A CA 1
ATOM 5319 C C . SER A 1 689 ? 20.501 -11.638 44.614 1.00 25.55 689 SER A C 1
ATOM 5321 O O . SER A 1 689 ? 19.360 -12.030 44.874 1.00 25.55 689 SER A O 1
ATOM 5323 N N . PRO A 1 690 ? 21.249 -12.211 43.651 1.00 28.61 690 PRO A N 1
ATOM 5324 C CA . PRO A 1 690 ? 20.826 -13.397 42.922 1.00 28.61 690 PRO A CA 1
ATOM 5325 C C . PRO A 1 690 ? 21.064 -14.647 43.779 1.00 28.61 690 PRO A C 1
ATOM 5327 O O . PRO A 1 690 ? 22.154 -14.861 44.314 1.00 28.61 690 PRO A O 1
ATOM 5330 N N . LYS A 1 691 ? 20.027 -15.476 43.930 1.00 28.89 691 LYS A N 1
ATOM 5331 C CA . LYS A 1 691 ? 20.186 -16.860 44.378 1.00 28.89 691 LYS A CA 1
ATOM 5332 C C . LYS A 1 691 ? 20.568 -17.710 43.173 1.00 28.89 691 LYS A C 1
ATOM 5334 O O . LYS A 1 691 ? 19.799 -17.837 42.229 1.00 28.89 691 LYS A O 1
ATOM 5339 N N . ASP A 1 692 ? 21.758 -18.273 43.291 1.00 35.12 692 ASP A N 1
ATOM 5340 C CA . ASP A 1 692 ? 22.339 -19.359 42.513 1.00 35.12 692 ASP A CA 1
ATOM 5341 C C . ASP A 1 692 ? 21.335 -20.489 42.219 1.00 35.12 692 ASP A C 1
ATOM 5343 O O . ASP A 1 692 ? 20.812 -21.114 43.148 1.00 35.12 692 ASP A O 1
ATOM 5347 N N . ILE A 1 693 ? 21.118 -20.792 40.934 1.00 27.33 693 ILE A N 1
ATOM 5348 C CA . ILE A 1 693 ? 20.590 -22.081 40.471 1.00 27.33 693 ILE A CA 1
ATOM 5349 C C . ILE A 1 693 ? 21.482 -22.580 39.317 1.00 27.33 693 ILE A C 1
ATOM 5351 O O . ILE A 1 693 ? 21.334 -22.181 38.169 1.00 27.33 693 ILE A O 1
ATOM 5355 N N . CYS A 1 694 ? 22.370 -23.509 39.690 1.00 28.95 694 CYS A N 1
ATOM 5356 C CA . CYS A 1 694 ? 22.939 -24.621 38.910 1.00 28.95 694 CYS A CA 1
ATOM 5357 C C . CYS A 1 694 ? 24.181 -24.411 38.004 1.00 28.95 694 CYS A C 1
ATOM 5359 O O . CYS A 1 694 ? 24.112 -24.049 36.838 1.00 28.95 694 CYS A O 1
ATOM 5361 N N . ASN A 1 695 ? 25.322 -24.844 38.565 1.00 38.38 695 ASN A N 1
ATOM 5362 C CA . ASN A 1 695 ? 26.579 -25.283 37.936 1.00 38.38 695 ASN A CA 1
ATOM 5363 C C . ASN A 1 695 ? 26.414 -26.116 36.639 1.00 38.38 695 ASN A C 1
ATOM 5365 O O . ASN A 1 695 ? 26.044 -27.288 36.708 1.00 38.38 695 ASN A O 1
ATOM 5369 N N . ASP A 1 696 ? 26.856 -25.575 35.498 1.00 42.75 696 ASP A N 1
ATOM 5370 C CA . ASP A 1 696 ? 26.786 -26.222 34.168 1.00 42.75 696 ASP A CA 1
ATOM 5371 C C . ASP A 1 696 ? 28.131 -26.800 33.657 1.00 42.75 696 ASP A C 1
ATOM 5373 O O . ASP A 1 696 ? 28.272 -27.228 32.509 1.00 42.75 696 ASP A O 1
ATOM 5377 N N . GLY A 1 697 ? 29.152 -26.850 34.518 1.00 40.62 697 GLY A N 1
ATOM 5378 C CA . GLY A 1 697 ? 30.556 -27.041 34.119 1.00 40.62 697 GLY A CA 1
ATOM 5379 C C . GLY A 1 697 ? 30.918 -28.354 33.405 1.00 40.62 697 GLY A C 1
ATOM 5380 O O . GLY A 1 697 ? 31.943 -28.402 32.733 1.00 40.62 697 GLY A O 1
ATOM 5381 N N . LYS A 1 698 ? 30.107 -29.418 33.506 1.00 37.03 698 LYS A N 1
ATOM 5382 C CA . LYS A 1 698 ? 30.336 -30.676 32.757 1.00 37.03 698 LYS A CA 1
ATOM 5383 C C . LYS A 1 698 ? 29.499 -30.799 31.478 1.00 37.03 698 LYS A C 1
ATOM 5385 O O . LYS A 1 698 ? 29.924 -31.494 30.563 1.00 37.03 698 LYS A O 1
ATOM 5390 N N . LEU A 1 699 ? 28.351 -30.122 31.393 1.00 36.25 699 LEU A N 1
ATOM 5391 C CA . LEU A 1 699 ? 27.456 -30.140 30.226 1.00 36.25 699 LEU A CA 1
ATOM 5392 C C . LEU A 1 699 ? 27.860 -29.093 29.179 1.00 36.25 699 LEU A C 1
ATOM 5394 O O . LEU A 1 699 ? 27.863 -29.401 27.989 1.00 36.25 699 LEU A O 1
ATOM 5398 N N . ALA A 1 700 ? 28.308 -27.909 29.610 1.00 35.75 700 ALA A N 1
ATOM 5399 C CA . ALA A 1 700 ? 28.844 -26.871 28.725 1.00 35.75 700 ALA A CA 1
ATOM 5400 C C . ALA A 1 700 ? 30.108 -27.314 27.965 1.00 35.75 700 ALA A C 1
ATOM 5402 O O . ALA A 1 700 ? 30.349 -26.859 26.852 1.00 35.75 700 ALA A O 1
ATOM 5403 N N . ALA A 1 701 ? 30.888 -28.235 28.539 1.00 37.34 701 ALA A N 1
ATOM 5404 C CA . ALA A 1 701 ? 32.070 -28.804 27.893 1.00 37.34 701 ALA A CA 1
ATOM 5405 C C . ALA A 1 701 ? 31.734 -29.859 26.818 1.00 37.34 701 ALA A C 1
ATOM 5407 O O . ALA A 1 701 ? 32.535 -30.074 25.915 1.00 37.34 701 ALA A O 1
ATOM 5408 N N . GLY A 1 702 ? 30.575 -30.526 26.916 1.00 35.84 702 GLY A N 1
ATOM 5409 C CA . GLY A 1 702 ? 30.152 -31.580 25.983 1.00 35.84 702 GLY A CA 1
ATOM 5410 C C . GLY A 1 702 ? 29.226 -31.094 24.866 1.00 35.84 702 GLY A C 1
ATOM 5411 O O . GLY A 1 702 ? 29.230 -31.668 23.783 1.00 35.84 702 GLY A O 1
ATOM 5412 N N . ASN A 1 703 ? 28.444 -30.038 25.109 1.00 40.19 703 ASN A N 1
ATOM 5413 C CA . ASN A 1 703 ? 27.612 -29.391 24.095 1.00 40.19 703 ASN A CA 1
ATOM 5414 C C . ASN A 1 703 ? 27.412 -27.898 24.449 1.00 40.19 703 ASN A C 1
ATOM 5416 O O . ASN A 1 703 ? 26.435 -27.540 25.120 1.00 40.19 703 ASN A O 1
ATOM 5420 N N . PRO A 1 704 ? 28.335 -27.019 24.011 1.00 35.12 704 PRO A N 1
ATOM 5421 C CA . PRO A 1 704 ? 28.296 -25.585 24.304 1.00 35.12 704 PRO A CA 1
ATOM 5422 C C . PRO A 1 704 ? 27.018 -24.902 23.800 1.00 35.12 704 PRO A C 1
ATOM 5424 O O . PRO A 1 704 ? 26.550 -23.950 24.419 1.00 35.12 704 PRO A O 1
ATOM 5427 N N . ARG A 1 705 ? 26.421 -25.419 22.715 1.00 33.53 705 ARG A N 1
ATOM 5428 C CA . ARG A 1 705 ? 25.204 -24.880 22.090 1.00 33.53 705 ARG A CA 1
ATOM 5429 C C . ARG A 1 705 ? 23.958 -25.170 22.929 1.00 33.53 705 ARG A C 1
ATOM 5431 O O . ARG A 1 705 ? 23.156 -24.275 23.161 1.00 33.53 705 ARG A O 1
ATOM 5438 N N . ALA A 1 706 ? 23.844 -26.376 23.486 1.00 37.12 706 ALA A N 1
ATOM 5439 C CA . ALA A 1 706 ? 22.767 -26.735 24.414 1.00 37.12 706 ALA A CA 1
ATOM 5440 C C . ALA A 1 706 ? 22.856 -25.980 25.752 1.00 37.12 706 ALA A C 1
ATOM 5442 O O . ALA A 1 706 ? 21.836 -25.667 26.364 1.00 37.12 706 ALA A O 1
ATOM 5443 N N . ALA A 1 707 ? 24.074 -25.690 26.223 1.00 36.06 707 ALA A N 1
ATOM 5444 C CA . ALA A 1 707 ? 24.295 -24.854 27.403 1.00 36.06 707 ALA A CA 1
ATOM 5445 C C . ALA A 1 707 ? 23.969 -23.377 27.121 1.00 36.06 707 ALA A C 1
ATOM 5447 O O . ALA A 1 707 ? 23.317 -22.728 27.935 1.00 36.06 707 ALA A O 1
ATOM 5448 N N . PHE A 1 708 ? 24.340 -22.871 25.940 1.00 36.47 708 PHE A N 1
ATOM 5449 C CA . PHE A 1 708 ? 23.970 -21.534 25.477 1.00 36.47 708 PHE A CA 1
ATOM 5450 C C . PHE A 1 708 ? 22.452 -21.375 25.358 1.00 36.47 708 PHE A C 1
ATOM 5452 O O . PHE A 1 708 ? 21.925 -20.425 25.918 1.00 36.47 708 PHE A O 1
ATOM 5459 N N . PHE A 1 709 ? 21.736 -22.332 24.759 1.00 37.12 709 PHE A N 1
ATOM 5460 C CA . PHE A 1 709 ? 20.271 -22.296 24.678 1.00 37.12 709 PHE A CA 1
ATOM 5461 C C . PHE A 1 709 ? 19.581 -22.488 26.031 1.00 37.12 709 PHE A C 1
ATOM 5463 O O . PHE A 1 709 ? 18.595 -21.817 26.285 1.00 37.12 709 PHE A O 1
ATOM 5470 N N . ARG A 1 710 ? 20.088 -23.319 26.954 1.00 41.56 710 ARG A N 1
ATOM 5471 C CA . ARG A 1 710 ? 19.533 -23.379 28.326 1.00 41.56 710 ARG A CA 1
ATOM 5472 C C . ARG A 1 710 ? 19.716 -22.073 29.089 1.00 41.56 710 ARG A C 1
ATOM 5474 O O . ARG A 1 710 ? 18.836 -21.696 29.853 1.00 41.56 710 ARG A O 1
ATOM 5481 N N . LYS A 1 711 ? 20.830 -21.381 28.855 1.00 38.19 711 LYS A N 1
ATOM 5482 C CA . LYS A 1 711 ? 21.078 -20.039 29.380 1.00 38.19 711 LYS A CA 1
ATOM 5483 C C . LYS A 1 711 ? 20.155 -19.013 28.723 1.00 38.19 711 LYS A C 1
ATOM 5485 O O . LYS A 1 711 ? 19.549 -18.225 29.429 1.00 38.19 711 LYS A O 1
ATOM 5490 N N . LEU A 1 712 ? 19.967 -19.097 27.405 1.00 36.09 712 LEU A N 1
ATOM 5491 C CA . LEU A 1 712 ? 19.042 -18.254 26.646 1.00 36.09 712 LEU A CA 1
ATOM 5492 C C . LEU A 1 712 ? 17.594 -18.480 27.070 1.00 36.09 712 LEU A C 1
ATOM 5494 O O . LEU A 1 712 ? 16.866 -17.519 27.168 1.00 36.09 712 LEU A O 1
ATOM 5498 N N . VAL A 1 713 ? 17.200 -19.708 27.404 1.00 38.38 713 VAL A N 1
ATOM 5499 C CA . VAL A 1 713 ? 15.845 -20.068 27.844 1.00 38.38 713 VAL A CA 1
ATOM 5500 C C . VAL A 1 713 ? 15.621 -19.802 29.342 1.00 38.38 713 VAL A C 1
ATOM 5502 O O . VAL A 1 713 ? 14.515 -19.452 29.749 1.00 38.38 713 VAL A O 1
ATOM 5505 N N . GLY A 1 714 ? 16.664 -19.909 30.170 1.00 39.72 714 GLY A N 1
ATOM 5506 C CA . GLY A 1 714 ? 16.638 -19.515 31.584 1.00 39.72 714 GLY A CA 1
ATOM 5507 C C . GLY A 1 714 ? 16.636 -17.995 31.792 1.00 39.72 714 GLY A C 1
ATOM 5508 O O . GLY A 1 714 ? 15.942 -17.511 32.686 1.00 39.72 714 GLY A O 1
ATOM 5509 N N . ASP A 1 715 ? 17.350 -17.263 30.930 1.00 38.00 715 ASP A N 1
ATOM 5510 C CA . ASP A 1 715 ? 17.427 -15.794 30.887 1.00 38.00 715 ASP A CA 1
ATOM 5511 C C . ASP A 1 715 ? 16.475 -15.180 29.838 1.00 38.00 715 ASP A C 1
ATOM 5513 O O . ASP A 1 715 ? 16.448 -13.958 29.681 1.00 38.00 715 ASP A O 1
ATOM 5517 N N . SER A 1 716 ? 15.685 -16.003 29.128 1.00 37.38 716 SER A N 1
ATOM 5518 C CA . SER A 1 716 ? 14.726 -15.579 28.097 1.00 37.38 716 SER A CA 1
ATOM 5519 C C . SER A 1 716 ? 13.642 -14.760 28.773 1.00 37.38 716 SER A C 1
ATOM 5521 O O . SER A 1 716 ? 12.625 -15.257 29.278 1.00 37.38 716 SER A O 1
ATOM 5523 N N . ALA A 1 717 ? 13.872 -13.462 28.771 1.00 37.44 717 ALA A N 1
ATOM 5524 C CA . ALA A 1 717 ? 12.881 -12.471 29.066 1.00 37.44 717 ALA A CA 1
ATOM 5525 C C . ALA A 1 717 ? 11.908 -12.405 27.878 1.00 37.44 717 ALA A C 1
ATOM 5527 O O . ALA A 1 717 ? 11.939 -11.465 27.094 1.00 37.44 717 ALA A O 1
ATOM 5528 N N . TYR A 1 718 ? 10.972 -13.358 27.807 1.00 38.81 718 TYR A N 1
ATOM 5529 C CA . TYR A 1 718 ? 9.629 -13.113 27.269 1.00 38.81 718 TYR A CA 1
ATOM 5530 C C . TYR A 1 718 ? 8.937 -12.070 28.177 1.00 38.81 718 TYR A C 1
ATOM 5532 O O . TYR A 1 718 ? 7.971 -12.354 28.887 1.00 38.81 718 TYR A O 1
ATOM 5540 N N . SER A 1 719 ? 9.525 -10.876 28.271 1.00 36.28 719 SER A N 1
ATOM 5541 C CA . SER A 1 719 ? 9.344 -9.877 29.334 1.00 36.28 719 SER A CA 1
ATOM 5542 C C . SER A 1 719 ? 7.952 -9.253 29.365 1.00 36.28 719 SER A C 1
ATOM 5544 O O . SER A 1 719 ? 7.623 -8.569 30.331 1.00 36.28 719 SER A O 1
ATOM 5546 N N . ASN A 1 720 ? 7.119 -9.534 28.359 1.00 38.47 720 ASN A N 1
ATOM 5547 C CA . ASN A 1 720 ? 5.810 -8.917 28.172 1.00 38.47 720 ASN A CA 1
ATOM 5548 C C . ASN A 1 720 ? 4.626 -9.901 28.224 1.00 38.47 720 ASN A C 1
ATOM 5550 O O . ASN A 1 720 ? 3.525 -9.529 27.822 1.00 38.47 720 ASN A O 1
ATOM 5554 N N . HIS A 1 721 ? 4.792 -11.146 28.691 1.00 46.78 721 HIS A N 1
ATOM 5555 C CA . HIS A 1 721 ? 3.666 -12.093 28.768 1.00 46.78 721 HIS A CA 1
ATOM 5556 C C . HIS A 1 721 ? 3.243 -12.345 30.214 1.00 46.78 721 HIS A C 1
ATOM 5558 O O . HIS A 1 721 ? 4.032 -12.770 31.060 1.00 46.78 721 HIS A O 1
ATOM 5564 N N . SER A 1 722 ? 1.961 -12.124 30.492 1.00 51.22 722 SER A N 1
ATOM 5565 C CA . SER A 1 722 ? 1.311 -12.524 31.737 1.00 51.22 722 SER A CA 1
ATOM 5566 C C . SER A 1 722 ? 1.414 -14.048 31.882 1.00 51.22 722 SER A C 1
ATOM 5568 O O . SER A 1 722 ? 0.674 -14.765 31.216 1.00 51.22 722 SER A O 1
ATOM 5570 N N . ARG A 1 723 ? 2.309 -14.569 32.735 1.00 62.16 723 ARG A N 1
ATOM 5571 C CA . ARG A 1 723 ? 2.300 -15.995 33.114 1.00 62.16 723 ARG A CA 1
ATOM 5572 C C . ARG A 1 723 ? 1.049 -16.254 33.947 1.00 62.16 723 ARG A C 1
ATOM 5574 O O . ARG A 1 723 ? 1.042 -15.980 35.148 1.00 62.16 723 ARG A O 1
ATOM 5581 N N . CYS A 1 724 ? -0.017 -16.708 33.301 1.00 75.56 724 CYS A N 1
ATOM 5582 C CA . CYS A 1 724 ? -1.273 -17.046 33.950 1.00 75.56 724 CYS A CA 1
ATOM 5583 C C . CYS A 1 724 ? -1.483 -18.556 33.812 1.00 75.56 724 CYS A C 1
ATOM 5585 O O . CYS A 1 724 ? -1.967 -18.990 32.777 1.00 75.56 724 CYS A O 1
ATOM 5587 N N . PRO A 1 725 ? -1.066 -19.366 34.802 1.00 82.44 725 PRO A N 1
ATOM 5588 C CA . PRO A 1 725 ? -1.307 -20.800 34.759 1.00 82.44 725 PRO A CA 1
ATOM 5589 C C . PRO A 1 725 ? -2.803 -21.105 34.762 1.00 82.44 725 PRO A C 1
ATOM 5591 O O . PRO A 1 725 ? -3.597 -20.379 35.374 1.00 82.44 725 PRO A O 1
ATOM 5594 N N . SER A 1 726 ? -3.164 -22.222 34.148 1.00 87.19 726 SER A N 1
ATOM 5595 C CA . SER A 1 726 ? -4.525 -22.737 34.146 1.00 87.19 726 SER A CA 1
ATOM 5596 C C . SER A 1 726 ? -5.045 -23.056 35.570 1.00 87.19 726 SER A C 1
ATOM 5598 O O . SER A 1 726 ? -4.266 -23.351 36.489 1.00 87.19 726 SER A O 1
ATOM 5600 N N . PRO A 1 727 ? -6.372 -22.994 35.811 1.00 83.38 727 PRO A N 1
ATOM 5601 C CA . PRO A 1 727 ? -6.955 -23.355 37.103 1.00 83.38 727 PRO A CA 1
ATOM 5602 C C . PRO A 1 727 ? -6.663 -24.813 37.497 1.00 83.38 727 PRO A C 1
ATOM 5604 O O . PRO A 1 727 ? -6.939 -25.736 36.735 1.00 83.38 727 PRO A O 1
ATOM 5607 N N . LYS A 1 728 ? -6.192 -25.040 38.733 1.00 79.81 728 LYS A N 1
ATOM 5608 C CA . LYS A 1 728 ? -5.796 -26.378 39.229 1.00 79.81 728 LYS A CA 1
ATOM 5609 C C . LYS A 1 728 ? -6.943 -27.384 39.383 1.00 79.81 728 LYS A C 1
ATOM 5611 O O . LYS A 1 728 ? -6.682 -28.580 39.462 1.00 79.81 728 LYS A O 1
ATOM 5616 N N . ASP A 1 729 ? -8.183 -26.904 39.448 1.00 73.56 729 ASP A N 1
ATOM 5617 C CA . ASP A 1 729 ? -9.367 -27.724 39.733 1.00 73.56 729 ASP A CA 1
ATOM 5618 C C . ASP A 1 729 ? -10.077 -28.229 38.454 1.00 73.56 729 ASP A C 1
ATOM 5620 O O . ASP A 1 729 ? -11.103 -28.905 38.546 1.00 73.56 729 ASP A O 1
ATOM 5624 N N . GLY A 1 730 ? -9.552 -27.911 37.260 1.00 69.69 730 GLY A N 1
ATOM 5625 C CA . GLY A 1 730 ? -10.080 -28.344 35.958 1.00 69.69 730 GLY A CA 1
ATOM 5626 C C . GLY A 1 730 ? -9.186 -29.366 35.234 1.00 69.69 730 GLY A C 1
ATOM 5627 O O . GLY A 1 730 ? -8.005 -29.495 35.558 1.00 69.69 730 GLY A O 1
ATOM 5628 N N . PRO A 1 731 ? -9.716 -30.114 34.245 1.00 79.19 731 PRO A N 1
ATOM 5629 C CA . PRO A 1 731 ? -8.907 -31.019 33.431 1.00 79.19 731 PRO A CA 1
ATOM 5630 C C . PRO A 1 731 ? -7.922 -30.236 32.547 1.00 79.19 731 PRO A C 1
ATOM 5632 O O . PRO A 1 731 ? -8.323 -29.354 31.787 1.00 79.19 731 PRO A O 1
ATOM 5635 N N . PHE A 1 732 ? -6.635 -30.585 32.614 1.00 94.38 732 PHE A N 1
ATOM 5636 C CA . PHE A 1 732 ? -5.604 -30.005 31.753 1.00 94.38 732 PHE A CA 1
ATOM 5637 C C . PHE A 1 732 ? -5.585 -30.719 30.397 1.00 94.38 732 PHE A C 1
ATOM 5639 O O . PHE A 1 732 ? -5.034 -31.814 30.273 1.00 94.38 732 PHE A O 1
ATOM 5646 N N . LYS A 1 733 ? -6.218 -30.106 29.392 1.00 97.00 733 LYS A N 1
ATOM 5647 C CA . LYS A 1 733 ? -6.323 -30.646 28.030 1.00 97.00 733 LYS A CA 1
ATOM 5648 C C . LYS A 1 733 ? -5.973 -29.591 26.983 1.00 97.00 733 LYS A C 1
ATOM 5650 O O . LYS A 1 733 ? -6.410 -28.445 27.106 1.00 97.00 733 LYS A O 1
ATOM 5655 N N . VAL A 1 734 ? -5.221 -29.980 25.954 1.00 98.62 734 VAL A N 1
ATOM 5656 C CA . VAL A 1 734 ? -4.781 -29.092 24.862 1.00 98.62 734 VAL A CA 1
ATOM 5657 C C . VAL A 1 734 ? -5.631 -29.302 23.602 1.00 98.62 734 VAL A C 1
ATOM 5659 O O . VAL A 1 734 ? -5.807 -30.426 23.146 1.00 98.62 734 VAL A O 1
ATOM 5662 N N . GLY A 1 735 ? -6.148 -28.231 23.006 1.00 98.62 735 GLY A N 1
ATOM 5663 C CA . GLY A 1 735 ? -6.805 -28.282 21.697 1.00 98.62 735 GLY A CA 1
ATOM 5664 C C . GLY A 1 735 ? -5.811 -28.008 20.570 1.00 98.62 735 GLY A C 1
ATOM 5665 O O . GLY A 1 735 ? -5.086 -27.021 20.625 1.00 98.62 735 GLY A O 1
ATOM 5666 N N . ILE A 1 736 ? -5.773 -28.838 19.530 1.00 98.88 736 ILE A N 1
ATOM 5667 C CA . ILE A 1 736 ? -4.924 -28.640 18.346 1.00 98.88 736 ILE A CA 1
ATOM 5668 C C . ILE A 1 736 ? -5.818 -28.368 17.134 1.00 98.88 736 ILE A C 1
ATOM 5670 O O . ILE A 1 736 ? -6.698 -29.164 16.807 1.00 98.88 736 ILE A O 1
ATOM 5674 N N . ILE A 1 737 ? -5.583 -27.248 16.450 1.00 98.62 737 ILE A N 1
ATOM 5675 C CA . ILE A 1 737 ? -6.264 -26.890 15.201 1.00 98.62 737 ILE A CA 1
ATOM 5676 C C . ILE A 1 737 ? -5.359 -27.288 14.030 1.00 98.62 737 ILE A C 1
ATOM 5678 O O . ILE A 1 737 ? -4.295 -26.694 13.831 1.00 98.62 737 ILE A O 1
ATOM 5682 N N . GLY A 1 738 ? -5.792 -28.283 13.255 1.00 97.88 738 GLY A N 1
ATOM 5683 C CA . GLY A 1 738 ? -5.099 -28.822 12.083 1.00 97.88 738 GLY A CA 1
ATOM 5684 C C . GLY A 1 738 ? -4.441 -30.187 12.321 1.00 97.88 738 GLY A C 1
ATOM 5685 O O . GLY A 1 738 ? -3.610 -30.355 13.208 1.00 97.88 738 GLY A O 1
ATOM 5686 N N . GLY A 1 739 ? -4.767 -31.158 11.467 1.00 97.12 739 GLY A N 1
ATOM 5687 C CA . GLY A 1 739 ? -4.193 -32.508 11.408 1.00 97.12 739 GLY A CA 1
ATOM 5688 C C . GLY A 1 739 ? -3.048 -32.640 10.397 1.00 97.12 739 GLY A C 1
ATOM 5689 O O . GLY A 1 739 ? -2.863 -33.700 9.795 1.00 97.12 739 GLY A O 1
ATOM 5690 N N . GLY A 1 740 ? -2.309 -31.554 10.156 1.00 97.69 740 GLY A N 1
ATOM 5691 C CA . GLY A 1 740 ? -1.080 -31.556 9.359 1.00 97.69 740 GLY A CA 1
ATOM 5692 C C . GLY A 1 740 ? 0.135 -32.053 10.150 1.00 97.69 740 GLY A C 1
ATOM 5693 O O . GLY A 1 740 ? 0.032 -32.386 11.329 1.00 97.69 740 GLY A O 1
ATOM 5694 N N . VAL A 1 741 ? 1.316 -32.062 9.521 1.00 98.25 741 VAL A N 1
ATOM 5695 C CA . VAL A 1 741 ? 2.554 -32.548 10.164 1.00 98.25 741 VAL A CA 1
ATOM 5696 C C . VAL A 1 741 ? 2.902 -31.799 11.460 1.00 98.25 741 VAL A C 1
ATOM 5698 O O . VAL A 1 741 ? 3.301 -32.441 12.422 1.00 98.25 741 VAL A O 1
ATOM 5701 N N . ALA A 1 742 ? 2.677 -30.481 11.538 1.00 98.19 742 ALA A N 1
ATOM 5702 C CA . ALA A 1 742 ? 2.893 -29.708 12.767 1.00 98.19 742 ALA A CA 1
ATOM 5703 C C . ALA A 1 742 ? 1.962 -30.161 13.907 1.00 98.19 742 ALA A C 1
ATOM 5705 O O . ALA A 1 742 ? 2.431 -30.450 15.006 1.00 98.19 742 ALA A O 1
ATOM 5706 N N . GLY A 1 743 ? 0.655 -30.276 13.644 1.00 98.50 743 GLY A N 1
ATOM 5707 C CA . GLY A 1 743 ? -0.326 -30.699 14.647 1.00 98.50 743 GLY A CA 1
ATOM 5708 C C . GLY A 1 743 ? -0.106 -32.136 15.122 1.00 98.50 743 GLY A C 1
ATOM 5709 O O . GLY A 1 743 ? -0.125 -32.403 16.322 1.00 98.50 743 GLY A O 1
ATOM 5710 N N . LEU A 1 744 ? 0.200 -33.053 14.198 1.00 98.81 744 LEU A N 1
ATOM 5711 C CA . LEU A 1 744 ? 0.548 -34.436 14.538 1.00 98.81 744 LEU A CA 1
ATOM 5712 C C . LEU A 1 744 ? 1.852 -34.518 15.344 1.00 98.81 744 LEU A C 1
ATOM 5714 O O . LEU A 1 744 ? 1.947 -35.321 16.268 1.00 98.81 744 LEU A O 1
ATOM 5718 N N . TYR A 1 745 ? 2.850 -33.688 15.030 1.00 98.62 745 TYR A N 1
ATOM 5719 C CA . TYR A 1 745 ? 4.111 -33.666 15.771 1.00 98.62 745 TYR A CA 1
ATOM 5720 C C . TYR A 1 745 ? 3.921 -33.109 17.190 1.00 98.62 745 TYR A C 1
ATOM 5722 O O . TYR A 1 745 ? 4.431 -33.691 18.145 1.00 98.62 745 TYR A O 1
ATOM 5730 N N . ALA A 1 746 ? 3.119 -32.050 17.355 1.00 98.62 746 ALA A N 1
ATOM 5731 C CA . ALA A 1 746 ? 2.737 -31.540 18.673 1.00 98.62 746 ALA A CA 1
ATOM 5732 C C . ALA A 1 746 ? 2.010 -32.613 19.505 1.00 98.62 746 ALA A C 1
ATOM 5734 O O . ALA A 1 746 ? 2.356 -32.829 20.664 1.00 98.62 746 ALA A O 1
ATOM 5735 N N . ALA A 1 747 ? 1.071 -33.347 18.901 1.00 98.69 747 ALA A N 1
ATOM 5736 C CA . ALA A 1 747 ? 0.373 -34.461 19.541 1.00 98.69 747 ALA A CA 1
ATOM 5737 C C . ALA A 1 747 ? 1.324 -35.584 19.998 1.00 98.69 747 ALA A C 1
ATOM 5739 O O . ALA A 1 747 ? 1.243 -36.030 21.140 1.00 98.69 747 ALA A O 1
ATOM 5740 N N . MET A 1 748 ? 2.277 -35.994 19.151 1.00 98.44 748 MET A N 1
ATOM 5741 C CA . MET A 1 748 ? 3.301 -36.990 19.510 1.00 98.44 748 MET A CA 1
ATOM 5742 C C . MET A 1 748 ? 4.146 -36.550 20.712 1.00 98.44 748 MET A C 1
ATOM 5744 O O . MET A 1 748 ? 4.469 -37.355 21.589 1.00 98.44 748 MET A O 1
ATOM 5748 N N . ILE A 1 749 ? 4.505 -35.266 20.761 1.00 98.38 749 ILE A N 1
ATOM 5749 C CA . ILE A 1 749 ? 5.234 -34.697 21.890 1.00 98.38 749 ILE A CA 1
ATOM 5750 C C . ILE A 1 749 ? 4.371 -34.747 23.157 1.00 98.38 749 ILE A C 1
ATOM 5752 O O . ILE A 1 749 ? 4.843 -35.239 24.183 1.00 98.38 749 ILE A O 1
ATOM 5756 N N . LEU A 1 750 ? 3.125 -34.268 23.100 1.00 98.50 750 LEU A N 1
ATOM 5757 C CA . LEU A 1 750 ? 2.208 -34.254 24.246 1.00 98.50 750 LEU A CA 1
ATOM 5758 C C . LEU A 1 750 ? 1.947 -35.670 24.782 1.00 98.50 750 LEU A C 1
ATOM 5760 O O . LEU A 1 750 ? 2.010 -35.878 25.994 1.00 98.50 750 LEU A O 1
ATOM 5764 N N . ASP A 1 751 ? 1.785 -36.657 23.894 1.00 97.62 751 ASP A N 1
ATOM 5765 C CA . ASP A 1 751 ? 1.681 -38.079 24.251 1.00 97.62 751 ASP A CA 1
ATOM 5766 C C . ASP A 1 751 ? 2.897 -38.560 25.048 1.00 97.62 751 ASP A C 1
ATOM 5768 O O . ASP A 1 751 ? 2.757 -39.211 26.084 1.00 97.62 751 ASP A O 1
ATOM 5772 N N . SER A 1 752 ? 4.108 -38.212 24.604 1.00 96.44 752 SER A N 1
ATOM 5773 C CA . SER A 1 752 ? 5.348 -38.618 25.283 1.00 96.44 752 SER A CA 1
ATOM 5774 C C . SER A 1 752 ? 5.514 -38.017 26.687 1.00 96.44 752 SER A C 1
ATOM 5776 O O . SER A 1 752 ? 6.345 -38.491 27.468 1.00 96.44 752 SER A O 1
ATOM 5778 N N . LEU A 1 753 ? 4.740 -36.971 26.989 1.00 97.12 753 LEU A N 1
ATOM 5779 C CA . LEU A 1 753 ? 4.716 -36.258 28.261 1.00 97.12 753 LEU A CA 1
ATOM 5780 C C . LEU A 1 753 ? 3.467 -36.577 29.091 1.00 97.12 753 LEU A C 1
ATOM 5782 O O . LEU A 1 753 ? 3.310 -35.984 30.159 1.00 97.12 753 LEU A O 1
ATOM 5786 N N . ASP A 1 754 ? 2.602 -37.489 28.638 1.00 96.12 754 ASP A N 1
ATOM 5787 C CA . ASP A 1 754 ? 1.332 -37.837 29.289 1.00 96.12 754 ASP A CA 1
ATOM 5788 C C . ASP A 1 754 ? 0.426 -36.606 29.510 1.00 96.12 754 ASP A C 1
ATOM 5790 O O . ASP A 1 754 ? -0.056 -36.345 30.613 1.00 96.12 754 ASP A O 1
ATOM 5794 N N . ILE A 1 755 ? 0.265 -35.786 28.463 1.00 97.44 755 ILE A N 1
ATOM 5795 C CA . ILE A 1 755 ? -0.650 -34.635 28.424 1.00 97.44 755 ILE A CA 1
ATOM 5796 C C . ILE A 1 755 ? -1.769 -34.934 27.422 1.00 97.44 755 ILE A C 1
ATOM 5798 O O . ILE A 1 755 ? -1.496 -35.283 26.277 1.00 97.44 755 ILE A O 1
ATOM 5802 N N . ASP A 1 756 ? -3.027 -34.789 27.846 1.00 97.69 756 ASP A N 1
ATOM 5803 C CA . ASP A 1 756 ? -4.193 -35.079 27.005 1.00 97.69 756 ASP A CA 1
ATOM 5804 C C . ASP A 1 756 ? -4.479 -33.955 25.994 1.00 97.69 756 ASP A C 1
ATOM 5806 O O . ASP A 1 756 ? -4.254 -32.770 26.270 1.00 97.69 756 ASP A O 1
ATOM 5810 N N . TYR A 1 757 ? -5.005 -34.315 24.821 1.00 98.62 757 TYR A N 1
ATOM 5811 C CA . TYR A 1 757 ? -5.270 -33.366 23.736 1.00 98.62 757 TYR A CA 1
ATOM 5812 C C . TYR A 1 757 ? -6.392 -33.812 22.790 1.00 98.62 757 TYR A C 1
ATOM 5814 O O . TYR A 1 757 ? -6.739 -34.984 22.743 1.00 98.62 757 TYR A O 1
ATOM 5822 N N . ASP A 1 758 ? -6.931 -32.893 21.993 1.00 98.69 758 ASP A N 1
ATOM 5823 C CA . ASP A 1 758 ? -7.768 -33.210 20.824 1.00 98.69 758 ASP A CA 1
ATOM 5824 C C . ASP A 1 758 ? -7.183 -32.566 19.564 1.00 98.69 758 ASP A C 1
ATOM 5826 O O . ASP A 1 758 ? -6.565 -31.507 19.649 1.00 98.69 758 ASP A O 1
ATOM 5830 N N . ILE A 1 759 ? -7.415 -33.167 18.393 1.00 98.75 759 ILE A N 1
ATOM 5831 C CA . ILE A 1 759 ? -6.999 -32.612 17.097 1.00 98.75 759 ILE A CA 1
ATOM 5832 C C . ILE A 1 759 ? -8.237 -32.418 16.213 1.00 98.75 759 ILE A C 1
ATOM 5834 O O . ILE A 1 759 ? -8.911 -33.388 15.860 1.00 98.75 759 ILE A O 1
ATOM 5838 N N . HIS A 1 760 ? -8.503 -31.171 15.821 1.00 98.56 760 HIS A N 1
ATOM 5839 C CA . HIS A 1 760 ? -9.602 -30.788 14.929 1.00 98.56 760 HIS A CA 1
ATOM 5840 C C . HIS A 1 760 ? -9.068 -30.523 13.521 1.00 98.56 760 HIS A C 1
ATOM 5842 O O . HIS A 1 760 ? -8.314 -29.572 13.313 1.00 98.56 760 HIS A O 1
ATOM 5848 N N . GLU A 1 761 ? -9.441 -31.360 12.553 1.00 98.00 761 GLU A N 1
ATOM 5849 C CA . GLU A 1 761 ? -9.008 -31.253 11.158 1.00 98.00 761 GLU A CA 1
ATOM 5850 C C . GLU A 1 761 ? -10.181 -30.861 10.257 1.00 98.00 761 GLU A C 1
ATOM 5852 O O . GLU A 1 761 ? -11.199 -31.549 10.181 1.00 98.00 761 GLU A O 1
ATOM 5857 N N . ALA A 1 762 ? -10.031 -29.739 9.550 1.00 96.38 762 ALA A N 1
ATOM 5858 C CA . ALA A 1 762 ? -11.108 -29.155 8.759 1.00 96.38 762 ALA A CA 1
ATOM 5859 C C . ALA A 1 762 ? -11.449 -29.967 7.499 1.00 96.38 762 ALA A C 1
ATOM 5861 O O . ALA A 1 762 ? -12.587 -29.908 7.032 1.00 96.38 762 ALA A O 1
ATOM 5862 N N . SER A 1 763 ? -10.483 -30.680 6.920 1.00 94.56 763 SER A N 1
ATOM 5863 C CA . SER A 1 763 ? -10.677 -31.484 5.714 1.00 94.56 763 SER A CA 1
ATOM 5864 C C . SER A 1 763 ? -11.073 -32.931 6.033 1.00 94.56 763 SER A C 1
ATOM 5866 O O . SER A 1 763 ? -11.012 -33.391 7.173 1.00 94.56 763 SER A O 1
ATOM 5868 N N . GLY A 1 764 ? -11.442 -33.689 4.998 1.00 93.69 764 GLY A N 1
ATOM 5869 C CA . GLY A 1 764 ? -11.551 -35.152 5.079 1.00 93.69 764 GLY A CA 1
ATOM 5870 C C . GLY A 1 764 ? -10.194 -35.879 5.025 1.00 93.69 764 GLY A C 1
ATOM 5871 O O . GLY A 1 764 ? -10.178 -37.103 4.929 1.00 93.69 764 GLY A O 1
ATOM 5872 N N . ARG A 1 765 ? -9.089 -35.114 4.981 1.00 94.88 765 ARG A N 1
ATOM 5873 C CA . ARG A 1 765 ? -7.661 -35.454 4.837 1.00 94.88 765 ARG A CA 1
ATOM 5874 C C . ARG A 1 765 ? -6.813 -35.368 6.118 1.00 94.88 765 ARG A C 1
ATOM 5876 O O . ARG A 1 765 ? -6.644 -34.259 6.602 1.00 94.88 765 ARG A O 1
ATOM 5883 N N . VAL A 1 766 ? -6.127 -36.417 6.586 1.00 96.56 766 VAL A N 1
ATOM 5884 C CA . VAL A 1 766 ? -4.944 -36.215 7.466 1.00 96.56 766 VAL A CA 1
ATOM 5885 C C . VAL A 1 766 ? -3.699 -35.844 6.642 1.00 96.56 766 VAL A C 1
ATOM 5887 O O . VAL A 1 766 ? -3.456 -36.419 5.581 1.00 96.56 766 VAL A O 1
ATOM 5890 N N . GLY A 1 767 ? -2.882 -34.914 7.142 1.00 95.19 767 GLY A N 1
ATOM 5891 C CA . GLY A 1 767 ? -1.535 -34.631 6.625 1.00 95.19 767 GLY A CA 1
ATOM 5892 C C . GLY A 1 767 ? -1.344 -33.246 6.002 1.00 95.19 767 GLY A C 1
ATOM 5893 O O . GLY A 1 767 ? -0.209 -32.779 5.882 1.00 95.19 767 GLY A O 1
ATOM 5894 N N . GLY A 1 768 ? -2.427 -32.532 5.679 1.00 95.75 768 GLY A N 1
ATOM 5895 C CA . GLY A 1 768 ? -2.360 -31.159 5.165 1.00 95.75 768 GLY A CA 1
ATOM 5896 C C . GLY A 1 768 ? -1.507 -31.051 3.896 1.00 95.75 768 GLY A C 1
ATOM 5897 O O . GLY A 1 768 ? -1.790 -31.707 2.897 1.00 95.75 768 GLY A O 1
ATOM 5898 N N . ARG A 1 769 ? -0.441 -30.245 3.930 1.00 97.25 769 ARG A N 1
ATOM 5899 C CA . ARG A 1 769 ? 0.469 -30.030 2.786 1.00 97.25 769 ARG A CA 1
ATOM 5900 C C . ARG A 1 769 ? 1.438 -31.183 2.506 1.00 97.25 769 ARG A C 1
ATOM 5902 O O . ARG A 1 769 ? 2.151 -31.158 1.509 1.00 97.25 769 ARG A O 1
ATOM 5909 N N . ILE A 1 770 ? 1.430 -32.225 3.334 1.00 97.94 770 ILE A N 1
ATOM 5910 C CA . ILE A 1 770 ? 1.957 -33.530 2.944 1.00 97.94 770 ILE A CA 1
ATOM 5911 C C . ILE A 1 770 ? 0.803 -34.297 2.293 1.00 97.94 770 ILE A C 1
ATOM 5913 O O . ILE A 1 770 ? -0.174 -34.663 2.954 1.00 97.94 770 ILE A O 1
ATOM 5917 N N . PHE A 1 771 ? 0.884 -34.467 0.975 1.00 97.88 771 PHE A N 1
ATOM 5918 C CA . PHE A 1 771 ? -0.168 -35.088 0.179 1.00 97.88 771 PHE A CA 1
ATOM 5919 C C . PHE A 1 771 ? 0.420 -35.819 -1.026 1.00 97.88 771 PHE A C 1
ATOM 5921 O O . PHE A 1 771 ? 1.037 -35.198 -1.893 1.00 97.88 771 PHE A O 1
ATOM 5928 N N . THR A 1 772 ? 0.170 -37.124 -1.087 1.00 98.38 772 THR A N 1
ATOM 5929 C CA . THR A 1 772 ? 0.482 -37.982 -2.226 1.00 98.38 772 THR A CA 1
ATOM 5930 C C . THR A 1 772 ? -0.818 -38.377 -2.922 1.00 98.38 772 THR A C 1
ATOM 5932 O O . THR A 1 772 ? -1.729 -38.909 -2.286 1.00 98.38 772 THR A O 1
ATOM 5935 N N . HIS A 1 773 ? -0.914 -38.125 -4.227 1.00 98.19 773 HIS A N 1
ATOM 5936 C CA . HIS A 1 773 ? -2.034 -38.587 -5.041 1.00 98.19 773 HIS A CA 1
ATOM 5937 C C . HIS A 1 773 ? -1.668 -39.917 -5.698 1.00 98.19 773 HIS A C 1
ATOM 5939 O O . HIS A 1 773 ? -0.667 -40.000 -6.408 1.00 98.19 773 HIS A O 1
ATOM 5945 N N . ARG A 1 774 ? -2.490 -40.944 -5.472 1.00 97.44 774 ARG A N 1
ATOM 5946 C CA . ARG A 1 774 ? -2.380 -42.266 -6.103 1.00 97.44 774 ARG A CA 1
ATOM 5947 C C . ARG A 1 774 ? -3.479 -42.387 -7.152 1.00 97.44 774 ARG A C 1
ATOM 5949 O O . ARG A 1 774 ? -4.646 -42.223 -6.803 1.00 97.44 774 ARG A O 1
ATOM 5956 N N . PHE A 1 775 ? -3.111 -42.698 -8.394 1.00 96.62 775 PHE A N 1
ATOM 5957 C CA . PHE A 1 775 ? -4.078 -42.832 -9.494 1.00 96.62 775 PHE A CA 1
ATOM 5958 C C . PHE A 1 775 ? -4.998 -44.047 -9.297 1.00 96.62 775 PHE A C 1
ATOM 5960 O O . PHE A 1 775 ? -6.166 -44.014 -9.670 1.00 96.62 775 PHE A O 1
ATOM 5967 N N . ASP A 1 776 ? -4.496 -45.100 -8.642 1.00 96.25 776 ASP A N 1
ATOM 5968 C CA . ASP A 1 776 ? -5.298 -46.227 -8.164 1.00 96.25 776 ASP A CA 1
ATOM 5969 C C . ASP A 1 776 ? -4.940 -46.573 -6.708 1.00 96.25 776 ASP A C 1
ATOM 5971 O O . ASP A 1 776 ? -4.041 -47.366 -6.416 1.00 96.25 776 ASP A O 1
ATOM 5975 N N . GLN A 1 777 ? -5.671 -45.966 -5.768 1.00 95.00 777 GLN A N 1
ATOM 5976 C CA . GLN A 1 777 ? -5.504 -46.217 -4.334 1.00 95.00 777 GLN A CA 1
ATOM 5977 C C . GLN A 1 777 ? -5.721 -47.696 -3.971 1.00 95.00 777 GLN A C 1
ATOM 5979 O O . GLN A 1 777 ? -4.997 -48.238 -3.139 1.00 95.00 777 GLN A O 1
ATOM 5984 N N . ALA A 1 778 ? -6.696 -48.366 -4.594 1.00 96.19 778 ALA A N 1
ATOM 5985 C CA . ALA A 1 778 ? -7.056 -49.739 -4.247 1.00 96.19 778 ALA A CA 1
ATOM 5986 C C . ALA A 1 778 ? -6.003 -50.751 -4.719 1.00 96.19 778 ALA A C 1
ATOM 5988 O O . ALA A 1 778 ? -5.791 -51.775 -4.059 1.00 96.19 778 ALA A O 1
ATOM 5989 N N . ALA A 1 779 ? -5.354 -50.483 -5.855 1.00 96.06 779 ALA A N 1
ATOM 5990 C CA . ALA A 1 779 ? -4.200 -51.245 -6.314 1.00 96.06 779 ALA A CA 1
ATOM 5991 C C . ALA A 1 779 ? -2.981 -50.987 -5.422 1.00 96.06 779 ALA A C 1
ATOM 5993 O O . ALA A 1 779 ? -2.343 -51.945 -4.983 1.00 96.06 779 ALA A O 1
ATOM 5994 N N . TRP A 1 780 ? -2.713 -49.722 -5.078 1.00 95.88 780 TRP A N 1
ATOM 5995 C CA . TRP A 1 780 ? -1.615 -49.363 -4.180 1.00 95.88 780 TRP A CA 1
ATOM 5996 C C . TRP A 1 780 ? -1.739 -50.063 -2.815 1.00 95.88 780 TRP A C 1
ATOM 5998 O O . TRP A 1 780 ? -0.786 -50.686 -2.348 1.00 95.88 780 TRP A O 1
ATOM 6008 N N . ASP A 1 781 ? -2.939 -50.087 -2.222 1.00 93.50 781 ASP A N 1
ATOM 6009 C CA . ASP A 1 781 ? -3.219 -50.752 -0.938 1.00 93.50 781 ASP A CA 1
ATOM 6010 C C . ASP A 1 781 ? -2.956 -52.273 -0.949 1.00 93.50 781 ASP A C 1
ATOM 6012 O O . ASP A 1 781 ? -2.823 -52.891 0.113 1.00 93.50 781 ASP A O 1
ATOM 6016 N N . LYS A 1 782 ? -2.887 -52.905 -2.122 1.00 95.19 782 LYS A N 1
ATOM 6017 C CA . LYS A 1 782 ? -2.601 -54.343 -2.269 1.00 95.19 782 LYS A CA 1
ATOM 6018 C C . LYS A 1 782 ? -1.171 -54.633 -2.719 1.00 95.19 782 LYS A C 1
ATOM 6020 O O . LYS A 1 782 ? -0.777 -55.793 -2.694 1.00 95.19 782 LYS A O 1
ATOM 6025 N N . SER A 1 783 ? -0.441 -53.603 -3.131 1.00 95.06 783 SER A N 1
ATOM 6026 C CA . SER A 1 783 ? 0.905 -53.703 -3.689 1.00 95.06 783 SER A CA 1
ATOM 6027 C C . SER A 1 783 ? 1.997 -53.616 -2.619 1.00 95.06 783 SER A C 1
ATOM 6029 O O . SER A 1 783 ? 1.778 -53.062 -1.535 1.00 95.06 783 SER A O 1
ATOM 6031 N N . THR A 1 784 ? 3.180 -54.139 -2.930 1.00 93.38 784 THR A N 1
ATOM 6032 C CA . THR A 1 784 ? 4.417 -53.964 -2.152 1.00 93.38 784 THR A CA 1
ATOM 6033 C C . THR A 1 784 ? 5.456 -53.171 -2.959 1.00 93.38 784 THR A C 1
ATOM 6035 O O . THR A 1 784 ? 5.263 -52.959 -4.154 1.00 93.38 784 THR A O 1
ATOM 6038 N N . PRO A 1 785 ? 6.575 -52.715 -2.363 1.00 93.00 785 PRO A N 1
ATOM 6039 C CA . PRO A 1 785 ? 7.624 -51.989 -3.091 1.00 93.00 785 PRO A CA 1
ATOM 6040 C C . PRO A 1 785 ? 8.234 -52.719 -4.300 1.00 93.00 785 PRO A C 1
ATOM 6042 O O . PRO A 1 785 ? 8.939 -52.085 -5.088 1.00 93.00 785 PRO A O 1
ATOM 6045 N N . GLU A 1 786 ? 7.996 -54.021 -4.445 1.00 92.50 786 GLU A N 1
ATOM 6046 C CA . GLU A 1 786 ? 8.398 -54.851 -5.583 1.00 92.50 786 GLU A CA 1
ATOM 6047 C C . GLU A 1 786 ? 7.390 -54.803 -6.748 1.00 92.50 786 GLU A C 1
ATOM 6049 O O . GLU A 1 786 ? 7.732 -55.172 -7.872 1.00 92.50 786 GLU A O 1
ATOM 6054 N N . ASP A 1 787 ? 6.165 -54.335 -6.503 1.00 95.12 787 ASP A N 1
ATOM 6055 C CA . ASP A 1 787 ? 5.085 -54.290 -7.484 1.00 95.12 787 ASP A CA 1
ATOM 6056 C C . ASP A 1 787 ? 5.035 -52.941 -8.231 1.00 95.12 787 ASP A C 1
ATOM 6058 O O . ASP A 1 787 ? 5.134 -51.876 -7.614 1.00 95.12 787 ASP A O 1
ATOM 6062 N N . PRO A 1 788 ? 4.754 -52.931 -9.550 1.00 94.81 788 PRO A N 1
ATOM 6063 C CA . PRO A 1 788 ? 4.596 -51.695 -10.322 1.00 94.81 788 PRO A CA 1
ATOM 6064 C C . PRO A 1 788 ? 3.528 -50.738 -9.769 1.00 94.81 788 PRO A C 1
ATOM 6066 O O . PRO A 1 788 ? 3.742 -49.527 -9.738 1.00 94.81 788 PRO A O 1
ATOM 6069 N N . ALA A 1 789 ? 2.393 -51.267 -9.298 1.00 95.25 789 ALA A N 1
ATOM 6070 C CA . ALA A 1 789 ? 1.273 -50.467 -8.791 1.00 95.25 789 ALA A CA 1
ATOM 6071 C C . ALA A 1 789 ? 1.632 -49.627 -7.548 1.00 95.25 789 ALA A C 1
ATOM 6073 O O . ALA A 1 789 ? 0.992 -48.609 -7.292 1.00 95.25 789 ALA A O 1
ATOM 6074 N N . TYR A 1 790 ? 2.688 -49.998 -6.817 1.00 95.88 790 TYR A N 1
ATOM 6075 C CA . TYR A 1 790 ? 3.173 -49.241 -5.660 1.00 95.88 790 TYR A CA 1
ATOM 6076 C C . TYR A 1 790 ? 3.714 -47.856 -6.040 1.00 95.88 790 TYR A C 1
ATOM 6078 O O . TYR A 1 790 ? 3.737 -46.943 -5.214 1.00 95.88 790 TYR A O 1
ATOM 6086 N N . TYR A 1 791 ? 4.120 -47.686 -7.302 1.00 96.56 791 TYR A N 1
ATOM 6087 C CA . TYR A 1 791 ? 4.705 -46.459 -7.842 1.00 96.56 791 TYR A CA 1
ATOM 6088 C C . TYR A 1 791 ? 3.727 -45.645 -8.704 1.00 96.56 791 TYR A C 1
ATOM 6090 O O . TYR A 1 791 ? 4.147 -44.685 -9.343 1.00 96.56 791 TYR A O 1
ATOM 6098 N N . ASP A 1 792 ? 2.433 -45.995 -8.715 1.00 97.00 792 ASP A N 1
ATOM 6099 C CA . ASP A 1 792 ? 1.378 -45.296 -9.469 1.00 97.00 792 ASP A CA 1
ATOM 6100 C C . ASP A 1 792 ? 0.876 -44.031 -8.745 1.00 97.00 792 ASP A C 1
ATOM 6102 O O . ASP A 1 792 ? -0.304 -43.885 -8.411 1.00 97.00 792 ASP A O 1
ATOM 6106 N N . TYR A 1 793 ? 1.799 -43.121 -8.434 1.00 97.81 793 TYR A N 1
ATOM 6107 C CA . TYR A 1 793 ? 1.511 -41.909 -7.673 1.00 97.81 793 TYR A CA 1
ATOM 6108 C C . TYR A 1 793 ? 2.369 -40.722 -8.111 1.00 97.81 793 TYR A C 1
ATOM 6110 O O . TYR A 1 793 ? 3.339 -40.880 -8.853 1.00 97.81 793 TYR A O 1
ATOM 6118 N N . TYR A 1 794 ? 2.020 -39.538 -7.604 1.00 98.12 794 TYR A N 1
ATOM 6119 C CA . TYR A 1 794 ? 2.936 -38.404 -7.495 1.00 98.12 794 TYR A CA 1
ATOM 6120 C C . TYR A 1 794 ? 2.688 -37.616 -6.198 1.00 98.12 794 TYR A C 1
ATOM 6122 O O . TYR A 1 794 ? 1.591 -37.635 -5.633 1.00 98.12 794 TYR A O 1
ATOM 6130 N N . ASP A 1 795 ? 3.710 -36.906 -5.718 1.00 98.38 795 ASP A N 1
ATOM 6131 C CA . ASP A 1 795 ? 3.589 -36.040 -4.543 1.00 98.38 795 ASP A CA 1
ATOM 6132 C C . ASP A 1 795 ? 3.079 -34.644 -4.926 1.00 98.38 795 ASP A C 1
ATOM 6134 O O . ASP A 1 795 ? 3.765 -33.857 -5.589 1.00 98.38 795 ASP A O 1
ATOM 6138 N N . VAL A 1 796 ? 1.874 -34.320 -4.456 1.00 97.81 796 VAL A N 1
ATOM 6139 C CA . VAL A 1 796 ? 1.187 -33.038 -4.673 1.00 97.81 796 VAL A CA 1
ATOM 6140 C C . VAL A 1 796 ? 1.856 -31.912 -3.877 1.00 97.81 796 VAL A C 1
ATOM 6142 O O . VAL A 1 796 ? 1.977 -30.786 -4.357 1.00 97.81 796 VAL A O 1
ATOM 6145 N N . GLY A 1 797 ? 2.308 -32.222 -2.660 1.00 96.81 797 GLY A N 1
ATOM 6146 C CA . GLY A 1 797 ? 2.975 -31.289 -1.748 1.00 96.81 797 GLY A CA 1
ATOM 6147 C C . GLY A 1 797 ? 4.485 -31.517 -1.650 1.00 96.81 797 GLY A C 1
ATOM 6148 O O . GLY A 1 797 ? 5.186 -31.539 -2.667 1.00 96.81 797 GLY A O 1
ATOM 6149 N N . ALA A 1 798 ? 4.993 -31.690 -0.425 1.00 97.38 798 ALA A N 1
ATOM 6150 C CA . ALA A 1 798 ? 6.397 -32.029 -0.172 1.00 97.38 798 ALA A CA 1
ATOM 6151 C C . ALA A 1 798 ? 6.803 -33.335 -0.886 1.00 97.38 798 ALA A C 1
ATOM 6153 O O . ALA A 1 798 ? 6.017 -34.275 -0.926 1.00 97.38 798 ALA A O 1
ATOM 6154 N N . MET A 1 799 ? 8.018 -33.395 -1.447 1.00 97.31 799 MET A N 1
ATOM 6155 C CA . MET A 1 799 ? 8.452 -34.535 -2.283 1.00 97.31 799 MET A CA 1
ATOM 6156 C C . MET A 1 799 ? 9.929 -34.939 -2.145 1.00 97.31 799 MET A C 1
ATOM 6158 O O . MET A 1 799 ? 10.334 -35.960 -2.695 1.00 97.31 799 MET A O 1
ATOM 6162 N N . ARG A 1 800 ? 10.755 -34.144 -1.452 1.00 96.06 800 ARG A N 1
ATOM 6163 C CA . ARG A 1 800 ? 12.208 -34.354 -1.375 1.00 96.06 800 ARG A CA 1
ATOM 6164 C C . ARG A 1 800 ? 12.819 -33.715 -0.130 1.00 96.06 800 ARG A C 1
ATOM 6166 O O . ARG A 1 800 ? 12.227 -32.785 0.412 1.00 96.06 800 ARG A O 1
ATOM 6173 N N . PHE A 1 801 ? 14.002 -34.181 0.263 1.00 96.94 801 PHE A N 1
ATOM 6174 C CA . PHE A 1 801 ? 14.787 -33.662 1.378 1.00 96.94 801 PHE A CA 1
ATOM 6175 C C . PHE A 1 801 ? 16.272 -33.488 1.011 1.00 96.94 801 PHE A C 1
ATOM 6177 O O . PHE A 1 801 ? 16.872 -34.411 0.451 1.00 96.94 801 PHE A O 1
ATOM 6184 N N . PRO A 1 802 ? 16.883 -32.345 1.367 1.00 95.19 802 PRO A N 1
ATOM 6185 C CA . PRO A 1 802 ? 18.326 -32.154 1.318 1.00 95.19 802 PRO A CA 1
ATOM 6186 C C . PRO A 1 802 ? 19.010 -32.749 2.563 1.00 95.19 802 PRO A C 1
ATOM 6188 O O . PRO A 1 802 ? 18.557 -32.499 3.683 1.00 95.19 802 PRO A O 1
ATOM 6191 N N . PRO A 1 803 ? 20.121 -33.494 2.417 1.00 92.31 803 PRO A N 1
ATOM 6192 C CA . PRO A 1 803 ? 20.860 -34.057 3.543 1.00 92.31 803 PRO A CA 1
ATOM 6193 C C . PRO A 1 803 ? 21.775 -33.000 4.171 1.00 92.31 803 PRO A C 1
ATOM 6195 O O . PRO A 1 803 ? 22.946 -32.871 3.813 1.00 92.31 803 PRO A O 1
ATOM 6198 N N . MET A 1 804 ? 21.237 -32.236 5.116 1.00 90.88 804 MET A N 1
ATOM 6199 C CA . MET A 1 804 ? 21.971 -31.211 5.859 1.00 90.88 804 MET A CA 1
ATOM 6200 C C . MET A 1 804 ? 21.615 -31.263 7.350 1.00 90.88 804 MET A C 1
ATOM 6202 O O . MET A 1 804 ? 20.473 -31.606 7.658 1.00 90.88 804 MET A O 1
ATOM 6206 N N . PRO A 1 805 ? 22.521 -30.857 8.265 1.00 89.19 805 PRO A N 1
ATOM 6207 C CA . PRO A 1 805 ? 22.265 -30.910 9.709 1.00 89.19 805 PRO A CA 1
ATOM 6208 C C . PRO A 1 805 ? 20.959 -30.227 10.136 1.00 89.19 805 PRO A C 1
ATOM 6210 O O . PRO A 1 805 ? 20.225 -30.736 10.974 1.00 89.19 805 PRO A O 1
ATOM 6213 N N . TYR A 1 806 ? 20.603 -29.118 9.482 1.00 89.25 806 TYR A N 1
ATOM 6214 C CA . TYR A 1 806 ? 19.348 -28.401 9.725 1.00 89.25 806 TYR A CA 1
ATOM 6215 C C . TYR A 1 806 ? 18.090 -29.272 9.523 1.00 89.25 806 TYR A C 1
ATOM 6217 O O . TYR A 1 806 ? 17.072 -29.050 10.167 1.00 89.25 806 TYR A O 1
ATOM 6225 N N . MET A 1 807 ? 18.157 -30.306 8.675 1.00 92.69 807 MET A N 1
ATOM 6226 C CA . MET A 1 807 ? 17.056 -31.239 8.400 1.00 92.69 807 MET A CA 1
ATOM 6227 C C . MET A 1 807 ? 17.068 -32.486 9.311 1.00 92.69 807 MET A C 1
ATOM 6229 O O . MET A 1 807 ? 16.148 -33.308 9.222 1.00 92.69 807 MET A O 1
ATOM 6233 N N . ASP A 1 808 ? 18.052 -32.643 10.209 1.00 92.38 808 ASP A N 1
ATOM 6234 C CA . ASP A 1 808 ? 18.260 -33.871 11.000 1.00 92.38 808 ASP A CA 1
ATOM 6235 C C . ASP A 1 808 ? 17.078 -34.214 11.911 1.00 92.38 808 ASP A C 1
ATOM 6237 O O . ASP A 1 808 ? 16.804 -35.389 12.166 1.00 92.38 808 ASP A O 1
ATOM 6241 N N . ARG A 1 809 ? 16.298 -33.223 12.354 1.00 94.25 809 ARG A N 1
ATOM 6242 C CA . ARG A 1 809 ? 15.066 -33.477 13.117 1.00 94.25 809 ARG A CA 1
ATOM 6243 C C . ARG A 1 809 ? 14.035 -34.282 12.335 1.00 94.25 809 ARG A C 1
ATOM 6245 O O . ARG A 1 809 ? 13.231 -34.982 12.945 1.00 94.25 809 ARG A O 1
ATOM 6252 N N . VAL A 1 810 ? 14.047 -34.203 11.009 1.00 96.38 810 VAL A N 1
ATOM 6253 C CA . VAL A 1 810 ? 13.140 -34.972 10.155 1.00 96.38 810 VAL A CA 1
ATOM 6254 C C . VAL A 1 810 ? 13.822 -36.251 9.678 1.00 96.38 810 VAL A C 1
ATOM 6256 O O . VAL A 1 810 ? 13.322 -37.344 9.949 1.00 96.38 810 VAL A O 1
ATOM 6259 N N . ILE A 1 811 ? 14.962 -36.112 8.994 1.00 95.50 811 ILE A N 1
ATOM 6260 C CA . ILE A 1 811 ? 15.598 -37.194 8.222 1.00 95.50 811 ILE A CA 1
ATOM 6261 C C . ILE A 1 811 ? 16.876 -37.765 8.846 1.00 95.50 811 ILE A C 1
ATOM 6263 O O . ILE A 1 811 ? 17.483 -38.659 8.255 1.00 95.50 811 ILE A O 1
ATOM 6267 N N . GLY A 1 812 ? 17.289 -37.249 10.005 1.00 93.25 812 GLY A N 1
ATOM 6268 C CA . GLY A 1 812 ? 18.502 -37.672 10.696 1.00 93.25 812 GLY A CA 1
ATOM 6269 C C . GLY A 1 812 ? 18.418 -39.100 11.236 1.00 93.25 812 GLY A C 1
ATOM 6270 O O . GLY A 1 812 ? 17.391 -39.775 11.153 1.00 93.25 812 GLY A O 1
ATOM 6271 N N . ASN A 1 813 ? 19.530 -39.556 11.810 1.00 92.19 813 ASN A N 1
ATOM 6272 C CA . ASN A 1 813 ? 19.688 -40.931 12.295 1.00 92.19 813 ASN A CA 1
ATOM 6273 C C . ASN A 1 813 ? 19.457 -41.081 13.804 1.00 92.19 813 ASN A C 1
ATOM 6275 O O . ASN A 1 813 ? 19.539 -42.189 14.336 1.00 92.19 813 ASN A O 1
ATOM 6279 N N . GLU A 1 814 ? 19.204 -39.979 14.503 1.00 91.69 814 GLU A N 1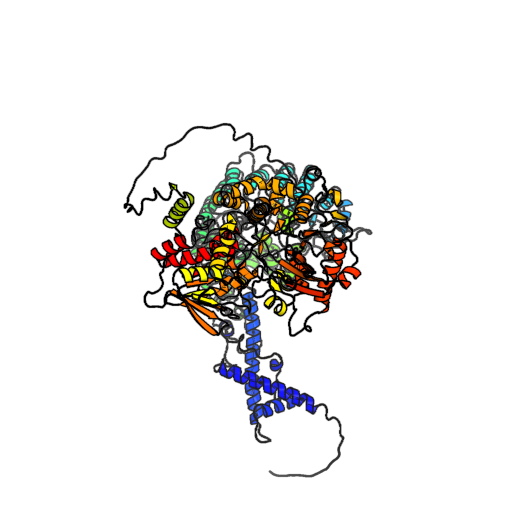
ATOM 6280 C CA . GLU A 1 814 ? 19.012 -39.997 15.943 1.00 91.69 814 GLU A CA 1
ATOM 6281 C C . GLU A 1 814 ? 17.649 -40.585 16.311 1.00 91.69 814 GLU A C 1
ATOM 6283 O O . GLU A 1 814 ? 16.667 -40.457 15.583 1.00 91.69 814 GLU A O 1
ATOM 6288 N N . SER A 1 815 ? 17.555 -41.210 17.485 1.00 90.62 815 SER A N 1
ATOM 6289 C CA . SER A 1 815 ? 16.298 -41.836 17.936 1.00 90.62 815 SER A CA 1
ATOM 6290 C C . SER A 1 815 ? 15.136 -40.847 18.128 1.00 90.62 815 SER A C 1
ATOM 6292 O O . SER A 1 815 ? 13.974 -41.258 18.120 1.00 90.62 815 SER A O 1
ATOM 6294 N N . TRP A 1 816 ? 15.452 -39.558 18.292 1.00 91.00 816 TRP A N 1
ATOM 6295 C CA . TRP A 1 816 ? 14.502 -38.448 18.391 1.00 91.00 816 TRP A CA 1
ATOM 6296 C C . TRP A 1 816 ? 14.192 -37.787 17.039 1.00 91.00 816 TRP A C 1
ATOM 6298 O O . TRP A 1 816 ? 13.269 -36.975 16.966 1.00 91.00 816 TRP A O 1
ATOM 6308 N N . SER A 1 817 ? 14.923 -38.120 15.969 1.00 95.00 817 SER A N 1
ATOM 6309 C CA . SER A 1 817 ? 14.574 -37.707 14.608 1.00 95.00 817 SER A CA 1
ATOM 6310 C C . SER A 1 817 ? 13.251 -38.359 14.197 1.00 95.00 817 SER A C 1
ATOM 6312 O O . SER A 1 817 ? 12.981 -39.514 14.537 1.00 95.00 817 SER A O 1
ATOM 6314 N N . LEU A 1 818 ? 12.420 -37.634 13.445 1.00 97.38 818 LEU A N 1
ATOM 6315 C CA . LEU A 1 818 ? 11.051 -38.041 13.129 1.00 97.38 818 LEU A CA 1
ATOM 6316 C C . LEU A 1 818 ? 10.994 -39.422 12.467 1.00 97.38 818 LEU A C 1
ATOM 6318 O O . LEU A 1 818 ? 10.256 -40.286 12.932 1.00 97.38 818 LEU A O 1
ATOM 6322 N N . ILE A 1 819 ? 11.777 -39.656 11.411 1.00 97.88 819 ILE A N 1
ATOM 6323 C CA . ILE A 1 819 ? 11.733 -40.927 10.672 1.00 97.88 819 ILE A CA 1
ATOM 6324 C C . ILE A 1 819 ? 12.146 -42.127 11.551 1.00 97.88 819 ILE A C 1
ATOM 6326 O O . ILE A 1 819 ? 11.346 -43.061 11.664 1.00 97.88 819 ILE A O 1
ATOM 6330 N N . PRO A 1 820 ? 13.319 -42.136 12.222 1.00 97.12 820 PRO A N 1
ATOM 6331 C CA . PRO A 1 820 ? 13.671 -43.209 13.157 1.00 97.12 820 PRO A CA 1
ATOM 6332 C C . PRO A 1 820 ? 12.643 -43.410 14.274 1.00 97.12 820 PRO A C 1
ATOM 6334 O O . PRO A 1 820 ? 12.300 -44.551 14.599 1.00 97.12 820 PRO A O 1
ATOM 6337 N N . TYR A 1 821 ? 12.111 -42.318 14.834 1.00 97.19 821 TYR A N 1
ATOM 6338 C CA . TYR A 1 821 ? 11.109 -42.378 15.894 1.00 97.19 821 TYR A CA 1
ATOM 6339 C C . TYR A 1 821 ? 9.839 -43.109 15.441 1.00 97.19 821 TYR A C 1
ATOM 6341 O O . TYR A 1 821 ? 9.313 -43.949 16.181 1.00 97.19 821 TYR A O 1
ATOM 6349 N N . LEU A 1 822 ? 9.363 -42.803 14.229 1.00 98.19 822 LEU A N 1
ATOM 6350 C CA . LEU A 1 822 ? 8.203 -43.444 13.612 1.00 98.19 822 LEU A CA 1
ATOM 6351 C C . LEU A 1 822 ? 8.477 -44.918 13.315 1.00 98.19 822 LEU A C 1
ATOM 6353 O O . LEU A 1 822 ? 7.710 -45.777 13.746 1.00 98.19 822 LEU A O 1
ATOM 6357 N N . ASN A 1 823 ? 9.592 -45.222 12.648 1.00 98.25 823 ASN A N 1
ATOM 6358 C CA . ASN A 1 823 ? 9.924 -46.582 12.211 1.00 98.25 823 ASN A CA 1
ATOM 6359 C C . ASN A 1 823 ? 10.083 -47.568 13.372 1.00 98.25 823 ASN A C 1
ATOM 6361 O O . ASN A 1 823 ? 9.771 -48.746 13.218 1.00 98.25 823 ASN A O 1
ATOM 6365 N N . ALA A 1 824 ? 10.500 -47.091 14.546 1.00 97.31 824 ALA A N 1
ATOM 6366 C CA . ALA A 1 824 ? 10.568 -47.900 15.761 1.00 97.31 824 ALA A CA 1
ATOM 6367 C C . ALA A 1 824 ? 9.187 -48.276 16.347 1.00 97.31 824 ALA A C 1
ATOM 6369 O O . ALA A 1 824 ? 9.122 -49.073 17.283 1.00 97.31 824 ALA A O 1
ATOM 6370 N N . ARG A 1 825 ? 8.092 -47.679 15.856 1.00 97.50 825 ARG A N 1
ATOM 6371 C CA . ARG A 1 825 ? 6.742 -47.758 16.451 1.00 97.50 825 ARG A CA 1
ATOM 6372 C C . ARG A 1 825 ? 5.648 -48.202 15.484 1.00 97.50 825 ARG A C 1
ATOM 6374 O O . ARG A 1 825 ? 4.510 -48.384 15.913 1.00 97.50 825 ARG A O 1
ATOM 6381 N N . VAL A 1 826 ? 5.967 -48.380 14.207 1.00 97.88 826 VAL A N 1
ATOM 6382 C CA . VAL A 1 826 ? 5.021 -48.835 13.181 1.00 97.88 826 VAL A CA 1
ATOM 6383 C C . VAL A 1 826 ? 5.409 -50.205 12.635 1.00 97.88 826 VAL A C 1
ATOM 6385 O O . VAL A 1 826 ? 6.521 -50.688 12.843 1.00 97.88 826 VAL A O 1
ATOM 6388 N N . SER A 1 827 ? 4.462 -50.852 11.954 1.00 95.25 827 SER A N 1
ATOM 6389 C CA . SER A 1 827 ? 4.720 -52.116 11.264 1.00 95.25 827 SER A CA 1
ATOM 6390 C C . SER A 1 827 ? 5.706 -51.915 10.107 1.00 95.25 827 SER A C 1
ATOM 6392 O O . SER A 1 827 ? 5.804 -50.814 9.573 1.00 95.25 827 SER A O 1
ATOM 6394 N N . GLU A 1 828 ? 6.391 -52.978 9.676 1.00 92.06 828 GLU A N 1
ATOM 6395 C CA . GLU A 1 828 ? 7.332 -52.940 8.541 1.00 92.06 828 GLU A CA 1
ATOM 6396 C C . GLU A 1 828 ? 6.713 -52.313 7.279 1.00 92.06 828 GLU A C 1
ATOM 6398 O O . GLU A 1 828 ? 7.345 -51.503 6.610 1.00 92.06 828 GLU A O 1
ATOM 6403 N N . ARG A 1 829 ? 5.432 -52.601 7.007 1.00 89.62 829 ARG A N 1
ATOM 6404 C CA . ARG A 1 829 ? 4.683 -52.044 5.871 1.00 89.62 829 ARG A CA 1
ATOM 6405 C C . ARG A 1 829 ? 4.508 -50.523 5.939 1.00 89.62 829 ARG A C 1
ATOM 6407 O O . ARG A 1 829 ? 4.397 -49.872 4.904 1.00 89.62 829 ARG A O 1
ATOM 6414 N N . ASP A 1 830 ? 4.401 -49.971 7.141 1.00 94.31 830 ASP A N 1
ATOM 6415 C CA . ASP A 1 830 ? 4.125 -48.551 7.365 1.00 94.31 830 ASP A CA 1
ATOM 6416 C C . ASP A 1 830 ? 5.399 -47.752 7.667 1.00 94.31 830 ASP A C 1
ATOM 6418 O O . ASP A 1 830 ? 5.315 -46.562 7.975 1.00 94.31 830 ASP A O 1
ATOM 6422 N N . GLN A 1 831 ? 6.573 -48.387 7.584 1.00 96.50 831 GLN A N 1
ATOM 6423 C CA . GLN A 1 831 ? 7.842 -47.701 7.767 1.00 96.50 831 GLN A CA 1
ATOM 6424 C C . GLN A 1 831 ? 8.055 -46.637 6.690 1.00 96.50 831 GLN A C 1
ATOM 6426 O O . GLN A 1 831 ? 7.811 -46.825 5.498 1.00 96.50 831 GLN A O 1
ATOM 6431 N N . VAL A 1 832 ? 8.570 -45.500 7.135 1.00 97.94 832 VAL A N 1
ATOM 6432 C CA . VAL A 1 832 ? 8.999 -44.393 6.299 1.00 97.94 832 VAL A CA 1
ATOM 6433 C C . VAL A 1 832 ? 10.405 -44.704 5.794 1.00 97.94 832 VAL A C 1
ATOM 6435 O O . VAL A 1 832 ? 11.386 -44.610 6.536 1.00 97.94 832 VAL A O 1
ATOM 6438 N N . VAL A 1 833 ? 10.502 -45.099 4.525 1.00 96.62 833 VAL A N 1
ATOM 6439 C CA . VAL A 1 833 ? 11.762 -45.509 3.891 1.00 96.62 833 VAL A CA 1
ATOM 6440 C C . VAL A 1 833 ? 12.273 -44.403 2.976 1.00 96.62 833 VAL A C 1
ATOM 6442 O O . VAL A 1 833 ? 11.597 -44.015 2.022 1.00 96.62 833 VAL A O 1
ATOM 6445 N N . GLN A 1 834 ? 13.487 -43.922 3.247 1.00 97.00 834 GLN A N 1
ATOM 6446 C CA . GLN A 1 834 ? 14.169 -42.947 2.398 1.00 97.00 834 GLN A CA 1
ATOM 6447 C C . GLN A 1 834 ? 14.790 -43.636 1.169 1.00 97.00 834 GLN A C 1
ATOM 6449 O O . GLN A 1 834 ? 15.409 -44.692 1.294 1.00 97.00 834 GLN A O 1
ATOM 6454 N N . LYS A 1 835 ? 14.651 -43.030 -0.014 1.00 95.56 835 LYS A N 1
ATOM 6455 C CA . LYS A 1 835 ? 15.342 -43.420 -1.259 1.00 95.56 835 LYS A CA 1
ATOM 6456 C C . LYS A 1 835 ? 16.022 -42.214 -1.896 1.00 95.56 835 LYS A C 1
ATOM 6458 O O . LYS A 1 835 ? 15.653 -41.085 -1.596 1.00 95.56 835 LYS A O 1
ATOM 6463 N N . SER A 1 836 ? 16.988 -42.446 -2.781 1.00 96.19 836 SER A N 1
ATOM 6464 C CA . SER A 1 836 ? 17.653 -41.375 -3.528 1.00 96.19 836 SER A CA 1
ATOM 6465 C C . SER A 1 836 ? 16.667 -40.610 -4.412 1.00 96.19 836 SER A C 1
ATOM 6467 O O . SER A 1 836 ? 15.878 -41.202 -5.147 1.00 96.19 836 SER A O 1
ATOM 6469 N N . TYR A 1 837 ? 16.737 -39.286 -4.349 1.00 97.44 837 TYR A N 1
ATOM 6470 C CA . TYR A 1 837 ? 16.063 -38.370 -5.254 1.00 97.44 837 TYR A CA 1
ATOM 6471 C C . TYR A 1 837 ? 17.076 -37.882 -6.292 1.00 97.44 837 TYR A C 1
ATOM 6473 O O . TYR A 1 837 ? 18.065 -37.236 -5.953 1.00 97.44 837 TYR A O 1
ATOM 6481 N N . ILE A 1 838 ? 16.833 -38.188 -7.563 1.00 96.88 838 ILE A N 1
ATOM 6482 C CA . ILE A 1 838 ? 17.702 -37.796 -8.669 1.00 96.88 838 ILE A CA 1
ATOM 6483 C C . ILE A 1 838 ? 17.286 -36.392 -9.109 1.00 96.88 838 ILE A C 1
ATOM 6485 O O . ILE A 1 838 ? 16.297 -36.217 -9.823 1.00 96.88 838 ILE A O 1
ATOM 6489 N N . PHE A 1 839 ? 18.023 -35.378 -8.653 1.00 93.94 839 PHE A N 1
ATOM 6490 C CA . PHE A 1 839 ? 17.685 -33.980 -8.930 1.00 93.94 839 PHE A CA 1
ATOM 6491 C C . PHE A 1 839 ? 17.950 -33.580 -10.385 1.00 93.94 839 PHE A C 1
ATOM 6493 O O . PHE A 1 839 ? 17.138 -32.872 -10.989 1.00 93.94 839 PHE A O 1
ATOM 6500 N N . GLN A 1 840 ? 19.059 -34.060 -10.947 1.00 92.56 840 GLN A N 1
ATOM 6501 C CA . GLN A 1 840 ? 19.518 -33.770 -12.299 1.00 92.56 840 GLN A CA 1
ATOM 6502 C C . GLN A 1 840 ? 20.044 -35.051 -12.951 1.00 92.56 840 GLN A C 1
ATOM 6504 O O . GLN A 1 840 ? 20.741 -35.833 -12.309 1.00 92.56 840 GLN A O 1
ATOM 6509 N N . THR A 1 841 ? 19.740 -35.229 -14.237 1.00 94.69 841 THR A N 1
ATOM 6510 C CA . THR A 1 841 ? 20.201 -36.360 -15.052 1.00 94.69 841 THR A CA 1
ATOM 6511 C C . THR A 1 841 ? 20.607 -35.838 -16.424 1.00 94.69 841 THR A C 1
ATOM 6513 O O . THR A 1 841 ? 19.985 -34.913 -16.937 1.00 94.69 841 THR A O 1
ATOM 6516 N N . ASN A 1 842 ? 21.635 -36.425 -17.039 1.00 94.88 842 ASN A N 1
ATOM 6517 C CA . ASN A 1 842 ? 21.956 -36.131 -18.437 1.00 94.88 842 ASN A CA 1
ATOM 6518 C C . ASN A 1 842 ? 20.767 -36.479 -19.348 1.00 94.88 842 ASN A C 1
ATOM 6520 O O . ASN A 1 842 ? 19.977 -37.364 -19.035 1.00 94.88 842 ASN A O 1
ATOM 6524 N N . ASN A 1 843 ? 20.695 -35.828 -20.506 1.00 95.31 843 ASN A N 1
ATOM 6525 C CA . ASN A 1 843 ? 19.643 -35.968 -21.518 1.00 95.31 843 ASN A CA 1
ATOM 6526 C C . ASN A 1 843 ? 18.283 -35.362 -21.134 1.00 95.31 843 ASN A C 1
ATOM 6528 O O . ASN A 1 843 ? 17.356 -35.450 -21.936 1.00 95.31 843 ASN A O 1
ATOM 6532 N N . THR A 1 844 ? 18.160 -34.707 -19.973 1.00 96.25 844 THR A N 1
ATOM 6533 C CA . THR A 1 844 ? 17.032 -33.804 -19.702 1.00 96.25 844 THR A CA 1
ATOM 6534 C C . THR A 1 844 ? 17.266 -32.433 -20.346 1.00 96.25 844 THR A C 1
ATOM 6536 O O . THR A 1 844 ? 18.371 -32.129 -20.801 1.00 96.25 844 THR A O 1
ATOM 6539 N N . PHE A 1 845 ? 16.225 -31.600 -20.412 1.00 96.88 845 PHE A N 1
ATOM 6540 C CA . PHE A 1 845 ? 16.189 -30.447 -21.312 1.00 96.88 845 PHE A CA 1
ATOM 6541 C C . PHE A 1 845 ? 16.090 -29.101 -20.590 1.00 96.88 845 PHE A C 1
ATOM 6543 O O . PHE A 1 845 ? 15.453 -28.970 -19.542 1.00 96.88 845 PHE A O 1
ATOM 6550 N N . ARG A 1 846 ? 16.662 -28.073 -21.217 1.00 96.06 846 ARG A N 1
ATOM 6551 C CA . ARG A 1 846 ? 16.325 -26.665 -21.003 1.00 96.06 846 ARG A CA 1
ATOM 6552 C C . ARG A 1 846 ? 15.772 -26.099 -22.308 1.00 96.06 846 ARG A C 1
ATOM 6554 O O . ARG A 1 846 ? 16.369 -26.314 -23.363 1.00 96.06 846 ARG A O 1
ATOM 6561 N N . ARG A 1 847 ? 14.635 -25.407 -22.245 1.00 95.25 847 ARG A N 1
ATOM 6562 C CA . ARG A 1 847 ? 14.001 -24.775 -23.405 1.00 95.25 847 ARG A CA 1
ATOM 6563 C C . ARG A 1 847 ? 13.606 -23.340 -23.097 1.00 95.25 847 ARG A C 1
ATOM 6565 O O . ARG A 1 847 ? 12.661 -23.134 -22.346 1.00 95.25 847 ARG A O 1
ATOM 6572 N N . PHE A 1 848 ? 14.289 -22.388 -23.715 1.00 95.31 848 PHE A N 1
ATOM 6573 C CA . PHE A 1 848 ? 14.008 -20.964 -23.559 1.00 95.31 848 PHE A CA 1
ATOM 6574 C C . PHE A 1 848 ? 14.067 -20.273 -24.915 1.00 95.31 848 PHE A C 1
ATOM 6576 O O . PHE A 1 848 ? 14.836 -20.681 -25.786 1.00 95.31 848 PHE A O 1
ATOM 6583 N N . ASN A 1 849 ? 13.228 -19.261 -25.116 1.00 95.31 849 ASN A N 1
ATOM 6584 C CA . ASN A 1 849 ? 13.146 -18.477 -26.346 1.00 95.31 849 ASN A CA 1
ATOM 6585 C C . ASN A 1 849 ? 13.091 -19.349 -27.618 1.00 95.31 849 ASN A C 1
ATOM 6587 O O . ASN A 1 849 ? 13.772 -19.117 -28.614 1.00 95.31 849 ASN A O 1
ATOM 6591 N N . GLY A 1 850 ? 12.326 -20.440 -27.562 1.00 94.75 850 GLY A N 1
ATOM 6592 C CA . GLY A 1 850 ? 12.174 -21.349 -28.694 1.00 94.75 850 GLY A CA 1
ATOM 6593 C C . GLY A 1 850 ? 13.382 -22.252 -28.998 1.00 94.75 850 GLY A C 1
ATOM 6594 O O . GLY A 1 850 ? 13.282 -23.088 -29.903 1.00 94.75 850 GLY A O 1
ATOM 6595 N N . VAL A 1 851 ? 14.476 -22.177 -28.235 1.00 95.12 851 VAL A N 1
ATOM 6596 C CA . VAL A 1 851 ? 15.684 -23.002 -28.400 1.00 95.12 851 VAL A CA 1
ATOM 6597 C C . VAL A 1 851 ? 15.765 -24.061 -27.301 1.00 95.12 851 VAL A C 1
ATOM 6599 O O . VAL A 1 851 ? 15.545 -23.774 -26.129 1.00 95.12 851 VAL A O 1
ATOM 6602 N N . THR A 1 852 ? 16.096 -25.298 -27.678 1.00 94.38 852 THR A N 1
ATOM 6603 C CA . THR A 1 852 ? 16.263 -26.425 -26.745 1.00 94.38 852 THR A CA 1
ATOM 6604 C C . THR A 1 852 ? 17.739 -26.822 -26.634 1.00 94.38 852 THR A C 1
ATOM 6606 O O . THR A 1 852 ? 18.473 -26.863 -27.627 1.00 94.38 852 THR A O 1
ATOM 6609 N N . ALA A 1 853 ? 18.181 -27.137 -25.419 1.00 94.69 853 ALA A N 1
ATOM 6610 C CA . ALA A 1 853 ? 19.504 -27.674 -25.118 1.00 94.69 853 ALA A CA 1
ATOM 6611 C C . ALA A 1 853 ? 19.402 -28.828 -24.115 1.00 94.69 853 ALA A C 1
ATOM 6613 O O . ALA A 1 853 ? 18.509 -28.843 -23.262 1.00 94.69 853 ALA A O 1
ATOM 6614 N N . LEU A 1 854 ? 20.325 -29.786 -24.192 1.00 95.19 854 LEU A N 1
ATOM 6615 C CA . LEU A 1 854 ? 20.463 -30.809 -23.159 1.00 95.19 854 LEU A CA 1
ATOM 6616 C C . LEU A 1 854 ? 21.192 -30.226 -21.944 1.00 95.19 854 LEU A C 1
ATOM 6618 O O . LEU A 1 854 ? 22.149 -29.470 -22.095 1.00 95.19 854 LEU A O 1
ATOM 6622 N N . ILE A 1 855 ? 20.780 -30.597 -20.731 1.00 93.62 855 ILE A N 1
ATOM 6623 C CA . ILE A 1 855 ? 21.299 -29.992 -19.495 1.00 93.62 855 ILE A CA 1
ATOM 6624 C C . ILE A 1 855 ? 22.805 -30.221 -19.284 1.00 93.62 855 ILE A C 1
ATOM 6626 O O . ILE A 1 855 ? 23.459 -29.433 -18.610 1.00 93.62 855 ILE A O 1
ATOM 6630 N N . GLN A 1 856 ? 23.368 -31.289 -19.859 1.00 93.31 856 GLN A N 1
ATOM 6631 C CA . GLN A 1 856 ? 24.802 -31.578 -19.798 1.00 93.31 856 GLN A CA 1
ATOM 6632 C C . GLN A 1 856 ? 25.644 -30.766 -20.789 1.00 93.31 856 GLN A C 1
ATOM 6634 O O . GLN A 1 856 ? 26.872 -30.825 -20.727 1.00 93.31 856 GLN A O 1
ATOM 6639 N N . GLU A 1 857 ? 25.022 -30.070 -21.748 1.00 92.94 857 GLU A N 1
ATOM 6640 C CA . GLU A 1 857 ? 25.766 -29.200 -22.657 1.00 92.94 857 GLU A CA 1
ATOM 6641 C C . GLU A 1 857 ? 26.388 -28.039 -21.853 1.00 92.94 857 GLU A C 1
ATOM 6643 O O . GLU A 1 857 ? 25.675 -27.411 -21.062 1.00 92.94 857 GLU A O 1
ATOM 6648 N N . PRO A 1 858 ? 27.683 -27.712 -22.055 1.00 86.88 858 PRO A N 1
ATOM 6649 C CA . PRO A 1 858 ? 28.392 -26.722 -21.237 1.00 86.88 858 PRO A CA 1
ATOM 6650 C C . PRO A 1 858 ? 27.752 -25.329 -21.199 1.00 86.88 858 PRO A C 1
ATOM 6652 O O . PRO A 1 858 ? 27.864 -24.636 -20.197 1.00 86.88 858 PRO A O 1
ATOM 6655 N N . ASN A 1 859 ? 27.073 -24.916 -22.272 1.00 87.69 859 ASN A N 1
ATOM 6656 C CA . ASN A 1 859 ? 26.430 -23.606 -22.388 1.00 87.69 859 ASN A CA 1
ATOM 6657 C C . ASN A 1 859 ? 24.896 -23.670 -22.264 1.00 87.69 859 ASN A C 1
ATOM 6659 O O . ASN A 1 859 ? 24.214 -22.700 -22.599 1.00 87.69 859 ASN A O 1
ATOM 6663 N N . SER A 1 860 ? 24.339 -24.782 -21.764 1.00 90.19 860 SER A N 1
ATOM 6664 C CA . SER A 1 860 ? 22.886 -24.979 -21.633 1.00 90.19 860 SER A CA 1
ATOM 6665 C C . SER A 1 860 ? 22.207 -24.001 -20.667 1.00 90.19 860 SER A C 1
ATOM 6667 O O . SER A 1 860 ? 20.988 -23.872 -20.695 1.00 90.19 860 SER A O 1
ATOM 6669 N N . ALA A 1 861 ? 22.960 -23.292 -19.826 1.00 87.81 861 ALA A N 1
ATOM 6670 C CA . ALA A 1 861 ? 22.445 -22.249 -18.937 1.00 87.81 861 ALA A CA 1
ATOM 6671 C C . ALA A 1 861 ? 22.888 -20.823 -19.333 1.00 87.81 861 ALA A C 1
ATOM 6673 O O . ALA A 1 861 ? 22.631 -19.879 -18.588 1.00 87.81 861 ALA A O 1
ATOM 6674 N N . SER A 1 862 ? 23.564 -20.662 -20.477 1.00 88.06 862 SER A N 1
ATOM 6675 C CA . SER A 1 862 ? 24.047 -19.358 -20.956 1.00 88.06 862 SER A CA 1
ATOM 6676 C C . SER A 1 862 ? 22.942 -18.558 -21.648 1.00 88.06 862 SER A C 1
ATOM 6678 O O . SER A 1 862 ? 22.087 -19.135 -22.315 1.00 88.06 862 SER A O 1
ATOM 6680 N N . ALA A 1 863 ? 22.990 -17.230 -21.531 1.00 89.75 863 ALA A N 1
ATOM 6681 C CA . ALA A 1 863 ? 22.077 -16.323 -22.231 1.00 89.75 863 ALA A CA 1
ATOM 6682 C C . ALA A 1 863 ? 22.251 -16.385 -23.762 1.00 89.75 863 ALA A C 1
ATOM 6684 O O . ALA A 1 863 ? 21.264 -16.398 -24.498 1.00 89.75 863 ALA A O 1
ATOM 6685 N N . GLU A 1 864 ? 23.502 -16.498 -24.230 1.00 88.88 864 GLU A N 1
ATOM 6686 C CA . GLU A 1 864 ? 23.851 -16.588 -25.656 1.00 88.88 864 GLU A CA 1
ATOM 6687 C C . GLU A 1 864 ? 23.166 -17.780 -26.337 1.00 88.88 864 GLU A C 1
ATOM 6689 O O . GLU A 1 864 ? 22.657 -17.646 -27.446 1.00 88.88 864 GLU A O 1
ATOM 6694 N N . ARG A 1 865 ? 23.078 -18.939 -25.664 1.00 90.00 865 ARG A N 1
ATOM 6695 C CA . ARG A 1 865 ? 22.436 -20.140 -26.228 1.00 90.00 865 ARG A CA 1
ATOM 6696 C C . ARG A 1 865 ? 20.967 -19.920 -26.604 1.00 90.00 865 ARG A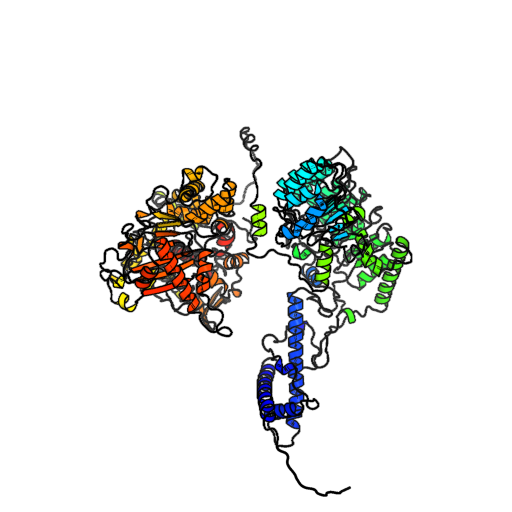 C 1
ATOM 6698 O O . ARG A 1 865 ? 20.467 -20.638 -27.468 1.00 90.00 865 ARG A O 1
ATOM 6705 N N . TYR A 1 866 ? 20.291 -18.978 -25.957 1.00 92.69 866 TYR A N 1
ATOM 6706 C CA . TYR A 1 866 ? 18.867 -18.706 -26.139 1.00 92.69 866 TYR A CA 1
ATOM 6707 C C . TYR A 1 866 ? 18.609 -17.336 -26.781 1.00 92.69 866 TYR A C 1
ATOM 6709 O O . TYR A 1 866 ? 17.493 -16.835 -26.697 1.00 92.69 866 TYR A O 1
ATOM 6717 N N . ASP A 1 867 ? 19.621 -16.716 -27.401 1.00 90.38 867 ASP A N 1
ATOM 6718 C CA . ASP A 1 867 ? 19.522 -15.398 -28.045 1.00 90.38 867 ASP A CA 1
ATOM 6719 C C . ASP A 1 867 ? 18.971 -14.292 -27.116 1.00 90.38 867 ASP A C 1
ATOM 6721 O O . ASP A 1 867 ? 18.240 -13.396 -27.546 1.00 90.38 867 ASP A O 1
ATOM 6725 N N . ILE A 1 868 ? 19.307 -14.346 -25.821 1.00 89.56 868 ILE A N 1
ATOM 6726 C CA . ILE A 1 868 ? 18.878 -13.335 -24.845 1.00 89.56 868 ILE A CA 1
ATOM 6727 C C . ILE A 1 868 ? 19.840 -12.135 -24.903 1.00 89.56 868 ILE A C 1
ATOM 6729 O O . ILE A 1 868 ? 21.040 -12.310 -24.676 1.00 89.56 868 ILE A O 1
ATOM 6733 N N . PRO A 1 869 ? 19.359 -10.907 -25.188 1.00 85.38 869 PRO A N 1
ATOM 6734 C CA . PRO A 1 869 ? 20.222 -9.747 -25.399 1.00 85.38 869 PRO A CA 1
ATOM 6735 C C . PRO A 1 869 ? 20.728 -9.165 -24.069 1.00 85.38 869 PRO A C 1
ATOM 6737 O O . PRO A 1 869 ? 20.173 -8.195 -23.551 1.00 85.38 869 PRO A O 1
ATOM 6740 N N . LEU A 1 870 ? 21.802 -9.742 -23.524 1.00 86.94 870 LEU A N 1
ATOM 6741 C CA . LEU A 1 870 ? 22.507 -9.213 -22.353 1.00 86.94 870 LEU A CA 1
ATOM 6742 C C . LEU A 1 870 ? 23.807 -8.519 -22.771 1.00 86.94 870 LEU A C 1
ATOM 6744 O O . LEU A 1 870 ? 24.637 -9.089 -23.472 1.00 86.94 870 LEU A O 1
ATOM 6748 N N . PHE A 1 871 ? 24.005 -7.281 -22.316 1.00 82.19 871 PHE A N 1
ATOM 6749 C CA . PHE A 1 871 ? 25.182 -6.464 -22.644 1.00 82.19 871 PHE A CA 1
ATOM 6750 C C . PHE A 1 871 ? 26.179 -6.410 -21.479 1.00 82.19 871 PHE A C 1
ATOM 6752 O O . PHE A 1 871 ? 26.682 -5.344 -21.121 1.00 82.19 871 PHE A O 1
ATOM 6759 N N . ASN A 1 872 ? 26.450 -7.567 -20.872 1.00 82.81 872 ASN A N 1
ATOM 6760 C CA . ASN A 1 872 ? 27.320 -7.696 -19.709 1.00 82.81 872 ASN A CA 1
ATOM 6761 C C . ASN A 1 872 ? 28.154 -8.969 -19.796 1.00 82.81 872 ASN A C 1
ATOM 6763 O O . ASN A 1 872 ? 27.637 -10.078 -19.686 1.00 82.81 872 ASN A O 1
ATOM 6767 N N . ALA A 1 873 ? 29.468 -8.773 -19.923 1.00 83.56 873 ALA A N 1
ATOM 6768 C CA . ALA A 1 873 ? 30.435 -9.843 -20.137 1.00 83.56 873 ALA A CA 1
ATOM 6769 C C . ALA A 1 873 ? 30.515 -10.865 -18.986 1.00 83.56 873 ALA A C 1
ATOM 6771 O O . ALA A 1 873 ? 31.123 -11.919 -19.140 1.00 83.56 873 ALA A O 1
ATOM 6772 N N . THR A 1 874 ? 29.909 -10.584 -17.826 1.00 86.69 874 THR A N 1
ATOM 6773 C CA . THR A 1 874 ? 29.806 -11.560 -16.728 1.00 86.69 874 THR A CA 1
ATOM 6774 C C . THR A 1 874 ? 29.005 -12.790 -17.161 1.00 86.69 874 THR A C 1
ATOM 6776 O O . THR A 1 874 ? 29.402 -13.914 -16.860 1.00 86.69 874 THR A O 1
ATOM 6779 N N . PHE A 1 875 ? 27.928 -12.590 -17.927 1.00 88.50 875 PHE A N 1
ATOM 6780 C CA . PHE A 1 875 ? 27.062 -13.667 -18.416 1.00 88.50 875 PHE A CA 1
ATOM 6781 C C . PHE A 1 875 ? 27.658 -14.441 -19.604 1.00 88.50 875 PHE A C 1
ATOM 6783 O O . PHE A 1 875 ? 27.125 -15.486 -19.975 1.00 88.50 875 PHE A O 1
ATOM 6790 N N . ASP A 1 876 ? 28.781 -13.971 -20.160 1.00 82.19 876 ASP A N 1
ATOM 6791 C CA . ASP A 1 876 ? 29.570 -14.722 -21.145 1.00 82.19 876 ASP A CA 1
ATOM 6792 C C . ASP A 1 876 ? 30.393 -15.832 -20.464 1.00 82.19 876 ASP A C 1
ATOM 6794 O O . ASP A 1 876 ? 30.736 -16.836 -21.088 1.00 82.19 876 ASP A O 1
ATOM 6798 N N . ALA A 1 877 ? 30.741 -15.643 -19.184 1.00 82.62 877 ALA A N 1
ATOM 6799 C CA . ALA A 1 877 ? 31.617 -16.537 -18.427 1.00 82.62 877 ALA A CA 1
ATOM 6800 C C . ALA A 1 877 ? 30.884 -17.369 -17.365 1.00 82.62 877 ALA A C 1
ATOM 6802 O O . ALA A 1 877 ? 31.342 -18.466 -17.048 1.00 82.62 877 ALA A O 1
ATOM 6803 N N . LEU A 1 878 ? 29.786 -16.850 -16.810 1.00 88.31 878 LEU A N 1
ATOM 6804 C CA . LEU A 1 878 ? 29.028 -17.457 -15.718 1.00 88.31 878 LEU A CA 1
ATOM 6805 C C . LEU A 1 878 ? 27.558 -17.628 -16.108 1.00 88.31 878 LEU A C 1
ATOM 6807 O O . LEU A 1 878 ? 26.964 -16.777 -16.771 1.00 88.31 878 LEU A O 1
ATOM 6811 N N . SER A 1 879 ? 26.946 -18.718 -15.654 1.00 89.75 879 SER A N 1
ATOM 6812 C CA . SER A 1 879 ? 25.500 -18.913 -15.736 1.00 89.75 879 SER A CA 1
ATOM 6813 C C . SER A 1 879 ? 24.749 -17.959 -14.804 1.00 89.75 879 SER A C 1
ATOM 6815 O O . SER A 1 879 ? 25.282 -17.479 -13.805 1.00 89.75 879 SER A O 1
ATOM 6817 N N . ALA A 1 880 ? 23.465 -17.734 -15.085 1.00 92.31 880 ALA A N 1
ATOM 6818 C CA . ALA A 1 880 ? 22.578 -16.961 -14.214 1.00 92.31 880 ALA A CA 1
ATOM 6819 C C . ALA A 1 880 ? 22.566 -17.451 -12.752 1.00 92.31 880 ALA A C 1
ATOM 6821 O O . ALA A 1 880 ? 22.464 -16.643 -11.829 1.00 92.31 880 ALA A O 1
ATOM 6822 N N . SER A 1 881 ? 22.680 -18.764 -12.536 1.00 91.44 881 SER A N 1
ATOM 6823 C CA . SER A 1 881 ? 22.748 -19.351 -11.195 1.00 91.44 881 SER A CA 1
ATOM 6824 C C . SER A 1 881 ? 24.071 -19.017 -10.507 1.00 91.44 881 SER A C 1
ATOM 6826 O O . SER A 1 881 ? 24.056 -18.573 -9.369 1.00 91.44 881 SER A O 1
ATOM 6828 N N . GLU A 1 882 ? 25.203 -19.139 -11.207 1.00 93.38 882 GLU A N 1
ATOM 6829 C CA . GLU A 1 882 ? 26.523 -18.798 -10.653 1.00 93.38 882 GLU A CA 1
ATOM 6830 C C . GLU A 1 882 ? 26.636 -17.307 -10.318 1.00 93.38 882 GLU A C 1
ATOM 6832 O O . GLU A 1 882 ? 27.134 -16.954 -9.250 1.00 93.38 882 GLU A O 1
ATOM 6837 N N . VAL A 1 883 ? 26.111 -16.430 -11.183 1.00 95.12 883 VAL A N 1
ATOM 6838 C CA . VAL A 1 883 ? 26.077 -14.984 -10.918 1.00 95.12 883 VAL A CA 1
ATOM 6839 C C . VAL A 1 883 ? 25.296 -14.684 -9.639 1.00 95.12 883 VAL A C 1
ATOM 6841 O O . VAL A 1 883 ? 25.772 -13.899 -8.816 1.00 95.12 883 VAL A O 1
ATOM 6844 N N . TRP A 1 884 ? 24.131 -15.315 -9.454 1.00 95.38 884 TRP A N 1
ATOM 6845 C CA . TRP A 1 884 ? 23.324 -15.177 -8.242 1.00 95.38 884 TRP A CA 1
ATOM 6846 C C . TRP A 1 884 ? 24.056 -15.702 -7.001 1.00 95.38 884 TRP A C 1
ATOM 6848 O O . TRP A 1 884 ? 24.224 -14.945 -6.039 1.00 95.38 884 TRP A O 1
ATOM 6858 N N . SER A 1 885 ? 24.555 -16.944 -7.038 1.00 94.88 885 SER A N 1
ATOM 6859 C CA . SER A 1 885 ? 25.277 -17.569 -5.923 1.00 94.88 885 SER A CA 1
ATOM 6860 C C . SER A 1 885 ? 26.455 -16.708 -5.457 1.00 94.88 885 SER A C 1
ATOM 6862 O O . SER A 1 885 ? 26.623 -16.485 -4.255 1.00 94.88 885 SER A O 1
ATOM 6864 N N . ASP A 1 886 ? 27.218 -16.129 -6.390 1.00 95.62 886 ASP A N 1
ATOM 6865 C CA . ASP A 1 886 ? 28.340 -15.239 -6.080 1.00 95.62 886 ASP A CA 1
ATOM 6866 C C . ASP A 1 886 ? 27.911 -13.995 -5.283 1.00 95.62 886 ASP A C 1
ATOM 6868 O O . ASP A 1 886 ? 28.633 -13.556 -4.378 1.00 95.62 886 ASP A O 1
ATOM 6872 N N . GLN A 1 887 ? 26.725 -13.434 -5.553 1.00 96.00 887 GLN A N 1
ATOM 6873 C CA . GLN A 1 887 ? 26.253 -12.240 -4.841 1.00 96.00 887 GLN A CA 1
ATOM 6874 C C . GLN A 1 887 ? 25.894 -12.519 -3.379 1.00 96.00 887 GLN A C 1
ATOM 6876 O O . GLN A 1 887 ? 26.034 -11.634 -2.524 1.00 96.00 887 GLN A O 1
ATOM 6881 N N . VAL A 1 888 ? 25.442 -13.736 -3.075 1.00 96.38 888 VAL A N 1
ATOM 6882 C CA . VAL A 1 888 ? 24.925 -14.106 -1.749 1.00 96.38 888 VAL A CA 1
ATOM 6883 C C . VAL A 1 888 ? 25.824 -15.063 -0.973 1.00 96.38 888 VAL A C 1
ATOM 6885 O O . VAL A 1 888 ? 25.575 -15.312 0.211 1.00 96.38 888 VAL A O 1
ATOM 6888 N N . GLN A 1 889 ? 26.933 -15.515 -1.563 1.00 95.94 889 GLN A N 1
ATOM 6889 C CA . GLN A 1 889 ? 27.851 -16.489 -0.970 1.00 95.94 889 GLN A CA 1
ATOM 6890 C C . GLN A 1 889 ? 28.282 -16.127 0.458 1.00 95.94 889 GLN A C 1
ATOM 6892 O O . GLN A 1 889 ? 28.356 -16.985 1.334 1.00 95.94 889 GLN A O 1
ATOM 6897 N N . THR A 1 890 ? 28.541 -14.846 0.747 1.00 94.75 890 THR A N 1
ATOM 6898 C CA . THR A 1 890 ? 28.970 -14.419 2.096 1.00 94.75 890 THR A CA 1
ATOM 6899 C C . THR A 1 890 ? 27.880 -14.533 3.166 1.00 94.75 890 THR A C 1
ATOM 6901 O O . THR A 1 890 ? 28.187 -14.503 4.362 1.00 94.75 890 THR A O 1
ATOM 6904 N N . MET A 1 891 ? 26.612 -14.598 2.762 1.00 95.12 891 MET A N 1
ATOM 6905 C CA . MET A 1 891 ? 25.465 -14.795 3.645 1.00 95.12 891 MET A CA 1
ATOM 6906 C C . MET A 1 891 ? 25.178 -16.292 3.810 1.00 95.12 891 MET A C 1
ATOM 6908 O O . MET A 1 891 ? 25.074 -16.760 4.941 1.00 95.12 891 MET A O 1
ATOM 6912 N N . VAL A 1 892 ? 25.213 -17.055 2.711 1.00 95.38 892 VAL A N 1
ATOM 6913 C CA . VAL A 1 892 ? 25.120 -18.528 2.706 1.00 95.38 892 VAL A CA 1
ATOM 6914 C C . VAL A 1 892 ? 26.211 -19.160 3.579 1.00 95.38 892 VAL A C 1
ATOM 6916 O O . VAL A 1 892 ? 25.927 -19.963 4.465 1.00 95.38 892 VAL A O 1
ATOM 6919 N N . THR A 1 893 ? 27.468 -18.736 3.415 1.00 93.75 893 THR A N 1
ATOM 6920 C CA . THR A 1 893 ? 28.585 -19.212 4.247 1.00 93.75 893 THR A CA 1
ATOM 6921 C C . THR A 1 893 ? 28.383 -18.873 5.726 1.00 93.75 893 THR A C 1
ATOM 6923 O O . THR A 1 893 ? 28.784 -19.647 6.594 1.00 93.75 893 THR A O 1
ATOM 6926 N N . ALA A 1 894 ? 27.758 -17.733 6.044 1.00 90.19 894 ALA A N 1
ATOM 6927 C CA . ALA A 1 894 ? 27.486 -17.364 7.431 1.00 90.19 894 ALA A CA 1
ATOM 6928 C C . ALA A 1 894 ? 26.463 -18.312 8.077 1.00 90.19 894 ALA A C 1
ATOM 6930 O O . ALA A 1 894 ? 26.711 -18.760 9.194 1.00 90.19 894 ALA A O 1
ATOM 6931 N N . LEU A 1 895 ? 25.387 -18.675 7.363 1.00 89.31 895 LEU A N 1
ATOM 6932 C CA . LEU A 1 895 ? 24.398 -19.666 7.816 1.00 89.31 895 LEU A CA 1
ATOM 6933 C C . LEU A 1 895 ? 25.030 -21.040 8.065 1.00 89.31 895 LEU A C 1
ATOM 6935 O O . LEU A 1 895 ? 24.789 -21.651 9.104 1.00 89.31 895 LEU A O 1
ATOM 6939 N N . SER A 1 896 ? 25.869 -21.510 7.137 1.00 89.50 896 SER A N 1
ATOM 6940 C CA . SER A 1 896 ? 26.536 -22.813 7.255 1.00 89.50 896 SER A CA 1
ATOM 6941 C C . SER A 1 896 ? 27.546 -22.871 8.403 1.00 89.50 896 SER A C 1
ATOM 6943 O O . SER A 1 896 ? 27.705 -23.921 9.022 1.00 89.50 896 SER A O 1
ATOM 6945 N N . ASN A 1 897 ? 28.221 -21.759 8.705 1.00 88.00 897 ASN A N 1
ATOM 6946 C CA . ASN A 1 897 ? 29.169 -21.687 9.817 1.00 88.00 897 ASN A CA 1
ATOM 6947 C C . ASN A 1 897 ? 28.458 -21.654 11.175 1.00 88.00 897 ASN A C 1
ATOM 6949 O O . ASN A 1 897 ? 28.821 -22.395 12.087 1.00 88.00 897 ASN A O 1
ATOM 6953 N N . ASP A 1 898 ? 27.465 -20.776 11.316 1.00 85.38 898 ASP A N 1
ATOM 6954 C CA . ASP A 1 898 ? 26.620 -20.681 12.500 1.00 85.38 898 ASP A CA 1
ATOM 6955 C C . ASP A 1 898 ? 25.249 -20.128 12.112 1.00 85.38 898 ASP A C 1
ATOM 6957 O O . ASP A 1 898 ? 25.111 -18.946 11.795 1.00 85.38 898 ASP A O 1
ATOM 6961 N N . PHE A 1 899 ? 24.231 -20.988 12.166 1.00 83.38 899 PHE A N 1
ATOM 6962 C CA . PHE A 1 899 ? 22.886 -20.660 11.705 1.00 83.38 899 PHE A CA 1
ATOM 6963 C C . PHE A 1 899 ? 22.331 -19.384 12.350 1.00 83.38 899 PHE A C 1
ATOM 6965 O O . PHE A 1 899 ? 21.858 -18.507 11.638 1.00 83.38 899 PHE A O 1
ATOM 6972 N N . THR A 1 900 ? 22.449 -19.231 13.673 1.00 77.25 900 THR A N 1
ATOM 6973 C CA . THR A 1 900 ? 21.940 -18.052 14.393 1.00 77.25 900 THR A CA 1
ATOM 6974 C C . THR A 1 900 ? 22.629 -16.767 13.942 1.00 77.25 900 THR A C 1
ATOM 6976 O O . THR A 1 900 ? 21.964 -15.794 13.594 1.00 77.25 900 THR A O 1
ATOM 6979 N N . THR A 1 901 ? 23.962 -16.751 13.896 1.00 78.19 901 THR A N 1
ATOM 6980 C CA . THR A 1 901 ? 24.723 -15.580 13.436 1.00 78.19 901 THR A CA 1
ATOM 6981 C C . THR A 1 901 ? 24.425 -15.261 11.970 1.00 78.19 901 THR A C 1
ATOM 6983 O O . THR A 1 901 ? 24.269 -14.093 11.610 1.00 78.19 901 THR A O 1
ATOM 6986 N N . GLY A 1 902 ? 24.323 -16.289 11.123 1.00 83.75 902 GLY A N 1
ATOM 6987 C CA . GLY A 1 902 ? 23.957 -16.154 9.718 1.00 83.75 902 GLY A CA 1
ATOM 6988 C C . GLY A 1 902 ? 22.559 -15.573 9.536 1.00 83.75 902 GLY A C 1
ATOM 6989 O O . GLY A 1 902 ? 22.401 -14.594 8.813 1.00 83.75 902 GLY A O 1
ATOM 6990 N N . PHE A 1 903 ? 21.566 -16.105 10.245 1.00 83.69 903 PHE A N 1
ATOM 6991 C CA . PHE A 1 903 ? 20.185 -15.637 10.189 1.00 83.69 903 PHE A CA 1
ATOM 6992 C C . PHE A 1 903 ? 20.061 -14.187 10.678 1.00 83.69 903 PHE A C 1
ATOM 6994 O O . PHE A 1 903 ? 19.457 -13.356 10.004 1.00 83.69 903 PHE A O 1
ATOM 7001 N N . ASN A 1 904 ? 20.725 -13.826 11.781 1.00 77.31 904 ASN A N 1
ATOM 7002 C CA . ASN A 1 904 ? 20.753 -12.443 12.271 1.00 77.31 904 ASN A CA 1
ATOM 7003 C C . ASN A 1 904 ? 21.381 -11.484 11.250 1.00 77.31 904 ASN A C 1
ATOM 7005 O O . ASN A 1 904 ? 20.944 -10.342 11.116 1.00 77.31 904 ASN A O 1
ATOM 7009 N N . LYS A 1 905 ? 22.385 -11.948 10.494 1.00 80.56 905 LYS A N 1
ATOM 7010 C CA . LYS A 1 905 ? 22.941 -11.188 9.371 1.00 80.56 905 LYS A CA 1
ATOM 7011 C C . LYS A 1 905 ? 21.901 -10.997 8.264 1.00 80.56 905 LYS A C 1
ATOM 7013 O O . LYS A 1 905 ? 21.812 -9.888 7.742 1.00 80.56 905 LYS A O 1
ATOM 7018 N N . LEU A 1 906 ? 21.098 -12.013 7.939 1.00 85.19 906 LEU A N 1
ATOM 7019 C CA . LEU A 1 906 ? 20.023 -11.882 6.945 1.00 85.19 906 LEU A CA 1
ATOM 7020 C C . LEU A 1 906 ? 18.986 -10.830 7.338 1.00 85.19 906 LEU A C 1
ATOM 7022 O O . LEU A 1 906 ? 18.542 -10.082 6.474 1.00 85.19 906 LEU A O 1
ATOM 7026 N N . MET A 1 907 ? 18.657 -10.707 8.627 1.00 80.69 907 MET A N 1
ATOM 7027 C CA . MET A 1 907 ? 17.684 -9.711 9.103 1.00 80.69 907 MET A CA 1
ATOM 7028 C C . MET A 1 907 ? 18.088 -8.266 8.776 1.00 80.69 907 MET A C 1
ATOM 7030 O O . MET A 1 907 ? 17.224 -7.413 8.611 1.00 80.69 907 MET A O 1
ATOM 7034 N N . SER A 1 908 ? 19.385 -7.982 8.603 1.00 77.12 908 SER A N 1
ATOM 7035 C CA . SER A 1 908 ? 19.847 -6.659 8.150 1.00 77.12 908 SER A CA 1
ATOM 7036 C C . SER A 1 908 ? 19.559 -6.358 6.671 1.00 77.12 908 SER A C 1
ATOM 7038 O O . SER A 1 908 ? 19.628 -5.199 6.267 1.00 77.12 908 SER A O 1
ATOM 7040 N N . TYR A 1 909 ? 19.224 -7.383 5.881 1.00 81.94 909 TYR A N 1
ATOM 7041 C CA . TYR A 1 909 ? 18.853 -7.292 4.465 1.00 81.94 909 TYR A CA 1
ATOM 7042 C C . TYR A 1 909 ? 17.369 -7.586 4.219 1.00 81.94 909 TYR A C 1
ATOM 7044 O O . TYR A 1 909 ? 16.896 -7.394 3.105 1.00 81.94 909 TYR A O 1
ATOM 7052 N N . ASP A 1 910 ? 16.628 -8.028 5.237 1.00 82.06 910 ASP A N 1
ATOM 7053 C CA . ASP A 1 910 ? 15.246 -8.493 5.098 1.00 82.06 910 ASP A CA 1
ATOM 7054 C C . ASP A 1 910 ? 14.310 -7.431 4.509 1.00 82.06 910 ASP A C 1
ATOM 7056 O O . ASP A 1 910 ? 13.382 -7.774 3.800 1.00 82.06 910 ASP A O 1
ATOM 7060 N N . SER A 1 911 ? 14.562 -6.136 4.711 1.00 77.25 911 SER A N 1
ATOM 7061 C CA . SER A 1 911 ? 13.733 -5.064 4.138 1.00 77.25 911 SER A CA 1
ATOM 7062 C C . SER A 1 911 ? 13.938 -4.815 2.636 1.00 77.25 911 SER A C 1
ATOM 7064 O O . SER A 1 911 ? 13.376 -3.855 2.118 1.00 77.25 911 SER A O 1
ATOM 7066 N N . MET A 1 912 ? 14.780 -5.593 1.951 1.00 85.19 912 MET A N 1
ATOM 7067 C CA . MET A 1 912 ? 15.054 -5.456 0.517 1.00 85.19 912 MET A CA 1
ATOM 7068 C C . MET A 1 912 ? 14.499 -6.647 -0.256 1.00 85.19 912 MET A C 1
ATOM 7070 O O . MET A 1 912 ? 14.616 -7.781 0.215 1.00 85.19 912 MET A O 1
ATOM 7074 N N . SER A 1 913 ? 13.978 -6.397 -1.460 1.00 94.62 913 SER A N 1
ATOM 7075 C CA . SER A 1 913 ? 13.727 -7.473 -2.417 1.00 94.62 913 SER A CA 1
ATOM 7076 C C . SER A 1 913 ? 15.025 -7.978 -3.060 1.00 94.62 913 SER A C 1
ATOM 7078 O O . SER A 1 913 ? 16.078 -7.330 -2.971 1.00 94.62 913 SER A O 1
ATOM 7080 N N . VAL A 1 914 ? 14.973 -9.132 -3.729 1.00 95.25 914 VAL A N 1
ATOM 7081 C CA . VAL A 1 914 ? 16.118 -9.647 -4.502 1.00 95.25 914 VAL A CA 1
ATOM 7082 C C . VAL A 1 914 ? 16.461 -8.713 -5.659 1.00 95.25 914 VAL A C 1
ATOM 7084 O O . VAL A 1 914 ? 17.638 -8.401 -5.865 1.00 95.25 914 VAL A O 1
ATOM 7087 N N . ARG A 1 915 ? 15.449 -8.217 -6.382 1.00 95.69 915 ARG A N 1
ATOM 7088 C CA . ARG A 1 915 ? 15.630 -7.254 -7.468 1.00 95.69 915 ARG A CA 1
ATOM 7089 C C . ARG A 1 915 ? 16.257 -5.973 -6.943 1.00 95.69 915 ARG A C 1
ATOM 7091 O O . ARG A 1 915 ? 17.277 -5.561 -7.489 1.00 95.69 915 ARG A O 1
ATOM 7098 N N . ASP A 1 916 ? 15.745 -5.401 -5.852 1.00 89.19 916 ASP A N 1
ATOM 7099 C CA . ASP A 1 916 ? 16.342 -4.207 -5.236 1.00 89.19 916 ASP A CA 1
ATOM 7100 C C . ASP A 1 916 ? 17.819 -4.435 -4.910 1.00 89.19 916 ASP A C 1
ATOM 7102 O O . ASP A 1 916 ? 18.678 -3.613 -5.234 1.00 89.19 916 ASP A O 1
ATOM 7106 N N . PHE A 1 917 ? 18.147 -5.578 -4.305 1.00 94.44 917 PHE A N 1
ATOM 7107 C CA . PHE A 1 917 ? 19.526 -5.913 -3.980 1.00 94.44 917 PHE A CA 1
ATOM 7108 C C . PHE A 1 917 ? 20.407 -6.004 -5.228 1.00 94.44 917 PHE A C 1
ATOM 7110 O O . PHE A 1 917 ? 21.459 -5.363 -5.265 1.00 94.44 917 PHE A O 1
ATOM 7117 N N . LEU A 1 918 ? 19.992 -6.727 -6.268 1.00 93.12 918 LEU A N 1
ATOM 7118 C CA . LEU A 1 918 ? 20.777 -6.878 -7.496 1.00 93.12 918 LEU A CA 1
ATOM 7119 C C . LEU A 1 918 ? 20.917 -5.554 -8.265 1.00 93.12 918 LEU A C 1
ATOM 7121 O O . LEU A 1 918 ? 22.014 -5.233 -8.730 1.00 93.12 918 LEU A O 1
ATOM 7125 N N . LEU A 1 919 ? 19.877 -4.719 -8.302 1.00 88.44 919 LEU A N 1
ATOM 7126 C CA . LEU A 1 919 ? 19.962 -3.371 -8.871 1.00 88.44 919 LEU A CA 1
ATOM 7127 C C . LEU A 1 919 ? 20.989 -2.509 -8.114 1.00 88.44 919 LEU A C 1
ATOM 7129 O O . LEU A 1 919 ? 21.797 -1.819 -8.738 1.00 88.44 919 LEU A O 1
ATOM 7133 N N . THR A 1 920 ? 21.070 -2.610 -6.777 1.00 83.44 920 THR A N 1
ATOM 7134 C CA . THR A 1 920 ? 22.126 -1.911 -6.008 1.00 83.44 920 THR A CA 1
ATOM 7135 C C . THR A 1 920 ? 23.537 -2.442 -6.278 1.00 83.44 920 THR A C 1
ATOM 7137 O O . THR A 1 920 ? 24.516 -1.724 -6.053 1.00 83.44 920 THR A O 1
ATOM 7140 N N . LYS A 1 921 ? 23.670 -3.679 -6.780 1.00 89.06 921 LYS A N 1
ATOM 7141 C CA . LYS A 1 921 ? 24.943 -4.249 -7.257 1.00 89.06 921 LYS A CA 1
ATOM 7142 C C . LYS A 1 921 ? 25.299 -3.823 -8.681 1.00 89.06 921 LYS A C 1
ATOM 7144 O O . LYS A 1 921 ? 26.405 -4.114 -9.128 1.00 89.06 921 LYS A O 1
ATOM 7149 N N . GLY A 1 922 ? 24.422 -3.073 -9.347 1.00 87.88 922 GLY A N 1
ATOM 7150 C CA . GLY A 1 922 ? 24.639 -2.554 -10.692 1.00 87.88 922 GLY A CA 1
ATOM 7151 C C . GLY A 1 922 ? 24.189 -3.494 -11.807 1.00 87.88 922 GLY A C 1
ATOM 7152 O O . GLY A 1 922 ? 24.526 -3.220 -12.957 1.00 87.88 922 GLY A O 1
ATOM 7153 N N . PHE A 1 923 ? 23.442 -4.559 -11.492 1.00 90.94 923 PHE A N 1
ATOM 7154 C CA . PHE A 1 923 ? 22.771 -5.352 -12.521 1.00 90.94 923 PHE A CA 1
ATOM 7155 C C . PHE A 1 923 ? 21.631 -4.543 -13.148 1.00 90.94 923 PHE A C 1
ATOM 7157 O O . PHE A 1 923 ? 20.993 -3.726 -12.485 1.00 90.94 923 PHE A O 1
ATOM 7164 N N . THR A 1 924 ? 21.377 -4.749 -14.435 1.00 91.75 924 THR A N 1
ATOM 7165 C CA . THR A 1 924 ? 20.245 -4.134 -15.144 1.00 91.75 924 THR A CA 1
ATOM 7166 C C . THR A 1 924 ? 18.976 -4.967 -14.974 1.00 91.75 924 THR A C 1
ATOM 7168 O O . THR A 1 924 ? 19.054 -6.160 -14.692 1.00 91.75 924 THR A O 1
ATOM 7171 N N . ASN A 1 925 ? 17.793 -4.383 -15.205 1.00 92.69 925 ASN A N 1
ATOM 7172 C CA . ASN A 1 925 ? 16.536 -5.141 -15.126 1.00 92.69 925 ASN A CA 1
ATOM 7173 C C . ASN A 1 925 ? 16.548 -6.393 -16.011 1.00 92.69 925 ASN A C 1
ATOM 7175 O O . ASN A 1 925 ? 16.187 -7.453 -15.529 1.00 92.69 925 ASN A O 1
ATOM 7179 N N . SER A 1 926 ? 17.055 -6.311 -17.243 1.00 91.12 926 SER A N 1
ATOM 7180 C CA . SER A 1 926 ? 17.119 -7.466 -18.151 1.00 91.12 926 SER A CA 1
ATOM 7181 C C . SER A 1 926 ? 18.054 -8.579 -17.662 1.00 91.12 926 SER A C 1
ATOM 7183 O O . SER A 1 926 ? 17.788 -9.754 -17.897 1.00 91.12 926 SER A O 1
ATOM 7185 N N . GLU A 1 927 ? 19.135 -8.235 -16.958 1.00 94.19 927 GLU A N 1
ATOM 7186 C CA . GLU A 1 927 ? 20.012 -9.225 -16.319 1.00 94.19 927 GLU A CA 1
ATOM 7187 C C . GLU A 1 927 ? 19.330 -9.878 -15.118 1.00 94.19 927 GLU A C 1
ATOM 7189 O O . GLU A 1 927 ? 19.443 -11.086 -14.927 1.00 94.19 927 GLU A O 1
ATOM 7194 N N . VAL A 1 928 ? 18.600 -9.088 -14.327 1.00 95.38 928 VAL A N 1
ATOM 7195 C CA . VAL A 1 928 ? 17.812 -9.588 -13.197 1.00 95.38 928 VAL A CA 1
ATOM 7196 C C . VAL A 1 928 ? 16.661 -10.475 -13.672 1.00 95.38 928 VAL A C 1
ATOM 7198 O O . VAL A 1 928 ? 16.470 -11.547 -13.110 1.00 95.38 928 VAL A O 1
ATOM 7201 N N . ASP A 1 929 ? 15.971 -10.104 -14.750 1.00 94.00 929 ASP A N 1
ATOM 7202 C CA . ASP A 1 929 ? 14.902 -10.901 -15.363 1.00 94.00 929 ASP A CA 1
ATOM 7203 C C . ASP A 1 929 ? 15.436 -12.238 -15.884 1.00 94.00 929 ASP A C 1
ATOM 7205 O O . ASP A 1 929 ? 14.787 -13.275 -15.733 1.00 94.00 929 ASP A O 1
ATOM 7209 N N . TRP A 1 930 ? 16.641 -12.246 -16.466 1.00 94.00 930 TRP A N 1
ATOM 7210 C CA . TRP A 1 930 ? 17.299 -13.485 -16.878 1.00 94.00 930 TRP A CA 1
ATOM 7211 C C . TRP A 1 930 ? 17.691 -14.357 -15.679 1.00 94.00 930 TRP A C 1
ATOM 7213 O O . TRP A 1 930 ? 17.484 -15.573 -15.712 1.00 94.00 930 TRP A O 1
ATOM 7223 N N . MET A 1 931 ? 18.213 -13.749 -14.608 1.00 94.81 931 MET A N 1
ATOM 7224 C CA . MET A 1 931 ? 18.511 -14.461 -13.363 1.00 94.81 931 MET A CA 1
ATOM 7225 C C . MET A 1 931 ? 17.255 -15.084 -12.750 1.00 94.81 931 MET A C 1
ATOM 7227 O O . MET A 1 931 ? 17.258 -16.282 -12.467 1.00 94.81 931 MET A O 1
ATOM 7231 N N . GLU A 1 932 ? 16.166 -14.323 -12.631 1.00 95.81 932 GLU A N 1
ATOM 7232 C CA . GLU A 1 932 ? 14.877 -14.822 -12.146 1.00 95.81 932 GLU A CA 1
ATOM 7233 C C . GLU A 1 932 ? 14.355 -15.958 -13.036 1.00 95.81 932 GLU A C 1
ATOM 7235 O O . GLU A 1 932 ? 14.042 -17.037 -12.540 1.00 95.81 932 GLU A O 1
ATOM 7240 N N . THR A 1 933 ? 14.332 -15.763 -14.359 1.00 93.88 933 THR A N 1
ATOM 7241 C CA . THR A 1 933 ? 13.819 -16.752 -15.326 1.00 93.88 933 THR A CA 1
ATOM 7242 C C . THR A 1 933 ? 14.516 -18.108 -15.200 1.00 93.88 933 THR A C 1
ATOM 7244 O O . THR A 1 933 ? 13.874 -19.157 -15.329 1.00 93.88 933 THR A O 1
ATOM 7247 N N . MET A 1 934 ? 15.828 -18.091 -14.952 1.00 91.25 934 MET A N 1
ATOM 7248 C CA . MET A 1 934 ? 16.655 -19.292 -14.863 1.00 91.25 934 MET A CA 1
ATOM 7249 C C . MET A 1 934 ? 16.638 -19.953 -13.484 1.00 91.25 934 MET A C 1
ATOM 7251 O O . MET A 1 934 ? 16.734 -21.184 -13.412 1.00 91.25 934 MET A O 1
ATOM 7255 N N . ASN A 1 935 ? 16.532 -19.163 -12.415 1.00 90.94 935 ASN A N 1
ATOM 7256 C CA . ASN A 1 935 ? 16.707 -19.637 -11.042 1.00 90.94 935 ASN A CA 1
ATOM 7257 C C . ASN A 1 935 ? 15.372 -19.868 -10.317 1.00 90.94 935 ASN A C 1
ATOM 7259 O O . ASN A 1 935 ? 15.272 -20.792 -9.509 1.00 90.94 935 ASN A O 1
ATOM 7263 N N . ASP A 1 936 ? 14.330 -19.092 -10.624 1.00 92.50 936 ASP A N 1
ATOM 7264 C CA . ASP A 1 936 ? 13.130 -18.994 -9.788 1.00 92.50 936 ASP A CA 1
ATOM 7265 C C . ASP A 1 936 ? 11.814 -18.888 -10.593 1.00 92.50 936 ASP A C 1
ATOM 7267 O O . ASP A 1 936 ? 11.765 -19.191 -11.792 1.00 92.50 936 ASP A O 1
ATOM 7271 N N . ALA A 1 937 ? 10.709 -18.587 -9.910 1.00 92.94 937 ALA A N 1
ATOM 7272 C CA . ALA A 1 937 ? 9.401 -18.361 -10.509 1.00 92.94 937 ALA A CA 1
ATOM 7273 C C . ALA A 1 937 ? 9.181 -16.885 -10.859 1.00 92.94 937 ALA A C 1
ATOM 7275 O O . ALA A 1 937 ? 9.828 -15.986 -10.331 1.00 92.94 937 ALA A O 1
ATOM 7276 N N . THR A 1 938 ? 8.249 -16.630 -11.774 1.00 95.44 938 THR A N 1
ATOM 7277 C CA . THR A 1 938 ? 8.012 -15.275 -12.281 1.00 95.44 938 THR A CA 1
ATOM 7278 C C . THR A 1 938 ? 7.458 -14.348 -11.198 1.00 95.44 938 THR A C 1
ATOM 7280 O O . THR A 1 938 ? 6.401 -14.626 -10.622 1.00 95.44 938 THR A O 1
ATOM 7283 N N . GLY A 1 939 ? 8.150 -13.223 -10.987 1.00 92.44 939 GLY A N 1
ATOM 7284 C CA . GLY A 1 939 ? 7.832 -12.189 -10.000 1.00 92.44 939 GLY A CA 1
ATOM 7285 C C . GLY A 1 939 ? 8.453 -12.416 -8.619 1.00 92.44 939 GLY A C 1
ATOM 7286 O O . GLY A 1 939 ? 8.331 -11.548 -7.756 1.00 92.44 939 GLY A O 1
ATOM 7287 N N . HIS A 1 940 ? 9.122 -13.550 -8.390 1.00 94.00 940 HIS A N 1
ATOM 7288 C CA . HIS A 1 940 ? 9.738 -13.863 -7.103 1.00 94.00 940 HIS A CA 1
ATOM 7289 C C . HIS A 1 940 ? 10.830 -12.873 -6.721 1.00 94.00 940 HIS A C 1
ATOM 7291 O O . HIS A 1 940 ? 10.924 -12.507 -5.555 1.00 94.00 940 HIS A O 1
ATOM 7297 N N . TYR A 1 941 ? 11.628 -12.375 -7.665 1.00 95.31 941 TYR A N 1
ATOM 7298 C CA . TYR A 1 941 ? 12.713 -11.457 -7.323 1.00 95.31 941 TYR A CA 1
ATOM 7299 C C . TYR A 1 941 ? 12.202 -10.092 -6.839 1.00 95.31 941 TYR A C 1
ATOM 7301 O O . TYR A 1 941 ? 12.922 -9.395 -6.125 1.00 95.31 941 TYR A O 1
ATOM 7309 N N . ASP A 1 942 ? 10.955 -9.745 -7.155 1.00 91.44 942 ASP A N 1
ATOM 7310 C CA . ASP A 1 942 ? 10.269 -8.549 -6.665 1.00 91.44 942 ASP A CA 1
ATOM 7311 C C . ASP A 1 942 ? 9.548 -8.792 -5.331 1.00 91.44 942 ASP A C 1
ATOM 7313 O O . ASP A 1 942 ? 9.498 -7.911 -4.472 1.00 91.44 942 ASP A O 1
ATOM 7317 N N . THR A 1 943 ? 9.013 -9.999 -5.124 1.00 87.88 943 THR A N 1
ATOM 7318 C CA . THR A 1 943 ? 8.215 -10.325 -3.933 1.00 87.88 943 THR A CA 1
ATOM 7319 C C . THR A 1 943 ? 9.004 -10.978 -2.805 1.00 87.88 943 THR A C 1
ATOM 7321 O O . THR A 1 943 ? 8.525 -10.970 -1.679 1.00 87.88 943 THR A O 1
ATOM 7324 N N . TYR A 1 944 ? 10.173 -11.566 -3.065 1.00 87.69 944 TYR A N 1
ATOM 7325 C CA . TYR A 1 944 ? 11.017 -12.218 -2.059 1.00 87.69 944 TYR A CA 1
ATOM 7326 C C . TYR A 1 944 ? 11.783 -11.183 -1.257 1.00 87.69 944 TYR A C 1
ATOM 7328 O O . TYR A 1 944 ? 12.449 -10.330 -1.839 1.00 87.69 944 TYR A O 1
ATOM 7336 N N . SER A 1 945 ? 11.820 -11.327 0.065 1.00 92.31 945 SER A N 1
ATOM 7337 C CA . SER A 1 945 ? 12.865 -10.676 0.848 1.00 92.31 945 SER A CA 1
ATOM 7338 C C . SER A 1 945 ? 14.235 -11.294 0.554 1.00 92.31 945 SER A C 1
ATOM 7340 O O . SER A 1 945 ? 14.355 -12.488 0.262 1.00 92.31 945 SER A O 1
ATOM 7342 N N . MET A 1 946 ? 15.310 -10.515 0.692 1.00 94.31 946 MET A N 1
ATOM 7343 C CA . MET A 1 946 ? 16.671 -11.058 0.608 1.00 94.31 946 MET A CA 1
ATOM 7344 C C . MET A 1 946 ? 16.917 -12.168 1.636 1.00 94.31 946 MET A C 1
ATOM 7346 O O . MET A 1 946 ? 17.678 -13.092 1.363 1.00 94.31 946 MET A O 1
ATOM 7350 N N . ALA A 1 947 ? 16.277 -12.112 2.808 1.00 91.00 947 ALA A N 1
ATOM 7351 C CA . ALA A 1 947 ? 16.395 -13.180 3.795 1.00 91.00 947 ALA A CA 1
ATOM 7352 C C . ALA A 1 947 ? 15.747 -14.480 3.291 1.00 91.00 947 ALA A C 1
ATOM 7354 O O . ALA A 1 947 ? 16.376 -15.534 3.378 1.00 91.00 947 ALA A O 1
ATOM 7355 N N . GLN A 1 948 ? 14.548 -14.393 2.703 1.00 94.56 948 GLN A N 1
ATOM 7356 C CA . GLN A 1 948 ? 13.860 -15.528 2.083 1.00 94.56 948 GLN A CA 1
ATOM 7357 C C . GLN A 1 948 ? 14.717 -16.157 0.973 1.00 94.56 948 GLN A C 1
ATOM 7359 O O . GLN A 1 948 ? 15.015 -17.350 1.018 1.00 94.56 948 GLN A O 1
ATOM 7364 N N . ALA A 1 949 ? 15.199 -15.340 0.033 1.00 95.69 949 ALA A N 1
ATOM 7365 C CA . ALA A 1 949 ? 15.984 -15.809 -1.107 1.00 95.69 949 ALA A CA 1
ATOM 7366 C C . ALA A 1 949 ? 17.304 -16.481 -0.697 1.00 95.69 949 ALA A C 1
ATOM 7368 O O . ALA A 1 949 ? 17.702 -17.493 -1.269 1.00 95.69 949 ALA A O 1
ATOM 7369 N N . VAL A 1 950 ? 17.988 -15.946 0.321 1.00 96.50 950 VAL A N 1
ATOM 7370 C CA . VAL A 1 950 ? 19.248 -16.527 0.806 1.00 96.50 950 VAL A CA 1
ATOM 7371 C C . VAL A 1 950 ? 19.024 -17.831 1.572 1.00 96.50 950 VAL A C 1
ATOM 7373 O O . VAL A 1 950 ? 19.863 -18.726 1.481 1.00 96.50 950 VAL A O 1
ATOM 7376 N N . LEU A 1 951 ? 17.922 -17.972 2.316 1.00 94.25 951 LEU A N 1
ATOM 7377 C CA . LEU A 1 951 ? 17.576 -19.240 2.970 1.00 94.25 951 LEU A CA 1
ATOM 7378 C C . LEU A 1 951 ? 17.287 -20.335 1.938 1.00 94.25 951 LEU A C 1
ATOM 7380 O O . LEU A 1 951 ? 17.742 -21.468 2.111 1.00 94.25 951 LEU A O 1
ATOM 7384 N N . GLU A 1 952 ? 16.594 -19.996 0.850 1.00 92.88 952 GLU A N 1
ATOM 7385 C CA . GLU A 1 952 ? 16.377 -20.914 -0.271 1.00 92.88 952 GLU A CA 1
ATOM 7386 C C . GLU A 1 952 ? 17.697 -21.298 -0.940 1.00 92.88 952 GLU A C 1
ATOM 7388 O O . GLU A 1 952 ? 18.018 -22.487 -1.011 1.00 92.88 952 GLU A O 1
ATOM 7393 N N . GLU A 1 953 ? 18.511 -20.312 -1.328 1.00 95.19 953 GLU A N 1
ATOM 7394 C CA . GLU A 1 953 ? 19.834 -20.549 -1.910 1.00 95.19 953 GLU A CA 1
ATOM 7395 C C . GLU A 1 953 ? 20.687 -21.447 -1.007 1.00 95.19 953 GLU A C 1
ATOM 7397 O O . GLU A 1 953 ? 21.310 -22.404 -1.469 1.00 95.19 953 GLU A O 1
ATOM 7402 N N . TRP A 1 954 ? 20.693 -21.186 0.302 1.00 95.12 954 TRP A N 1
ATOM 7403 C CA . TRP A 1 954 ? 21.461 -21.958 1.272 1.00 95.12 954 TRP A CA 1
ATOM 7404 C C . TRP A 1 954 ? 21.065 -23.434 1.285 1.00 95.12 954 TRP A C 1
ATOM 7406 O O . TRP A 1 954 ? 21.949 -24.294 1.244 1.00 95.12 954 TRP A O 1
ATOM 7416 N N . ILE A 1 955 ? 19.765 -23.737 1.286 1.00 91.81 955 ILE A N 1
ATOM 7417 C CA . ILE A 1 955 ? 19.265 -25.116 1.267 1.00 91.81 955 ILE A CA 1
ATOM 7418 C C . ILE A 1 955 ? 19.635 -25.821 -0.047 1.00 91.81 955 ILE A C 1
ATOM 7420 O O . ILE A 1 955 ? 20.052 -26.983 -0.022 1.00 91.81 955 ILE A O 1
ATOM 7424 N N . PHE A 1 956 ? 19.514 -25.137 -1.190 1.00 90.75 956 PHE A N 1
ATOM 7425 C CA . PHE A 1 956 ? 19.789 -25.731 -2.503 1.00 90.75 956 PHE A CA 1
ATOM 7426 C C . PHE A 1 956 ? 21.285 -25.866 -2.831 1.00 90.75 956 PHE A C 1
ATOM 7428 O O . PHE A 1 956 ? 21.640 -26.753 -3.606 1.00 90.75 956 PHE A O 1
ATOM 7435 N N . THR A 1 957 ? 22.161 -25.056 -2.225 1.00 90.81 957 THR A N 1
ATOM 7436 C CA . THR A 1 957 ? 23.610 -25.057 -2.520 1.00 90.81 957 THR A CA 1
ATOM 7437 C C . THR A 1 957 ? 24.479 -25.718 -1.452 1.00 90.81 957 THR A C 1
ATOM 7439 O O . THR A 1 957 ? 25.533 -26.265 -1.777 1.00 90.81 957 THR A O 1
ATOM 7442 N N . SER A 1 958 ? 24.068 -25.706 -0.179 1.00 89.31 958 SER A N 1
ATOM 7443 C CA . SER A 1 958 ? 24.896 -26.257 0.910 1.00 89.31 958 SER A CA 1
ATOM 7444 C C . SER A 1 958 ? 24.762 -27.772 1.062 1.00 89.31 958 SER A C 1
ATOM 7446 O O . SER A 1 958 ? 25.643 -28.415 1.635 1.00 89.31 958 SER A O 1
ATOM 7448 N N . ALA A 1 959 ? 23.674 -28.355 0.556 1.00 87.94 959 ALA A N 1
ATOM 7449 C CA . ALA A 1 959 ? 23.476 -29.796 0.520 1.00 87.94 959 ALA A CA 1
ATOM 7450 C C . ALA A 1 959 ? 23.866 -30.357 -0.854 1.00 87.94 959 ALA A C 1
ATOM 7452 O O . ALA A 1 959 ? 23.381 -29.897 -1.883 1.00 87.94 959 ALA A O 1
ATOM 7453 N N . ASP A 1 960 ? 24.691 -31.406 -0.874 1.00 90.25 960 ASP A N 1
ATOM 7454 C CA . ASP A 1 960 ? 25.076 -32.098 -2.111 1.00 90.25 960 ASP A CA 1
ATOM 7455 C C . ASP A 1 960 ? 23.838 -32.666 -2.821 1.00 90.25 960 ASP A C 1
ATOM 7457 O O . ASP A 1 960 ? 23.232 -33.633 -2.347 1.00 90.25 960 ASP A O 1
ATOM 7461 N N . ILE A 1 961 ? 23.480 -32.074 -3.967 1.00 90.56 961 ILE A N 1
ATOM 7462 C CA . ILE A 1 961 ? 22.271 -32.391 -4.745 1.00 90.56 961 ILE A CA 1
ATOM 7463 C C . ILE A 1 961 ? 22.159 -33.870 -5.135 1.00 90.56 961 ILE A C 1
ATOM 7465 O O . ILE A 1 961 ? 21.055 -34.379 -5.317 1.00 90.56 961 ILE A O 1
ATOM 7469 N N . ASN A 1 962 ? 23.285 -34.590 -5.208 1.00 90.56 962 ASN A N 1
ATOM 7470 C CA . ASN A 1 962 ? 23.320 -36.011 -5.567 1.00 90.56 962 ASN A CA 1
ATOM 7471 C C . ASN A 1 962 ? 22.922 -36.937 -4.411 1.00 90.56 962 ASN A C 1
ATOM 7473 O O . ASN A 1 962 ? 22.732 -38.136 -4.609 1.00 90.56 962 ASN A O 1
ATOM 7477 N N . LYS A 1 963 ? 22.831 -36.399 -3.193 1.00 94.19 963 LYS A N 1
ATOM 7478 C CA . LYS A 1 963 ? 22.496 -37.148 -1.975 1.00 94.19 963 LYS A CA 1
ATOM 7479 C C . LYS A 1 963 ? 21.094 -36.846 -1.457 1.00 94.19 963 LYS A C 1
ATOM 7481 O O . LYS A 1 963 ? 20.734 -37.320 -0.382 1.00 94.19 963 LYS A O 1
ATOM 7486 N N . TRP A 1 964 ? 20.313 -36.058 -2.192 1.00 96.75 964 TRP A N 1
ATOM 7487 C CA . TRP A 1 964 ? 18.937 -35.752 -1.823 1.00 96.75 964 TRP A CA 1
ATOM 7488 C C . TRP A 1 964 ? 18.105 -37.024 -1.741 1.00 96.75 964 TRP A C 1
ATOM 7490 O O . TRP A 1 964 ? 18.343 -37.992 -2.467 1.00 96.75 964 TRP A O 1
ATOM 7500 N N . THR A 1 965 ? 17.124 -37.022 -0.845 1.00 97.50 965 THR A N 1
ATOM 7501 C CA . THR A 1 965 ? 16.258 -38.175 -0.610 1.00 97.50 965 THR A CA 1
ATOM 7502 C C . THR A 1 965 ? 14.791 -37.846 -0.853 1.00 97.50 965 THR A C 1
ATOM 7504 O O . THR A 1 965 ? 14.374 -36.691 -0.867 1.00 97.50 965 THR A O 1
ATOM 7507 N N . LEU A 1 966 ? 13.999 -38.886 -1.080 1.00 97.19 966 LEU A N 1
ATOM 7508 C CA . LEU A 1 966 ? 12.539 -38.889 -1.133 1.00 97.19 966 LEU A CA 1
ATOM 7509 C C . LEU A 1 966 ? 12.003 -40.006 -0.236 1.00 97.19 966 LEU A C 1
ATOM 7511 O O . LEU A 1 966 ? 12.778 -40.834 0.248 1.00 97.19 966 LEU A O 1
ATOM 7515 N N . ILE A 1 967 ? 10.682 -40.078 -0.065 1.00 98.06 967 ILE A N 1
ATOM 7516 C CA . ILE A 1 967 ? 10.030 -41.173 0.664 1.00 98.06 967 ILE A CA 1
ATOM 7517 C C . ILE A 1 967 ? 9.405 -42.181 -0.304 1.00 98.06 967 ILE A C 1
ATOM 7519 O O . ILE A 1 967 ? 8.614 -41.834 -1.183 1.00 98.06 967 ILE A O 1
ATOM 7523 N N . ASN A 1 968 ? 9.773 -43.451 -0.144 1.00 96.12 968 ASN A N 1
ATOM 7524 C CA . ASN A 1 968 ? 9.305 -44.541 -0.990 1.00 96.12 968 ASN A CA 1
ATOM 7525 C C . ASN A 1 968 ? 7.813 -44.837 -0.747 1.00 96.12 968 ASN A C 1
ATOM 7527 O O . ASN A 1 968 ? 7.433 -45.213 0.359 1.00 96.12 968 ASN A O 1
ATOM 7531 N N . GLY A 1 969 ? 6.979 -44.741 -1.787 1.00 94.56 969 GLY A N 1
ATOM 7532 C CA . GLY A 1 969 ? 5.522 -44.943 -1.693 1.00 94.56 969 GLY A CA 1
ATOM 7533 C C . GLY A 1 969 ? 4.706 -43.668 -1.457 1.00 94.56 969 GLY A C 1
ATOM 7534 O O . GLY A 1 969 ? 3.481 -43.755 -1.333 1.00 94.56 969 GLY A O 1
ATOM 7535 N N . GLY A 1 970 ? 5.373 -42.509 -1.408 1.00 97.19 970 GLY A N 1
ATOM 7536 C CA . GLY A 1 970 ? 4.762 -41.193 -1.229 1.00 97.19 970 GLY A CA 1
ATOM 7537 C C . GLY A 1 970 ? 5.209 -40.497 0.050 1.00 97.19 970 GLY A C 1
ATOM 7538 O O . GLY A 1 970 ? 5.448 -41.140 1.074 1.00 97.19 970 GLY A O 1
ATOM 7539 N N . MET A 1 971 ? 5.297 -39.167 0.012 1.00 98.06 971 MET A N 1
ATOM 7540 C CA . MET A 1 971 ? 5.649 -38.354 1.178 1.00 98.06 971 MET A CA 1
ATOM 7541 C C . MET A 1 971 ? 4.648 -38.501 2.336 1.00 98.06 971 MET A C 1
ATOM 7543 O O . MET A 1 971 ? 5.017 -38.378 3.506 1.00 98.06 971 MET A O 1
ATOM 7547 N N . ASP A 1 972 ? 3.383 -38.809 2.043 1.00 97.38 972 ASP A N 1
ATOM 7548 C CA . ASP A 1 972 ? 2.336 -38.992 3.054 1.00 97.38 972 ASP A CA 1
ATOM 7549 C C . ASP A 1 972 ? 2.485 -40.238 3.934 1.00 97.38 972 ASP A C 1
ATOM 7551 O O . ASP A 1 972 ? 1.827 -40.313 4.978 1.00 97.38 972 ASP A O 1
ATOM 7555 N N . MET A 1 973 ? 3.418 -41.139 3.610 1.00 98.12 973 MET A N 1
ATOM 7556 C CA . MET A 1 973 ? 3.840 -42.214 4.508 1.00 98.12 973 MET A CA 1
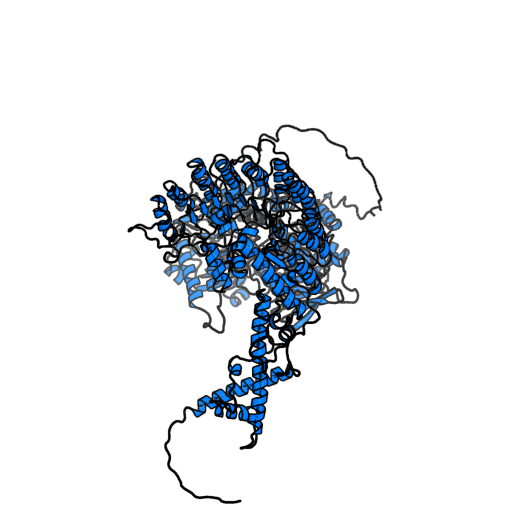ATOM 7557 C C . MET A 1 973 ? 4.319 -41.666 5.859 1.00 98.12 973 MET A C 1
ATOM 7559 O O . MET A 1 973 ? 4.057 -42.290 6.887 1.00 98.12 973 MET A O 1
ATOM 7563 N N . ILE A 1 974 ? 4.910 -40.461 5.892 1.00 98.50 974 ILE A N 1
ATOM 7564 C CA . ILE A 1 974 ? 5.257 -39.762 7.141 1.00 98.50 974 ILE A CA 1
ATOM 7565 C C . ILE A 1 974 ? 3.999 -39.531 7.982 1.00 98.50 974 ILE A C 1
ATOM 7567 O O . ILE A 1 974 ? 3.901 -39.996 9.116 1.00 98.50 974 ILE A O 1
ATOM 7571 N N . THR A 1 975 ? 3.002 -38.842 7.427 1.00 98.31 975 THR A N 1
ATOM 7572 C CA . THR A 1 975 ? 1.781 -38.485 8.165 1.00 98.31 975 THR A CA 1
ATOM 7573 C C . THR A 1 975 ? 0.906 -39.691 8.478 1.00 98.31 975 THR A C 1
ATOM 7575 O O . THR A 1 975 ? 0.235 -39.703 9.508 1.00 98.31 975 THR A O 1
ATOM 7578 N N . LYS A 1 976 ? 0.949 -40.734 7.641 1.00 97.25 976 LYS A N 1
ATOM 7579 C CA . LYS A 1 976 ? 0.299 -42.018 7.908 1.00 97.25 976 LYS A CA 1
ATOM 7580 C C . LYS A 1 976 ? 0.904 -42.678 9.146 1.00 97.25 976 LYS A C 1
ATOM 7582 O O . LYS A 1 976 ? 0.161 -43.028 10.060 1.00 97.25 976 LYS A O 1
ATOM 7587 N N . ALA A 1 977 ? 2.232 -42.788 9.207 1.00 98.44 977 ALA A N 1
ATOM 7588 C CA . ALA A 1 977 ? 2.934 -43.351 10.355 1.00 98.44 977 ALA A CA 1
ATOM 7589 C C . ALA A 1 977 ? 2.688 -42.532 11.633 1.00 98.44 977 ALA A C 1
ATOM 7591 O O . ALA A 1 977 ? 2.367 -43.108 12.671 1.00 98.44 977 ALA A O 1
ATOM 7592 N N . MET A 1 978 ? 2.735 -41.196 11.555 1.00 98.62 978 MET A N 1
ATOM 7593 C CA . MET A 1 978 ? 2.399 -40.317 12.686 1.00 98.62 978 MET A CA 1
ATOM 7594 C C . MET A 1 978 ? 0.972 -40.568 13.187 1.00 98.62 978 MET A C 1
ATOM 7596 O O . MET A 1 978 ? 0.754 -40.786 14.378 1.00 98.62 978 MET A O 1
ATOM 7600 N N . ASN A 1 979 ? -0.003 -40.607 12.274 1.00 98.31 979 ASN A N 1
ATOM 7601 C CA . ASN A 1 979 ? -1.400 -40.846 12.619 1.00 98.31 979 ASN A CA 1
ATOM 7602 C C . ASN A 1 979 ? -1.629 -42.234 13.235 1.00 98.31 979 ASN A C 1
ATOM 7604 O O . ASN A 1 979 ? -2.541 -42.391 14.039 1.00 98.31 979 ASN A O 1
ATOM 7608 N N . LEU A 1 980 ? -0.823 -43.247 12.901 1.00 97.88 980 LEU A N 1
ATOM 7609 C CA . LEU A 1 980 ? -0.914 -44.570 13.524 1.00 97.88 980 LEU A CA 1
ATOM 7610 C C . LEU A 1 980 ? -0.498 -44.546 14.999 1.00 97.88 980 LEU A C 1
ATOM 7612 O O . LEU A 1 980 ? -1.150 -45.210 15.807 1.00 97.88 980 LEU A O 1
ATOM 7616 N N . ILE A 1 981 ? 0.515 -43.753 15.360 1.00 97.44 981 ILE A N 1
ATOM 7617 C CA . ILE A 1 981 ? 1.128 -43.804 16.695 1.00 97.44 981 ILE A CA 1
ATOM 7618 C C . ILE A 1 981 ? 0.542 -42.818 17.712 1.00 97.44 981 ILE A C 1
ATOM 7620 O O . ILE A 1 981 ? 0.622 -43.096 18.905 1.00 97.44 981 ILE A O 1
ATOM 7624 N N . VAL A 1 982 ? -0.054 -41.701 17.276 1.00 98.12 982 VAL A N 1
ATOM 7625 C CA . VAL A 1 982 ? -0.693 -40.741 18.200 1.00 98.12 982 VAL A CA 1
ATOM 7626 C C . VAL A 1 982 ? -1.875 -41.384 18.926 1.00 98.12 982 VAL A C 1
ATOM 7628 O O . VAL A 1 982 ? -2.648 -42.130 18.317 1.00 98.12 982 VAL A O 1
ATOM 7631 N N . LYS A 1 983 ? -2.034 -41.113 20.222 1.00 97.62 983 LYS A N 1
ATOM 7632 C CA . LYS A 1 983 ? -3.093 -41.702 21.054 1.00 97.62 983 LYS A CA 1
ATOM 7633 C C . LYS A 1 983 ? -4.483 -41.239 20.619 1.00 97.62 983 LYS A C 1
ATOM 7635 O O . LYS A 1 983 ? -5.347 -42.077 20.352 1.00 97.62 983 LYS A O 1
ATOM 7640 N N . ASN A 1 984 ? -4.683 -39.926 20.504 1.00 97.69 984 ASN A N 1
ATOM 7641 C CA . ASN A 1 984 ? -5.965 -39.335 20.125 1.00 97.69 984 ASN A CA 1
ATOM 7642 C C . ASN A 1 984 ? -5.923 -38.970 18.634 1.00 97.69 984 ASN A C 1
ATOM 7644 O O . ASN A 1 984 ? -5.108 -38.158 18.196 1.00 97.69 984 ASN A O 1
ATOM 7648 N N . LYS A 1 985 ? -6.770 -39.621 17.828 1.00 98.00 985 LYS A N 1
ATOM 7649 C CA . LYS A 1 985 ? -6.766 -39.449 16.366 1.00 98.00 985 LYS A CA 1
ATOM 7650 C C . LYS A 1 985 ? -7.395 -38.108 15.959 1.00 98.00 985 LYS A C 1
ATOM 7652 O O . LYS A 1 985 ? -8.336 -37.675 16.626 1.00 98.00 985 LYS A O 1
ATOM 7657 N N . PRO A 1 986 ? -6.951 -37.487 14.847 1.00 98.06 986 PRO A N 1
ATOM 7658 C CA . PRO A 1 986 ? -7.631 -36.333 14.273 1.00 98.06 986 PRO A CA 1
ATOM 7659 C C . PRO A 1 986 ? -9.094 -36.625 13.967 1.00 98.06 986 PRO A C 1
ATOM 7661 O O . PRO A 1 986 ? -9.416 -37.627 13.324 1.00 98.06 986 PRO A O 1
ATOM 7664 N N . VAL A 1 987 ? -9.972 -35.720 14.395 1.00 98.06 987 VAL A N 1
ATOM 7665 C CA . VAL A 1 987 ? -11.373 -35.734 13.983 1.00 98.06 987 VAL A CA 1
ATOM 7666 C C . VAL A 1 987 ? -11.480 -34.944 12.685 1.00 98.06 987 VAL A C 1
ATOM 7668 O O . VAL A 1 987 ? -11.118 -33.771 12.632 1.00 98.06 987 VAL A O 1
ATOM 7671 N N . LEU A 1 988 ? -11.913 -35.616 11.621 1.00 97.81 988 LEU A N 1
ATOM 7672 C CA . LEU A 1 988 ? -11.986 -35.062 10.269 1.00 97.81 988 LEU A CA 1
ATOM 7673 C C . LEU A 1 988 ? -13.292 -34.300 10.046 1.00 97.81 988 LEU A C 1
ATOM 7675 O O . LEU A 1 988 ? -14.303 -34.585 10.687 1.00 97.81 988 LEU A O 1
ATOM 7679 N N . ASN A 1 989 ? -13.293 -33.376 9.084 1.00 95.44 989 ASN A N 1
ATOM 7680 C CA . ASN A 1 989 ? -14.412 -32.463 8.818 1.00 95.44 989 ASN A CA 1
ATOM 7681 C C . ASN A 1 989 ? -14.849 -31.662 10.066 1.00 95.44 989 ASN A C 1
ATOM 7683 O O . ASN A 1 989 ? -16.010 -31.270 10.202 1.00 95.44 989 ASN A O 1
ATOM 7687 N N . HIS A 1 990 ? -13.913 -31.421 10.983 1.00 96.75 990 HIS A N 1
ATOM 7688 C CA . HIS A 1 990 ? -14.068 -30.584 12.166 1.00 96.75 990 HIS A CA 1
ATOM 7689 C C . HIS A 1 990 ? -13.423 -29.227 11.897 1.00 96.75 990 HIS A C 1
ATOM 7691 O O . HIS A 1 990 ? -12.282 -28.955 12.276 1.00 96.75 990 HIS A O 1
ATOM 7697 N N . ARG A 1 991 ? -14.152 -28.350 11.199 1.00 96.62 991 ARG A N 1
ATOM 7698 C CA . ARG A 1 991 ? -13.676 -26.992 10.938 1.00 96.62 991 ARG A CA 1
ATOM 7699 C C . ARG A 1 991 ? -13.911 -26.133 12.170 1.00 96.62 991 ARG A C 1
ATOM 7701 O O . ARG A 1 991 ? -15.050 -25.805 12.488 1.00 96.62 991 ARG A O 1
ATOM 7708 N N . VAL A 1 992 ? -12.836 -25.719 12.827 1.00 98.25 992 VAL A N 1
ATOM 7709 C CA . VAL A 1 992 ? -12.916 -24.684 13.862 1.00 98.25 992 VAL A CA 1
ATOM 7710 C C . VAL A 1 992 ? -13.391 -23.378 13.224 1.00 98.25 992 VAL A C 1
ATOM 7712 O O . VAL A 1 992 ? -12.841 -22.938 12.216 1.00 98.25 992 VAL A O 1
ATOM 7715 N N . THR A 1 993 ? -14.434 -22.781 13.795 1.00 97.38 993 THR A N 1
ATOM 7716 C CA . THR A 1 993 ? -15.038 -21.525 13.325 1.00 97.38 993 THR A CA 1
ATOM 7717 C C . THR A 1 993 ? -14.833 -20.375 14.302 1.00 97.38 993 THR A C 1
ATOM 7719 O O . THR A 1 993 ? -14.850 -19.221 13.885 1.00 97.38 993 THR A O 1
ATOM 7722 N N . ASP A 1 994 ? -14.644 -20.673 15.589 1.00 98.06 994 ASP A N 1
ATOM 7723 C CA . ASP A 1 994 ? -14.542 -19.664 16.644 1.00 98.06 994 ASP A CA 1
ATOM 7724 C C . ASP A 1 994 ? -13.618 -20.144 17.771 1.00 98.06 994 ASP A C 1
ATOM 7726 O O . ASP A 1 994 ? -13.613 -21.334 18.105 1.00 98.06 994 ASP A O 1
ATOM 7730 N N . VAL A 1 995 ? -12.855 -19.229 18.367 1.00 98.06 995 VAL A N 1
ATOM 7731 C CA . VAL A 1 995 ? -12.056 -19.473 19.574 1.00 98.06 995 VAL A CA 1
ATOM 7732 C C . VAL A 1 995 ? -12.270 -18.316 20.544 1.00 98.06 995 VAL A C 1
ATOM 7734 O O . VAL A 1 995 ? -11.983 -17.158 20.236 1.00 98.06 995 VAL A O 1
ATOM 7737 N N . LYS A 1 996 ? -12.757 -18.639 21.742 1.00 95.88 996 LYS A N 1
ATOM 7738 C CA . LYS A 1 996 ? -13.218 -17.675 22.745 1.00 95.88 996 LYS A CA 1
ATOM 7739 C C . LYS A 1 996 ? -12.484 -17.837 24.058 1.00 95.88 996 LYS A C 1
ATOM 7741 O O . LYS A 1 996 ? -12.134 -18.948 24.452 1.00 95.88 996 LYS A O 1
ATOM 7746 N N . LYS A 1 997 ? -12.318 -16.730 24.777 1.00 93.12 997 LYS A N 1
ATOM 7747 C CA . LYS A 1 997 ? -11.749 -16.734 26.124 1.00 93.12 997 LYS A CA 1
ATOM 7748 C C . LYS A 1 997 ? -12.846 -16.960 27.163 1.00 93.12 997 LYS A C 1
ATOM 7750 O O . LYS A 1 997 ? -13.868 -16.279 27.149 1.00 93.12 997 LYS A O 1
ATOM 7755 N N . LYS A 1 998 ? -12.624 -17.881 28.100 1.00 91.00 998 LYS A N 1
ATOM 7756 C CA . LYS A 1 998 ? -13.510 -18.094 29.250 1.00 91.00 998 LYS A CA 1
ATOM 7757 C C . LYS A 1 998 ? -13.113 -17.210 30.443 1.00 91.00 998 LYS A C 1
ATOM 7759 O O . LYS A 1 998 ? -11.963 -16.774 30.535 1.00 91.00 998 LYS A O 1
ATOM 7764 N N . PRO A 1 999 ? -14.038 -16.959 31.394 1.00 87.38 999 PRO A N 1
ATOM 7765 C CA . PRO A 1 999 ? -13.751 -16.157 32.589 1.00 87.38 999 PRO A CA 1
ATOM 7766 C C . PRO A 1 999 ? -12.609 -16.696 33.462 1.00 87.38 999 PRO A C 1
ATOM 7768 O O . PRO A 1 999 ? -11.967 -15.925 34.166 1.00 87.38 999 PRO A O 1
ATOM 7771 N N . ASP A 1 1000 ? -12.361 -18.006 33.416 1.00 84.69 1000 ASP A N 1
ATOM 7772 C CA . ASP A 1 1000 ? -11.313 -18.702 34.170 1.00 84.69 1000 ASP A CA 1
ATOM 7773 C C . ASP A 1 1000 ? -9.940 -18.704 33.465 1.00 84.69 1000 ASP A C 1
ATOM 7775 O O . ASP A 1 1000 ? -8.995 -19.296 33.976 1.00 84.69 1000 ASP A O 1
ATOM 7779 N N . GLY A 1 1001 ? -9.824 -18.044 32.306 1.00 83.00 1001 GLY A N 1
ATOM 7780 C CA . GLY A 1 1001 ? -8.600 -17.970 31.504 1.00 83.00 1001 GLY A CA 1
ATOM 7781 C C . GLY A 1 1001 ? -8.470 -19.061 30.439 1.00 83.00 1001 GLY A C 1
ATOM 7782 O O . GLY A 1 1001 ? -7.754 -18.845 29.464 1.00 83.00 1001 GLY A O 1
ATOM 7783 N N . THR A 1 1002 ? -9.213 -20.168 30.563 1.00 91.38 1002 THR A N 1
ATOM 7784 C CA . THR A 1 1002 ? -9.224 -21.259 29.574 1.00 91.38 1002 THR A CA 1
ATOM 7785 C C . THR A 1 1002 ? -9.886 -20.828 28.262 1.00 91.38 1002 THR A C 1
ATOM 7787 O O . THR A 1 1002 ? -10.527 -19.774 28.180 1.00 91.38 1002 THR A O 1
ATOM 7790 N N . LEU A 1 1003 ? -9.733 -21.630 27.209 1.00 96.50 1003 LEU A N 1
ATOM 7791 C CA . LEU A 1 1003 ? -10.268 -21.327 25.885 1.00 96.50 1003 LEU A CA 1
ATOM 7792 C C . LEU A 1 1003 ? -11.417 -22.264 25.521 1.00 96.50 1003 LEU A C 1
ATOM 7794 O O . LEU A 1 1003 ? -11.384 -23.457 25.808 1.00 96.50 1003 LEU A O 1
ATOM 7798 N N . LYS A 1 1004 ? -12.428 -21.717 24.852 1.00 97.56 1004 LYS A N 1
ATOM 7799 C CA . LYS A 1 1004 ? -13.520 -22.461 24.227 1.00 97.56 1004 LYS A CA 1
ATOM 7800 C C . LYS A 1 1004 ? -13.325 -22.447 22.716 1.00 97.56 1004 LYS A C 1
ATOM 7802 O O . LYS A 1 1004 ? -13.221 -21.378 22.124 1.00 97.56 1004 LYS A O 1
ATOM 7807 N N . VAL A 1 1005 ? -13.314 -23.617 22.096 1.00 98.25 1005 VAL A N 1
ATOM 7808 C CA . VAL A 1 1005 ? -13.225 -23.810 20.646 1.00 98.25 1005 VAL A CA 1
ATOM 7809 C C . VAL A 1 1005 ? -14.589 -24.246 20.128 1.00 98.25 1005 VAL A C 1
ATOM 7811 O O . VAL A 1 1005 ? -15.168 -25.201 20.643 1.00 98.25 1005 VAL A O 1
ATOM 7814 N N . VAL A 1 1006 ? -15.094 -23.552 19.107 1.00 98.25 1006 VAL A N 1
ATOM 7815 C CA . VAL A 1 1006 ? -16.347 -23.893 18.424 1.00 98.25 1006 VAL A CA 1
ATOM 7816 C C . VAL A 1 1006 ? -16.029 -24.514 17.072 1.00 98.25 1006 VAL A C 1
ATOM 7818 O O . VAL A 1 1006 ? -15.336 -23.914 16.246 1.00 98.25 1006 VAL A O 1
ATOM 7821 N N . VAL A 1 1007 ? -16.562 -25.705 16.837 1.00 97.50 1007 VAL A N 1
ATOM 7822 C CA . VAL A 1 1007 ? -16.390 -26.491 15.619 1.00 97.50 1007 VAL A CA 1
ATOM 7823 C C . VAL A 1 1007 ? -17.700 -26.519 14.841 1.00 97.50 1007 VAL A C 1
ATOM 7825 O O . VAL A 1 1007 ? -18.783 -26.661 15.410 1.00 97.50 1007 VAL A O 1
ATOM 7828 N N . ASN A 1 1008 ? -17.602 -26.343 13.522 1.00 94.69 1008 ASN A N 1
ATOM 7829 C CA . ASN A 1 1008 ? -18.725 -26.350 12.585 1.00 94.69 1008 ASN A CA 1
ATOM 7830 C C . ASN A 1 1008 ? -19.876 -25.401 12.997 1.00 94.69 1008 ASN A C 1
ATOM 7832 O O . ASN A 1 1008 ? -21.032 -25.618 12.640 1.00 94.69 1008 ASN A O 1
ATOM 7836 N N . GLY A 1 1009 ? -19.556 -24.339 13.749 1.00 90.00 1009 GLY A N 1
ATOM 7837 C CA . GLY A 1 1009 ? -20.500 -23.336 14.244 1.00 90.00 1009 GLY A CA 1
ATOM 7838 C C . GLY A 1 1009 ? -21.421 -23.776 15.388 1.00 90.00 1009 GLY A C 1
ATOM 7839 O O . GLY A 1 1009 ? -22.274 -22.978 15.777 1.00 90.00 1009 GLY A O 1
ATOM 7840 N N . ALA A 1 1010 ? -21.287 -24.997 15.917 1.00 90.88 1010 ALA A N 1
ATOM 7841 C CA . ALA A 1 1010 ? -22.227 -25.535 16.905 1.00 90.88 1010 ALA A CA 1
ATOM 7842 C C . ALA A 1 1010 ? -21.572 -26.332 18.041 1.00 90.88 1010 ALA A C 1
ATOM 7844 O O . ALA A 1 1010 ? -21.982 -26.176 19.190 1.00 90.88 1010 ALA A O 1
ATOM 7845 N N . ASP A 1 1011 ? -20.579 -27.172 17.743 1.00 95.69 1011 ASP A N 1
ATOM 7846 C CA . ASP A 1 1011 ? -19.983 -28.060 18.741 1.00 95.69 1011 ASP A CA 1
ATOM 7847 C C . ASP A 1 1011 ? -18.933 -27.305 19.560 1.00 95.69 1011 ASP A C 1
ATOM 7849 O O . ASP A 1 1011 ? -18.026 -26.693 18.998 1.00 95.69 1011 ASP A O 1
ATOM 7853 N N . GLU A 1 1012 ? -19.046 -27.336 20.888 1.00 96.88 1012 GLU A N 1
ATOM 7854 C CA . GLU A 1 1012 ? -18.161 -26.590 21.787 1.00 96.88 1012 GLU A CA 1
ATOM 7855 C C . GLU A 1 1012 ? -17.233 -27.514 22.578 1.00 96.88 1012 GLU A C 1
ATOM 7857 O O . GLU A 1 1012 ? -17.669 -28.500 23.175 1.00 96.88 1012 GLU A O 1
ATOM 7862 N N . TYR A 1 1013 ? -15.960 -27.131 22.650 1.00 97.44 1013 TYR A N 1
ATOM 7863 C CA . TYR A 1 1013 ? -14.918 -27.835 23.390 1.00 97.44 1013 TYR A CA 1
ATOM 7864 C C . TYR A 1 1013 ? -14.139 -26.851 24.261 1.00 97.44 1013 TYR A C 1
ATOM 7866 O O . TYR A 1 1013 ? -13.760 -25.779 23.792 1.00 97.44 1013 TYR A O 1
ATOM 7874 N N . ASP A 1 1014 ? -13.876 -27.212 25.514 1.00 95.88 1014 ASP A N 1
ATOM 7875 C CA . ASP A 1 1014 ? -13.112 -26.380 26.445 1.00 95.88 1014 ASP A CA 1
ATOM 7876 C C . ASP A 1 1014 ? -11.691 -26.947 26.615 1.00 95.88 1014 ASP A C 1
ATOM 7878 O O . ASP A 1 1014 ? -11.518 -28.143 26.862 1.00 95.88 1014 ASP A O 1
ATOM 7882 N N . TYR A 1 1015 ? -10.679 -26.083 26.518 1.00 97.44 1015 TYR A N 1
ATOM 7883 C CA . TYR A 1 1015 ? -9.261 -26.440 26.580 1.00 97.44 1015 TYR A CA 1
ATOM 7884 C C . TYR A 1 1015 ? -8.473 -25.496 27.484 1.00 97.44 1015 TYR A C 1
ATOM 7886 O O . TYR A 1 1015 ? -8.707 -24.288 27.499 1.00 97.44 1015 TYR A O 1
ATOM 7894 N N . ALA A 1 1016 ? -7.481 -26.040 28.191 1.00 96.19 1016 ALA A N 1
ATOM 7895 C CA . ALA A 1 1016 ? -6.531 -25.244 28.960 1.00 96.19 1016 ALA A CA 1
ATOM 7896 C C . ALA A 1 1016 ? -5.640 -24.403 28.033 1.00 96.19 1016 ALA A C 1
ATOM 7898 O O . ALA A 1 1016 ? -5.422 -23.230 28.305 1.00 96.19 1016 ALA A O 1
ATOM 7899 N N . HIS A 1 1017 ? -5.179 -24.977 26.917 1.00 97.00 1017 HIS A N 1
ATOM 7900 C CA . HIS A 1 1017 ? -4.408 -24.284 25.879 1.00 97.00 1017 HIS A CA 1
ATOM 7901 C C . HIS A 1 1017 ? -4.889 -24.698 24.491 1.00 97.00 1017 HIS A C 1
ATOM 7903 O O . HIS A 1 1017 ? -5.376 -25.815 24.311 1.00 97.00 1017 HIS A O 1
ATOM 7909 N N . VAL A 1 1018 ? -4.707 -23.829 23.499 1.00 98.56 1018 VAL A N 1
ATOM 7910 C CA . VAL A 1 1018 ? -4.973 -24.129 22.089 1.00 98.56 1018 VAL A CA 1
ATOM 7911 C C . VAL A 1 1018 ? -3.721 -23.865 21.255 1.00 98.56 1018 VAL A C 1
ATOM 7913 O O . VAL A 1 1018 ? -3.145 -22.782 21.328 1.00 98.56 1018 VAL A O 1
ATOM 7916 N N . ILE A 1 1019 ? -3.314 -24.845 20.445 1.00 98.62 1019 ILE A N 1
ATOM 7917 C CA . ILE A 1 1019 ? -2.267 -24.717 19.425 1.00 98.62 1019 ILE A CA 1
ATOM 7918 C C . ILE A 1 1019 ? -2.946 -24.628 18.060 1.00 98.62 1019 ILE A C 1
ATOM 7920 O O . ILE A 1 1019 ? -3.592 -25.578 17.616 1.00 98.62 1019 ILE A O 1
ATOM 7924 N N . SER A 1 1020 ? -2.771 -23.514 17.357 1.00 98.31 1020 SER A N 1
ATOM 7925 C CA . SER A 1 1020 ? -3.157 -23.414 15.953 1.00 98.31 1020 SER A CA 1
ATOM 7926 C C . SER A 1 1020 ? -1.985 -23.762 15.050 1.00 98.31 1020 SER A C 1
ATOM 7928 O O . SER A 1 1020 ? -0.945 -23.114 15.113 1.00 98.31 1020 SER A O 1
ATOM 7930 N N . THR A 1 1021 ? -2.170 -24.766 14.193 1.00 97.94 1021 THR A N 1
ATOM 7931 C CA . THR A 1 1021 ? -1.223 -25.136 13.126 1.00 97.94 1021 THR A CA 1
ATOM 7932 C C . THR A 1 1021 ? -1.807 -24.925 11.728 1.00 97.94 1021 THR A C 1
ATOM 7934 O O . THR A 1 1021 ? -1.248 -25.380 10.725 1.00 97.94 1021 THR A O 1
ATOM 7937 N N . ALA A 1 1022 ? -2.955 -24.243 11.657 1.00 96.06 1022 ALA A N 1
ATOM 7938 C CA . ALA A 1 1022 ? -3.588 -23.871 10.404 1.00 96.06 1022 ALA A CA 1
ATOM 7939 C C . ALA A 1 1022 ? -2.695 -22.882 9.629 1.00 96.06 1022 ALA A C 1
ATOM 7941 O O . ALA A 1 1022 ? -2.156 -21.954 10.238 1.00 96.06 1022 ALA A O 1
ATOM 7942 N N . PRO A 1 1023 ? -2.557 -23.027 8.297 1.00 95.69 1023 PRO A N 1
ATOM 7943 C CA . PRO A 1 1023 ? -1.943 -21.994 7.464 1.00 95.69 1023 PRO A CA 1
ATOM 7944 C C . PRO A 1 1023 ? -2.618 -20.634 7.685 1.00 95.69 1023 PRO A C 1
ATOM 7946 O O . PRO A 1 1023 ? -3.830 -20.582 7.909 1.00 95.69 1023 PRO A O 1
ATOM 7949 N N . LEU A 1 1024 ? -1.862 -19.536 7.606 1.00 94.31 1024 LEU A N 1
ATOM 7950 C CA . LEU A 1 1024 ? -2.352 -18.204 8.002 1.00 94.31 1024 LEU A CA 1
ATOM 7951 C C . LEU A 1 1024 ? -3.583 -17.765 7.192 1.00 94.31 1024 LEU A C 1
ATOM 7953 O O . LEU A 1 1024 ? -4.560 -17.272 7.759 1.00 94.31 1024 LEU A O 1
ATOM 7957 N N . GLY A 1 1025 ? -3.606 -18.082 5.894 1.00 89.69 1025 GLY A N 1
ATOM 7958 C CA . GLY A 1 1025 ? -4.758 -17.837 5.027 1.00 89.69 1025 GLY A CA 1
ATOM 7959 C C . GLY A 1 1025 ? -6.021 -18.624 5.408 1.00 89.69 1025 GLY A C 1
ATOM 7960 O O . GLY A 1 1025 ? -7.129 -18.185 5.101 1.00 89.69 1025 GLY A O 1
ATOM 7961 N N . ALA A 1 1026 ? -5.907 -19.770 6.083 1.00 92.12 1026 ALA A N 1
ATOM 7962 C CA . ALA A 1 1026 ? -7.045 -20.513 6.636 1.00 92.12 1026 ALA A CA 1
ATOM 7963 C C . ALA A 1 1026 ? -7.373 -20.088 8.079 1.00 92.12 1026 ALA A C 1
ATOM 7965 O O . ALA A 1 1026 ? -8.523 -20.177 8.505 1.00 92.12 1026 ALA A O 1
ATOM 7966 N N . LEU A 1 1027 ? -6.380 -19.598 8.823 1.00 95.25 1027 LEU A N 1
ATOM 7967 C CA . LEU A 1 1027 ? -6.541 -19.077 10.177 1.00 95.25 1027 LEU A CA 1
ATOM 7968 C C . LEU A 1 1027 ? -7.338 -17.765 10.200 1.00 95.25 1027 LEU A C 1
ATOM 7970 O O . LEU A 1 1027 ? -8.152 -17.575 11.099 1.00 95.25 1027 LEU A O 1
ATOM 7974 N N . GLN A 1 1028 ? -7.158 -16.890 9.204 1.00 92.50 1028 GLN A N 1
ATOM 7975 C CA . GLN A 1 1028 ? -7.789 -15.560 9.154 1.00 92.50 1028 GLN A CA 1
ATOM 7976 C C . GLN A 1 1028 ? -9.330 -15.573 9.205 1.00 92.50 1028 GLN A C 1
ATOM 7978 O O . GLN A 1 1028 ? -9.940 -14.567 9.560 1.00 92.50 1028 GLN A O 1
ATOM 7983 N N . ILE A 1 1029 ? -9.970 -16.687 8.826 1.00 90.50 1029 ILE A N 1
ATOM 7984 C CA . ILE A 1 1029 ? -11.437 -16.823 8.825 1.00 90.50 1029 ILE A CA 1
ATOM 7985 C C . ILE A 1 1029 ? -11.991 -17.376 10.143 1.00 90.50 1029 ILE A C 1
ATOM 7987 O O . ILE A 1 1029 ? -13.207 -17.377 10.335 1.00 90.50 1029 ILE A O 1
ATOM 7991 N N . ILE A 1 1030 ? -11.127 -17.873 11.033 1.00 95.81 1030 ILE A N 1
ATOM 7992 C CA . ILE A 1 1030 ? -11.530 -18.321 12.365 1.00 95.81 1030 ILE A CA 1
ATOM 7993 C C . ILE A 1 1030 ? -11.775 -17.075 13.209 1.00 95.81 1030 ILE A C 1
ATOM 7995 O O . ILE A 1 1030 ? -10.894 -16.227 13.357 1.00 95.81 1030 ILE A O 1
ATOM 7999 N N . ASN A 1 1031 ? -12.969 -16.958 13.785 1.00 96.50 1031 ASN A N 1
ATOM 8000 C CA . ASN A 1 1031 ? -13.273 -15.832 14.648 1.00 96.50 1031 ASN A CA 1
ATOM 8001 C C . ASN A 1 1031 ? -12.477 -15.935 15.958 1.00 96.50 1031 ASN A C 1
ATOM 8003 O O . ASN A 1 1031 ? -12.694 -16.837 16.762 1.00 96.50 1031 ASN A O 1
ATOM 8007 N N . MET A 1 1032 ? -11.558 -14.994 16.164 1.00 96.00 1032 MET A N 1
ATOM 8008 C CA . MET A 1 1032 ? -10.711 -14.895 17.357 1.00 96.00 1032 MET A CA 1
ATOM 8009 C C . MET A 1 1032 ? -10.852 -13.534 18.057 1.00 96.00 1032 MET A C 1
ATOM 8011 O O . MET A 1 1032 ? -10.006 -13.161 18.870 1.00 96.00 1032 MET A O 1
ATOM 8015 N N . THR A 1 1033 ? -11.905 -12.758 17.762 1.00 91.19 1033 THR A N 1
ATOM 8016 C CA . THR A 1 1033 ? -12.048 -11.384 18.285 1.00 91.19 1033 THR A CA 1
ATOM 8017 C C . THR A 1 1033 ? -12.115 -11.329 19.811 1.00 91.19 1033 THR A C 1
ATOM 8019 O O . THR A 1 1033 ? -11.660 -10.360 20.414 1.00 91.19 1033 THR A O 1
ATOM 8022 N N . GLU A 1 1034 ? -12.648 -12.375 20.451 1.00 91.75 1034 GLU A N 1
ATOM 8023 C CA . GLU A 1 1034 ? -12.755 -12.475 21.913 1.00 91.75 1034 GLU A CA 1
ATOM 8024 C C . GLU A 1 1034 ? -11.412 -12.792 22.603 1.00 91.75 1034 GLU A C 1
ATOM 8026 O O . GLU A 1 1034 ? -11.306 -12.678 23.824 1.00 91.75 1034 GLU A O 1
ATOM 8031 N N . LEU A 1 1035 ? -10.365 -13.156 21.848 1.00 91.25 1035 LEU A N 1
ATOM 8032 C CA . LEU A 1 1035 ? -9.030 -13.412 22.401 1.00 91.25 1035 LEU A CA 1
ATOM 8033 C C . LEU A 1 1035 ? -8.235 -12.130 22.678 1.00 91.25 1035 LEU A C 1
ATOM 8035 O O . LEU A 1 1035 ? -7.231 -12.187 23.390 1.00 91.25 1035 LEU A O 1
ATOM 8039 N N . GLY A 1 1036 ? -8.672 -10.986 22.138 1.00 86.81 1036 GLY A N 1
ATOM 8040 C CA . GLY A 1 1036 ? -7.982 -9.706 22.308 1.00 86.81 1036 GLY A CA 1
ATOM 8041 C C . GLY A 1 1036 ? -6.584 -9.686 21.683 1.00 86.81 1036 GLY A C 1
ATOM 8042 O O . GLY A 1 1036 ? -5.664 -9.134 22.283 1.00 86.81 1036 GLY A O 1
ATOM 8043 N N . LEU A 1 1037 ? -6.414 -10.317 20.511 1.00 87.12 1037 LEU A N 1
ATOM 8044 C CA . LEU A 1 1037 ? -5.149 -10.300 19.767 1.00 87.12 1037 LEU A CA 1
ATOM 8045 C C . LEU A 1 1037 ? -4.696 -8.857 19.504 1.00 87.12 1037 LEU A C 1
ATOM 8047 O O . LEU A 1 1037 ? -5.521 -7.985 19.210 1.00 87.12 1037 LEU A O 1
ATOM 8051 N N . SER A 1 1038 ? -3.388 -8.605 19.569 1.00 79.81 1038 SER A N 1
ATOM 8052 C CA . SER A 1 1038 ? -2.852 -7.270 19.297 1.00 79.81 1038 SER A CA 1
ATOM 8053 C C . SER A 1 1038 ? -3.091 -6.856 17.839 1.00 79.81 1038 SER A C 1
ATOM 8055 O O . SER A 1 1038 ? -3.324 -7.688 16.955 1.00 79.81 1038 SER A O 1
ATOM 8057 N N . TYR A 1 1039 ? -3.011 -5.552 17.557 1.00 80.38 1039 TYR A N 1
ATOM 8058 C CA . TYR A 1 1039 ? -3.056 -5.057 16.178 1.00 80.38 1039 TYR A CA 1
ATOM 8059 C C . TYR A 1 1039 ? -1.988 -5.730 15.302 1.00 80.38 1039 TYR A C 1
ATOM 8061 O O . TYR A 1 1039 ? -2.275 -6.120 14.171 1.00 80.38 1039 TYR A O 1
ATOM 8069 N N . TYR A 1 1040 ? -0.781 -5.919 15.837 1.00 76.88 1040 TYR A N 1
ATOM 8070 C CA . TYR A 1 1040 ? 0.326 -6.529 15.108 1.00 76.88 1040 TYR A CA 1
ATOM 8071 C C . TYR A 1 1040 ? 0.146 -8.034 14.897 1.00 76.88 1040 TYR A C 1
ATOM 8073 O O . TYR A 1 1040 ? 0.449 -8.519 13.815 1.00 76.88 1040 TYR A O 1
ATOM 8081 N N . GLN A 1 1041 ? -0.437 -8.760 15.857 1.00 81.56 1041 GLN A N 1
ATOM 8082 C CA . GLN A 1 1041 ? -0.813 -10.167 15.667 1.00 81.56 1041 GLN A CA 1
ATOM 8083 C C . GLN A 1 1041 ? -1.873 -10.320 14.571 1.00 81.56 1041 GLN A C 1
ATOM 8085 O O . GLN A 1 1041 ? -1.711 -11.135 13.667 1.00 81.56 1041 GLN A O 1
ATOM 8090 N N . ASN A 1 1042 ? -2.927 -9.495 14.602 1.00 90.00 1042 ASN A N 1
ATOM 8091 C CA . ASN A 1 1042 ? -3.946 -9.492 13.547 1.00 90.00 1042 ASN A CA 1
ATOM 8092 C C . ASN A 1 1042 ? -3.369 -9.069 12.187 1.00 90.00 1042 ASN A C 1
ATOM 8094 O O . ASN A 1 1042 ? -3.784 -9.588 11.154 1.00 90.00 1042 ASN A O 1
ATOM 8098 N N . THR A 1 1043 ? -2.410 -8.139 12.179 1.00 85.06 1043 THR A N 1
ATOM 8099 C CA . THR A 1 1043 ? -1.713 -7.723 10.957 1.00 85.06 1043 THR A CA 1
ATOM 8100 C C . THR A 1 1043 ? -0.884 -8.873 10.402 1.00 85.06 1043 THR A C 1
ATOM 8102 O O . THR A 1 1043 ? -1.087 -9.218 9.249 1.00 85.06 1043 THR A O 1
ATOM 8105 N N . ALA A 1 1044 ? -0.065 -9.536 11.221 1.00 84.00 1044 ALA A N 1
ATOM 8106 C CA . ALA A 1 1044 ? 0.750 -10.674 10.802 1.00 84.00 1044 ALA A CA 1
ATOM 8107 C C . ALA A 1 1044 ? -0.095 -11.836 10.248 1.00 84.00 1044 ALA A C 1
ATOM 8109 O O . ALA A 1 1044 ? 0.236 -12.372 9.198 1.00 84.00 1044 ALA A O 1
ATOM 8110 N N . ILE A 1 1045 ? -1.225 -12.179 10.886 1.00 93.62 1045 ILE A N 1
ATOM 8111 C CA . ILE A 1 1045 ? -2.151 -13.208 10.368 1.00 93.62 1045 ILE A CA 1
ATOM 8112 C C . ILE A 1 1045 ? -2.676 -12.838 8.974 1.00 93.62 1045 ILE A C 1
ATOM 8114 O O . ILE A 1 1045 ? -2.854 -13.716 8.134 1.00 93.62 1045 ILE A O 1
ATOM 8118 N N . ARG A 1 1046 ? -2.954 -11.551 8.741 1.00 92.88 1046 ARG A N 1
ATOM 8119 C CA . ARG A 1 1046 ? -3.540 -11.060 7.491 1.00 92.88 1046 ARG A CA 1
ATOM 8120 C C . ARG A 1 1046 ? -2.508 -10.844 6.383 1.00 92.88 1046 ARG A C 1
ATOM 8122 O O . ARG A 1 1046 ? -2.878 -10.981 5.224 1.00 92.88 1046 ARG A O 1
ATOM 8129 N N . SER A 1 1047 ? -1.293 -10.408 6.715 1.00 88.44 1047 SER A N 1
ATOM 8130 C CA . SER A 1 1047 ? -0.360 -9.857 5.727 1.00 88.44 1047 SER A CA 1
ATOM 8131 C C . SER A 1 1047 ? 0.877 -10.696 5.460 1.00 88.44 1047 SER A C 1
ATOM 8133 O O . SER A 1 1047 ? 1.415 -10.520 4.381 1.00 88.44 1047 SER A O 1
ATOM 8135 N N . LEU A 1 1048 ? 1.311 -11.573 6.379 1.00 92.31 1048 LEU A N 1
ATOM 8136 C CA . LEU A 1 1048 ? 2.478 -12.428 6.129 1.00 92.31 1048 LEU A CA 1
ATOM 8137 C C . LEU A 1 1048 ? 2.270 -13.236 4.847 1.00 92.31 1048 LEU A C 1
ATOM 8139 O O . LEU A 1 1048 ? 1.295 -13.991 4.737 1.00 92.31 1048 LEU A O 1
ATOM 8143 N N . ASN A 1 1049 ? 3.180 -13.063 3.894 1.00 93.25 1049 ASN A N 1
ATOM 8144 C CA . ASN A 1 1049 ? 2.952 -13.498 2.532 1.00 93.25 1049 ASN A CA 1
ATOM 8145 C C . ASN A 1 1049 ? 2.992 -15.028 2.375 1.00 93.25 1049 ASN A C 1
ATOM 8147 O O . ASN A 1 1049 ? 3.773 -15.741 3.013 1.00 93.25 1049 ASN A O 1
ATOM 8151 N N . TYR A 1 1050 ? 2.121 -15.530 1.498 1.00 93.75 1050 TYR A N 1
ATOM 8152 C CA . TYR A 1 1050 ? 2.044 -16.929 1.083 1.00 93.75 1050 TYR A CA 1
ATOM 8153 C C . TYR A 1 1050 ? 2.100 -16.995 -0.437 1.00 93.75 1050 TYR A C 1
ATOM 8155 O O . TYR A 1 1050 ? 1.327 -16.317 -1.113 1.00 93.75 1050 TYR A O 1
ATOM 8163 N N . ASP A 1 1051 ? 2.950 -17.867 -0.964 1.00 93.69 1051 ASP A N 1
ATOM 8164 C CA . ASP A 1 1051 ? 3.097 -18.043 -2.404 1.00 93.69 1051 ASP A CA 1
ATOM 8165 C C . ASP A 1 1051 ? 2.032 -19.011 -2.968 1.00 93.69 1051 ASP A C 1
ATOM 8167 O O . ASP A 1 1051 ? 1.685 -20.020 -2.326 1.00 93.69 1051 ASP A O 1
ATOM 8171 N N . PRO A 1 1052 ? 1.451 -18.734 -4.147 1.00 93.94 1052 PRO A N 1
ATOM 8172 C CA . PRO A 1 1052 ? 0.753 -19.733 -4.954 1.00 93.94 1052 PRO A CA 1
ATOM 8173 C C . PRO A 1 1052 ? 1.694 -20.809 -5.509 1.00 93.94 1052 PRO A C 1
ATOM 8175 O O . PRO A 1 1052 ? 2.738 -20.530 -6.078 1.00 93.94 1052 PRO A O 1
ATOM 8178 N N . ALA A 1 1053 ? 1.263 -22.071 -5.441 1.00 95.31 1053 ALA A N 1
ATOM 8179 C CA . ALA A 1 1053 ? 1.933 -23.181 -6.112 1.00 95.31 1053 ALA A CA 1
ATOM 8180 C C . ALA A 1 1053 ? 0.919 -24.196 -6.637 1.00 95.31 1053 ALA A C 1
ATOM 8182 O O . ALA A 1 1053 ? -0.082 -24.497 -5.979 1.00 95.31 1053 ALA A O 1
ATOM 8183 N N . ALA A 1 1054 ? 1.224 -24.782 -7.792 1.00 94.81 1054 ALA A N 1
ATOM 8184 C CA . ALA A 1 1054 ? 0.407 -25.814 -8.412 1.00 94.81 1054 ALA A CA 1
ATOM 8185 C C . ALA A 1 1054 ? 1.269 -26.945 -8.983 1.00 94.81 1054 ALA A C 1
ATOM 8187 O O . ALA A 1 1054 ? 2.405 -26.734 -9.416 1.00 94.81 1054 ALA A O 1
ATOM 8188 N N . LYS A 1 1055 ? 0.712 -28.161 -8.988 1.00 97.88 1055 LYS A N 1
ATOM 8189 C CA . LYS A 1 1055 ? 1.305 -29.319 -9.669 1.00 97.88 1055 LYS A CA 1
ATOM 8190 C C . LYS A 1 1055 ? 0.280 -30.035 -10.536 1.00 97.88 1055 LYS A C 1
ATOM 8192 O O . LYS A 1 1055 ? -0.819 -30.340 -10.067 1.00 97.88 1055 LYS A O 1
ATOM 8197 N N . ILE A 1 1056 ? 0.696 -30.387 -11.751 1.00 97.75 1056 ILE A N 1
ATOM 8198 C CA . ILE A 1 1056 ? -0.053 -31.228 -12.692 1.00 97.75 1056 ILE A CA 1
ATOM 8199 C C . ILE A 1 1056 ? 0.654 -32.581 -12.774 1.00 97.75 1056 ILE A C 1
ATOM 8201 O O . ILE A 1 1056 ? 1.737 -32.695 -13.351 1.00 97.75 1056 ILE A O 1
ATOM 8205 N N . GLY A 1 1057 ? 0.058 -33.601 -12.162 1.00 98.06 1057 GLY A N 1
ATOM 8206 C CA . GLY A 1 1057 ? 0.493 -34.987 -12.282 1.00 98.06 1057 GLY A CA 1
ATOM 8207 C C . GLY A 1 1057 ? -0.159 -35.647 -13.491 1.00 98.06 1057 GLY A C 1
ATOM 8208 O O . GLY A 1 1057 ? -1.380 -35.594 -13.624 1.00 98.06 1057 GLY A O 1
ATOM 8209 N N . LEU A 1 1058 ? 0.634 -36.287 -14.350 1.00 98.06 1058 LEU A N 1
ATOM 8210 C CA . LEU A 1 1058 ? 0.133 -37.069 -15.485 1.00 98.06 1058 LEU A CA 1
ATOM 8211 C C . LEU A 1 1058 ? 0.572 -38.525 -15.361 1.00 98.06 1058 LEU A C 1
ATOM 8213 O O . LEU A 1 1058 ? 1.663 -38.817 -14.865 1.00 98.06 1058 LEU A O 1
ATOM 8217 N N . LYS A 1 1059 ? -0.278 -39.422 -15.858 1.00 98.06 1059 LYS A N 1
ATOM 8218 C CA . LYS A 1 1059 ? -0.023 -40.850 -16.005 1.00 98.06 1059 LYS A CA 1
ATOM 8219 C C . LYS A 1 1059 ? 0.025 -41.210 -17.484 1.00 98.06 1059 LYS A C 1
ATOM 8221 O O . LYS A 1 1059 ? -0.902 -40.908 -18.235 1.00 98.06 1059 LYS A O 1
ATOM 8226 N N . PHE A 1 1060 ? 1.083 -41.911 -17.871 1.00 97.88 1060 PHE A N 1
ATOM 8227 C CA . PHE A 1 1060 ? 1.294 -42.452 -19.209 1.00 97.88 1060 PHE A CA 1
ATOM 8228 C C . PHE A 1 1060 ? 1.340 -43.987 -19.199 1.00 97.88 1060 PHE A C 1
ATOM 8230 O O . PHE A 1 1060 ? 1.632 -44.612 -18.174 1.00 97.88 1060 PHE A O 1
ATOM 8237 N N . LYS A 1 1061 ? 1.080 -44.603 -20.360 1.00 95.50 1061 LYS A N 1
ATOM 8238 C CA . LYS A 1 1061 ? 1.152 -46.058 -20.585 1.00 95.50 1061 LYS A CA 1
ATOM 8239 C C . LYS A 1 1061 ? 2.553 -46.594 -20.331 1.00 95.50 1061 LYS A C 1
ATOM 8241 O O . LYS A 1 1061 ? 2.706 -47.684 -19.782 1.00 95.50 1061 LYS A O 1
ATOM 8246 N N . THR A 1 1062 ? 3.567 -45.837 -20.740 1.00 94.00 1062 THR A N 1
ATOM 8247 C CA . THR A 1 1062 ? 4.970 -46.182 -20.541 1.00 94.00 1062 THR A CA 1
ATOM 8248 C C . THR A 1 1062 ? 5.766 -44.988 -20.026 1.00 94.00 1062 THR A C 1
ATOM 8250 O O . THR A 1 1062 ? 5.362 -43.834 -20.159 1.00 94.00 1062 THR A O 1
ATOM 8253 N N . ARG A 1 1063 ? 6.943 -45.264 -19.460 1.00 95.50 1063 ARG A N 1
ATOM 8254 C CA . ARG A 1 1063 ? 7.978 -44.259 -19.190 1.00 95.50 1063 ARG A CA 1
ATOM 8255 C C . ARG A 1 1063 ? 8.696 -43.902 -20.488 1.00 95.50 1063 ARG A C 1
ATOM 8257 O O . ARG A 1 1063 ? 9.841 -44.281 -20.710 1.00 95.50 1063 ARG A O 1
ATOM 8264 N N . TRP A 1 1064 ? 7.981 -43.244 -21.393 1.00 96.00 1064 TRP A N 1
ATOM 8265 C CA . TRP A 1 1064 ? 8.437 -42.977 -22.758 1.00 96.00 1064 TRP A CA 1
ATOM 8266 C C . TRP A 1 1064 ? 9.759 -42.192 -22.814 1.00 96.00 1064 TRP A C 1
ATOM 8268 O O . TRP A 1 1064 ? 10.543 -42.392 -23.742 1.00 96.00 1064 TRP A O 1
ATOM 8278 N N . TRP A 1 1065 ? 10.053 -41.371 -21.798 1.00 96.00 1065 TRP A N 1
ATOM 8279 C CA . TRP A 1 1065 ? 11.318 -40.639 -21.668 1.00 96.00 1065 TRP A CA 1
ATOM 8280 C C . TRP A 1 1065 ? 12.548 -41.560 -21.563 1.00 96.00 1065 TRP A C 1
ATOM 8282 O O . TRP A 1 1065 ? 13.631 -41.215 -22.031 1.00 96.00 1065 TRP A O 1
ATOM 8292 N N . GLU A 1 1066 ? 12.381 -42.790 -21.068 1.00 94.94 1066 GLU A N 1
ATOM 8293 C CA . GLU A 1 1066 ? 13.437 -43.814 -21.011 1.00 94.94 1066 GLU A CA 1
ATOM 8294 C C . GLU A 1 1066 ? 13.750 -44.431 -22.390 1.00 94.94 1066 GLU A C 1
ATOM 8296 O O . GLU A 1 1066 ? 14.555 -45.356 -22.496 1.00 94.94 1066 GLU A O 1
ATOM 8301 N N . LYS A 1 1067 ? 13.098 -43.958 -23.460 1.00 93.00 1067 LYS A N 1
ATOM 8302 C CA . LYS A 1 1067 ? 13.272 -44.440 -24.840 1.00 93.00 1067 LYS A CA 1
ATOM 8303 C C . LYS A 1 1067 ? 13.438 -43.309 -25.856 1.00 93.00 1067 LYS A C 1
ATOM 8305 O O . LYS A 1 1067 ? 13.327 -43.557 -27.058 1.00 93.00 1067 LYS A O 1
ATOM 8310 N N . LEU A 1 1068 ? 13.685 -42.078 -25.404 1.00 94.06 1068 LEU A N 1
ATOM 8311 C CA . LEU A 1 1068 ? 13.859 -40.938 -26.301 1.00 94.06 1068 LEU A CA 1
ATOM 8312 C C . LEU A 1 1068 ? 15.068 -41.120 -27.220 1.00 94.06 1068 LEU A C 1
ATOM 8314 O O . LEU A 1 1068 ? 16.130 -41.590 -26.807 1.00 94.06 1068 LEU A O 1
ATOM 8318 N N . ALA A 1 1069 ? 14.912 -40.695 -28.475 1.00 87.56 1069 ALA A N 1
ATOM 8319 C CA . ALA A 1 1069 ? 15.964 -40.780 -29.487 1.00 87.56 1069 ALA A CA 1
ATOM 8320 C C . ALA A 1 1069 ? 17.170 -39.876 -29.173 1.00 87.56 1069 ALA A C 1
ATOM 8322 O O . ALA A 1 1069 ? 18.284 -40.169 -29.599 1.00 87.56 1069 ALA A O 1
ATOM 8323 N N . THR A 1 1070 ? 16.956 -38.804 -28.406 1.00 86.12 1070 THR A N 1
ATOM 8324 C CA . THR A 1 1070 ? 18.007 -37.914 -27.885 1.00 86.12 1070 THR A CA 1
ATOM 8325 C C . THR A 1 1070 ? 18.875 -38.575 -26.812 1.00 86.12 1070 THR A C 1
ATOM 8327 O O . THR A 1 1070 ? 19.945 -38.065 -26.494 1.00 86.12 1070 THR A O 1
ATOM 8330 N N . GLY A 1 1071 ? 18.438 -39.717 -26.277 1.00 91.69 1071 GLY A N 1
ATOM 8331 C CA . GLY A 1 1071 ? 19.108 -40.474 -25.230 1.00 91.69 1071 GLY A CA 1
ATOM 8332 C C . GLY A 1 1071 ? 18.148 -40.774 -24.075 1.00 91.69 1071 GLY A C 1
ATOM 8333 O O . GLY A 1 1071 ? 17.430 -39.876 -23.637 1.00 91.69 1071 GLY A O 1
ATOM 8334 N N . PRO A 1 1072 ? 18.125 -42.012 -23.552 1.00 93.88 1072 PRO A N 1
ATOM 8335 C CA . PRO A 1 1072 ? 17.278 -42.360 -22.418 1.00 93.88 1072 PRO A CA 1
ATOM 8336 C C . PRO A 1 1072 ? 17.801 -41.720 -21.125 1.00 93.88 1072 PRO A C 1
ATOM 8338 O O . PRO A 1 1072 ? 19.011 -41.520 -20.965 1.00 93.88 1072 PRO A O 1
ATOM 8341 N N . PHE A 1 1073 ? 16.901 -41.443 -20.182 1.00 96.06 1073 PHE A N 1
ATOM 8342 C CA . PHE A 1 1073 ? 17.250 -40.974 -18.839 1.00 96.06 1073 PHE A CA 1
ATOM 8343 C C . PHE A 1 1073 ? 16.234 -41.432 -17.790 1.00 96.06 1073 PHE A C 1
ATOM 8345 O O . PHE A 1 1073 ? 15.113 -41.814 -18.118 1.00 96.06 1073 PHE A O 1
ATOM 8352 N N . GLN A 1 1074 ? 16.639 -41.388 -16.520 1.00 94.19 1074 GLN A N 1
ATOM 8353 C CA . GLN A 1 1074 ? 15.823 -41.744 -15.358 1.00 94.19 1074 GLN A CA 1
ATOM 8354 C C . GLN A 1 1074 ? 15.949 -40.652 -14.292 1.00 94.19 1074 GLN A C 1
ATOM 8356 O O . GLN A 1 1074 ? 17.046 -40.140 -14.048 1.00 94.19 1074 GLN A O 1
ATOM 8361 N N . GLY A 1 1075 ? 14.829 -40.289 -13.662 1.00 95.38 1075 GLY A N 1
ATOM 8362 C CA . GLY A 1 1075 ? 14.771 -39.145 -12.752 1.00 95.38 1075 GLY A CA 1
ATOM 8363 C C . GLY A 1 1075 ? 15.181 -37.820 -13.412 1.00 95.38 1075 GLY A C 1
ATOM 8364 O O . GLY A 1 1075 ? 15.187 -37.691 -14.637 1.00 95.38 1075 GLY A O 1
ATOM 8365 N N . GLY A 1 1076 ? 15.528 -36.826 -12.596 1.00 95.81 1076 GLY A N 1
ATOM 8366 C CA . GLY A 1 1076 ? 15.930 -35.506 -13.070 1.00 95.81 1076 GLY A CA 1
ATOM 8367 C C . GLY A 1 1076 ? 14.760 -34.576 -13.394 1.00 95.81 1076 GLY A C 1
ATOM 8368 O O . GLY A 1 1076 ? 13.586 -34.881 -13.165 1.00 95.81 1076 GLY A O 1
ATOM 8369 N N . GLN A 1 1077 ? 15.101 -33.393 -13.905 1.00 96.44 1077 GLN A N 1
ATOM 8370 C CA . GLN A 1 1077 ? 14.160 -32.310 -14.191 1.00 96.44 1077 GLN A CA 1
ATOM 8371 C C . GLN A 1 1077 ? 14.480 -31.647 -15.534 1.00 96.44 1077 GLN A C 1
ATOM 8373 O O . GLN A 1 1077 ? 15.635 -31.619 -15.966 1.00 96.44 1077 GLN A O 1
ATOM 8378 N N . SER A 1 1078 ? 13.451 -31.120 -16.195 1.00 97.19 1078 SER A N 1
ATOM 8379 C CA . SER A 1 1078 ? 13.570 -30.233 -17.359 1.00 97.19 1078 SER A CA 1
ATOM 8380 C C . SER A 1 1078 ? 12.950 -28.871 -17.057 1.00 97.19 1078 SER A C 1
ATOM 8382 O O . SER A 1 1078 ? 12.004 -28.785 -16.271 1.00 97.19 1078 SER A O 1
ATOM 8384 N N . PHE A 1 1079 ? 13.486 -27.820 -17.676 1.00 96.75 1079 PHE A N 1
ATOM 8385 C CA . PHE A 1 1079 ? 13.158 -26.423 -17.377 1.00 96.75 1079 PHE A CA 1
ATOM 8386 C C . PHE A 1 1079 ? 12.780 -25.668 -18.646 1.00 96.75 1079 PHE A C 1
ATOM 8388 O O . PHE A 1 1079 ? 13.396 -25.878 -19.692 1.00 96.75 1079 PHE A O 1
ATOM 8395 N N . THR A 1 1080 ? 11.793 -24.781 -18.556 1.00 97.00 1080 THR A N 1
ATOM 8396 C CA . THR A 1 1080 ? 11.334 -23.999 -19.699 1.00 97.00 1080 THR A CA 1
ATOM 8397 C C . THR A 1 1080 ? 10.642 -22.690 -19.316 1.00 97.00 1080 THR A C 1
ATOM 8399 O O . THR A 1 1080 ? 10.194 -22.516 -18.180 1.00 97.00 1080 THR A O 1
ATOM 8402 N N . ASP A 1 1081 ? 10.562 -21.767 -20.274 1.00 95.56 1081 ASP A N 1
ATOM 8403 C CA . ASP A 1 1081 ? 9.696 -20.583 -20.255 1.00 95.56 1081 ASP A CA 1
ATOM 8404 C C . ASP A 1 1081 ? 8.277 -20.845 -20.794 1.00 95.56 1081 ASP A C 1
ATOM 8406 O O . ASP A 1 1081 ? 7.413 -19.973 -20.692 1.00 95.56 1081 ASP A O 1
ATOM 8410 N N . LEU A 1 1082 ? 7.993 -22.047 -21.311 1.00 97.44 1082 LEU A N 1
ATOM 8411 C CA . LEU A 1 1082 ? 6.624 -22.477 -21.600 1.00 97.44 1082 LEU A CA 1
ATOM 8412 C C . LEU A 1 1082 ? 5.778 -22.497 -20.309 1.00 97.44 1082 LEU A C 1
ATOM 8414 O O . LEU A 1 1082 ? 6.326 -22.726 -19.226 1.00 97.44 1082 LEU A O 1
ATOM 8418 N N . PRO A 1 1083 ? 4.441 -22.345 -20.401 1.00 97.12 1083 PRO A N 1
ATOM 8419 C CA . PRO A 1 1083 ? 3.536 -22.320 -19.248 1.00 97.12 1083 PRO A CA 1
ATOM 8420 C C . PRO A 1 1083 ? 3.760 -23.408 -18.185 1.00 97.12 1083 PRO A C 1
ATOM 8422 O O . PRO A 1 1083 ? 3.559 -23.148 -17.002 1.00 97.12 1083 PRO A O 1
ATOM 8425 N N . ILE A 1 1084 ? 4.197 -24.614 -18.569 1.00 96.19 1084 ILE A N 1
ATOM 8426 C CA . ILE A 1 1084 ? 4.458 -25.723 -17.631 1.00 96.19 1084 ILE A CA 1
ATOM 8427 C C . ILE A 1 1084 ? 5.691 -25.530 -16.727 1.00 96.19 1084 ILE A C 1
ATOM 8429 O O . ILE A 1 1084 ? 5.832 -26.262 -15.750 1.00 96.19 1084 ILE A O 1
ATOM 8433 N N . ARG A 1 1085 ? 6.575 -24.571 -17.045 1.00 97.44 1085 ARG A N 1
ATOM 8434 C CA . ARG A 1 1085 ? 7.820 -24.164 -16.357 1.00 97.44 1085 ARG A CA 1
ATOM 8435 C C . ARG A 1 1085 ? 8.830 -25.266 -16.019 1.00 97.44 1085 ARG A C 1
ATOM 8437 O O . ARG A 1 1085 ? 9.979 -25.208 -16.452 1.00 97.44 1085 ARG A O 1
ATOM 8444 N N . ARG A 1 1086 ? 8.456 -26.246 -15.197 1.00 96.25 1086 ARG A N 1
ATOM 8445 C CA . ARG A 1 1086 ? 9.327 -27.318 -14.701 1.00 96.25 1086 ARG A CA 1
ATOM 8446 C C . ARG A 1 1086 ? 8.624 -28.664 -14.793 1.00 96.25 1086 ARG A C 1
ATOM 8448 O O . ARG A 1 1086 ? 7.529 -28.847 -14.272 1.00 96.25 1086 ARG A O 1
ATOM 8455 N N . CYS A 1 1087 ? 9.314 -29.627 -15.387 1.00 97.50 1087 CYS A N 1
ATOM 8456 C CA . CYS A 1 1087 ? 8.877 -31.012 -15.499 1.00 97.50 1087 CYS A CA 1
ATOM 8457 C C . CYS A 1 1087 ? 9.796 -31.898 -14.645 1.00 97.50 1087 CYS A C 1
ATOM 8459 O O . CYS A 1 1087 ? 11.018 -31.820 -14.779 1.00 97.50 1087 CYS A O 1
ATOM 8461 N N . VAL A 1 1088 ? 9.228 -32.732 -13.767 1.00 98.12 1088 VAL A N 1
ATOM 8462 C CA . VAL A 1 1088 ? 9.971 -33.601 -12.837 1.00 98.12 1088 VAL A CA 1
ATOM 8463 C C . VAL A 1 1088 ? 9.685 -35.062 -13.170 1.00 98.12 1088 VAL A C 1
ATOM 8465 O O . VAL A 1 1088 ? 8.553 -35.538 -13.033 1.00 98.12 1088 VAL A O 1
ATOM 8468 N N . TYR A 1 1089 ? 10.730 -35.788 -13.562 1.00 97.69 1089 TYR A N 1
ATOM 8469 C CA . TYR A 1 1089 ? 10.641 -37.217 -13.848 1.00 97.69 1089 TYR A CA 1
ATOM 8470 C C . TYR A 1 1089 ? 10.818 -38.023 -12.555 1.00 97.69 1089 TYR A C 1
ATOM 8472 O O . TYR A 1 1089 ? 11.627 -37.658 -11.693 1.00 97.69 1089 TYR A O 1
ATOM 8480 N N . PRO A 1 1090 ? 10.070 -39.123 -12.377 1.00 96.06 1090 PRO A N 1
ATOM 8481 C CA . PRO A 1 1090 ? 10.070 -39.870 -11.127 1.00 96.06 1090 PRO A CA 1
ATOM 8482 C C . PRO A 1 1090 ? 11.449 -40.475 -10.833 1.00 96.06 1090 PRO A C 1
ATOM 8484 O O . PRO A 1 1090 ? 12.039 -41.164 -11.662 1.00 96.06 1090 PRO A O 1
ATOM 8487 N N . SER A 1 1091 ? 11.933 -40.263 -9.607 1.00 96.69 1091 SER A N 1
ATOM 8488 C CA . SER A 1 1091 ? 13.132 -40.933 -9.066 1.00 96.69 1091 SER A CA 1
ATOM 8489 C C . SER A 1 1091 ? 12.807 -42.260 -8.362 1.00 96.69 1091 SER A C 1
ATOM 8491 O O . SER A 1 1091 ? 13.664 -42.881 -7.746 1.00 96.69 1091 SER A O 1
ATOM 8493 N N . TYR A 1 1092 ? 11.547 -42.689 -8.418 1.00 94.50 1092 TYR A N 1
ATOM 8494 C CA . TYR A 1 1092 ? 11.031 -43.899 -7.782 1.00 94.50 1092 TYR A CA 1
ATOM 8495 C C . TYR A 1 1092 ? 10.550 -44.904 -8.833 1.00 94.50 1092 TYR A C 1
ATOM 8497 O O . TYR A 1 1092 ? 10.276 -44.553 -9.981 1.00 94.50 1092 TYR A O 1
ATOM 8505 N N . GLY A 1 1093 ? 10.482 -46.182 -8.456 1.00 93.12 1093 GLY A N 1
ATOM 8506 C CA . GLY A 1 1093 ? 10.102 -47.277 -9.358 1.00 93.12 1093 GLY A CA 1
ATOM 8507 C C . GLY A 1 1093 ? 11.111 -47.558 -10.478 1.00 93.12 1093 GLY A C 1
ATOM 8508 O O . GLY A 1 1093 ? 10.794 -48.306 -11.388 1.00 93.12 1093 GLY A O 1
ATOM 8509 N N . ILE A 1 1094 ? 12.306 -46.957 -10.435 1.00 92.50 1094 ILE A N 1
ATOM 8510 C CA . ILE A 1 1094 ? 13.369 -47.134 -11.443 1.00 92.50 1094 ILE A CA 1
ATOM 8511 C C . ILE A 1 1094 ? 13.856 -48.588 -11.495 1.00 92.50 1094 ILE A C 1
ATOM 8513 O O . ILE A 1 1094 ? 14.072 -49.137 -12.571 1.00 92.50 1094 ILE A O 1
ATOM 8517 N N . ASP A 1 1095 ? 13.970 -49.223 -10.330 1.00 90.00 1095 ASP A N 1
ATOM 8518 C CA . ASP A 1 1095 ? 14.436 -50.607 -10.206 1.00 90.00 1095 ASP A CA 1
ATOM 8519 C C . ASP A 1 1095 ? 13.316 -51.639 -10.424 1.00 90.00 1095 ASP A C 1
ATOM 8521 O O . ASP A 1 1095 ? 13.547 -52.843 -10.306 1.00 90.00 1095 ASP A O 1
ATOM 8525 N N . VAL A 1 1096 ? 12.091 -51.183 -10.718 1.00 92.19 1096 VAL A N 1
ATOM 8526 C CA . VAL A 1 1096 ? 10.918 -52.043 -10.894 1.00 92.19 1096 VAL A CA 1
ATOM 8527 C C . VAL A 1 1096 ? 10.529 -52.080 -12.370 1.00 92.19 1096 VAL A C 1
ATOM 8529 O O . VAL A 1 1096 ? 10.105 -51.062 -12.926 1.00 92.19 1096 VAL A O 1
ATOM 8532 N N . PRO A 1 1097 ? 10.651 -53.246 -13.036 1.00 85.88 1097 PRO A N 1
ATOM 8533 C CA . PRO A 1 1097 ? 10.246 -53.389 -14.425 1.00 85.88 1097 PRO A CA 1
ATOM 8534 C C . PRO A 1 1097 ? 8.792 -52.963 -14.615 1.00 85.88 1097 PRO A C 1
ATOM 8536 O O . PRO A 1 1097 ? 7.946 -53.273 -13.783 1.00 85.88 1097 PRO A O 1
ATOM 8539 N N . VAL A 1 1098 ? 8.505 -52.288 -15.731 1.00 86.56 1098 VAL A N 1
ATOM 8540 C CA . VAL A 1 1098 ? 7.153 -51.835 -16.113 1.00 86.56 1098 VAL A CA 1
ATOM 8541 C C . VAL A 1 1098 ? 6.438 -50.975 -15.060 1.00 86.56 1098 VAL A C 1
ATOM 8543 O O . VAL A 1 1098 ? 5.208 -50.927 -15.039 1.00 86.56 1098 VAL A O 1
ATOM 8546 N N . ALA A 1 1099 ? 7.188 -50.263 -14.212 1.00 89.12 1099 ALA A N 1
ATOM 8547 C CA . ALA A 1 1099 ? 6.619 -49.237 -13.348 1.00 89.12 1099 ALA A CA 1
ATOM 8548 C C . ALA A 1 1099 ? 5.810 -48.205 -14.171 1.00 89.12 1099 ALA A C 1
ATOM 8550 O O . ALA A 1 1099 ? 6.230 -47.843 -15.279 1.00 89.12 1099 ALA A O 1
ATOM 8551 N N . PRO A 1 1100 ? 4.672 -47.709 -13.649 1.00 89.81 1100 PRO A N 1
ATOM 8552 C CA . PRO A 1 1100 ? 3.832 -46.732 -14.332 1.00 89.81 1100 PRO A CA 1
ATOM 8553 C C . PRO A 1 1100 ? 4.604 -45.488 -14.786 1.00 89.81 1100 PRO A C 1
ATOM 8555 O O . PRO A 1 1100 ? 5.565 -45.048 -14.142 1.00 89.81 1100 PRO A O 1
ATOM 8558 N N . GLY A 1 1101 ? 4.158 -44.905 -15.900 1.00 93.94 1101 GLY A N 1
ATOM 8559 C CA . GLY A 1 1101 ? 4.650 -43.629 -16.411 1.00 93.94 1101 GLY A CA 1
ATOM 8560 C C . GLY A 1 1101 ? 4.035 -42.437 -15.681 1.00 93.94 1101 GLY A C 1
ATOM 8561 O O . GLY A 1 1101 ? 3.474 -41.570 -16.340 1.00 93.94 1101 GLY A O 1
ATOM 8562 N N . THR A 1 1102 ? 4.069 -42.405 -14.345 1.00 96.38 1102 THR A N 1
ATOM 8563 C CA . THR A 1 1102 ? 3.588 -41.251 -13.567 1.00 96.38 1102 THR A CA 1
ATOM 8564 C C . THR A 1 1102 ? 4.686 -40.212 -13.396 1.00 96.38 1102 THR A C 1
ATOM 8566 O O . THR A 1 1102 ? 5.851 -40.543 -13.179 1.00 96.38 1102 THR A O 1
ATOM 8569 N N . MET A 1 1103 ? 4.334 -38.935 -13.508 1.00 97.25 1103 MET A N 1
ATOM 8570 C CA . MET A 1 1103 ? 5.289 -37.834 -13.386 1.00 97.25 1103 MET A CA 1
ATOM 8571 C C . MET A 1 1103 ? 4.608 -36.538 -12.956 1.00 97.25 1103 MET A C 1
ATOM 8573 O O . MET A 1 1103 ? 3.388 -36.404 -13.059 1.00 97.25 1103 MET A O 1
ATOM 8577 N N . ILE A 1 1104 ? 5.409 -35.557 -12.536 1.00 98.62 1104 ILE A N 1
ATOM 8578 C CA . ILE A 1 1104 ? 4.947 -34.174 -12.385 1.00 98.62 1104 ILE A CA 1
ATOM 8579 C C . ILE A 1 1104 ? 5.255 -33.469 -13.704 1.00 98.62 1104 ILE A C 1
ATOM 8581 O O . ILE A 1 1104 ? 6.399 -33.098 -13.961 1.00 98.62 1104 ILE A O 1
ATOM 8585 N N . ALA A 1 1105 ? 4.245 -33.326 -14.556 1.00 98.19 1105 ALA A N 1
ATOM 8586 C CA . ALA A 1 1105 ? 4.403 -32.725 -15.878 1.00 98.19 1105 ALA A CA 1
ATOM 8587 C C . ALA A 1 1105 ? 4.563 -31.200 -15.819 1.00 98.19 1105 ALA A C 1
ATOM 8589 O O . ALA A 1 1105 ? 5.214 -30.621 -16.683 1.00 98.19 1105 ALA A O 1
ATOM 8590 N N . SER A 1 1106 ? 3.996 -30.567 -14.790 1.00 98.31 1106 SER A N 1
ATOM 8591 C CA . SER A 1 1106 ? 4.172 -29.144 -14.502 1.00 98.31 1106 SER A CA 1
ATOM 8592 C C . SER A 1 1106 ? 4.287 -28.923 -12.998 1.00 98.31 1106 SER A C 1
ATOM 8594 O O . SER A 1 1106 ? 3.459 -29.429 -12.229 1.00 98.31 1106 SER A O 1
ATOM 8596 N N . TYR A 1 1107 ? 5.312 -28.178 -12.589 1.00 98.00 1107 TYR A N 1
ATOM 8597 C CA . TYR A 1 1107 ? 5.486 -27.662 -11.238 1.00 98.00 1107 TYR A CA 1
ATOM 8598 C C . TYR A 1 1107 ? 5.775 -26.160 -11.286 1.00 98.00 1107 TYR A C 1
ATOM 8600 O O . TYR A 1 1107 ? 6.880 -25.738 -11.628 1.00 98.00 1107 TYR A O 1
ATOM 8608 N N . THR A 1 1108 ? 4.771 -25.368 -10.922 1.00 96.94 1108 THR A N 1
ATOM 8609 C CA . THR A 1 1108 ? 4.772 -23.903 -11.041 1.00 96.94 1108 THR A CA 1
ATOM 8610 C C . THR A 1 1108 ? 4.532 -23.241 -9.696 1.00 96.94 1108 THR A C 1
ATOM 8612 O O . THR A 1 1108 ? 3.722 -23.750 -8.916 1.00 96.94 1108 THR A O 1
ATOM 8615 N N . TRP A 1 1109 ? 5.170 -22.090 -9.482 1.00 95.88 1109 TRP A N 1
ATOM 8616 C CA . TRP A 1 1109 ? 5.042 -21.192 -8.322 1.00 95.88 1109 TRP A CA 1
ATOM 8617 C C . TRP A 1 1109 ? 4.635 -19.778 -8.786 1.00 95.88 1109 TRP A C 1
ATOM 8619 O O . TRP A 1 1109 ? 4.486 -19.562 -9.996 1.00 95.88 1109 TRP A O 1
ATOM 8629 N N . GLY A 1 1110 ? 4.415 -18.841 -7.860 1.00 94.06 1110 GLY A N 1
ATOM 8630 C CA . GLY A 1 1110 ? 4.187 -17.427 -8.156 1.00 94.06 1110 GLY A CA 1
ATOM 8631 C C . GLY A 1 1110 ? 3.089 -17.152 -9.190 1.00 94.06 1110 GLY A C 1
ATOM 8632 O O . GLY A 1 1110 ? 1.986 -17.728 -9.195 1.00 94.06 1110 GLY A O 1
ATOM 8633 N N . GLN A 1 1111 ? 3.388 -16.246 -10.120 1.00 94.56 1111 GLN A N 1
ATOM 8634 C CA . GLN A 1 1111 ? 2.430 -15.850 -11.149 1.00 94.56 1111 GLN A CA 1
ATOM 8635 C C . GLN A 1 1111 ? 2.040 -17.012 -12.081 1.00 94.56 1111 GLN A C 1
ATOM 8637 O O . GLN A 1 1111 ? 0.894 -17.075 -12.537 1.00 94.56 1111 GLN A O 1
ATOM 8642 N N . ASP A 1 1112 ? 2.946 -17.955 -12.341 1.00 95.56 1112 ASP A N 1
ATOM 8643 C CA . ASP A 1 1112 ? 2.675 -19.096 -13.222 1.00 95.56 1112 ASP A CA 1
ATOM 8644 C C . ASP A 1 1112 ? 1.660 -20.054 -12.603 1.00 95.56 1112 ASP A C 1
ATOM 8646 O O . ASP A 1 1112 ? 0.713 -20.479 -13.271 1.00 95.56 1112 ASP A O 1
ATOM 8650 N N . ALA A 1 1113 ? 1.801 -20.327 -11.302 1.00 94.88 1113 ALA A N 1
ATOM 8651 C CA . ALA A 1 1113 ? 0.838 -21.125 -10.551 1.00 94.88 1113 ALA A CA 1
ATOM 8652 C C . ALA A 1 1113 ? -0.548 -20.482 -10.562 1.00 94.88 1113 ALA A C 1
ATOM 8654 O O . ALA A 1 1113 ? -1.539 -21.169 -10.793 1.00 94.88 1113 ALA A O 1
ATOM 8655 N N . SER A 1 1114 ? -0.618 -19.161 -10.381 1.00 92.06 1114 SER A N 1
ATOM 8656 C CA . SER A 1 1114 ? -1.884 -18.419 -10.416 1.00 92.06 1114 SER A CA 1
ATOM 8657 C C . SER A 1 1114 ? -2.558 -18.495 -11.791 1.00 92.06 1114 SER A C 1
ATOM 8659 O O . SER A 1 1114 ? -3.771 -18.696 -11.891 1.00 92.06 1114 SER A O 1
ATOM 8661 N N . ARG A 1 1115 ? -1.774 -18.378 -12.874 1.00 92.06 1115 ARG A N 1
ATOM 8662 C CA . ARG A 1 1115 ? -2.271 -18.476 -14.255 1.00 92.06 1115 ARG A CA 1
ATOM 8663 C C . ARG A 1 1115 ? -2.826 -19.866 -14.556 1.00 92.06 1115 ARG A C 1
ATOM 8665 O O . ARG A 1 1115 ? -3.961 -19.965 -15.022 1.00 92.06 1115 ARG A O 1
ATOM 8672 N N . LEU A 1 1116 ? -2.075 -20.928 -14.260 1.00 90.69 1116 LEU A N 1
ATOM 8673 C CA . LEU A 1 1116 ? -2.540 -22.301 -14.491 1.00 90.69 1116 LEU A CA 1
ATOM 8674 C C . LEU A 1 1116 ? -3.673 -22.701 -13.534 1.00 90.69 1116 LEU A C 1
ATOM 8676 O O . LEU A 1 1116 ? -4.638 -23.335 -13.956 1.00 90.69 1116 LEU A O 1
ATOM 8680 N N . GLY A 1 1117 ? -3.602 -22.283 -12.269 1.00 87.62 1117 GLY A N 1
ATOM 8681 C CA . GLY A 1 1117 ? -4.619 -22.546 -11.249 1.00 87.62 1117 GLY A CA 1
ATOM 8682 C C . GLY A 1 1117 ? -5.980 -21.932 -11.579 1.00 87.62 1117 GLY A C 1
ATOM 8683 O O . GLY A 1 1117 ? -7.013 -22.508 -11.243 1.00 87.62 1117 GLY A O 1
ATOM 8684 N N . SER A 1 1118 ? -6.015 -20.825 -12.331 1.00 86.06 1118 SER A N 1
ATOM 8685 C CA . SER A 1 1118 ? -7.272 -20.198 -12.765 1.00 86.06 1118 SER A CA 1
ATOM 8686 C C . SER A 1 1118 ? -8.185 -21.130 -13.580 1.00 86.06 1118 SER A C 1
ATOM 8688 O O . SER A 1 1118 ? -9.407 -21.006 -13.490 1.00 86.06 1118 SER A O 1
ATOM 8690 N N . TYR A 1 1119 ? -7.624 -22.126 -14.281 1.00 84.50 1119 TYR A N 1
ATOM 8691 C CA . TYR A 1 1119 ? -8.388 -23.146 -15.013 1.00 84.50 1119 TYR A CA 1
ATOM 8692 C C . TYR A 1 1119 ? -9.132 -24.133 -14.096 1.00 84.50 1119 TYR A C 1
ATOM 8694 O O . TYR A 1 1119 ? -10.007 -24.860 -14.568 1.00 84.50 1119 TYR A O 1
ATOM 8702 N N . LEU A 1 1120 ? -8.814 -24.156 -12.795 1.00 78.38 1120 LEU A N 1
ATOM 8703 C CA . LEU A 1 1120 ? -9.461 -24.996 -11.781 1.00 78.38 1120 LEU A CA 1
ATOM 8704 C C . LEU A 1 1120 ? -10.541 -24.254 -10.981 1.00 78.38 1120 LEU A C 1
ATOM 8706 O O . LEU A 1 1120 ? -11.219 -24.880 -10.167 1.00 78.38 1120 LEU A O 1
ATOM 8710 N N . ASN A 1 1121 ? -10.699 -22.939 -11.165 1.00 63.59 1121 ASN A N 1
ATOM 8711 C CA . ASN A 1 1121 ? -11.518 -22.111 -10.281 1.00 63.59 1121 ASN A CA 1
ATOM 8712 C C . ASN A 1 1121 ? -13.025 -22.246 -10.609 1.00 63.59 1121 ASN A C 1
ATOM 8714 O O . ASN A 1 1121 ? -13.456 -21.853 -11.697 1.00 63.59 1121 ASN A O 1
ATOM 8718 N N . PRO A 1 1122 ? -13.872 -22.771 -9.701 1.00 52.03 1122 PRO A N 1
ATOM 8719 C CA . PRO A 1 1122 ? -15.300 -22.912 -9.957 1.00 52.03 1122 PRO A CA 1
ATOM 8720 C C . PRO A 1 1122 ? -16.017 -21.574 -9.714 1.00 52.03 1122 PRO A C 1
ATOM 8722 O O . PRO A 1 1122 ? -16.306 -21.195 -8.578 1.00 52.03 1122 PRO A O 1
ATOM 8725 N N . HIS A 1 1123 ? -16.351 -20.832 -10.769 1.00 43.50 1123 HIS A N 1
ATOM 8726 C CA . HIS A 1 1123 ? -17.207 -19.650 -10.629 1.00 43.50 1123 HIS A CA 1
ATOM 8727 C C . HIS A 1 1123 ? -18.680 -20.042 -10.383 1.00 43.50 1123 HIS A C 1
ATOM 8729 O O . HIS A 1 1123 ? -19.431 -20.308 -11.307 1.00 43.50 1123 HIS A O 1
ATOM 8735 N N . ASN A 1 1124 ? -19.060 -20.033 -9.097 1.00 40.09 1124 ASN A N 1
ATOM 8736 C CA . ASN A 1 1124 ? -20.398 -19.930 -8.482 1.00 40.09 1124 ASN A CA 1
ATOM 8737 C C . ASN A 1 1124 ? -21.534 -20.898 -8.942 1.00 40.09 1124 ASN A C 1
ATOM 8739 O O . ASN A 1 1124 ? -22.075 -20.746 -10.035 1.00 40.09 1124 ASN A O 1
ATOM 8743 N N . PRO A 1 1125 ? -22.061 -21.758 -8.040 1.00 37.88 1125 PRO A N 1
ATOM 8744 C CA . PRO A 1 1125 ? -23.096 -22.768 -8.316 1.00 37.88 1125 PRO A CA 1
ATOM 8745 C C . PRO A 1 1125 ? -24.528 -22.251 -8.587 1.00 37.88 1125 PRO A C 1
ATOM 8747 O O . PRO A 1 1125 ? -25.467 -23.043 -8.536 1.00 37.88 1125 PRO A O 1
ATOM 8750 N N . THR A 1 1126 ? -24.751 -20.954 -8.834 1.00 40.22 1126 THR A N 1
ATOM 8751 C CA . THR A 1 1126 ? -26.122 -20.418 -9.008 1.00 40.22 1126 THR A CA 1
ATOM 8752 C C . THR A 1 1126 ? -26.371 -19.520 -10.215 1.00 40.22 1126 THR A C 1
ATOM 8754 O O . THR A 1 1126 ? -27.538 -19.292 -10.507 1.00 40.22 1126 THR A O 1
ATOM 8757 N N . ASN A 1 1127 ? -25.358 -19.027 -10.939 1.00 41.84 1127 ASN A N 1
ATOM 8758 C CA . ASN A 1 1127 ? -25.601 -18.082 -12.048 1.00 41.84 1127 ASN A CA 1
ATOM 8759 C C . ASN A 1 1127 ? -24.714 -18.243 -13.292 1.00 41.84 1127 ASN A C 1
ATOM 8761 O O . ASN A 1 1127 ? -24.862 -17.468 -14.233 1.00 41.84 1127 ASN A O 1
ATOM 8765 N N . GLN A 1 1128 ? -23.856 -19.256 -13.347 1.00 39.66 1128 GLN A N 1
ATOM 8766 C CA . GLN A 1 1128 ? -23.279 -19.788 -14.581 1.00 39.66 1128 GLN A CA 1
ATOM 8767 C C . GLN A 1 1128 ? -23.177 -21.303 -14.379 1.00 39.66 1128 GLN A C 1
ATOM 8769 O O . GLN A 1 1128 ? -22.803 -21.753 -13.299 1.00 39.66 1128 GLN A O 1
ATOM 8774 N N . GLU A 1 1129 ? -23.632 -22.087 -15.351 1.00 35.12 112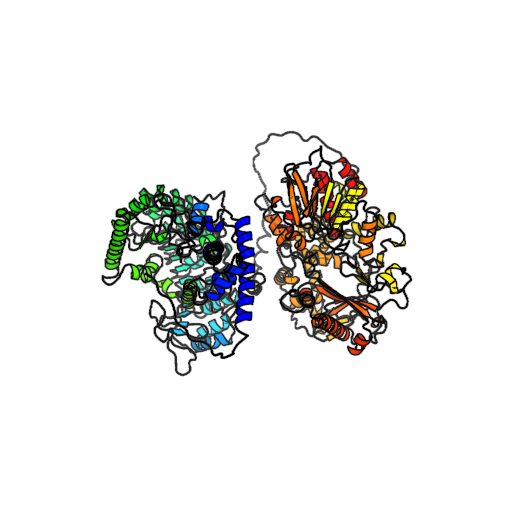9 GLU A N 1
ATOM 8775 C CA . GLU A 1 1129 ? -23.667 -23.550 -15.251 1.00 35.12 1129 GLU A CA 1
ATOM 8776 C C . GLU A 1 1129 ? -22.277 -24.183 -14.973 1.00 35.12 1129 GLU A C 1
ATOM 8778 O O . GLU A 1 1129 ? -21.248 -23.552 -15.219 1.00 35.12 1129 GLU A O 1
ATOM 8783 N N . PRO A 1 1130 ? -22.247 -25.394 -14.378 1.00 41.28 1130 PRO A N 1
ATOM 8784 C CA . PRO A 1 1130 ? -21.214 -25.857 -13.453 1.00 41.28 1130 PRO A CA 1
ATOM 8785 C C . PRO A 1 1130 ? -20.069 -26.587 -14.159 1.00 41.28 1130 PRO A C 1
ATOM 8787 O O . PRO A 1 1130 ? -20.339 -27.441 -14.993 1.00 41.28 1130 PRO A O 1
ATOM 8790 N N . TYR A 1 1131 ? -18.818 -26.353 -13.728 1.00 45.19 1131 TYR A N 1
ATOM 8791 C CA . TYR A 1 1131 ? -17.601 -26.878 -14.371 1.00 45.19 1131 TYR A CA 1
ATOM 8792 C C . TYR A 1 1131 ? -17.499 -26.414 -15.840 1.00 45.19 1131 TYR A C 1
ATOM 8794 O O . TYR A 1 1131 ? -18.431 -26.535 -16.621 1.00 45.19 1131 TYR A O 1
ATOM 8802 N N . GLN A 1 1132 ? -16.341 -25.924 -16.270 1.00 53.09 1132 GLN A N 1
ATOM 8803 C CA . GLN A 1 1132 ? -16.019 -25.988 -17.697 1.00 53.09 1132 GLN A CA 1
ATOM 8804 C C . GLN A 1 1132 ? -15.112 -27.204 -17.854 1.00 53.09 1132 GLN A C 1
ATOM 8806 O O . GLN A 1 1132 ? -13.906 -27.072 -17.628 1.00 53.09 1132 GLN A O 1
ATOM 8811 N N . PRO A 1 1133 ? -15.638 -28.413 -18.158 1.00 58.22 1133 PRO A N 1
ATOM 8812 C CA . PRO A 1 1133 ? -14.798 -29.532 -18.578 1.00 58.22 1133 PRO A CA 1
ATOM 8813 C C . PRO A 1 1133 ? -13.802 -29.104 -19.660 1.00 58.22 1133 PRO A C 1
ATOM 8815 O O . PRO A 1 1133 ? -12.682 -29.607 -19.698 1.00 58.22 1133 PRO A O 1
ATOM 8818 N N . GLU A 1 1134 ? -14.180 -28.122 -20.485 1.00 71.56 1134 GLU A N 1
ATOM 8819 C CA . GLU A 1 1134 ? -13.318 -27.480 -21.467 1.00 71.56 1134 GLU A CA 1
ATOM 8820 C C . GLU A 1 1134 ? -12.079 -26.821 -20.844 1.00 71.56 1134 GLU A C 1
ATOM 8822 O O . GLU A 1 1134 ? -11.008 -26.928 -21.430 1.00 71.56 1134 GLU A O 1
ATOM 8827 N N . SER A 1 1135 ? -12.164 -26.201 -19.661 1.00 79.69 1135 SER A N 1
ATOM 8828 C CA . SER A 1 1135 ? -11.021 -25.545 -19.000 1.00 79.69 1135 SER A CA 1
ATOM 8829 C C . SER A 1 1135 ? -9.982 -26.545 -18.505 1.00 79.69 1135 SER A C 1
ATOM 8831 O O . SER A 1 1135 ? -8.791 -26.369 -18.753 1.00 79.69 1135 SER A O 1
ATOM 8833 N N . ILE A 1 1136 ? -10.416 -27.629 -17.854 1.00 83.50 1136 ILE A N 1
ATOM 8834 C CA . ILE A 1 1136 ? -9.498 -28.690 -17.410 1.00 83.50 1136 ILE A CA 1
ATOM 8835 C C . ILE A 1 1136 ? -8.921 -29.425 -18.621 1.00 83.50 1136 ILE A C 1
ATOM 8837 O O . ILE A 1 1136 ? -7.723 -29.696 -18.662 1.00 83.50 1136 ILE A O 1
ATOM 8841 N N . LYS A 1 1137 ? -9.748 -29.698 -19.636 1.00 85.38 1137 LYS A N 1
ATOM 8842 C CA . LYS A 1 1137 ? -9.287 -30.272 -20.901 1.00 85.38 1137 LYS A CA 1
ATOM 8843 C C . LYS A 1 1137 ? -8.234 -29.378 -21.561 1.00 85.38 1137 LYS A C 1
ATOM 8845 O O . LYS A 1 1137 ? -7.187 -29.885 -21.935 1.00 85.38 1137 LYS A O 1
ATOM 8850 N N . THR A 1 1138 ? -8.458 -28.065 -21.608 1.00 90.00 1138 THR A N 1
ATOM 8851 C CA . THR A 1 1138 ? -7.488 -27.085 -22.124 1.00 90.00 1138 THR A CA 1
ATOM 8852 C C . THR A 1 1138 ? -6.187 -27.126 -21.327 1.00 90.00 1138 THR A C 1
ATOM 8854 O O . THR A 1 1138 ? -5.109 -27.134 -21.915 1.00 90.00 1138 THR A O 1
ATOM 8857 N N . LEU A 1 1139 ? -6.263 -27.201 -19.994 1.00 92.50 1139 LEU A N 1
ATOM 8858 C CA . LEU A 1 1139 ? -5.080 -27.294 -19.139 1.00 92.50 1139 LEU A CA 1
ATOM 8859 C C . LEU A 1 1139 ? -4.266 -28.566 -19.425 1.00 92.50 1139 LEU A C 1
ATOM 8861 O O . LEU A 1 1139 ? -3.043 -28.497 -19.552 1.00 92.50 1139 LEU A O 1
ATOM 8865 N N . VAL A 1 1140 ? -4.931 -29.716 -19.567 1.00 93.19 1140 VAL A N 1
ATOM 8866 C CA . VAL A 1 1140 ? -4.283 -30.988 -19.927 1.00 93.19 1140 VAL A CA 1
ATOM 8867 C C . VAL A 1 1140 ? -3.700 -30.924 -21.341 1.00 93.19 1140 VAL A C 1
ATOM 8869 O O . VAL A 1 1140 ? -2.555 -31.319 -21.537 1.00 93.19 1140 VAL A O 1
ATOM 8872 N N . GLU A 1 1141 ? -4.435 -30.383 -22.313 1.00 95.00 1141 GLU A N 1
ATOM 8873 C CA . GLU A 1 1141 ? -3.981 -30.226 -23.700 1.00 95.00 1141 GLU A CA 1
ATOM 8874 C C . GLU A 1 1141 ? -2.741 -29.332 -23.805 1.00 95.00 1141 GLU A C 1
ATOM 8876 O O . GLU A 1 1141 ? -1.764 -29.726 -24.441 1.00 95.00 1141 GLU A O 1
ATOM 8881 N N . VAL A 1 1142 ? -2.743 -28.169 -23.144 1.00 95.81 1142 VAL A N 1
ATOM 8882 C CA . VAL A 1 1142 ? -1.578 -27.274 -23.068 1.00 95.81 1142 VAL A CA 1
ATOM 8883 C C . VAL A 1 1142 ? -0.410 -27.983 -22.393 1.00 95.81 1142 VAL A C 1
ATOM 8885 O O . VAL A 1 1142 ? 0.699 -27.941 -22.914 1.00 95.81 1142 VAL A O 1
ATOM 8888 N N . THR A 1 1143 ? -0.655 -28.706 -21.295 1.00 97.62 1143 THR A N 1
ATOM 8889 C CA . THR A 1 1143 ? 0.407 -29.447 -20.599 1.00 97.62 1143 THR A CA 1
ATOM 8890 C C . THR A 1 1143 ? 1.031 -30.513 -21.498 1.00 97.62 1143 THR A C 1
ATOM 8892 O O . THR A 1 1143 ? 2.252 -30.613 -21.565 1.00 97.62 1143 THR A O 1
ATOM 8895 N N . LEU A 1 1144 ? 0.221 -31.294 -22.222 1.00 98.25 1144 LEU A N 1
ATOM 8896 C CA . LEU A 1 1144 ? 0.706 -32.315 -23.155 1.00 98.25 1144 LEU A CA 1
ATOM 8897 C C . LEU A 1 1144 ? 1.469 -31.701 -24.332 1.00 98.25 1144 LEU A C 1
ATOM 8899 O O . LEU A 1 1144 ? 2.513 -32.222 -24.719 1.00 98.25 1144 LEU A O 1
ATOM 8903 N N . ARG A 1 1145 ? 0.976 -30.591 -24.891 1.00 98.12 1145 ARG A N 1
ATOM 8904 C CA . ARG A 1 1145 ? 1.634 -29.879 -25.993 1.00 98.12 1145 ARG A CA 1
ATOM 8905 C C . ARG A 1 1145 ? 2.983 -29.316 -25.571 1.00 98.12 1145 ARG A C 1
ATOM 8907 O O . ARG A 1 1145 ? 3.975 -29.563 -26.249 1.00 98.12 1145 ARG A O 1
ATOM 8914 N N . ASP A 1 1146 ? 3.028 -28.612 -24.450 1.00 98.38 1146 ASP A N 1
ATOM 8915 C CA . ASP A 1 1146 ? 4.257 -28.002 -23.958 1.00 98.38 1146 ASP A CA 1
ATOM 8916 C C . ASP A 1 1146 ? 5.263 -29.087 -23.521 1.00 98.38 1146 ASP A C 1
ATOM 8918 O O . ASP A 1 1146 ? 6.464 -28.950 -23.751 1.00 98.38 1146 ASP A O 1
ATOM 8922 N N . LEU A 1 1147 ? 4.789 -30.216 -22.971 1.00 97.75 1147 LEU A N 1
ATOM 8923 C CA . LEU A 1 1147 ? 5.630 -31.373 -22.644 1.00 97.75 1147 LEU A CA 1
ATOM 8924 C C . LEU A 1 1147 ? 6.200 -32.044 -23.901 1.00 97.75 1147 LEU A C 1
ATOM 8926 O O . LEU A 1 1147 ? 7.363 -32.459 -23.891 1.00 97.75 1147 LEU A O 1
ATOM 8930 N N . ALA A 1 1148 ? 5.408 -32.132 -24.976 1.00 96.88 1148 ALA A N 1
ATOM 8931 C CA . ALA A 1 1148 ? 5.850 -32.652 -26.267 1.00 96.88 1148 ALA A CA 1
ATOM 8932 C C . ALA A 1 1148 ? 6.942 -31.761 -26.864 1.00 96.88 1148 ALA A C 1
ATOM 8934 O O . ALA A 1 1148 ? 8.005 -32.249 -27.253 1.00 96.88 1148 ALA A O 1
ATOM 8935 N N . GLU A 1 1149 ? 6.705 -30.450 -26.848 1.00 96.88 1149 GLU A N 1
ATOM 8936 C CA . GLU A 1 1149 ? 7.637 -29.443 -27.339 1.00 96.88 1149 GLU A CA 1
ATOM 8937 C C . GLU A 1 1149 ? 8.954 -29.442 -26.547 1.00 96.88 1149 GLU A C 1
ATOM 8939 O O . GLU A 1 1149 ? 10.033 -29.474 -27.142 1.00 96.88 1149 GLU A O 1
ATOM 8944 N N . LEU A 1 1150 ? 8.882 -29.485 -25.212 1.00 96.56 1150 LEU A N 1
ATOM 8945 C CA . LEU A 1 1150 ? 10.048 -29.540 -24.326 1.00 96.56 1150 LEU A CA 1
ATOM 8946 C C . LEU A 1 1150 ? 10.925 -30.774 -24.583 1.00 96.56 1150 LEU A C 1
ATOM 8948 O O . LEU A 1 1150 ? 12.150 -30.675 -24.536 1.00 96.56 1150 LEU A O 1
ATOM 8952 N N . ASN A 1 1151 ? 10.307 -31.924 -24.861 1.00 93.94 1151 ASN A N 1
ATOM 8953 C CA . ASN A 1 1151 ? 11.001 -33.204 -25.024 1.00 93.94 1151 ASN A CA 1
ATOM 8954 C C . ASN A 1 1151 ? 11.302 -33.577 -26.484 1.00 93.94 1151 ASN A C 1
ATOM 8956 O O . ASN A 1 1151 ? 11.845 -34.653 -26.737 1.00 93.94 1151 ASN A O 1
ATOM 8960 N N . GLY A 1 1152 ? 10.949 -32.722 -27.450 1.00 91.56 1152 GLY A N 1
ATOM 8961 C CA . GLY A 1 1152 ? 11.191 -32.979 -28.871 1.00 91.56 1152 GLY A CA 1
ATOM 8962 C C . GLY A 1 1152 ? 10.426 -34.188 -29.422 1.00 91.56 1152 GLY A C 1
ATOM 8963 O O . GLY A 1 1152 ? 10.929 -34.888 -30.302 1.00 91.56 1152 GLY A O 1
ATOM 8964 N N . VAL A 1 1153 ? 9.225 -34.451 -28.903 1.00 94.94 1153 VAL A N 1
ATOM 8965 C CA . VAL A 1 1153 ? 8.307 -35.488 -29.401 1.00 94.94 1153 VAL A CA 1
ATOM 8966 C C . VAL A 1 1153 ? 7.051 -34.847 -29.989 1.00 94.94 1153 VAL A C 1
ATOM 8968 O O . VAL A 1 1153 ? 6.792 -33.664 -29.790 1.00 94.94 1153 VAL A O 1
ATOM 8971 N N . THR A 1 1154 ? 6.262 -35.605 -30.749 1.00 96.44 1154 THR A N 1
ATOM 8972 C CA . THR A 1 1154 ? 5.007 -35.086 -31.309 1.00 96.44 1154 THR A CA 1
ATOM 8973 C C . THR A 1 1154 ? 3.899 -35.084 -30.259 1.00 96.44 1154 THR A C 1
ATOM 8975 O O . THR A 1 1154 ? 3.838 -35.969 -29.400 1.00 96.44 1154 THR A O 1
ATOM 8978 N N . TYR A 1 1155 ? 2.982 -34.121 -30.355 1.00 97.69 1155 TYR A N 1
ATOM 8979 C CA . TYR A 1 1155 ? 1.796 -34.074 -29.500 1.00 97.69 1155 TYR A CA 1
ATOM 8980 C C . TYR A 1 1155 ? 0.977 -35.366 -29.615 1.00 97.69 1155 TYR A C 1
ATOM 8982 O O . TYR A 1 1155 ? 0.628 -35.961 -28.601 1.00 97.69 1155 TYR A O 1
ATOM 8990 N N . GLU A 1 1156 ? 0.780 -35.871 -30.837 1.00 97.94 1156 GLU A N 1
ATOM 8991 C CA . GLU A 1 1156 ? 0.019 -37.097 -31.109 1.00 97.94 1156 GLU A CA 1
ATOM 8992 C C . GLU A 1 1156 ? 0.653 -38.329 -30.447 1.00 97.94 1156 GLU A C 1
ATOM 8994 O O . GLU A 1 1156 ? -0.044 -39.273 -30.081 1.00 97.94 1156 GLU A O 1
ATOM 8999 N N . PHE A 1 1157 ? 1.981 -38.331 -30.275 1.00 97.31 1157 PHE A N 1
ATOM 9000 C CA . PHE A 1 1157 ? 2.669 -39.411 -29.575 1.00 97.31 1157 PHE A CA 1
ATOM 9001 C C . PHE A 1 1157 ? 2.360 -39.360 -28.077 1.00 97.31 1157 PHE A C 1
ATOM 9003 O O . PHE A 1 1157 ? 1.928 -40.371 -27.522 1.00 97.31 1157 PHE A O 1
ATOM 9010 N N . LEU A 1 1158 ? 2.515 -38.196 -27.433 1.00 96.88 1158 LEU A N 1
ATOM 9011 C CA . LEU A 1 1158 ? 2.199 -38.058 -26.008 1.00 96.88 1158 LEU A CA 1
ATOM 9012 C C . LEU A 1 1158 ? 0.714 -38.258 -25.715 1.00 96.88 1158 LEU A C 1
ATOM 9014 O O . LEU A 1 1158 ? 0.386 -38.920 -24.734 1.00 96.88 1158 LEU A O 1
ATOM 9018 N N . GLU A 1 1159 ? -0.177 -37.759 -26.572 1.00 97.50 1159 GLU A N 1
ATOM 9019 C CA . GLU A 1 1159 ? -1.615 -38.014 -26.475 1.00 97.50 1159 GLU A CA 1
ATOM 9020 C C . GLU A 1 1159 ? -1.907 -39.520 -26.559 1.00 97.50 1159 GLU A C 1
ATOM 9022 O O . GLU A 1 1159 ? -2.691 -40.048 -25.772 1.00 97.50 1159 GLU A O 1
ATOM 9027 N N . SER A 1 1160 ? -1.220 -40.250 -27.447 1.00 97.38 1160 SER A N 1
ATOM 9028 C CA . SER A 1 1160 ? -1.377 -41.705 -27.544 1.00 97.38 1160 SER A CA 1
ATOM 9029 C C . SER A 1 1160 ? -0.860 -42.462 -26.315 1.00 97.38 1160 SER A C 1
ATOM 9031 O O . SER A 1 1160 ? -1.351 -43.559 -26.033 1.00 97.38 1160 SER A O 1
ATOM 9033 N N . GLU A 1 1161 ? 0.098 -41.899 -25.577 1.00 97.75 1161 GLU A N 1
ATOM 9034 C CA . GLU A 1 1161 ? 0.640 -42.468 -24.340 1.00 97.75 1161 GLU A CA 1
ATOM 9035 C C . GLU A 1 1161 ? -0.159 -42.055 -23.099 1.00 97.75 1161 GLU A C 1
ATOM 9037 O O . GLU A 1 1161 ? -0.072 -42.738 -22.081 1.00 97.75 1161 GLU A O 1
ATOM 9042 N N . PHE A 1 1162 ? -0.916 -40.960 -23.152 1.00 98.06 1162 PHE A N 1
ATOM 9043 C CA . PHE A 1 1162 ? -1.653 -40.405 -22.021 1.00 98.06 1162 PHE A CA 1
ATOM 9044 C C . PHE A 1 1162 ? -2.741 -41.366 -21.506 1.00 98.06 1162 PHE A C 1
ATOM 9046 O O . PHE A 1 1162 ? -3.422 -42.044 -22.280 1.00 98.06 1162 PHE A O 1
ATOM 9053 N N . VAL A 1 1163 ? -2.886 -41.450 -20.180 1.00 97.56 1163 VAL A N 1
ATOM 9054 C CA . VAL A 1 1163 ? -3.841 -42.340 -19.498 1.00 97.56 1163 VAL A CA 1
ATOM 9055 C C . VAL A 1 1163 ? -4.749 -41.564 -18.555 1.00 97.56 1163 VAL A C 1
ATOM 9057 O O . VAL A 1 1163 ? -5.963 -41.728 -18.629 1.00 97.56 1163 VAL A O 1
ATOM 9060 N N . ASP A 1 1164 ? -4.171 -40.774 -17.650 1.00 96.94 1164 ASP A N 1
ATOM 9061 C CA . ASP A 1 1164 ? -4.917 -40.089 -16.593 1.00 96.94 1164 ASP A CA 1
ATOM 9062 C C . ASP A 1 1164 ? -4.155 -38.865 -16.067 1.00 96.94 1164 ASP A C 1
ATOM 9064 O O . ASP A 1 1164 ? -2.954 -38.716 -16.314 1.00 96.94 1164 ASP A O 1
ATOM 9068 N N . PHE A 1 1165 ? -4.834 -37.989 -15.329 1.00 96.25 1165 PHE A N 1
ATOM 9069 C CA . PHE A 1 1165 ? -4.252 -36.775 -14.769 1.00 96.25 1165 PHE A CA 1
ATOM 9070 C C . PHE A 1 1165 ? -4.834 -36.416 -13.399 1.00 96.25 1165 PHE A C 1
ATOM 9072 O O . PHE A 1 1165 ? -5.967 -36.742 -13.063 1.00 96.25 1165 PHE A O 1
ATOM 9079 N N . HIS A 1 1166 ? -4.063 -35.658 -12.626 1.00 95.38 1166 HIS A N 1
ATOM 9080 C CA . HIS A 1 1166 ? -4.534 -34.987 -11.423 1.00 95.38 1166 HIS A CA 1
ATOM 9081 C C . HIS A 1 1166 ? -3.860 -33.622 -11.306 1.00 95.38 1166 HIS A C 1
ATOM 9083 O O . HIS A 1 1166 ? -2.645 -33.499 -11.459 1.00 95.38 1166 HIS A O 1
ATOM 9089 N N . VAL A 1 1167 ? -4.649 -32.587 -11.021 1.00 92.88 1167 VAL A N 1
ATOM 9090 C CA . VAL A 1 1167 ? -4.154 -31.219 -10.839 1.00 92.88 1167 VAL A CA 1
ATOM 9091 C C . VAL A 1 1167 ? -4.535 -30.720 -9.462 1.00 92.88 1167 VAL A C 1
ATOM 9093 O O . VAL A 1 1167 ? -5.652 -30.948 -9.003 1.00 92.88 1167 VAL A O 1
ATOM 9096 N N . TYR A 1 1168 ? -3.617 -30.004 -8.821 1.00 93.06 1168 TYR A N 1
ATOM 9097 C CA . TYR A 1 1168 ? -3.893 -29.348 -7.556 1.00 93.06 1168 TYR A CA 1
ATOM 9098 C C . TYR A 1 1168 ? -3.298 -27.940 -7.525 1.00 93.06 1168 TYR A C 1
ATOM 9100 O O . TYR A 1 1168 ? -2.100 -27.775 -7.761 1.00 93.06 1168 TYR A O 1
ATOM 9108 N N . ASP A 1 1169 ? -4.139 -26.957 -7.200 1.00 93.00 1169 ASP A N 1
ATOM 9109 C CA . ASP A 1 1169 ? -3.762 -25.577 -6.885 1.00 93.00 1169 ASP A CA 1
ATOM 9110 C C . ASP A 1 1169 ? -3.893 -25.358 -5.371 1.00 93.00 1169 ASP A C 1
ATOM 9112 O O . ASP A 1 1169 ? -4.980 -25.462 -4.793 1.00 93.00 1169 ASP A O 1
ATOM 9116 N N . TRP A 1 1170 ? -2.770 -25.072 -4.712 1.00 93.88 1170 TRP A N 1
ATOM 9117 C CA . TRP A 1 1170 ? -2.741 -24.857 -3.268 1.00 93.88 1170 TRP A CA 1
ATOM 9118 C C . TRP A 1 1170 ? -3.354 -23.520 -2.838 1.00 93.88 1170 TRP A C 1
ATOM 9120 O O . TRP A 1 1170 ? -3.805 -23.408 -1.691 1.00 93.88 1170 TRP A O 1
ATOM 9130 N N . TYR A 1 1171 ? -3.398 -22.525 -3.727 1.00 88.75 1171 TYR A N 1
ATOM 9131 C CA . TYR A 1 1171 ? -3.988 -21.221 -3.433 1.00 88.75 1171 TYR A CA 1
ATOM 9132 C C . TYR A 1 1171 ? -5.520 -21.270 -3.510 1.00 88.75 1171 TYR A C 1
ATOM 9134 O O . TYR A 1 1171 ? -6.196 -20.699 -2.656 1.00 88.75 1171 TYR A O 1
ATOM 9142 N N . GLY A 1 1172 ? -6.078 -22.050 -4.442 1.00 85.50 1172 GLY A N 1
ATOM 9143 C CA . GLY A 1 1172 ? -7.516 -22.333 -4.542 1.00 85.50 1172 GLY A CA 1
ATOM 9144 C C . GLY A 1 1172 ? -8.092 -23.260 -3.455 1.00 85.50 1172 GLY A C 1
ATOM 9145 O O . GLY A 1 1172 ? -9.306 -23.465 -3.387 1.00 85.50 1172 GLY A O 1
ATOM 9146 N N . SER A 1 1173 ? -7.259 -23.838 -2.586 1.00 87.44 1173 SER A N 1
ATOM 9147 C CA . SER A 1 1173 ? -7.695 -24.757 -1.527 1.00 87.44 1173 SER A CA 1
ATOM 9148 C C . SER A 1 1173 ? -8.243 -24.013 -0.301 1.00 87.44 1173 SER A C 1
ATOM 9150 O O . SER A 1 1173 ? -7.491 -23.396 0.449 1.00 87.44 1173 SER A O 1
ATOM 9152 N N . ALA A 1 1174 ? -9.530 -24.201 0.014 1.00 85.69 1174 ALA A N 1
ATOM 9153 C CA . ALA A 1 1174 ? -10.200 -23.617 1.191 1.00 85.69 1174 ALA A CA 1
ATOM 9154 C C . ALA A 1 1174 ? -9.703 -24.138 2.565 1.00 85.69 1174 ALA A C 1
ATOM 9156 O O . ALA A 1 1174 ? -10.253 -23.789 3.620 1.00 85.69 1174 ALA A O 1
ATOM 9157 N N . TYR A 1 1175 ? -8.714 -25.034 2.571 1.00 89.88 1175 TYR A N 1
ATOM 9158 C CA . TYR A 1 1175 ? -8.065 -25.558 3.777 1.00 89.88 1175 TYR A CA 1
ATOM 9159 C C . TYR A 1 1175 ? -6.681 -24.945 4.019 1.00 89.88 1175 TYR A C 1
ATOM 9161 O O . TYR A 1 1175 ? -6.146 -25.080 5.117 1.00 89.88 1175 TYR A O 1
ATOM 9169 N N . SER A 1 1176 ? -6.106 -24.277 3.015 1.00 88.50 1176 SER A N 1
ATOM 9170 C CA . SER A 1 1176 ? -4.770 -23.678 3.089 1.00 88.50 1176 SER A CA 1
ATOM 9171 C C . SER A 1 1176 ? -4.747 -22.211 2.665 1.00 88.50 1176 SER A C 1
ATOM 9173 O O . SER A 1 1176 ? -4.116 -21.421 3.360 1.00 88.50 1176 SER A O 1
ATOM 9175 N N . ASN A 1 1177 ? -5.468 -21.840 1.598 1.00 88.62 1177 ASN A N 1
ATOM 9176 C CA . ASN A 1 1177 ? -5.463 -20.506 0.984 1.00 88.62 1177 ASN A CA 1
ATOM 9177 C C . ASN A 1 1177 ? -4.028 -20.006 0.721 1.00 88.62 1177 ASN A C 1
ATOM 9179 O O . ASN A 1 1177 ? -3.660 -18.910 1.133 1.00 88.62 1177 ASN A O 1
ATOM 9183 N N . GLY A 1 1178 ? -3.204 -20.869 0.120 1.00 90.06 1178 GLY A N 1
ATOM 9184 C CA . GLY A 1 1178 ? -1.772 -20.654 -0.094 1.00 90.06 1178 GLY A CA 1
ATOM 9185 C C . GLY A 1 1178 ? -0.986 -21.966 -0.080 1.00 90.06 1178 GLY A C 1
ATOM 9186 O O . GLY A 1 1178 ? -1.410 -22.941 0.552 1.00 90.06 1178 GLY A O 1
ATOM 9187 N N . ALA A 1 1179 ? 0.156 -22.013 -0.771 1.00 93.50 1179 ALA A N 1
ATOM 9188 C CA . ALA A 1 1179 ? 1.034 -23.181 -0.749 1.00 93.50 1179 ALA A CA 1
ATOM 9189 C C . ALA A 1 1179 ? 1.920 -23.189 0.493 1.00 93.50 1179 ALA A C 1
ATOM 9191 O O . ALA A 1 1179 ? 1.889 -24.136 1.279 1.00 93.50 1179 ALA A O 1
ATOM 9192 N N . PHE A 1 1180 ? 2.687 -22.130 0.707 1.00 95.19 1180 PHE A N 1
ATOM 9193 C CA . PHE A 1 1180 ? 3.597 -21.984 1.838 1.00 95.19 1180 PHE A CA 1
ATOM 9194 C C . PHE A 1 1180 ? 4.003 -20.528 2.006 1.00 95.19 1180 PHE A C 1
ATOM 9196 O O . PHE A 1 1180 ? 3.827 -19.734 1.083 1.00 95.19 1180 PHE A O 1
ATOM 9203 N N . ALA A 1 1181 ? 4.494 -20.187 3.196 1.00 94.62 1181 ALA A N 1
ATOM 9204 C CA . ALA A 1 1181 ? 5.064 -18.874 3.427 1.00 94.62 1181 ALA A CA 1
ATOM 9205 C C . ALA A 1 1181 ? 6.266 -18.651 2.509 1.00 94.62 1181 ALA A C 1
ATOM 9207 O O . ALA A 1 1181 ? 7.120 -19.522 2.368 1.00 94.62 1181 ALA A O 1
ATOM 9208 N N . ILE A 1 1182 ? 6.302 -17.470 1.912 1.00 92.44 1182 ILE A N 1
ATOM 9209 C CA . ILE A 1 1182 ? 7.434 -16.908 1.183 1.00 92.44 1182 ILE A CA 1
ATOM 9210 C C . ILE A 1 1182 ? 7.387 -15.438 1.534 1.00 92.44 1182 ILE A C 1
ATOM 9212 O O . ILE A 1 1182 ? 6.510 -14.719 1.059 1.00 92.44 1182 ILE A O 1
ATOM 9216 N N . PHE A 1 1183 ? 8.250 -15.008 2.440 1.00 93.44 1183 PHE A N 1
ATOM 9217 C CA . PHE A 1 1183 ? 8.113 -13.682 3.020 1.00 93.44 1183 PHE A CA 1
ATOM 9218 C C . PHE A 1 1183 ? 8.661 -12.592 2.115 1.00 93.44 1183 PHE A C 1
ATOM 9220 O O . PHE A 1 1183 ? 9.732 -12.729 1.517 1.00 93.44 1183 PHE A O 1
ATOM 9227 N N . GLY A 1 1184 ? 7.902 -11.503 2.053 1.00 91.88 1184 GLY A N 1
ATOM 9228 C CA . GLY A 1 1184 ? 8.291 -10.288 1.365 1.00 91.88 1184 GLY A CA 1
ATOM 9229 C C . GLY A 1 1184 ? 9.177 -9.373 2.202 1.00 91.88 1184 GLY A C 1
ATOM 9230 O O . GLY A 1 1184 ? 9.457 -9.657 3.375 1.00 91.88 1184 GLY A O 1
ATOM 9231 N N . PRO A 1 1185 ? 9.654 -8.270 1.602 1.00 86.19 1185 PRO A N 1
ATOM 9232 C CA . PRO A 1 1185 ? 10.583 -7.364 2.257 1.00 86.19 1185 PRO A CA 1
ATOM 9233 C C . PRO A 1 1185 ? 10.088 -6.873 3.630 1.00 86.19 1185 PRO A C 1
ATOM 9235 O O . PRO A 1 1185 ? 9.073 -6.189 3.747 1.00 86.19 1185 PRO A O 1
ATOM 9238 N N . GLY A 1 1186 ? 10.837 -7.206 4.683 1.00 75.31 1186 GLY A N 1
ATOM 9239 C CA . GLY A 1 1186 ? 10.615 -6.788 6.068 1.00 75.31 1186 GLY A CA 1
ATOM 9240 C C . GLY A 1 1186 ? 9.715 -7.711 6.893 1.00 75.31 1186 GLY A C 1
ATOM 9241 O O . GLY A 1 1186 ? 9.527 -7.461 8.087 1.00 75.31 1186 GLY A O 1
ATOM 9242 N N . GLU A 1 1187 ? 9.133 -8.761 6.315 1.00 83.69 1187 GLU A N 1
ATOM 9243 C CA . GLU A 1 1187 ? 8.142 -9.586 7.012 1.00 83.69 1187 GLU A CA 1
ATOM 9244 C C . GLU A 1 1187 ? 8.747 -10.491 8.097 1.00 83.69 1187 GLU A C 1
ATOM 9246 O O . GLU A 1 1187 ? 8.153 -10.622 9.176 1.00 83.69 1187 GLU A O 1
ATOM 9251 N N . PHE A 1 1188 ? 9.947 -11.048 7.875 1.00 79.94 1188 PHE A N 1
ATOM 9252 C CA . PHE A 1 1188 ? 10.650 -11.844 8.893 1.00 79.94 1188 PHE A CA 1
ATOM 9253 C C . PHE A 1 1188 ? 11.009 -11.001 10.116 1.00 79.94 1188 PHE A C 1
ATOM 9255 O O . PHE A 1 1188 ? 10.835 -11.440 11.252 1.00 79.94 1188 PHE A O 1
ATOM 9262 N N . SER A 1 1189 ? 11.526 -9.794 9.889 1.00 69.69 1189 SER A N 1
ATOM 9263 C CA . SER A 1 1189 ? 12.066 -8.940 10.950 1.00 69.69 1189 SER A CA 1
ATOM 9264 C C . SER A 1 1189 ? 11.005 -8.108 11.678 1.00 69.69 1189 SER A C 1
ATOM 9266 O O . SER A 1 1189 ? 11.200 -7.773 12.848 1.00 69.69 1189 SER A O 1
ATOM 9268 N N . SER A 1 1190 ? 9.880 -7.777 11.027 1.00 68.44 1190 SER A N 1
ATOM 9269 C CA . SER A 1 1190 ? 8.894 -6.829 11.577 1.00 68.44 1190 SER A CA 1
ATOM 9270 C C . SER A 1 1190 ? 7.503 -7.401 11.864 1.00 68.44 1190 SER A C 1
ATOM 9272 O O . SER A 1 1190 ? 6.799 -6.849 12.713 1.00 68.44 1190 SER A O 1
ATOM 9274 N N . LEU A 1 1191 ? 7.093 -8.496 11.211 1.00 73.75 1191 LEU A N 1
ATOM 9275 C CA . LEU A 1 1191 ? 5.734 -9.042 11.337 1.00 73.75 1191 LEU A CA 1
ATOM 9276 C C . LEU A 1 1191 ? 5.701 -10.404 12.029 1.00 73.75 1191 LEU A C 1
ATOM 9278 O O . LEU A 1 1191 ? 4.944 -10.585 12.985 1.00 73.75 1191 LEU A O 1
ATOM 9282 N N . MET A 1 1192 ? 6.544 -11.342 11.595 1.00 82.50 1192 MET A N 1
ATOM 9283 C CA . MET A 1 1192 ? 6.621 -12.693 12.161 1.00 82.50 1192 MET A CA 1
ATOM 9284 C C . MET A 1 1192 ? 6.791 -12.731 13.692 1.00 82.50 1192 MET A C 1
ATOM 9286 O O . MET A 1 1192 ? 6.056 -13.496 14.330 1.00 82.50 1192 MET A O 1
ATOM 9290 N N . PRO A 1 1193 ? 7.652 -11.902 14.328 1.00 77.25 1193 PRO A N 1
ATOM 9291 C CA . PRO A 1 1193 ? 7.879 -11.977 15.775 1.00 77.25 1193 PRO A CA 1
ATOM 9292 C C . PRO A 1 1193 ? 6.607 -11.759 16.609 1.00 77.25 1193 PRO A C 1
ATOM 9294 O O . PRO A 1 1193 ? 6.433 -12.371 17.667 1.00 77.25 1193 PRO A O 1
ATOM 9297 N N . TRP A 1 1194 ? 5.665 -10.947 16.116 1.00 74.94 1194 TRP A N 1
ATOM 9298 C CA . TRP A 1 1194 ? 4.399 -10.690 16.806 1.00 74.94 1194 TRP A CA 1
ATOM 9299 C C . TRP A 1 1194 ? 3.512 -11.926 16.888 1.00 74.94 1194 TRP A C 1
ATOM 9301 O O . TRP A 1 1194 ? 2.853 -12.137 17.906 1.00 74.94 1194 TRP A O 1
ATOM 9311 N N . LEU A 1 1195 ? 3.491 -12.746 15.836 1.00 83.81 1195 LEU A N 1
ATOM 9312 C CA . LEU A 1 1195 ? 2.668 -13.952 15.794 1.00 83.81 1195 LEU A CA 1
ATOM 9313 C C . LEU A 1 1195 ? 3.360 -15.162 16.436 1.00 83.81 1195 LEU A C 1
ATOM 9315 O O . LEU A 1 1195 ? 2.687 -16.090 16.875 1.00 83.81 1195 LEU A O 1
ATOM 9319 N N . MET A 1 1196 ? 4.688 -15.128 16.570 1.00 80.81 1196 MET A N 1
ATOM 9320 C CA . MET A 1 1196 ? 5.420 -16.088 17.402 1.00 80.81 1196 MET A CA 1
ATOM 9321 C C . MET A 1 1196 ? 5.143 -15.901 18.901 1.00 80.81 1196 MET A C 1
ATOM 9323 O O . MET A 1 1196 ? 5.349 -16.828 19.673 1.00 80.81 1196 MET A O 1
ATOM 9327 N N . THR A 1 1197 ? 4.631 -14.746 19.325 1.00 76.12 1197 THR A N 1
ATOM 9328 C CA . THR A 1 1197 ? 4.257 -14.501 20.723 1.00 76.12 1197 THR A CA 1
ATOM 9329 C C . THR A 1 1197 ? 2.910 -15.157 21.079 1.00 76.12 1197 THR A C 1
ATOM 9331 O O . THR A 1 1197 ? 1.916 -14.884 20.395 1.00 76.12 1197 THR A O 1
ATOM 9334 N N . PRO A 1 1198 ? 2.815 -15.941 22.177 1.00 82.44 1198 PRO A N 1
ATOM 9335 C CA . PRO A 1 1198 ? 1.543 -16.477 22.660 1.00 82.44 1198 PRO A CA 1
ATOM 9336 C C . PRO A 1 1198 ? 0.514 -15.386 22.983 1.00 82.44 1198 PRO A C 1
ATOM 9338 O O . PRO A 1 1198 ? 0.833 -14.344 23.558 1.00 82.44 1198 PRO A O 1
ATOM 9341 N N . ALA A 1 1199 ? -0.752 -15.643 22.667 1.00 85.69 1199 ALA A N 1
ATOM 9342 C CA . ALA A 1 1199 ? -1.866 -14.741 22.943 1.00 85.69 1199 ALA A CA 1
ATOM 9343 C C . ALA A 1 1199 ? -2.739 -15.234 24.109 1.00 85.69 1199 ALA A C 1
ATOM 9345 O O . ALA A 1 1199 ? -2.491 -16.283 24.708 1.00 85.69 1199 ALA A O 1
ATOM 9346 N N . ALA A 1 1200 ? -3.766 -14.449 24.456 1.00 88.50 1200 ALA A N 1
ATOM 9347 C CA . ALA A 1 1200 ? -4.736 -14.775 25.502 1.00 88.50 1200 ALA A CA 1
ATOM 9348 C C . ALA A 1 1200 ? -4.086 -15.156 26.851 1.00 88.50 1200 ALA A C 1
ATOM 9350 O O . ALA A 1 1200 ? -4.483 -16.133 27.474 1.00 88.50 1200 ALA A O 1
ATOM 9351 N N . ASN A 1 1201 ? -3.103 -14.371 27.312 1.00 84.12 1201 ASN A N 1
ATOM 9352 C CA . ASN A 1 1201 ? -2.307 -14.639 28.525 1.00 84.12 1201 ASN A CA 1
ATOM 9353 C C . ASN A 1 1201 ? -1.515 -15.962 28.491 1.00 84.12 1201 ASN A C 1
ATOM 9355 O O . ASN A 1 1201 ? -1.316 -16.583 29.529 1.00 84.12 1201 ASN A O 1
ATOM 9359 N N . GLY A 1 1202 ? -1.063 -16.389 27.310 1.00 84.88 1202 GLY A N 1
ATOM 9360 C CA . GLY A 1 1202 ? -0.267 -17.607 27.157 1.00 84.88 1202 GLY A CA 1
ATOM 9361 C C . GLY A 1 1202 ? -1.082 -18.883 26.947 1.00 84.88 1202 GLY A C 1
ATOM 9362 O O . GLY A 1 1202 ? -0.510 -19.961 27.033 1.00 84.88 1202 GLY A O 1
ATOM 9363 N N . HIS A 1 1203 ? -2.385 -18.777 26.664 1.00 92.88 1203 HIS A N 1
ATOM 9364 C CA . HIS A 1 1203 ? -3.249 -19.934 26.394 1.00 92.88 1203 HIS A CA 1
ATOM 9365 C C . HIS A 1 1203 ? -3.478 -20.210 24.899 1.00 92.88 1203 HIS A C 1
ATOM 9367 O O . HIS A 1 1203 ? -3.947 -21.291 24.548 1.00 92.88 1203 HIS A O 1
ATOM 9373 N N . MET A 1 1204 ? -3.158 -19.262 24.010 1.00 94.75 1204 MET A N 1
ATOM 9374 C CA . MET A 1 1204 ? -3.259 -19.432 22.555 1.00 94.75 1204 MET A CA 1
ATOM 9375 C C . MET A 1 1204 ? -1.868 -19.394 21.917 1.00 94.75 1204 MET A C 1
ATOM 9377 O O . MET A 1 1204 ? -1.160 -18.395 22.049 1.00 94.75 1204 MET A O 1
ATOM 9381 N N . HIS A 1 1205 ? -1.509 -20.450 21.191 1.00 94.19 1205 HIS A N 1
ATOM 9382 C CA . HIS A 1 1205 ? -0.194 -20.641 20.576 1.00 94.19 1205 HIS A CA 1
ATOM 9383 C C . HIS A 1 1205 ? -0.334 -20.791 19.063 1.00 94.19 1205 HIS A C 1
ATOM 9385 O O . HIS A 1 1205 ? -1.207 -21.517 18.585 1.00 94.19 1205 HIS A O 1
ATOM 9391 N N . PHE A 1 1206 ? 0.540 -20.138 18.300 1.00 95.00 1206 PHE A N 1
ATOM 9392 C CA . PHE A 1 1206 ? 0.537 -20.207 16.839 1.00 95.00 1206 PHE A CA 1
ATOM 9393 C C . PHE A 1 1206 ? 1.786 -20.939 16.350 1.00 95.00 1206 PHE A C 1
ATOM 9395 O O . PHE A 1 1206 ? 2.904 -20.570 16.707 1.00 95.00 1206 PHE A O 1
ATOM 9402 N N . GLY A 1 1207 ? 1.597 -21.968 15.527 1.00 93.44 1207 GLY A N 1
ATOM 9403 C CA . GLY A 1 1207 ? 2.653 -22.764 14.908 1.00 93.44 1207 GLY A CA 1
ATOM 9404 C C . GLY A 1 1207 ? 2.334 -23.108 13.451 1.00 93.44 1207 GLY A C 1
ATOM 9405 O O . GLY A 1 1207 ? 1.326 -22.676 12.897 1.00 93.44 1207 GLY A O 1
ATOM 9406 N N . GLY A 1 1208 ? 3.201 -23.898 12.823 1.00 95.44 1208 GLY A N 1
ATOM 9407 C CA . GLY A 1 1208 ? 3.191 -24.152 11.381 1.00 95.44 1208 GLY A CA 1
ATOM 9408 C C . GLY A 1 1208 ? 4.437 -23.579 10.704 1.00 95.44 1208 GLY A C 1
ATOM 9409 O O . GLY A 1 1208 ? 5.163 -22.784 11.293 1.00 95.44 1208 GLY A O 1
ATOM 9410 N N . GLU A 1 1209 ? 4.706 -24.001 9.466 1.00 95.19 1209 GLU A N 1
ATOM 9411 C CA . GLU A 1 1209 ? 5.968 -23.662 8.781 1.00 95.19 1209 GLU A CA 1
ATOM 9412 C C . GLU A 1 1209 ? 6.219 -22.155 8.646 1.00 95.19 1209 GLU A C 1
ATOM 9414 O O . GLU A 1 1209 ? 7.343 -21.733 8.882 1.00 95.19 1209 GLU A O 1
ATOM 9419 N N . ALA A 1 1210 ? 5.170 -21.347 8.444 1.00 94.69 1210 ALA A N 1
ATOM 9420 C CA . ALA A 1 1210 ? 5.255 -19.886 8.353 1.00 94.69 1210 ALA A CA 1
ATOM 9421 C C . ALA A 1 1210 ? 5.750 -19.187 9.632 1.00 94.69 1210 ALA A C 1
ATOM 9423 O O . ALA A 1 1210 ? 5.961 -17.983 9.638 1.00 94.69 1210 ALA A O 1
ATOM 9424 N N . LEU A 1 1211 ? 5.856 -19.911 10.749 1.00 92.31 1211 LEU A N 1
ATOM 9425 C CA . LEU A 1 1211 ? 6.328 -19.390 12.032 1.00 92.31 1211 LEU A CA 1
ATOM 9426 C C . LEU A 1 1211 ? 7.625 -20.092 12.452 1.00 92.31 1211 LEU A C 1
ATOM 9428 O O . LEU A 1 1211 ? 7.783 -20.498 13.609 1.00 92.31 1211 LEU A O 1
ATOM 9432 N N . SER A 1 1212 ? 8.523 -20.254 11.478 1.00 90.12 1212 SER A N 1
ATOM 9433 C CA . SER A 1 1212 ? 9.871 -20.820 11.593 1.00 90.12 1212 SER A CA 1
ATOM 9434 C C . SER A 1 1212 ? 10.783 -20.247 10.500 1.00 90.12 1212 SER A C 1
ATOM 9436 O O . SER A 1 1212 ? 10.285 -19.661 9.548 1.00 90.12 1212 SER A O 1
ATOM 9438 N N . SER A 1 1213 ? 12.096 -20.462 10.573 1.00 87.62 1213 SER A N 1
ATOM 9439 C CA . SER A 1 1213 ? 12.997 -20.116 9.458 1.00 87.62 1213 SER A CA 1
ATOM 9440 C C . SER A 1 1213 ? 12.944 -21.114 8.287 1.00 87.62 1213 SER A C 1
ATOM 9442 O O . SER A 1 1213 ? 13.498 -20.856 7.222 1.00 87.62 1213 SER A O 1
ATOM 9444 N N . GLY A 1 1214 ? 12.271 -22.256 8.466 1.00 90.50 1214 GLY A N 1
ATOM 9445 C CA . GLY A 1 1214 ? 12.195 -23.358 7.506 1.00 90.50 1214 GLY A CA 1
ATOM 9446 C C . GLY A 1 1214 ? 10.955 -23.312 6.614 1.00 90.50 1214 GLY A C 1
ATOM 9447 O O . GLY A 1 1214 ? 10.264 -24.330 6.495 1.00 90.50 1214 GLY A O 1
ATOM 9448 N N . HIS A 1 1215 ? 10.660 -22.150 6.028 1.00 94.75 1215 HIS A N 1
ATOM 9449 C CA . HIS A 1 1215 ? 9.518 -21.942 5.132 1.00 94.75 1215 HIS A CA 1
ATOM 9450 C C . HIS A 1 1215 ? 9.479 -22.948 3.979 1.00 94.75 1215 HIS A C 1
ATOM 9452 O O . HIS A 1 1215 ? 10.521 -23.355 3.478 1.00 94.75 1215 HIS A O 1
ATOM 9458 N N . ALA A 1 1216 ? 8.283 -23.365 3.556 1.00 94.50 1216 ALA A N 1
ATOM 9459 C CA . ALA A 1 1216 ? 8.069 -24.346 2.477 1.00 94.50 1216 ALA A CA 1
ATOM 9460 C C . ALA A 1 1216 ? 8.631 -25.769 2.720 1.00 94.50 1216 ALA A C 1
ATOM 9462 O O . ALA A 1 1216 ? 8.451 -26.661 1.883 1.00 94.50 1216 ALA A O 1
ATOM 9463 N N . TRP A 1 1217 ? 9.231 -26.036 3.885 1.00 96.50 1217 TRP A N 1
ATOM 9464 C CA . TRP A 1 1217 ? 9.805 -27.334 4.247 1.00 96.50 1217 TRP A CA 1
ATOM 9465 C C . TRP A 1 1217 ? 9.134 -27.944 5.484 1.00 96.50 1217 TRP A C 1
ATOM 9467 O O . TRP A 1 1217 ? 8.620 -27.261 6.370 1.00 96.50 1217 TRP A O 1
ATOM 9477 N N . ILE A 1 1218 ? 9.177 -29.278 5.591 1.00 97.88 1218 ILE A N 1
ATOM 9478 C CA . ILE A 1 1218 ? 8.629 -30.003 6.754 1.00 97.88 1218 ILE A CA 1
ATOM 9479 C C . ILE A 1 1218 ? 9.360 -29.615 8.049 1.00 97.88 1218 ILE A C 1
ATOM 9481 O O . ILE A 1 1218 ? 8.733 -29.584 9.108 1.00 97.88 1218 ILE A O 1
ATOM 9485 N N . ILE A 1 1219 ? 10.656 -29.283 7.967 1.00 95.25 1219 ILE A N 1
ATOM 9486 C CA . ILE A 1 1219 ? 11.461 -28.880 9.128 1.00 95.25 1219 ILE A CA 1
ATOM 9487 C C . ILE A 1 1219 ? 10.849 -27.683 9.866 1.00 95.25 1219 ILE A C 1
ATOM 9489 O O . ILE A 1 1219 ? 10.732 -27.718 11.091 1.00 95.25 1219 ILE A O 1
ATOM 9493 N N . GLY A 1 1220 ? 10.348 -26.683 9.138 1.00 94.81 1220 GLY A N 1
ATOM 9494 C CA . GLY A 1 1220 ? 9.733 -25.510 9.746 1.00 94.81 1220 GLY A CA 1
ATOM 9495 C C . GLY A 1 1220 ? 8.458 -25.832 10.528 1.00 94.81 1220 GLY A C 1
ATOM 9496 O O . GLY A 1 1220 ? 8.211 -25.335 11.632 1.00 94.81 1220 GLY A O 1
ATOM 9497 N N . ALA A 1 1221 ? 7.657 -26.755 9.997 1.00 96.94 1221 ALA A N 1
ATOM 9498 C CA . ALA A 1 1221 ? 6.445 -27.227 10.653 1.00 96.94 1221 ALA A CA 1
ATOM 9499 C C . ALA A 1 1221 ? 6.739 -28.005 11.953 1.00 96.94 1221 ALA A C 1
ATOM 9501 O O . ALA A 1 1221 ? 6.024 -27.829 12.939 1.00 96.94 1221 ALA A O 1
ATOM 9502 N N . VAL A 1 1222 ? 7.785 -28.840 11.990 1.00 96.31 1222 VAL A N 1
ATOM 9503 C CA . VAL A 1 1222 ? 8.139 -29.595 13.210 1.00 96.31 1222 VAL A CA 1
ATOM 9504 C C . VAL A 1 1222 ? 8.877 -28.737 14.244 1.00 96.31 1222 VAL A C 1
ATOM 9506 O O . VAL A 1 1222 ? 8.649 -28.917 15.440 1.00 96.31 1222 VAL A O 1
ATOM 9509 N N . ASN A 1 1223 ? 9.694 -27.766 13.815 1.00 93.50 1223 ASN A N 1
ATOM 9510 C CA . ASN A 1 1223 ? 10.361 -26.815 14.713 1.00 93.50 1223 ASN A CA 1
ATOM 9511 C C . ASN A 1 1223 ? 9.347 -25.909 15.425 1.00 93.50 1223 ASN A C 1
ATOM 9513 O O . ASN A 1 1223 ? 9.390 -25.761 16.647 1.00 93.50 1223 ASN A O 1
ATOM 9517 N N . SER A 1 1224 ? 8.383 -25.352 14.686 1.00 93.62 1224 SER A N 1
ATOM 9518 C CA . SER A 1 1224 ? 7.324 -24.525 15.280 1.00 93.62 1224 SER A CA 1
ATOM 9519 C C . SER A 1 1224 ? 6.423 -25.324 16.231 1.00 93.62 1224 SER A C 1
ATOM 9521 O O . SER A 1 1224 ? 6.098 -24.837 17.312 1.00 93.62 1224 SER A O 1
ATOM 9523 N N . ALA A 1 1225 ? 6.077 -26.573 15.898 1.00 96.19 1225 ALA A N 1
ATOM 9524 C CA . ALA A 1 1225 ? 5.324 -27.453 16.794 1.00 96.19 1225 ALA A CA 1
ATOM 9525 C C . ALA A 1 1225 ? 6.084 -27.742 18.103 1.00 96.19 1225 ALA A C 1
ATOM 9527 O O . ALA A 1 1225 ? 5.505 -27.617 19.184 1.00 96.19 1225 ALA A O 1
ATOM 9528 N N . TRP A 1 1226 ? 7.388 -28.039 18.022 1.00 94.62 1226 TRP A N 1
ATOM 9529 C CA . TRP A 1 1226 ? 8.258 -28.189 19.197 1.00 94.62 1226 TRP A CA 1
ATOM 9530 C C . TRP A 1 1226 ? 8.203 -26.942 20.093 1.00 94.62 1226 TRP A C 1
ATOM 9532 O O . TRP A 1 1226 ? 7.976 -27.066 21.298 1.00 94.62 1226 TRP A O 1
ATOM 9542 N N . ARG A 1 1227 ? 8.323 -25.740 19.501 1.00 91.12 1227 ARG A N 1
ATOM 9543 C CA . ARG A 1 1227 ? 8.251 -24.457 20.224 1.00 91.12 1227 ARG A CA 1
ATOM 9544 C C . ARG A 1 1227 ? 6.922 -24.301 20.962 1.00 91.12 1227 ARG A C 1
ATOM 9546 O O . ARG A 1 1227 ? 6.930 -24.041 22.161 1.00 91.12 1227 ARG A O 1
ATOM 9553 N N . THR A 1 1228 ? 5.792 -24.504 20.282 1.00 93.31 1228 THR A N 1
ATOM 9554 C CA . THR A 1 1228 ? 4.463 -24.292 20.890 1.00 93.31 1228 THR A CA 1
ATOM 9555 C C . THR A 1 1228 ? 4.196 -25.201 22.092 1.00 93.31 1228 THR A C 1
ATOM 9557 O O . THR A 1 1228 ? 3.603 -24.760 23.074 1.00 93.31 1228 THR A O 1
ATOM 9560 N N . VAL A 1 1229 ? 4.679 -26.451 22.080 1.00 95.50 1229 VAL A N 1
ATOM 9561 C CA . VAL A 1 1229 ? 4.549 -27.333 23.253 1.00 95.50 1229 VAL A CA 1
ATOM 9562 C C . VAL A 1 1229 ? 5.449 -26.859 24.394 1.00 95.50 1229 VAL A C 1
ATOM 9564 O O . VAL A 1 1229 ? 5.026 -26.851 25.550 1.00 95.50 1229 VAL A O 1
ATOM 9567 N N . TYR A 1 1230 ? 6.668 -26.411 24.088 1.00 89.31 1230 TYR A N 1
ATOM 9568 C CA . TYR A 1 1230 ? 7.571 -25.864 25.099 1.00 89.31 1230 TYR A CA 1
ATOM 9569 C C . TYR A 1 1230 ? 7.010 -24.605 25.780 1.00 89.31 1230 TYR A C 1
ATOM 9571 O O . TYR A 1 1230 ? 7.138 -24.448 26.998 1.00 89.31 1230 TYR A O 1
ATOM 9579 N N . GLU A 1 1231 ? 6.343 -23.732 25.021 1.00 87.19 1231 GLU A N 1
ATOM 9580 C CA . GLU A 1 1231 ? 5.641 -22.555 25.546 1.00 87.19 1231 GLU A CA 1
ATOM 9581 C C . GLU A 1 1231 ? 4.563 -22.941 26.561 1.00 87.19 1231 GLU A C 1
ATOM 9583 O O . GLU A 1 1231 ? 4.523 -22.359 27.644 1.00 87.19 1231 GLU A O 1
ATOM 9588 N N . ILE A 1 1232 ? 3.740 -23.952 26.260 1.00 92.12 1232 ILE A N 1
ATOM 9589 C CA . ILE A 1 1232 ? 2.704 -24.454 27.178 1.00 92.12 1232 ILE A CA 1
ATOM 9590 C C . ILE A 1 1232 ? 3.333 -24.916 28.497 1.00 92.12 1232 ILE A C 1
ATOM 9592 O O . ILE A 1 1232 ? 2.921 -24.481 29.573 1.00 92.12 1232 ILE A O 1
ATOM 9596 N N . LEU A 1 1233 ? 4.373 -25.756 28.429 1.00 90.12 1233 LEU A N 1
ATOM 9597 C CA . LEU A 1 1233 ? 5.056 -26.250 29.630 1.00 90.12 1233 LEU A CA 1
ATOM 9598 C C . LEU A 1 1233 ? 5.648 -25.105 30.467 1.00 90.12 1233 LEU A C 1
ATOM 9600 O O . LEU A 1 1233 ? 5.650 -25.175 31.699 1.00 90.12 1233 LEU A O 1
ATOM 9604 N N . SER A 1 1234 ? 6.125 -24.054 29.796 1.00 82.81 1234 SER A N 1
ATOM 9605 C CA . SER A 1 1234 ? 6.709 -22.868 30.425 1.00 82.81 1234 SER A CA 1
ATOM 9606 C C . SER A 1 1234 ? 5.656 -21.992 31.112 1.00 82.81 1234 SER A C 1
ATOM 9608 O O . SER A 1 1234 ? 5.887 -21.539 32.235 1.00 82.81 1234 SER A O 1
ATOM 9610 N N . VAL A 1 1235 ? 4.496 -21.771 30.479 1.00 84.81 1235 VAL A N 1
ATOM 9611 C CA . VAL A 1 1235 ? 3.371 -21.005 31.055 1.00 84.81 1235 VAL A CA 1
ATOM 9612 C C . VAL A 1 1235 ? 2.839 -21.684 32.318 1.00 84.81 1235 VAL A C 1
ATOM 9614 O O . VAL A 1 1235 ? 2.601 -21.016 33.325 1.00 84.81 1235 VAL A O 1
ATOM 9617 N N . GLU A 1 1236 ? 2.752 -23.012 32.301 1.00 88.50 1236 GLU A N 1
ATOM 9618 C CA . GLU A 1 1236 ? 2.267 -23.813 33.428 1.00 88.50 1236 GLU A CA 1
ATOM 9619 C C . GLU A 1 1236 ? 3.331 -24.081 34.510 1.00 88.50 1236 GLU A C 1
ATOM 9621 O O . GLU A 1 1236 ? 3.022 -24.611 35.579 1.00 88.50 1236 GLU A O 1
ATOM 9626 N N . GLY A 1 1237 ? 4.598 -23.729 34.265 1.00 85.62 1237 GLY A N 1
ATOM 9627 C CA . GLY A 1 1237 ? 5.699 -23.960 35.206 1.00 85.62 1237 GLY A CA 1
ATOM 9628 C C . GLY A 1 1237 ? 6.039 -25.443 35.420 1.00 85.62 1237 GLY A C 1
ATOM 9629 O O . GLY A 1 1237 ? 6.486 -25.829 36.504 1.00 85.62 1237 GLY A O 1
ATOM 9630 N N . MET A 1 1238 ? 5.835 -26.289 34.405 1.00 87.31 1238 MET A N 1
ATOM 9631 C CA . MET A 1 1238 ? 6.035 -27.744 34.465 1.00 87.31 1238 MET A CA 1
ATOM 9632 C C . MET A 1 1238 ? 7.506 -28.150 34.249 1.00 87.31 1238 MET A C 1
ATOM 9634 O O . MET A 1 1238 ? 7.828 -28.918 33.340 1.00 87.31 1238 MET A O 1
ATOM 9638 N N . ASN A 1 1239 ? 8.410 -27.664 35.105 1.00 83.88 1239 ASN A N 1
ATOM 9639 C CA . ASN A 1 1239 ? 9.867 -27.820 34.951 1.00 83.88 1239 ASN A CA 1
ATOM 9640 C C . ASN A 1 1239 ? 10.335 -29.279 34.753 1.00 83.88 1239 ASN A C 1
ATOM 9642 O O . ASN A 1 1239 ? 11.220 -29.538 33.936 1.00 83.88 1239 ASN A O 1
ATOM 9646 N N . ASP A 1 1240 ? 9.727 -30.244 35.452 1.00 86.94 1240 ASP A N 1
ATOM 9647 C CA . ASP A 1 1240 ? 10.078 -31.666 35.311 1.00 86.94 1240 ASP A CA 1
ATOM 9648 C C . ASP A 1 1240 ? 9.735 -32.205 33.913 1.00 86.94 1240 ASP A C 1
ATOM 9650 O O . ASP A 1 1240 ? 10.542 -32.905 33.295 1.00 86.94 1240 ASP A O 1
ATOM 9654 N N . LYS A 1 1241 ? 8.570 -31.819 33.371 1.00 90.94 1241 LYS A N 1
ATOM 9655 C CA . LYS A 1 1241 ? 8.160 -32.188 32.009 1.00 90.94 1241 LYS A CA 1
ATOM 9656 C C . LYS A 1 1241 ? 9.001 -31.474 30.954 1.00 90.94 1241 LYS A C 1
ATOM 9658 O O . LYS A 1 1241 ? 9.300 -32.078 29.935 1.00 90.94 1241 LYS A O 1
ATOM 9663 N N . MET A 1 1242 ? 9.439 -30.235 31.195 1.00 84.12 1242 MET A N 1
ATOM 9664 C CA . MET A 1 1242 ? 10.361 -29.528 30.290 1.00 84.12 1242 MET A CA 1
ATOM 9665 C C . MET A 1 1242 ? 11.705 -30.251 30.174 1.00 84.12 1242 MET A C 1
ATOM 9667 O O . MET A 1 1242 ? 12.254 -30.367 29.080 1.00 84.12 1242 MET A O 1
ATOM 9671 N N . LYS A 1 1243 ? 12.226 -30.777 31.290 1.00 82.19 1243 LYS A N 1
ATOM 9672 C CA . LYS A 1 1243 ? 13.440 -31.598 31.274 1.00 82.19 1243 LYS A CA 1
ATOM 9673 C C . LYS A 1 1243 ? 13.224 -32.888 30.479 1.00 82.19 1243 LYS A C 1
ATOM 9675 O O . LYS A 1 1243 ? 13.996 -33.167 29.568 1.00 82.19 1243 LYS A O 1
ATOM 9680 N N . GLN A 1 1244 ? 12.145 -33.619 30.773 1.00 89.88 1244 GLN A N 1
ATOM 9681 C CA . GLN A 1 1244 ? 11.772 -34.836 30.042 1.00 89.88 1244 GLN A CA 1
ATOM 9682 C C . GLN A 1 1244 ? 11.605 -34.576 28.536 1.00 89.88 1244 GLN A C 1
ATOM 9684 O O . GLN A 1 1244 ? 12.057 -35.366 27.715 1.00 89.88 1244 GLN A O 1
ATOM 9689 N N . PHE A 1 1245 ? 10.984 -33.455 28.172 1.00 90.31 1245 PHE A N 1
ATOM 9690 C CA . PHE A 1 1245 ? 10.782 -33.027 26.794 1.00 90.31 1245 PHE A CA 1
ATOM 9691 C C . PHE A 1 1245 ? 12.104 -32.862 26.039 1.00 90.31 1245 PHE A C 1
ATOM 9693 O O . PHE A 1 1245 ? 12.261 -33.445 24.968 1.00 90.31 1245 PHE A O 1
ATOM 9700 N N . VAL A 1 1246 ? 13.067 -32.129 26.608 1.00 85.44 1246 VAL A N 1
ATOM 9701 C CA . VAL A 1 1246 ? 14.392 -31.938 25.993 1.00 85.44 1246 VAL A CA 1
ATOM 9702 C C . VAL A 1 1246 ? 15.166 -33.255 25.923 1.00 85.44 1246 VAL A C 1
ATOM 9704 O O . VAL A 1 1246 ? 15.802 -33.530 24.908 1.00 85.44 1246 VAL A O 1
ATOM 9707 N N . ASP A 1 1247 ? 15.087 -34.088 26.963 1.00 84.38 1247 ASP A N 1
ATOM 9708 C CA . ASP A 1 1247 ? 15.754 -35.394 26.989 1.00 84.38 1247 ASP A CA 1
ATOM 9709 C C . ASP A 1 1247 ? 15.191 -36.346 25.909 1.00 84.38 1247 ASP A C 1
ATOM 9711 O O . ASP A 1 1247 ? 15.941 -37.130 25.330 1.00 84.38 1247 ASP A O 1
ATOM 9715 N N . HIS A 1 1248 ? 13.888 -36.273 25.605 1.00 89.19 1248 HIS A N 1
ATOM 9716 C CA . HIS A 1 1248 ? 13.221 -37.137 24.621 1.00 89.19 1248 HIS A CA 1
ATOM 9717 C C . HIS A 1 1248 ? 13.270 -36.620 23.179 1.00 89.19 1248 HIS A C 1
ATOM 9719 O O . HIS A 1 1248 ? 13.350 -37.426 22.255 1.00 89.19 1248 HIS A O 1
ATOM 9725 N N . TRP A 1 1249 ? 13.179 -35.305 22.974 1.00 89.44 1249 TRP A N 1
ATOM 9726 C CA . TRP A 1 1249 ? 13.000 -34.696 21.647 1.00 89.44 1249 TRP A CA 1
ATOM 9727 C C . TRP A 1 1249 ? 14.178 -33.828 21.202 1.00 89.44 1249 TRP A C 1
ATOM 9729 O O . TRP A 1 1249 ? 14.122 -33.204 20.134 1.00 89.44 1249 TRP A O 1
ATOM 9739 N N . GLY A 1 1250 ? 15.237 -33.771 22.010 1.00 85.31 1250 GLY A N 1
ATOM 9740 C CA . GLY A 1 1250 ? 16.399 -32.929 21.767 1.00 85.31 1250 GLY A CA 1
ATOM 9741 C C . GLY A 1 1250 ? 16.058 -31.436 21.740 1.00 85.31 1250 GLY A C 1
ATOM 9742 O O . GLY A 1 1250 ? 14.951 -31.006 22.069 1.00 85.31 1250 GLY A O 1
ATOM 9743 N N . ILE A 1 1251 ? 17.032 -30.641 21.306 1.00 81.19 1251 ILE A N 1
ATOM 9744 C CA . ILE A 1 1251 ? 16.901 -29.193 21.082 1.00 81.19 1251 ILE A CA 1
ATOM 9745 C C . ILE A 1 1251 ? 16.752 -28.893 19.588 1.00 81.19 1251 ILE A C 1
ATOM 9747 O O . ILE A 1 1251 ? 17.178 -29.692 18.755 1.00 81.19 1251 ILE A O 1
ATOM 9751 N N . ILE A 1 1252 ? 16.114 -27.781 19.231 1.00 76.88 1252 ILE A N 1
ATOM 9752 C CA . ILE A 1 1252 ? 15.936 -27.360 17.832 1.00 76.88 1252 ILE A CA 1
ATOM 9753 C C . ILE A 1 1252 ? 17.121 -26.506 17.358 1.00 76.88 1252 ILE A C 1
ATOM 9755 O O . ILE A 1 1252 ? 17.624 -25.683 18.118 1.00 76.88 1252 ILE A O 1
ATOM 9759 N N . ASP A 1 1253 ? 17.535 -26.687 16.101 1.00 70.19 1253 ASP A N 1
ATOM 9760 C CA . ASP A 1 1253 ? 18.411 -25.750 15.387 1.00 70.19 1253 ASP A CA 1
ATOM 9761 C C . ASP A 1 1253 ? 17.525 -24.689 14.716 1.00 70.19 1253 ASP A C 1
ATOM 9763 O O . ASP A 1 1253 ? 17.232 -24.747 13.527 1.00 70.19 1253 ASP A O 1
ATOM 9767 N N . GLU A 1 1254 ? 17.023 -23.762 15.526 1.00 72.12 1254 GLU A N 1
ATOM 9768 C CA . GLU A 1 1254 ? 16.127 -22.675 15.124 1.00 72.12 1254 GLU A CA 1
ATOM 9769 C C . GLU A 1 1254 ? 16.586 -21.385 15.808 1.00 72.12 1254 GLU A C 1
ATOM 9771 O O . GLU A 1 1254 ? 17.198 -21.427 16.881 1.00 72.12 1254 GLU A O 1
ATOM 9776 N N . VAL A 1 1255 ? 16.312 -20.229 15.207 1.00 63.69 1255 VAL A N 1
ATOM 9777 C CA . VAL A 1 1255 ? 16.567 -18.954 15.882 1.00 63.69 1255 VAL A CA 1
ATOM 9778 C C . VAL A 1 1255 ? 15.509 -18.708 16.953 1.00 63.69 1255 VAL A C 1
ATOM 9780 O O . VAL A 1 1255 ? 14.310 -18.717 16.681 1.00 63.69 1255 VAL A O 1
ATOM 9783 N N . ASP A 1 1256 ? 15.951 -18.453 18.186 1.00 54.53 1256 ASP A N 1
ATOM 9784 C CA . ASP A 1 1256 ? 15.098 -17.743 19.135 1.00 54.53 1256 ASP A CA 1
ATOM 9785 C C . ASP A 1 1256 ? 14.875 -16.353 18.538 1.00 54.53 1256 ASP A C 1
ATOM 9787 O O . ASP A 1 1256 ? 15.856 -15.683 18.244 1.00 54.53 1256 ASP A O 1
ATOM 9791 N N . MET A 1 1257 ? 13.632 -15.952 18.273 1.00 51.38 1257 MET A N 1
ATOM 9792 C CA . MET A 1 1257 ? 13.288 -14.632 17.719 1.00 51.38 1257 MET A CA 1
ATOM 9793 C C . MET A 1 1257 ? 12.873 -13.641 18.825 1.00 51.38 1257 MET A C 1
ATOM 9795 O O . MET A 1 1257 ? 12.503 -12.505 18.538 1.00 51.38 1257 MET A O 1
ATOM 9799 N N . GLY A 1 1258 ? 12.986 -14.042 20.101 1.00 44.22 1258 GLY A N 1
ATOM 9800 C CA . GLY A 1 1258 ? 12.659 -13.261 21.301 1.00 44.22 1258 GLY A CA 1
ATOM 9801 C C . GLY A 1 1258 ? 13.691 -12.200 21.718 1.00 44.22 1258 GLY A C 1
ATOM 9802 O O . GLY A 1 1258 ? 13.650 -11.719 22.846 1.00 44.22 1258 GLY A O 1
ATOM 9803 N N . TRP A 1 1259 ? 14.623 -11.825 20.836 1.00 41.62 1259 TRP A N 1
ATOM 9804 C CA . TRP A 1 1259 ? 15.676 -10.818 21.077 1.00 41.62 1259 TRP A CA 1
ATOM 9805 C C . TRP A 1 1259 ? 15.373 -9.451 20.456 1.00 41.62 1259 TRP A C 1
ATOM 9807 O O . TRP A 1 1259 ? 16.121 -8.498 20.677 1.00 41.62 1259 TRP A O 1
ATOM 9817 N N . TYR A 1 1260 ? 14.271 -9.321 19.717 1.00 39.44 1260 TYR A N 1
ATOM 9818 C CA . TYR A 1 1260 ? 13.785 -8.027 19.263 1.00 39.44 1260 TYR A CA 1
ATOM 9819 C C . TYR A 1 1260 ? 12.911 -7.422 20.360 1.00 39.44 1260 TYR A C 1
ATOM 9821 O O . TYR A 1 1260 ? 11.750 -7.788 20.537 1.00 39.44 1260 TYR A O 1
ATOM 9829 N N . ASN A 1 1261 ? 13.509 -6.520 21.134 1.00 35.62 1261 ASN A N 1
ATOM 9830 C CA . ASN A 1 1261 ? 12.892 -5.845 22.266 1.00 35.62 1261 ASN A CA 1
ATOM 9831 C C . ASN A 1 1261 ? 11.892 -4.787 21.773 1.00 35.62 1261 ASN A C 1
ATOM 9833 O O . ASN A 1 1261 ? 12.051 -3.604 22.063 1.00 35.62 1261 ASN A O 1
ATOM 9837 N N . TRP A 1 1262 ? 10.857 -5.202 21.028 1.00 37.69 1262 TRP A N 1
ATOM 9838 C CA . TRP A 1 1262 ? 9.797 -4.279 20.659 1.00 37.69 1262 TRP A CA 1
ATOM 9839 C C . TRP A 1 1262 ? 9.064 -3.880 21.929 1.00 37.69 1262 TRP A C 1
ATOM 9841 O O . TRP A 1 1262 ? 8.481 -4.720 22.626 1.00 37.69 1262 TRP A O 1
ATOM 9851 N N . SER A 1 1263 ? 9.096 -2.587 22.244 1.00 34.44 1263 SER A N 1
ATOM 9852 C CA . SER A 1 1263 ? 8.228 -2.062 23.289 1.00 34.44 1263 SER A CA 1
ATOM 9853 C C . SER A 1 1263 ? 6.765 -2.416 22.953 1.00 34.44 1263 SER A C 1
ATOM 9855 O O . SER A 1 1263 ? 6.439 -2.631 21.780 1.00 34.44 1263 SER A O 1
ATOM 9857 N N . PRO A 1 1264 ? 5.840 -2.471 23.928 1.00 33.78 1264 PRO A N 1
ATOM 9858 C CA . PRO A 1 1264 ? 4.412 -2.681 23.657 1.00 33.78 1264 PRO A CA 1
ATOM 9859 C C . PRO A 1 1264 ? 3.821 -1.706 22.617 1.00 33.78 1264 PRO A C 1
ATOM 9861 O O . PRO A 1 1264 ? 2.769 -1.980 22.044 1.00 33.78 1264 PRO A O 1
ATOM 9864 N N . GLU A 1 1265 ? 4.507 -0.588 22.345 1.00 35.53 1265 GLU A N 1
ATOM 9865 C CA . GLU A 1 1265 ? 4.167 0.410 21.324 1.00 35.53 1265 GLU A CA 1
ATOM 9866 C C . GLU A 1 1265 ? 4.781 0.149 19.937 1.00 35.53 1265 GLU A C 1
ATOM 9868 O O . GLU A 1 1265 ? 4.655 0.981 19.039 1.00 35.53 1265 GLU A O 1
ATOM 9873 N N . GLY A 1 1266 ? 5.466 -0.973 19.751 1.00 28.55 1266 GLY A N 1
ATOM 9874 C CA . GLY A 1 1266 ? 6.018 -1.360 18.470 1.00 28.55 1266 GLY A CA 1
ATOM 9875 C C . GLY A 1 1266 ? 7.223 -0.515 18.020 1.00 28.55 1266 GLY A C 1
ATOM 9876 O O . GLY A 1 1266 ? 7.236 -0.022 16.892 1.00 28.55 1266 GLY A O 1
ATOM 9877 N N . LYS A 1 1267 ? 8.255 -0.374 18.862 1.00 28.95 1267 LYS A N 1
ATOM 9878 C CA . LYS A 1 1267 ? 9.564 0.191 18.470 1.00 28.95 1267 LYS A CA 1
ATOM 9879 C C . LYS A 1 1267 ? 10.688 -0.818 18.730 1.00 28.95 1267 LYS A C 1
ATOM 9881 O O . LYS A 1 1267 ? 10.675 -1.320 19.847 1.00 28.95 1267 LYS A O 1
ATOM 9886 N N . PRO A 1 1268 ? 11.613 -1.067 17.778 1.00 30.89 1268 PRO A N 1
ATOM 9887 C CA . PRO A 1 1268 ? 12.698 -2.044 17.922 1.00 30.89 1268 PRO A CA 1
ATOM 9888 C C . PRO A 1 1268 ? 13.582 -1.847 19.155 1.00 30.89 1268 PRO A C 1
ATOM 9890 O O . PRO A 1 1268 ? 13.769 -0.672 19.561 1.00 30.89 1268 PRO A O 1
#

Secondary structure (DSSP, 8-state):
----------------TTSHHHHHHHHHHHHHHHHHHHHHHHHH-TT--TTS-B-HHHHHHS-TTTSPPPGGGGGPPPTTSTTHHHHHHHHHHHS---TT-SHHHHHHHHHHHHHHHHHHHHHHHHHHHHHHHTTPPPTT--TTPPTT----THHHHHHHH-S--TTTS---TT-S--PPPP--PPPHHHHHHHHHHHHTT--SSPPTT---EEGGGGT-STTT---EEE-SS-EEETTSEEE-TTS--HHHHHHHHHHHTTS--S--EEE-TT---HHHHHHHHHHHHHHSTTS-SEEE-TTS---HHHHHHHHHHHTT-SS--EEE-TT----GGGHHHHHHHHHHSTT--EEE-TT---HHHHHHHHHHHHHH--SS-----EEE-TTS---HHHHHHHHHHHTSTT----EEE--SS--HHHHHHHHHHHHTT-TT--EEE-TTS--BHHHHHHHHHHHTT-SS--EEE-S--TTTTTTTPPPPB--GGGHHHHHHHHHH-TT--EEEEEEES--HHHHHHHHHHHTTS--SEEEEEE-S--TTSPPP-B-TTT-SSPPPGGGS----HHHHHHHHHHHHHHHHHHHHHH-TT--HHHHHHHTTHHHHS-HHHHGGG--HHHHHHHHHHHTTSS----SPPTT-THHHHHHH--------SSSSSSSS-------PPP------PPP-----TTTTTT-HHHHHHHHHHHS---TT----PPPTTS--EEEEE--BHHHHHHHHHHHHTT-EEEEE-SSS-SBTT--EEETTHHHHTT--TTSGGGG-EEESS---B--SGGGHHHHSSSTTSHHHHHHTTS-GGG---EEE-----TT-EEEETTEEEETTSTTTT-SGGGT-----THHHHS-HHHHHHHHHHHHHHHHHH-HHHHHHHHHTTTTSBHHHHHHHTT--HHHHHHHHHHHS-TTHHHHSBHHHHHHHHHHHHHS-GGG-EEETT-TTHHHHHHHHH-SSPPBTT--EEEEEE-TTS-EEEEETTTEEEEESEEEE-S-HHHHTTSB-GGGT--HHHHHHHHHS-EE-EEEEEEEESS-GGGG-TT----S-EEEESSTT-EEE--SSSTTSTT--EEEEEEEEEHHHHHHHHGGG----TTTS-S--HHHHHHHHHHHHHHHHHHHT--HHHHHHHEEEEEEEESSS-TTTSSSEE---TTHHHHTHHHHHS-BGGGTEEE-SGGGSS-TTSHHHHHHHHHHHHHHHHHHTT-HHHHHHHHHHH--------TT----TTS--

Organism: Verticillium longisporum (NCBI:txid100787)

pLDDT: mean 84.83, std 18.6, range [24.06, 98.88]

InterPro domains:
  IPR001611 Leucine-rich repeat [PF13516] (410-432)
  IPR002937 Amine oxidase [PF01593] (741-1233)
  IPR032675 Leucine-rich repeat domain superfamily [G3DSA:3.80.10.10] (243-377)
  IPR032675 Leucine-rich repeat domain superfamily [G3DSA:3.80.10.10] (378-591)
  IPR036188 FAD/NAD(P)-binding domain superfamily [G3DSA:3.50.50.60] (707-783)
  IPR036188 FAD/NAD(P)-binding domain superfamily [SSF51905] (731-1234)
  IPR050281 Flavin monoamine oxidase and related enzymes [PTHR10742] (636-1234)

Foldseek 3Di:
DDDDDDDDDDDDDDDDPPPVVVLLVVLVVLLVLLVVLLVVCCVQPVPDDLQDFAFLVNLLVRVLVVRPRDPVLLCQDACPDPCVVSLVSNLCSNDPDDPPDCVSSVVSNVSSLRSNLSNLSSVSNVVLVCCLVVQFDDFQHASPFDQFAPDGSCLNVQVVCAQPDCVVQPDFLLFFALAFADADADDPVQCVLVLQCLLVQHAQDDDPPRPWAKPPNQQDFPQPSWTWTDGSAWIHTPQQAIARARVQNALPRLLSSLNSNPPHQSHAAYFHAQNQNFLSNLLSVLVSCQVPVQRYQYDHCHNHQYEQVSLLSNLVSQLPHQRHAYYAYGSHQHALNNLVSVLSSQPRRPHHAYYACHNRSNGQNSLLSSLQVLLVDDPAQTNHAEYHHERRSHELSSLLSNLSNLLRPSDQHAEYHHEQYQHEQNSLLSNLVNLVRRLNHAYDAHFQNSYEQNSLLSNLQSLQLRQRYAEDAHHHDPCNVVRSTGGYAHELSNLVSLLSSFQRHQNHAYDHNAEYQYDPVSVLSSLVSNLNHLYLYYHYGYSDRDPPFDRGGHSSSPDPDNHGSVVGCPVDPVRVVSVVSSLVSSQVSCCVVPNPPDHSVNCVVRPVVCSNDPPPRVVSNDHSVVVVQVVCVVVVNDDRRGDDDDVPCSSVVSVLPDDDDDPPPPPPPPPDDDDDDDDDDDDDDDDDDDDDDDDCPPVCVVPVPVVVVVVCVVVQCPVPFQLDAFDPVDQAEEEEEALALLSLLLLVLCVLLVHHYAYAHQAQDHHVLFDKDAPDPPLCVVDDQQDLSLQRIDTFGDWWAFPDPQQCLDVNDDCLRLQNVLQVPDDPRLHWDKDWAQAAKWPFWEAELNAIDTPPDPCRQACVRNVQDDPDCVSVPDGLLRVLCVLCVVLLVQCNVAVQRSLVVLLVQLQDFQSRSVVVVVDDPSSVQSSCQRPHAPCRSVFFGSSLVSLVVSRVPVGDSRRMIGTRSGSCSSSVSSQVPRPHHHDHSFQFAEWAADPSLWIWTDTPNHDIDIHSFYEYAFALLLVLRRHYVRLVADPLLNCLSVPQDFKKKKWKKFWFQALCQCVAPSHHDAWHKYAYPQLLGIWTHDPGCPPHPRNINITGLGIHMHPSNVVLCVLVAWDDPPDDDTHPPVSVVVSVLSSLCVSCSSSVHDSVVSVNGTDDMDMDIQCNDSRHVHSKGRGGRCCVPQRLVSLCDATSSLRYHYAHLSNFSNISDSSSSSLRSLSSSLSSCVSNVVVVSNVSSCVSNNDRSTHPSSPPPQDPVGDD